Protein AF-0000000086670141 (afdb_homodimer)

Sequence (838 aa):
MLHLTRARPLRQPPTLRISSIVSTAILASSAWGLPTVQPRDDLAADEARFSNLTESIKADVLKSLDEREEKLRKRGETATCTARNLVFRREYGSLSQKERLAYVNAVKCLQQLPAHTPANVSAGARSRFDDFVVIHIQSTLFIHYTGNFMPWHRWFVHLYEKALRDECGYTGYQPYWDWPKYASAPEKSPIFNGDPYSLGGNGDYVPHDGPVITPPDGVGGGNIQLPAGVGGGFVTTGAFANMTVNLGPVGGLEGTAAGPDGGLGYNPRGLKRDVGPAMNQRYANYTTVLNLLLKPNISEYRLLSEGVPYTIEIGPHGGMHYAISGDPGADLFTSPGDPGFWVHHGMMDRMWTLWQAIDPVNRHKDLNGGDYGHLTWANEPPSNKTQLTDVIDMGYAGPNIQIQDVMDTLSGPFCYFYLMLHLTRARPLRQPPTLRISSIVSTAILASSAWGLPTVQPRDDLAADEARFSNLTESIKADVLKSLDEREEKLRKRGETATCTARNLVFRREYGSLSQKERLAYVNAVKCLQQLPAHTPANVSAGARSRFDDFVVIHIQSTLFIHYTGNFMPWHRWFVHLYEKALRDECGYTGYQPYWDWPKYASAPEKSPIFNGDPYSLGGNGDYVPHDGPVITPPDGVGGGNIQLPAGVGGGFVTTGAFANMTVNLGPVGGLEGTAAGPDGGLGYNPRGLKRDVGPAMNQRYANYTTVLNLLLKPNISEYRLLSEGVPYTIEIGPHGGMHYAISGDPGADLFTSPGDPGFWVHHGMMDRMWTLWQAIDPVNRHKDLNGGDYGHLTWANEPPSNKTQLTDVIDMGYAGPNIQIQDVMDTLSGPFCYFYL

Solvent-accessible surface area (backbone atoms only — not comparable to full-atom values): 43049 Å² total; per-residue (Å²): 134,85,79,80,78,76,82,75,80,81,75,79,76,80,75,77,74,74,73,73,75,73,71,74,71,74,70,72,69,71,70,71,66,71,77,70,78,66,75,77,81,48,54,67,61,29,40,52,50,37,52,51,49,53,51,50,47,52,53,50,51,46,51,49,28,51,53,52,37,51,55,30,46,75,72,75,42,79,64,92,40,39,69,87,68,47,38,65,31,42,44,53,73,76,45,50,65,68,56,30,34,46,52,48,52,15,54,54,42,31,54,66,35,69,36,68,41,48,57,78,79,22,54,14,35,72,8,41,48,32,22,52,24,50,40,38,47,76,38,40,66,43,42,39,54,14,27,38,26,64,44,47,51,47,51,49,54,49,45,53,40,48,46,28,30,78,74,46,68,31,83,77,68,62,35,18,45,63,50,42,84,32,14,84,43,38,36,68,28,62,56,18,50,23,44,73,48,14,64,8,24,38,9,43,72,45,97,69,73,42,58,37,37,34,54,53,90,96,47,76,64,60,73,45,80,38,79,44,45,67,8,58,25,51,18,75,30,28,62,43,36,68,33,73,34,35,52,19,50,48,39,34,38,64,94,51,70,50,27,48,78,66,14,36,18,65,36,75,42,66,32,26,16,11,24,21,27,63,38,22,52,72,31,25,26,35,57,46,58,39,50,48,54,65,39,90,44,54,41,59,28,42,43,50,42,55,19,45,90,66,50,90,49,30,19,35,55,47,23,46,34,50,16,39,14,43,42,34,26,45,26,76,30,29,20,65,64,26,75,61,39,55,25,49,51,35,31,52,42,43,52,50,52,55,38,26,62,75,42,48,87,58,42,53,70,49,55,41,41,68,54,36,2,11,47,21,35,60,31,56,64,81,57,61,64,44,50,55,80,28,66,42,80,34,72,66,52,43,80,64,47,42,39,60,56,56,51,45,50,60,36,80,91,34,38,43,48,69,109,140,85,73,81,80,84,80,76,82,78,78,78,76,79,74,77,76,73,75,74,75,73,71,75,71,74,71,71,71,70,70,70,67,69,77,70,77,65,74,78,82,49,54,67,59,30,40,53,50,38,53,52,50,53,51,51,46,50,52,51,51,46,50,49,30,50,52,52,38,51,55,30,46,75,72,74,42,80,64,91,39,39,68,86,67,48,38,67,30,39,44,54,76,75,45,51,66,67,56,30,35,48,52,48,50,14,52,52,42,32,56,67,35,70,36,68,41,48,56,78,79,23,55,15,36,71,8,39,47,31,22,53,24,49,43,39,48,75,38,40,64,43,43,40,54,14,27,37,26,64,46,46,51,45,53,49,53,48,45,53,39,46,46,28,30,77,74,45,66,32,84,76,66,62,36,18,46,63,50,41,83,32,14,85,44,39,35,67,27,64,57,19,50,22,45,74,49,13,64,10,24,39,9,43,75,44,97,69,72,42,58,38,36,34,54,51,92,97,48,77,64,57,74,43,81,39,77,44,46,66,8,57,25,51,17,74,32,29,61,44,35,68,34,73,34,34,51,17,50,47,38,33,39,66,95,52,71,48,26,48,77,66,14,37,18,65,38,75,41,68,32,25,16,12,25,22,26,63,38,21,52,71,30,27,26,36,56,47,58,38,49,48,53,66,41,91,45,53,41,58,29,42,44,50,42,56,20,46,90,66,49,90,48,29,19,35,56,47,22,47,35,50,16,39,13,45,43,34,26,45,26,74,30,29,19,64,64,26,74,60,40,55,26,48,51,34,31,53,41,43,52,51,50,55,37,25,61,76,44,48,88,57,41,50,70,50,55,42,42,69,54,35,2,9,46,21,36,58,31,55,64,81,56,61,64,43,51,55,81,28,67,42,80,33,72,65,51,44,80,64,47,41,38,62,56,55,51,45,50,60,37,80,92,34,38,43,48,67,110

Structure (mmCIF, N/CA/C/O backbone):
data_AF-0000000086670141-model_v1
#
loop_
_entity.id
_entity.type
_entity.pdbx_description
1 polymer 'Tyrosinase-like protein orsC'
#
loop_
_atom_site.group_PDB
_atom_site.id
_atom_site.type_symbol
_atom_site.label_atom_id
_atom_site.label_alt_id
_atom_site.label_comp_id
_atom_site.label_asym_id
_atom_site.label_entity_id
_atom_site.label_seq_id
_atom_site.pdbx_PDB_ins_code
_atom_site.Cartn_x
_atom_site.Cartn_y
_atom_site.Cartn_z
_atom_site.occupancy
_atom_site.B_iso_or_equiv
_atom_site.auth_seq_id
_atom_site.auth_comp_id
_atom_site.auth_asym_id
_atom_site.auth_atom_id
_atom_site.pdbx_PDB_model_num
ATOM 1 N N . MET A 1 1 ? -54.562 -0.76 70.125 1 22.95 1 MET A N 1
ATOM 2 C CA . MET A 1 1 ? -54.188 -1.897 70.938 1 22.95 1 MET A CA 1
ATOM 3 C C . MET A 1 1 ? -53.812 -3.109 70.125 1 22.95 1 MET A C 1
ATOM 5 O O . MET A 1 1 ? -53.844 -4.242 70.562 1 22.95 1 MET A O 1
ATOM 9 N N . LEU A 1 2 ? -53.719 -2.887 68.75 1 25.89 2 LEU A N 1
ATOM 10 C CA . LEU A 1 2 ? -53.875 -3.875 67.688 1 25.89 2 LEU A CA 1
ATOM 11 C C . LEU A 1 2 ? -52.719 -4.875 67.75 1 25.89 2 LEU A C 1
ATOM 13 O O . LEU A 1 2 ? -51.531 -4.48 67.812 1 25.89 2 LEU A O 1
ATOM 17 N N . HIS A 1 3 ? -53.062 -6.113 68.062 1 22.75 3 HIS A N 1
ATOM 18 C CA . HIS A 1 3 ? -52.406 -7.348 68.438 1 22.75 3 HIS A CA 1
ATOM 19 C C . HIS A 1 3 ? -51.438 -7.816 67.375 1 22.75 3 HIS A C 1
ATOM 21 O O . HIS A 1 3 ? -51.781 -7.91 66.25 1 22.75 3 HIS A O 1
ATOM 27 N N . LEU A 1 4 ? -50.031 -7.754 67.625 1 22.36 4 LEU A N 1
ATOM 28 C CA . LEU A 1 4 ? -48.688 -7.879 67.062 1 22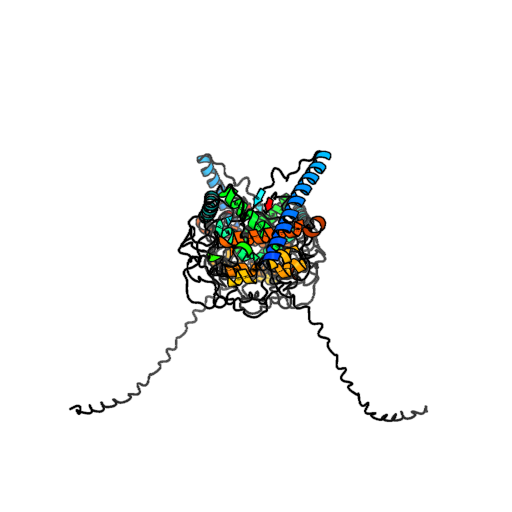.36 4 LEU A CA 1
ATOM 29 C C . LEU A 1 4 ? -48.344 -9.336 66.812 1 22.36 4 LEU A C 1
ATOM 31 O O . LEU A 1 4 ? -47.75 -10 67.625 1 22.36 4 LEU A O 1
ATOM 35 N N . THR A 1 5 ? -49.594 -10.141 66.375 1 21.64 5 THR A N 1
ATOM 36 C CA . THR A 1 5 ? -49.312 -11.555 66.625 1 21.64 5 THR A CA 1
ATOM 37 C C . THR A 1 5 ? -48.094 -12 65.875 1 21.64 5 THR A C 1
ATOM 39 O O . THR A 1 5 ? -47.844 -11.539 64.75 1 21.64 5 THR A O 1
ATOM 42 N N . ARG A 1 6 ? -47.188 -12.789 66.562 1 21.12 6 ARG A N 1
ATOM 43 C CA . ARG A 1 6 ? -45.812 -13.297 66.5 1 21.12 6 ARG A CA 1
ATOM 44 C C . ARG A 1 6 ? -45.656 -14.297 65.375 1 21.12 6 ARG A C 1
ATOM 46 O O . ARG A 1 6 ? -46.5 -15.164 65.188 1 21.12 6 ARG A O 1
ATOM 53 N N . ALA A 1 7 ? -44.844 -13.93 64.438 1 24.41 7 ALA A N 1
ATOM 54 C CA . ALA A 1 7 ? -44.438 -14.398 63.094 1 24.41 7 ALA A CA 1
ATOM 55 C C . ALA A 1 7 ? -43.844 -15.805 63.188 1 24.41 7 ALA A C 1
ATOM 57 O O . ALA A 1 7 ? -42.812 -16.016 63.812 1 24.41 7 ALA A O 1
ATOM 58 N N . ARG A 1 8 ? -44.812 -16.859 63.312 1 19.83 8 ARG A N 1
ATOM 59 C CA . ARG A 1 8 ? -44.406 -18.219 63.656 1 19.83 8 ARG A CA 1
ATOM 60 C C . ARG A 1 8 ? -43.281 -18.703 62.75 1 19.83 8 ARG A C 1
ATOM 62 O O . ARG A 1 8 ? -43.219 -18.312 61.562 1 19.83 8 ARG A O 1
ATOM 69 N N . PRO A 1 9 ? -42.312 -19.531 63.25 1 22.48 9 PRO A N 1
ATOM 70 C CA . PRO A 1 9 ? -40.969 -20 62.812 1 22.48 9 PRO A CA 1
ATOM 71 C C . PRO A 1 9 ? -41.031 -21.094 61.781 1 22.48 9 PRO A C 1
ATOM 73 O O . PRO A 1 9 ? -41.594 -22.172 62.031 1 22.48 9 PRO A O 1
ATOM 76 N N . LEU A 1 10 ? -41.781 -20.781 60.562 1 21.95 10 LEU A N 1
ATOM 77 C CA . LEU A 1 10 ? -42.125 -21.906 59.688 1 21.95 10 LEU A CA 1
ATOM 78 C C . LEU A 1 10 ? -40.938 -22.859 59.531 1 21.95 10 LEU A C 1
ATOM 80 O O . LEU A 1 10 ? -39.812 -22.422 59.438 1 21.95 10 LEU A O 1
ATOM 84 N N . ARG A 1 11 ? -41.219 -24.078 59.938 1 19.88 11 ARG A N 1
ATOM 85 C CA . ARG A 1 11 ? -40.5 -25.344 60.094 1 19.88 11 ARG A CA 1
ATOM 86 C C . ARG A 1 11 ? -39.688 -25.688 58.844 1 19.88 11 ARG A C 1
ATOM 88 O O . ARG A 1 11 ? -40.062 -25.266 57.75 1 19.88 11 ARG A O 1
ATOM 95 N N . GLN A 1 12 ? -38.469 -26.219 59.062 1 22.19 12 GLN A N 1
ATOM 96 C CA . GLN A 1 12 ? -37.219 -26.531 58.344 1 22.19 12 GLN A CA 1
ATOM 97 C C . GLN A 1 12 ? -37.406 -27.703 57.375 1 22.19 12 GLN A C 1
ATOM 99 O O . GLN A 1 12 ? -37.719 -28.828 57.812 1 22.19 12 GLN A O 1
ATOM 104 N N . PRO A 1 13 ? -38.406 -27.578 56.344 1 25.91 13 PRO A N 1
ATOM 105 C CA . PRO A 1 13 ? -38.75 -28.891 55.75 1 25.91 13 PRO A CA 1
ATOM 106 C C . PRO A 1 13 ? -37.5 -29.703 55.406 1 25.91 13 PRO A C 1
ATOM 108 O O . PRO A 1 13 ? -36.406 -29.141 55.219 1 25.91 13 PRO A O 1
ATOM 111 N N . PRO A 1 14 ? -37.688 -31.047 55.625 1 23.73 14 PRO A N 1
ATOM 112 C CA . PRO A 1 14 ? -36.656 -32.094 55.594 1 23.73 14 PRO A CA 1
ATOM 113 C C . PRO A 1 14 ? -35.875 -32.125 54.281 1 23.73 14 PRO A C 1
ATOM 115 O O . PRO A 1 14 ? -36.375 -31.625 53.281 1 23.73 14 PRO A O 1
ATOM 118 N N . THR A 1 15 ? -34.594 -32.406 54.375 1 24.45 15 THR A N 1
ATOM 119 C CA . THR A 1 15 ? -33.375 -32.469 53.594 1 24.45 15 THR A CA 1
ATOM 120 C C . THR A 1 15 ? -33.469 -33.594 52.531 1 24.45 15 THR A C 1
ATOM 122 O O . THR A 1 15 ? -32.5 -33.906 51.844 1 24.45 15 THR A O 1
ATOM 125 N N . LEU A 1 16 ? -34.75 -33.844 51.938 1 21.92 16 LEU A N 1
ATOM 126 C CA . LEU A 1 16 ? -34.75 -35.125 51.219 1 21.92 16 LEU A CA 1
ATOM 127 C C . LEU A 1 16 ? -33.562 -35.188 50.25 1 21.92 16 LEU A C 1
ATOM 129 O O . LEU A 1 16 ? -33.312 -34.25 49.5 1 21.92 16 LEU A O 1
ATOM 133 N N . ARG A 1 17 ? -32.688 -36.062 50.594 1 23.36 17 ARG A N 1
ATOM 134 C CA . ARG A 1 17 ? -31.469 -36.5 49.938 1 23.36 17 ARG A CA 1
ATOM 135 C C . ARG A 1 17 ? -31.75 -37.031 48.531 1 23.36 17 ARG A C 1
ATOM 137 O O . ARG A 1 17 ? -32.375 -38.094 48.375 1 23.36 17 ARG A O 1
ATOM 144 N N . ILE A 1 18 ? -32.344 -36.156 47.656 1 22.8 18 ILE A N 1
ATOM 145 C CA . ILE A 1 18 ? -32.656 -36.688 46.312 1 22.8 18 ILE A CA 1
ATOM 146 C C . ILE A 1 18 ? -31.406 -37.375 45.75 1 22.8 18 ILE A C 1
ATOM 148 O O . ILE A 1 18 ? -30.344 -36.75 45.688 1 22.8 18 ILE A O 1
ATOM 152 N N . SER A 1 19 ? -31.312 -38.688 45.969 1 22.59 19 SER A N 1
ATOM 153 C CA . SER A 1 19 ? -30.312 -39.594 45.406 1 22.59 19 SER A CA 1
ATOM 154 C C . SER A 1 19 ? -30.234 -39.469 43.906 1 22.59 19 SER A C 1
ATOM 156 O O . SER A 1 19 ? -31.203 -39.719 43.188 1 22.59 19 SER A O 1
ATOM 158 N N . SER A 1 20 ? -29.656 -38.312 43.438 1 24.62 20 SER A N 1
ATOM 159 C CA . SER A 1 20 ? -29.547 -38.125 42 1 24.62 20 SER A CA 1
ATOM 160 C C . SER A 1 20 ? -28.891 -39.312 41.312 1 24.62 20 SER A C 1
ATOM 162 O O . SER A 1 20 ? -27.766 -39.688 41.688 1 24.62 20 SER A O 1
ATOM 164 N N . ILE A 1 21 ? -29.703 -40.406 41.125 1 26.3 21 ILE A N 1
ATOM 165 C CA . ILE A 1 21 ? -29.219 -41.5 40.281 1 26.3 21 ILE A CA 1
ATOM 166 C C . ILE A 1 21 ? -28.609 -40.938 39 1 26.3 21 ILE A C 1
ATOM 168 O O . ILE A 1 21 ? -29.266 -40.25 38.25 1 26.3 21 ILE A O 1
ATOM 172 N N . VAL A 1 22 ? -27.312 -40.688 39.062 1 27.44 22 VAL A N 1
ATOM 173 C CA . VAL A 1 22 ? -26.422 -40.281 37.969 1 27.44 22 VAL A CA 1
ATOM 174 C C . VAL A 1 22 ? -26.5 -41.312 36.844 1 27.44 22 VAL A C 1
ATOM 176 O O . VAL A 1 22 ? -26.016 -42.438 36.969 1 27.44 22 VAL A O 1
ATOM 179 N N . SER A 1 23 ? -27.797 -41.594 36.344 1 24.98 23 SER A N 1
ATOM 180 C CA . SER A 1 23 ? -27.688 -42.531 35.25 1 24.98 23 SER A CA 1
ATOM 181 C C . SER A 1 23 ? -26.672 -42.062 34.219 1 24.98 23 SER A C 1
ATOM 183 O O . SER A 1 23 ? -26.75 -40.906 33.75 1 24.98 23 SER A O 1
ATOM 185 N N . THR A 1 24 ? -25.5 -42.562 34.344 1 26.53 24 THR A N 1
ATOM 186 C CA . THR A 1 24 ? -24.406 -42.406 33.375 1 26.53 24 THR A CA 1
ATOM 187 C C . THR A 1 24 ? -24.891 -42.75 31.969 1 26.53 24 THR A C 1
ATOM 189 O O . THR A 1 24 ? -25.266 -43.875 31.688 1 26.53 24 THR A O 1
ATOM 192 N N . ALA A 1 25 ? -25.828 -41.844 31.484 1 30.75 25 ALA A N 1
ATOM 193 C CA . ALA A 1 25 ? -26.125 -42.062 30.078 1 30.75 25 ALA A CA 1
ATOM 194 C C . ALA A 1 25 ? -24.859 -42.312 29.266 1 30.75 25 ALA A C 1
ATOM 196 O O . ALA A 1 25 ? -23.969 -41.469 29.219 1 30.75 25 ALA A O 1
ATOM 197 N N . ILE A 1 26 ? -24.516 -43.594 29.188 1 28.3 26 ILE A N 1
ATOM 198 C CA . ILE A 1 26 ? -23.484 -44.062 28.281 1 28.3 26 ILE A CA 1
ATOM 199 C C . ILE A 1 26 ? -23.766 -43.531 26.859 1 28.3 26 ILE A C 1
ATOM 201 O O . ILE A 1 26 ? -24.781 -43.875 26.266 1 28.3 26 ILE A O 1
ATOM 205 N N . LEU A 1 27 ? -23.672 -42.188 26.797 1 27.83 27 LEU A N 1
ATOM 206 C CA . LEU A 1 27 ? -23.75 -41.75 25.406 1 27.83 27 LEU A CA 1
ATOM 207 C C . LEU A 1 27 ? -22.812 -42.531 24.531 1 27.83 27 LEU A C 1
ATOM 209 O O . LEU A 1 27 ? -21.609 -42.562 24.734 1 27.83 27 LEU A O 1
ATOM 213 N N . ALA A 1 28 ? -23.344 -43.75 24.125 1 30.14 28 ALA A N 1
ATOM 214 C CA . ALA A 1 28 ? -22.688 -44.438 23.016 1 30.14 28 ALA A CA 1
ATOM 215 C C . ALA A 1 28 ? -22.391 -43.5 21.859 1 30.14 28 ALA A C 1
ATOM 217 O O . ALA A 1 28 ? -23.312 -43 21.203 1 30.14 28 ALA A O 1
ATOM 218 N N . SER A 1 29 ? -21.484 -42.594 22.156 1 27.27 29 SER A N 1
ATOM 219 C CA . SER A 1 29 ? -21 -41.844 21 1 27.27 29 SER A CA 1
ATOM 220 C C . SER A 1 29 ? -20.781 -42.75 19.797 1 27.27 29 SER A C 1
ATOM 222 O O . SER A 1 29 ? -19.922 -43.625 19.844 1 27.27 29 SER A O 1
ATOM 224 N N . SER A 1 30 ? -21.875 -43.219 19.219 1 26.31 30 SER A N 1
ATOM 225 C CA . SER A 1 30 ? -21.594 -43.812 17.922 1 26.31 30 SER A CA 1
ATOM 226 C C . SER A 1 30 ? -20.656 -42.938 17.094 1 26.31 30 SER A C 1
ATOM 228 O O . SER A 1 30 ? -21.016 -41.812 16.734 1 26.31 30 SER A O 1
ATOM 230 N N . ALA A 1 31 ? -19.453 -43.062 17.484 1 32.69 31 ALA A N 1
ATOM 231 C CA . ALA A 1 31 ? -18.438 -42.5 16.594 1 32.69 31 ALA A CA 1
ATOM 232 C C . ALA A 1 31 ? -18.75 -42.812 15.133 1 32.69 31 ALA A C 1
ATOM 234 O O . ALA A 1 31 ? -18.625 -43.969 14.695 1 32.69 31 ALA A O 1
ATOM 235 N N . TRP A 1 32 ? -19.875 -42.219 14.648 1 30.22 32 TRP A N 1
ATOM 236 C CA . TRP A 1 32 ? -19.922 -42.312 13.195 1 30.22 32 TRP A CA 1
ATOM 237 C C . TRP A 1 32 ? -18.547 -42.062 12.586 1 30.22 32 TRP A C 1
ATOM 239 O O . TRP A 1 32 ? -17.938 -41.031 12.805 1 30.22 32 TRP A O 1
ATOM 249 N N . GLY A 1 33 ? -17.797 -43.125 12.555 1 29.91 33 GLY A N 1
ATOM 250 C CA . GLY A 1 33 ? -16.531 -43.094 11.836 1 29.91 33 GLY A CA 1
ATOM 251 C C . GLY A 1 33 ? -16.609 -42.312 10.539 1 29.91 33 GLY A C 1
ATOM 252 O O . GLY A 1 33 ? -17.547 -42.469 9.758 1 29.91 33 GLY A O 1
ATOM 253 N N . LEU A 1 34 ? -16.25 -41.031 10.578 1 33.06 34 LEU A N 1
ATOM 254 C CA . LEU A 1 34 ? -16.078 -40.344 9.297 1 33.06 34 LEU A CA 1
ATOM 255 C C . LEU A 1 34 ? -15.555 -41.312 8.234 1 33.06 34 LEU A C 1
ATOM 257 O O . LEU A 1 34 ? -14.695 -42.156 8.523 1 33.06 34 LEU A O 1
ATOM 261 N N . PRO A 1 35 ? -16.344 -41.688 7.242 1 35.16 35 PRO A N 1
ATOM 262 C CA . PRO A 1 35 ? -15.812 -42.594 6.238 1 35.16 35 PRO A CA 1
ATOM 263 C C . PRO A 1 35 ? -14.359 -42.312 5.879 1 35.16 35 PRO A C 1
ATOM 265 O O . PRO A 1 35 ? -13.977 -41.156 5.734 1 35.16 35 PRO A O 1
ATOM 268 N N . THR A 1 36 ? -13.445 -43.031 6.414 1 34.56 36 THR A N 1
ATOM 269 C CA . THR A 1 36 ? -12.094 -43.062 5.875 1 34.56 36 THR A CA 1
ATOM 270 C C . THR A 1 36 ? -12.117 -43.031 4.348 1 34.56 36 THR A C 1
ATOM 272 O O . THR A 1 36 ? -12.766 -43.875 3.721 1 34.56 36 THR A O 1
ATOM 275 N N . VAL A 1 37 ? -12.055 -41.844 3.729 1 37.97 37 VAL A N 1
ATOM 276 C CA . VAL A 1 37 ? -11.773 -41.844 2.297 1 37.97 37 VAL A CA 1
ATOM 277 C C . VAL A 1 37 ? -10.828 -43 1.957 1 37.97 37 VAL A C 1
ATOM 279 O O . VAL A 1 37 ? -9.703 -43.031 2.465 1 37.97 37 VAL A O 1
ATOM 282 N N . GLN A 1 38 ? -11.273 -44.125 1.71 1 38.28 38 GLN A N 1
ATOM 283 C CA . GLN A 1 38 ? -10.422 -45.188 1.174 1 38.28 38 GLN A CA 1
ATOM 284 C C . GLN A 1 38 ? -9.539 -44.656 0.048 1 38.28 38 GLN A C 1
ATOM 286 O O . GLN A 1 38 ? -10.016 -43.969 -0.856 1 38.28 38 GLN A O 1
ATOM 291 N N . PRO A 1 39 ? -8.242 -44.406 0.242 1 44.16 39 PRO A N 1
ATOM 292 C CA . PRO A 1 39 ? -7.391 -44.094 -0.914 1 44.16 39 PRO A CA 1
ATOM 293 C C . PRO A 1 39 ? -7.797 -44.875 -2.16 1 44.16 39 PRO A C 1
ATOM 295 O O . PRO A 1 39 ? -7.844 -46.125 -2.129 1 44.16 39 PRO A O 1
ATOM 298 N N . ARG A 1 40 ? -8.812 -44.625 -2.756 1 49.16 40 ARG A N 1
ATOM 299 C CA . ARG A 1 40 ? -8.914 -45.344 -4.027 1 49.16 40 ARG A CA 1
ATOM 300 C C . ARG A 1 40 ? -7.574 -45.344 -4.758 1 49.16 40 ARG A C 1
ATOM 302 O O . ARG A 1 40 ? -7.102 -44.312 -5.211 1 49.16 40 ARG A O 1
ATOM 309 N N . ASP A 1 41 ? -6.574 -46.125 -4.422 1 58.09 41 ASP A N 1
ATOM 310 C CA . ASP A 1 41 ? -5.188 -46.375 -4.781 1 58.09 41 ASP A CA 1
ATOM 311 C C . ASP A 1 41 ? -5.062 -46.719 -6.266 1 58.09 41 ASP A C 1
ATOM 313 O O . ASP A 1 41 ? -4.199 -47.531 -6.656 1 58.09 41 ASP A O 1
ATOM 317 N N . ASP A 1 42 ? -6.09 -46.375 -7.098 1 84.75 42 ASP A N 1
ATOM 318 C CA . ASP A 1 42 ? -5.816 -46.688 -8.492 1 84.75 42 ASP A CA 1
ATOM 319 C C . ASP A 1 42 ? -5.453 -45.438 -9.289 1 84.75 42 ASP A C 1
ATOM 321 O O . ASP A 1 42 ? -6.293 -44.906 -10 1 84.75 42 ASP A O 1
ATOM 325 N N . LEU A 1 43 ? -4.219 -45 -9.258 1 89 43 LEU A N 1
ATOM 326 C CA . LEU A 1 43 ? -3.707 -43.781 -9.898 1 89 43 LEU A CA 1
ATOM 327 C C . LEU A 1 43 ? -3.924 -43.844 -11.406 1 89 43 LEU A C 1
ATOM 329 O O . LEU A 1 43 ? -4.219 -42.812 -12.031 1 89 43 LEU A O 1
ATOM 333 N N . ALA A 1 44 ? -3.881 -45.031 -11.914 1 91.69 44 ALA A N 1
ATOM 334 C CA . ALA A 1 44 ? -4.066 -45.188 -13.359 1 91.69 44 ALA A CA 1
ATOM 335 C C . ALA A 1 44 ? -5.508 -44.875 -13.758 1 91.69 44 ALA A C 1
ATOM 337 O O . ALA A 1 44 ? -5.75 -44.219 -14.789 1 91.69 44 ALA A O 1
ATOM 338 N N . ALA A 1 45 ? -6.406 -45.375 -13.023 1 94.75 45 ALA A N 1
ATOM 339 C CA . ALA A 1 45 ? -7.812 -45.094 -13.297 1 94.75 45 ALA A CA 1
ATOM 340 C C . ALA A 1 45 ? -8.125 -43.594 -13.117 1 94.75 45 ALA A C 1
ATOM 342 O O . ALA A 1 45 ? -8.883 -43.031 -13.898 1 94.75 45 ALA A O 1
ATOM 343 N N . ASP A 1 46 ? -7.566 -43.031 -12.148 1 96.12 46 ASP A N 1
ATOM 344 C CA . ASP A 1 46 ? -7.781 -41.625 -11.898 1 96.12 46 ASP A CA 1
ATOM 345 C C . ASP A 1 46 ? -7.184 -40.75 -13.016 1 96.12 46 ASP A C 1
ATOM 347 O O . ASP A 1 46 ? -7.766 -39.75 -13.414 1 96.12 46 ASP A O 1
ATOM 351 N N . GLU A 1 47 ? -6.035 -41.156 -13.461 1 96.56 47 GLU A N 1
ATOM 352 C CA . GLU A 1 47 ? -5.418 -40.469 -14.586 1 96.56 47 GLU A CA 1
ATOM 353 C C . GLU A 1 47 ? -6.332 -40.469 -15.812 1 96.56 47 GLU A C 1
ATOM 355 O O . GLU A 1 47 ? -6.516 -39.438 -16.469 1 96.56 47 GLU A O 1
ATOM 360 N N . ALA A 1 48 ? -6.855 -41.625 -16.125 1 96.81 48 ALA A N 1
ATOM 361 C CA . ALA A 1 48 ? -7.746 -41.781 -17.266 1 96.81 48 ALA A CA 1
ATOM 362 C C . ALA A 1 48 ? -8.992 -40.906 -17.094 1 96.81 48 ALA A C 1
ATOM 364 O O . ALA A 1 48 ? -9.43 -40.25 -18.047 1 96.81 48 ALA A O 1
ATOM 365 N N . ARG A 1 49 ? -9.539 -40.969 -15.93 1 97.06 49 ARG A N 1
ATOM 366 C CA . ARG A 1 49 ? -10.734 -40.188 -15.656 1 97.06 49 ARG A CA 1
ATOM 367 C C . ARG A 1 49 ? -10.43 -38.688 -15.75 1 97.06 49 ARG A C 1
ATOM 369 O O . ARG A 1 49 ? -11.227 -37.906 -16.297 1 97.06 49 ARG A O 1
ATOM 376 N N . PHE A 1 50 ? -9.359 -38.312 -15.188 1 97.56 50 PHE A N 1
ATOM 377 C CA . PHE A 1 50 ? -8.938 -36.906 -15.242 1 97.56 50 PHE A CA 1
ATOM 378 C C . PHE A 1 50 ? -8.766 -36.469 -16.688 1 97.56 50 PHE A C 1
ATOM 380 O O . PHE A 1 50 ? -9.242 -35.406 -17.062 1 97.56 50 PHE A O 1
ATOM 387 N N . SER A 1 51 ? -8.07 -37.25 -17.484 1 96.81 51 SER A N 1
ATOM 388 C CA . SER A 1 51 ? -7.824 -36.938 -18.891 1 96.81 51 SER A CA 1
ATOM 389 C C . SER A 1 51 ? -9.125 -36.812 -19.656 1 96.81 51 SER A C 1
ATOM 391 O O . SER A 1 51 ? -9.305 -35.875 -20.438 1 96.81 51 SER A O 1
ATOM 393 N N . ASN A 1 52 ? -10.023 -37.75 -19.469 1 97.25 52 ASN A N 1
ATOM 394 C CA . ASN A 1 52 ? -11.305 -37.719 -20.156 1 97.25 52 ASN A CA 1
ATOM 395 C C . ASN A 1 52 ? -12.133 -36.5 -19.766 1 97.25 52 ASN A C 1
ATOM 397 O O . ASN A 1 52 ? -12.742 -35.875 -20.625 1 97.25 52 ASN A O 1
ATOM 401 N N . LEU A 1 53 ? -12.102 -36.281 -18.484 1 97.81 53 LEU A N 1
ATOM 402 C CA . LEU A 1 53 ? -12.883 -35.125 -17.984 1 97.81 53 LEU A CA 1
ATOM 403 C C . LEU A 1 53 ? -12.336 -33.812 -18.531 1 97.81 53 LEU A C 1
ATOM 405 O O . LEU A 1 53 ? -13.109 -32.969 -18.969 1 97.81 53 LEU A O 1
ATOM 409 N N . THR A 1 54 ? -11.039 -33.656 -18.562 1 98 54 THR A N 1
ATOM 410 C CA . THR A 1 54 ? -10.438 -32.406 -19.031 1 98 54 THR A CA 1
ATOM 411 C C . THR A 1 54 ? -10.672 -32.219 -20.531 1 98 54 THR A C 1
ATOM 413 O O . THR A 1 54 ? -10.875 -31.094 -21 1 98 54 THR A O 1
ATOM 416 N N . GLU A 1 55 ? -10.688 -33.312 -21.266 1 97 55 GLU A N 1
ATOM 417 C CA . GLU A 1 55 ? -11.008 -33.219 -22.688 1 97 55 GLU A CA 1
ATOM 418 C C . GLU A 1 55 ? -12.453 -32.812 -22.922 1 97 55 GLU A C 1
ATOM 420 O O . GLU A 1 55 ? -12.75 -32.031 -23.812 1 97 55 GLU A O 1
ATOM 425 N N . SER A 1 56 ? -13.305 -33.406 -22.141 1 97.88 56 SER A N 1
ATOM 426 C CA . SER A 1 56 ? -14.719 -33.062 -22.234 1 97.88 56 SER A CA 1
ATOM 427 C C . SER A 1 56 ? -14.945 -31.578 -21.891 1 97.88 56 SER A C 1
ATOM 429 O O . SER A 1 56 ? -15.727 -30.891 -22.547 1 97.88 56 SER A O 1
ATOM 431 N N . ILE A 1 57 ? -14.273 -31.109 -20.859 1 98.31 57 ILE A N 1
ATOM 432 C CA . ILE A 1 57 ? -14.383 -29.719 -20.422 1 98.31 57 ILE A CA 1
ATOM 433 C C . ILE A 1 57 ? -13.93 -28.797 -21.562 1 98.31 57 ILE A C 1
ATOM 435 O O . ILE A 1 57 ? -14.602 -27.812 -21.875 1 98.31 57 ILE A O 1
ATOM 439 N N . LYS A 1 58 ? -12.805 -29.094 -22.125 1 97.56 58 LYS A N 1
ATOM 440 C CA . LYS A 1 58 ? -12.273 -28.297 -23.234 1 97.56 58 LYS A CA 1
ATOM 441 C C . LYS A 1 58 ? -13.266 -28.219 -24.391 1 97.56 58 LYS A C 1
ATOM 443 O O . LYS A 1 58 ? -13.5 -27.141 -24.938 1 97.56 58 LYS A O 1
ATOM 448 N N . ALA A 1 59 ? -13.852 -29.344 -24.734 1 97.31 59 ALA A N 1
ATOM 449 C CA . ALA A 1 59 ? -14.836 -29.375 -25.812 1 97.31 59 ALA A CA 1
ATOM 450 C C . ALA A 1 59 ? -16.047 -28.516 -25.484 1 97.31 59 ALA A C 1
ATOM 452 O O . ALA A 1 59 ? -16.547 -27.797 -26.359 1 97.31 59 ALA A O 1
ATOM 453 N N . ASP A 1 60 ? -16.469 -28.578 -24.281 1 97.44 60 ASP A N 1
ATOM 454 C CA . ASP A 1 60 ? -17.625 -27.781 -23.859 1 97.44 60 ASP A CA 1
ATOM 455 C C . ASP A 1 60 ? -17.312 -26.297 -23.891 1 97.44 60 ASP A C 1
ATOM 457 O O . ASP A 1 60 ? -18.172 -25.484 -24.234 1 97.44 60 ASP A O 1
ATOM 461 N N . VAL A 1 61 ? -16.094 -25.922 -23.516 1 97.75 61 VAL A N 1
ATOM 462 C CA . VAL A 1 61 ? -15.672 -24.531 -23.5 1 97.75 61 VAL A CA 1
ATOM 463 C C . VAL A 1 61 ? -15.664 -23.984 -24.922 1 97.75 61 VAL A C 1
ATOM 465 O O . VAL A 1 61 ? -16.156 -22.875 -25.172 1 97.75 61 VAL A O 1
ATOM 468 N N . LEU A 1 62 ? -15.172 -24.75 -25.859 1 97.44 62 LEU A N 1
ATOM 469 C CA . LEU A 1 62 ? -15.125 -24.312 -27.25 1 97.44 62 LEU A CA 1
ATOM 470 C C . LEU A 1 62 ? -16.531 -24.141 -27.812 1 97.44 62 LEU A C 1
ATOM 472 O O . LEU A 1 62 ? -16.812 -23.172 -28.516 1 97.44 62 LEU A O 1
ATOM 476 N N . LYS A 1 63 ? -17.359 -25.062 -27.469 1 96.94 63 LYS A N 1
ATOM 477 C CA . LYS A 1 63 ? -18.75 -24.953 -27.891 1 96.94 63 LYS A CA 1
ATOM 478 C C . LYS A 1 63 ? -19.406 -23.703 -27.297 1 96.94 63 LYS A C 1
ATOM 480 O O . LYS A 1 63 ? -20.125 -23 -28 1 96.94 63 LYS A O 1
ATOM 485 N N . SER A 1 64 ? -19.141 -23.516 -26.062 1 96.06 64 SER A N 1
ATOM 486 C CA . SER A 1 64 ? -19.719 -22.359 -25.375 1 96.06 64 SER A CA 1
ATOM 487 C C . SER A 1 64 ? -19.25 -21.062 -26.016 1 96.06 64 SER A C 1
ATOM 489 O O . SER A 1 64 ? -20 -20.094 -26.094 1 96.06 64 SER A O 1
ATOM 491 N N . LEU A 1 65 ? -18 -20.938 -26.391 1 96.94 65 LEU A N 1
ATOM 492 C CA . LEU A 1 65 ? -17.453 -19.75 -27.047 1 96.94 65 LEU A CA 1
ATOM 493 C C . LEU A 1 65 ? -18.156 -19.5 -28.375 1 96.94 65 LEU A C 1
ATOM 495 O O . LEU A 1 65 ?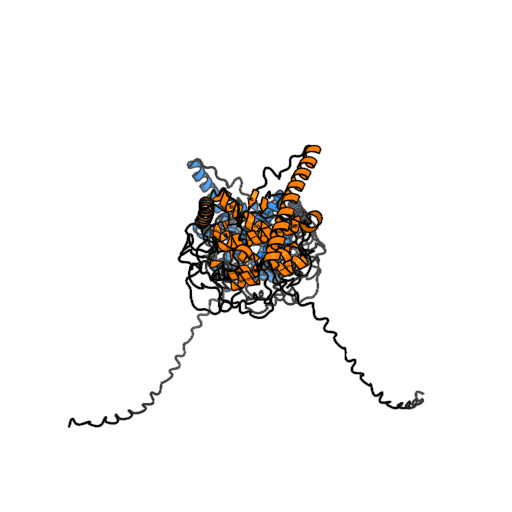 -18.453 -18.344 -28.703 1 96.94 65 LEU A O 1
ATOM 499 N N . ASP A 1 66 ? -18.391 -20.547 -29.094 1 96.56 66 ASP A N 1
ATOM 500 C CA . ASP A 1 66 ? -19.094 -20.422 -30.375 1 96.56 66 ASP A CA 1
ATOM 501 C C . ASP A 1 66 ? -20.516 -19.891 -30.156 1 96.56 66 ASP A C 1
ATOM 503 O O . ASP A 1 66 ? -20.969 -19.016 -30.906 1 96.56 66 ASP A O 1
ATOM 507 N N . GLU A 1 67 ? -21.125 -20.422 -29.203 1 96 67 GLU A N 1
ATOM 508 C CA . GLU A 1 67 ? -22.484 -20 -28.891 1 96 67 GLU A CA 1
ATOM 509 C C . GLU A 1 67 ? -22.516 -18.531 -28.453 1 96 67 GLU A C 1
ATOM 511 O O . GLU A 1 67 ? -23.391 -17.766 -28.875 1 96 67 GLU A O 1
ATOM 516 N N . ARG A 1 68 ? -21.578 -18.172 -27.609 1 94.88 68 ARG A N 1
ATOM 517 C CA . ARG A 1 68 ? -21.469 -16.797 -27.141 1 94.88 68 ARG A CA 1
ATOM 518 C C . ARG A 1 68 ? -21.219 -15.844 -28.297 1 94.88 68 ARG A C 1
ATOM 520 O O . ARG A 1 68 ? -21.812 -14.766 -28.359 1 94.88 68 ARG A O 1
ATOM 527 N N . GLU A 1 69 ? -20.375 -16.219 -29.156 1 95.25 69 GLU A N 1
ATOM 528 C CA . GLU A 1 69 ? -20.078 -15.383 -30.312 1 95.25 69 GLU A CA 1
ATOM 529 C C . GLU A 1 69 ? -21.312 -15.195 -31.203 1 95.25 69 GLU A C 1
ATOM 531 O O . GLU A 1 69 ? -21.562 -14.102 -31.703 1 95.25 69 GLU A O 1
ATOM 536 N N . GLU A 1 70 ? -22.016 -16.25 -31.422 1 96.25 70 GLU A N 1
ATOM 537 C CA . GLU A 1 70 ? -23.234 -16.188 -32.25 1 96.25 70 GLU A CA 1
ATOM 538 C C . GLU A 1 70 ? -24.266 -15.25 -31.625 1 96.25 70 GLU A C 1
ATOM 540 O O . GLU A 1 70 ? -24.906 -14.469 -32.312 1 96.25 70 GLU A O 1
ATOM 545 N N . LYS A 1 71 ? -24.406 -15.352 -30.359 1 95.94 71 LYS A N 1
ATOM 546 C CA . LYS A 1 71 ? -25.359 -14.492 -29.656 1 95.94 71 LYS A CA 1
ATOM 547 C C . LYS A 1 71 ? -24.969 -13.023 -29.797 1 95.94 71 LYS A C 1
ATOM 549 O O . LYS A 1 71 ? -25.844 -12.164 -29.984 1 95.94 71 LYS A O 1
ATOM 554 N N . LEU A 1 72 ? -23.734 -12.758 -29.594 1 95.56 72 LEU A N 1
ATOM 555 C CA . LEU A 1 72 ? -23.25 -11.391 -29.719 1 95.56 72 LEU A CA 1
ATOM 556 C C . LEU A 1 72 ? -23.422 -10.883 -31.141 1 95.56 72 LEU A C 1
ATOM 558 O O . LEU A 1 72 ? -23.844 -9.734 -31.344 1 95.56 72 LEU A O 1
ATOM 562 N N . ARG A 1 73 ? -23.156 -11.719 -32.125 1 94.75 73 ARG A N 1
ATOM 563 C CA . ARG A 1 73 ? -23.312 -11.367 -33.5 1 94.75 73 ARG A CA 1
ATOM 564 C C . ARG A 1 73 ? -24.766 -11 -33.812 1 94.75 73 ARG A C 1
ATOM 566 O O . ARG A 1 73 ? -25.016 -10.031 -34.562 1 94.75 73 ARG A O 1
ATOM 573 N N . LYS A 1 74 ? -25.609 -11.734 -33.281 1 96.25 74 LYS A N 1
ATOM 574 C CA . LYS A 1 74 ? -27.031 -11.469 -33.5 1 96.25 74 LYS A CA 1
ATOM 575 C C . LYS A 1 74 ? -27.422 -10.102 -32.938 1 96.25 74 LYS A C 1
ATOM 577 O O . LYS A 1 74 ? -28.359 -9.469 -33.438 1 96.25 74 LYS A O 1
ATOM 582 N N . ARG A 1 75 ? -26.734 -9.648 -32 1 95.75 75 ARG A N 1
ATOM 583 C CA . ARG A 1 75 ? -27 -8.352 -31.391 1 95.75 75 ARG A CA 1
ATOM 584 C C . ARG A 1 75 ? -26.156 -7.258 -32.031 1 95.75 75 ARG A C 1
ATOM 586 O O . ARG A 1 75 ? -26.172 -6.105 -31.594 1 95.75 75 ARG A O 1
ATOM 593 N N . GLY A 1 76 ? -25.312 -7.637 -32.938 1 95.56 76 GLY A N 1
ATOM 594 C CA . GLY A 1 76 ? -24.453 -6.68 -33.625 1 95.56 76 GLY A CA 1
ATOM 595 C C . GLY A 1 76 ? -23.188 -6.352 -32.844 1 95.56 76 GLY A C 1
ATOM 596 O O . GLY A 1 76 ? -22.594 -5.301 -33.062 1 95.56 76 GLY A O 1
ATOM 597 N N . GLU A 1 77 ? -22.828 -7.262 -31.828 1 95.81 77 GLU A N 1
ATOM 598 C CA . GLU A 1 77 ? -21.641 -7.082 -31 1 95.81 77 GLU A CA 1
ATOM 599 C C . GLU A 1 77 ? -20.531 -8.047 -31.406 1 95.81 77 GLU A C 1
ATOM 601 O O . GLU A 1 77 ? -20.812 -9.117 -31.953 1 95.81 77 GLU A O 1
ATOM 606 N N . THR A 1 78 ? -19.344 -7.586 -31.234 1 94.94 78 THR A N 1
ATOM 607 C CA . THR A 1 78 ? -18.203 -8.43 -31.531 1 94.94 78 THR A CA 1
ATOM 608 C C . THR A 1 78 ? -17.625 -9.039 -30.266 1 94.94 78 THR A C 1
ATOM 610 O O . THR A 1 78 ? -17.375 -8.32 -29.281 1 94.94 78 THR A O 1
ATOM 613 N N . ALA A 1 79 ? -17.453 -10.297 -30.328 1 94.5 79 ALA A N 1
ATOM 614 C CA . ALA A 1 79 ? -16.859 -10.977 -29.172 1 94.5 79 ALA A CA 1
ATOM 615 C C . ALA A 1 79 ? -15.367 -10.656 -29.062 1 94.5 79 ALA A C 1
ATOM 617 O O . ALA A 1 79 ? -14.664 -10.586 -30.062 1 94.5 79 ALA A O 1
ATOM 618 N N . THR A 1 80 ? -14.922 -10.453 -27.828 1 95 80 THR A N 1
ATOM 619 C CA . THR A 1 80 ? -13.516 -10.172 -27.594 1 95 80 THR A CA 1
ATOM 620 C C . THR A 1 80 ? -12.711 -11.461 -27.469 1 95 80 THR A C 1
ATOM 622 O O . THR A 1 80 ? -11.508 -11.484 -27.75 1 95 80 THR A O 1
ATOM 625 N N . CYS A 1 81 ? -13.375 -12.57 -27.078 1 97.5 81 CYS A N 1
ATOM 626 C CA . CYS A 1 81 ? -12.766 -13.891 -26.969 1 97.5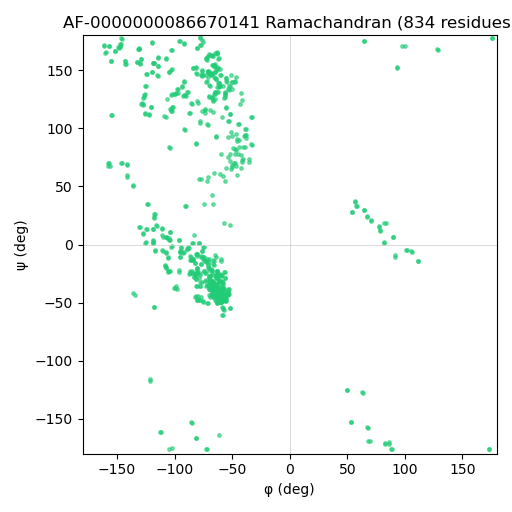 81 CYS A CA 1
ATOM 627 C C . CYS A 1 81 ? -13.57 -14.93 -27.734 1 97.5 81 CYS A C 1
ATOM 629 O O . CYS A 1 81 ? -14.766 -15.102 -27.484 1 97.5 81 CYS A O 1
ATOM 631 N N . THR A 1 82 ? -12.922 -15.547 -28.688 1 97 82 THR A N 1
ATOM 632 C CA . THR A 1 82 ? -13.531 -16.562 -29.531 1 97 82 THR A CA 1
ATOM 633 C C . THR A 1 82 ? -12.648 -17.812 -29.609 1 97 82 THR A C 1
ATOM 635 O O . THR A 1 82 ? -11.516 -17.797 -29.125 1 97 82 THR A O 1
ATOM 638 N N . ALA A 1 83 ? -13.219 -18.875 -30.141 1 95.5 83 ALA A N 1
ATOM 639 C CA . ALA A 1 83 ? -12.43 -20.094 -30.312 1 95.5 83 ALA A CA 1
ATOM 640 C C . ALA A 1 83 ? -11.219 -19.844 -31.203 1 95.5 83 ALA A C 1
ATOM 642 O O . ALA A 1 83 ? -10.195 -20.531 -31.094 1 95.5 83 ALA A O 1
ATOM 643 N N . ARG A 1 84 ? -11.297 -18.844 -32.125 1 94.19 84 ARG A N 1
ATOM 644 C CA . ARG A 1 84 ? -10.242 -18.562 -33.094 1 94.19 84 ARG A CA 1
ATOM 645 C C . ARG A 1 84 ? -9.07 -17.844 -32.438 1 94.19 84 ARG A C 1
ATOM 647 O O . ARG A 1 84 ? -7.926 -18 -32.875 1 94.19 84 ARG A O 1
ATOM 654 N N . ASN A 1 85 ? -9.375 -17.047 -31.438 1 96.5 85 ASN A N 1
ATOM 655 C CA . ASN A 1 85 ? -8.289 -16.266 -30.859 1 96.5 85 ASN A CA 1
ATOM 656 C C . ASN A 1 85 ? -7.961 -16.75 -29.438 1 96.5 85 ASN A C 1
ATOM 658 O O . ASN A 1 85 ? -7.156 -16.141 -28.75 1 96.5 85 ASN A O 1
ATOM 662 N N . LEU A 1 86 ? -8.555 -17.828 -29.062 1 97.81 86 LEU A N 1
ATOM 663 C CA . LEU A 1 86 ? -8.289 -18.406 -27.75 1 97.81 86 LEU A CA 1
ATOM 664 C C . LEU A 1 86 ? -6.855 -18.938 -27.672 1 97.81 86 LEU A C 1
ATOM 666 O O . LEU A 1 86 ? -6.422 -19.703 -28.531 1 97.81 86 LEU A O 1
ATOM 670 N N . VAL A 1 87 ? -6.176 -18.469 -26.641 1 97.5 87 VAL A N 1
ATOM 671 C CA . VAL A 1 87 ? -4.816 -18.938 -26.406 1 97.5 87 VAL A CA 1
ATOM 672 C C . VAL A 1 87 ? -4.836 -20.109 -25.422 1 97.5 87 VAL A C 1
ATOM 674 O O . VAL A 1 87 ? -5.539 -20.062 -24.406 1 97.5 87 VAL A O 1
ATOM 677 N N . PHE A 1 88 ? -4.078 -21.125 -25.719 1 97.81 88 PHE A N 1
ATOM 678 C CA . PHE A 1 88 ? -3.941 -22.234 -24.797 1 97.81 88 PHE A CA 1
ATOM 679 C C . PHE A 1 88 ? -2.598 -22.188 -24.078 1 97.81 88 PHE A C 1
ATOM 681 O O . PHE A 1 88 ? -1.545 -22.234 -24.719 1 97.81 88 PHE A O 1
ATOM 688 N N . ARG A 1 89 ? -2.607 -22.031 -22.812 1 98.56 89 ARG A N 1
ATOM 689 C CA . ARG A 1 89 ? -1.412 -22.266 -22 1 98.56 89 ARG A CA 1
ATOM 690 C C . ARG A 1 89 ? -1.073 -23.75 -21.953 1 98.56 89 ARG A C 1
ATOM 692 O O . ARG A 1 89 ? -1.967 -24.594 -21.844 1 98.56 89 ARG A O 1
ATOM 699 N N . ARG A 1 90 ? 0.188 -24.094 -22.094 1 98.62 90 ARG A N 1
ATOM 700 C CA . ARG A 1 90 ? 0.587 -25.484 -22.297 1 98.62 90 ARG A CA 1
ATOM 701 C C . ARG A 1 90 ? 1.476 -25.969 -21.156 1 98.62 90 ARG A C 1
ATOM 703 O O . ARG A 1 90 ? 2.074 -25.172 -20.438 1 98.62 90 ARG A O 1
ATOM 710 N N . GLU A 1 91 ? 1.433 -27.297 -21.031 1 98.62 91 GLU A N 1
ATOM 711 C CA . GLU A 1 91 ? 2.334 -27.969 -20.094 1 98.62 91 GLU A CA 1
ATOM 712 C C . GLU A 1 91 ? 3.793 -27.734 -20.484 1 98.62 91 GLU A C 1
ATOM 714 O O . GLU A 1 91 ? 4.152 -27.828 -21.656 1 98.62 91 GLU A O 1
ATOM 719 N N . TYR A 1 92 ? 4.645 -27.422 -19.484 1 98.81 92 TYR A N 1
ATOM 720 C CA . TYR A 1 92 ? 6.023 -27.016 -19.75 1 98.81 92 TYR A CA 1
ATOM 721 C C . TYR A 1 92 ? 6.742 -28.062 -20.594 1 98.81 92 TYR A C 1
ATOM 723 O O . TYR A 1 92 ? 7.445 -27.719 -21.547 1 98.81 92 TYR A O 1
ATOM 731 N N . GLY A 1 93 ? 6.562 -29.359 -20.297 1 98.38 93 GLY A N 1
ATOM 732 C CA . GLY A 1 93 ? 7.238 -30.438 -21 1 98.38 93 GLY A CA 1
ATOM 733 C C . GLY A 1 93 ? 6.727 -30.641 -22.406 1 98.38 93 GLY A C 1
ATOM 734 O O . GLY A 1 93 ? 7.375 -31.312 -23.219 1 98.38 93 GLY A O 1
ATOM 735 N N . SER A 1 94 ? 5.586 -30.125 -22.703 1 98.12 94 SER A N 1
ATOM 736 C CA . SER A 1 94 ? 5.02 -30.281 -24.031 1 98.12 94 SER A CA 1
ATOM 737 C C . SER A 1 94 ? 5.562 -29.219 -24.984 1 98.12 94 SER A C 1
ATOM 739 O O . SER A 1 94 ? 5.402 -29.328 -26.203 1 98.12 94 SER A O 1
ATOM 741 N N . LEU A 1 95 ? 6.207 -28.188 -24.438 1 98.56 95 LEU A N 1
ATOM 742 C CA . LEU A 1 95 ? 6.844 -27.172 -25.266 1 98.56 95 LEU A CA 1
ATOM 743 C C . LEU A 1 95 ? 8.078 -27.75 -25.969 1 98.56 95 LEU A C 1
ATOM 745 O O . LEU A 1 95 ? 8.789 -28.578 -25.391 1 98.56 95 LEU A O 1
ATOM 749 N N . SER A 1 96 ? 8.32 -27.25 -27.156 1 98.44 96 SER A N 1
ATOM 750 C CA . SER A 1 96 ? 9.578 -27.594 -27.797 1 98.44 96 SER A CA 1
ATOM 751 C C . SER A 1 96 ? 10.773 -26.984 -27.062 1 98.44 96 SER A C 1
ATOM 753 O O . SER A 1 96 ? 10.602 -26.062 -26.266 1 98.44 96 SER A O 1
ATOM 755 N N . GLN A 1 97 ? 11.93 -27.5 -27.344 1 98.06 97 GLN A N 1
ATOM 756 C CA . GLN A 1 97 ? 13.125 -26.938 -26.734 1 98.06 97 GLN A CA 1
ATOM 757 C C . GLN A 1 97 ? 13.273 -25.469 -27.062 1 98.06 97 GLN A C 1
ATOM 759 O O . GLN A 1 97 ? 13.68 -24.672 -26.219 1 98.06 97 GLN A O 1
ATOM 764 N N . LYS A 1 98 ? 12.891 -25.172 -28.297 1 98.38 98 LYS A N 1
ATOM 765 C CA . LYS A 1 98 ? 12.961 -23.781 -28.719 1 98.38 98 LYS A CA 1
ATOM 766 C C . LYS A 1 98 ? 12 -22.906 -27.922 1 98.38 98 LYS A C 1
ATOM 768 O O . LYS A 1 98 ? 12.352 -21.797 -27.516 1 98.38 98 LYS A O 1
ATOM 773 N N . GLU A 1 99 ? 10.828 -23.359 -27.703 1 98.62 99 GLU A N 1
ATOM 774 C CA . GLU A 1 99 ? 9.828 -22.641 -26.938 1 98.62 99 GLU A CA 1
ATOM 775 C C . GLU A 1 99 ? 10.258 -22.484 -25.484 1 98.62 99 GLU A C 1
ATOM 777 O O . GLU A 1 99 ? 10.07 -21.422 -24.875 1 98.62 99 GLU A O 1
ATOM 782 N N . ARG A 1 100 ? 10.836 -23.531 -24.938 1 98.81 100 ARG A N 1
ATOM 783 C CA . ARG A 1 100 ? 11.312 -23.484 -23.547 1 98.81 100 ARG A CA 1
ATOM 784 C C . ARG A 1 100 ? 12.461 -22.484 -23.406 1 98.81 100 ARG A C 1
ATOM 786 O O . ARG A 1 100 ? 12.516 -21.719 -22.438 1 98.81 100 ARG A O 1
ATOM 793 N N .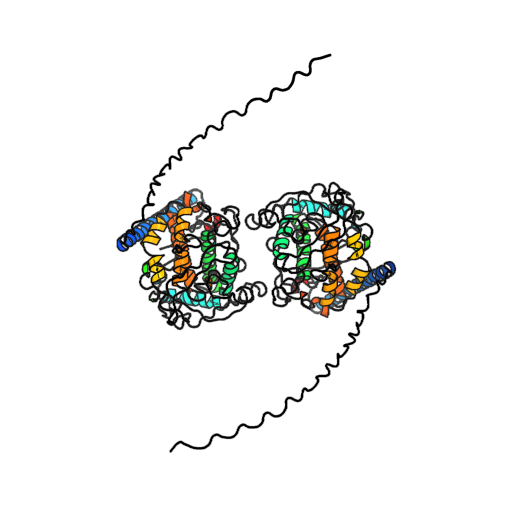 LEU A 1 101 ? 13.312 -22.516 -24.344 1 98.69 101 LEU A N 1
ATOM 794 C CA . LEU A 1 101 ? 14.438 -21.578 -24.328 1 98.69 101 LEU A CA 1
ATOM 795 C C . LEU A 1 101 ? 13.938 -20.141 -24.391 1 98.69 101 LEU A C 1
ATOM 797 O O . LEU A 1 101 ? 14.484 -19.25 -23.719 1 98.69 101 LEU A O 1
ATOM 801 N N . ALA A 1 102 ? 12.914 -19.922 -25.25 1 98.81 102 ALA A N 1
ATOM 802 C CA . ALA A 1 102 ? 12.344 -18.578 -25.344 1 98.81 102 ALA A CA 1
ATOM 803 C C . ALA A 1 102 ? 11.773 -18.141 -24 1 98.81 102 ALA A C 1
ATOM 805 O O . ALA A 1 102 ? 11.922 -16.969 -23.609 1 98.81 102 ALA A O 1
ATOM 806 N N . TYR A 1 103 ? 11.133 -18.984 -23.297 1 98.81 103 TYR A N 1
ATOM 807 C CA . TYR A 1 103 ? 10.586 -18.688 -21.984 1 98.81 103 TYR A CA 1
ATOM 808 C C . TYR A 1 103 ? 11.703 -18.391 -20.984 1 98.81 103 TYR A C 1
ATOM 810 O O . TYR A 1 103 ? 11.648 -17.391 -20.266 1 98.81 103 TYR A O 1
ATOM 818 N N . VAL A 1 104 ? 12.688 -19.25 -20.984 1 98.81 104 VAL A N 1
ATOM 819 C CA . VAL A 1 104 ? 13.836 -19.109 -20.094 1 98.81 104 VAL A CA 1
ATOM 820 C C . VAL A 1 104 ? 14.508 -17.766 -20.328 1 98.81 104 VAL A C 1
ATOM 822 O O . VAL A 1 104 ? 14.812 -17.047 -19.375 1 98.81 104 VAL A O 1
ATOM 825 N N . ASN A 1 105 ? 14.711 -17.422 -21.547 1 98.81 105 ASN A N 1
ATOM 826 C CA . ASN A 1 105 ? 15.359 -16.156 -21.891 1 98.81 105 ASN A CA 1
ATOM 827 C C . ASN A 1 105 ? 14.531 -14.953 -21.438 1 98.81 105 ASN A C 1
ATOM 829 O O . ASN A 1 105 ? 15.078 -13.938 -21.031 1 98.81 105 ASN A O 1
ATOM 833 N N . ALA A 1 106 ? 13.25 -15.078 -21.531 1 98.88 106 ALA A N 1
ATOM 834 C CA . ALA A 1 106 ? 12.375 -14 -21.094 1 98.88 106 ALA A CA 1
ATOM 835 C C . ALA A 1 106 ? 12.445 -13.812 -19.578 1 98.88 106 ALA A C 1
ATOM 837 O O . ALA A 1 106 ? 12.43 -12.68 -19.078 1 98.88 106 ALA A O 1
ATOM 838 N N . VAL A 1 107 ? 12.531 -14.891 -18.844 1 98.88 107 VAL A N 1
ATOM 839 C CA . VAL A 1 107 ? 12.664 -14.82 -17.391 1 98.88 107 VAL A CA 1
ATOM 840 C C . VAL A 1 107 ? 13.977 -14.141 -17.016 1 98.88 107 VAL A C 1
ATOM 842 O O . VAL A 1 107 ? 14.008 -13.25 -16.172 1 98.88 107 VAL A O 1
ATOM 845 N N . LYS A 1 108 ? 15.023 -14.531 -17.688 1 98.75 108 LYS A N 1
ATOM 846 C CA . LYS A 1 108 ? 16.328 -13.922 -17.438 1 98.75 108 LYS A CA 1
ATOM 847 C C . LYS A 1 108 ? 16.312 -12.438 -17.797 1 98.75 108 LYS A C 1
ATOM 849 O O . LYS A 1 108 ? 16.938 -11.625 -17.094 1 98.75 108 LYS A O 1
ATOM 854 N N . CYS A 1 109 ? 15.609 -12.172 -18.859 1 98.81 109 CYS A N 1
ATOM 855 C CA . CYS A 1 109 ? 15.461 -10.773 -19.25 1 98.81 109 CYS A CA 1
ATOM 856 C C . CYS A 1 109 ? 14.797 -9.969 -18.141 1 98.81 109 CYS A C 1
ATOM 858 O O . CYS A 1 109 ? 15.258 -8.883 -17.797 1 98.81 109 CYS A O 1
ATOM 860 N N . LEU A 1 110 ? 13.727 -10.492 -17.547 1 98.56 110 LEU A N 1
ATOM 861 C CA . LEU A 1 110 ? 13.023 -9.812 -16.469 1 98.56 110 LEU A CA 1
ATOM 862 C C . LEU A 1 110 ? 13.945 -9.609 -15.273 1 98.56 110 LEU A C 1
ATOM 864 O O . LEU A 1 110 ? 13.82 -8.617 -14.547 1 98.56 110 LEU A O 1
ATOM 868 N N . GLN A 1 111 ? 14.875 -10.5 -15.047 1 98.56 111 GLN A N 1
ATOM 869 C CA . GLN A 1 111 ? 15.82 -10.445 -13.938 1 98.56 111 GLN A CA 1
ATOM 870 C C . GLN A 1 111 ? 16.891 -9.398 -14.188 1 98.56 111 GLN A C 1
ATOM 872 O O . GLN A 1 111 ? 17.641 -9.031 -13.273 1 98.56 111 GLN A O 1
ATOM 877 N N . GLN A 1 112 ? 16.938 -8.875 -15.414 1 98.19 112 GLN A N 1
ATOM 878 C CA . GLN A 1 112 ? 17.969 -7.902 -15.766 1 98.19 112 GLN A CA 1
ATOM 879 C C . GLN A 1 112 ? 17.375 -6.496 -15.859 1 98.19 112 GLN A C 1
ATOM 881 O O . GLN A 1 112 ? 18.094 -5.504 -15.734 1 98.19 112 GLN A O 1
ATOM 886 N N . LEU A 1 113 ? 16.078 -6.438 -16.109 1 98.69 113 LEU A N 1
ATOM 887 C CA . LEU A 1 113 ? 15.438 -5.133 -16.203 1 98.69 113 LEU A CA 1
ATOM 888 C C . LEU A 1 113 ? 15.375 -4.461 -14.828 1 98.69 113 LEU A C 1
ATOM 890 O O . LEU A 1 113 ? 15.234 -5.137 -13.805 1 98.69 113 LEU A O 1
ATOM 894 N N . PRO A 1 114 ? 15.445 -3.084 -14.836 1 98.06 114 PRO A N 1
ATOM 895 C CA . PRO A 1 114 ? 15.367 -2.379 -13.555 1 98.06 114 PRO A CA 1
ATOM 896 C C . PRO A 1 114 ? 14.016 -2.553 -12.867 1 98.06 114 PRO A C 1
ATOM 898 O O . PRO A 1 114 ? 12.984 -2.66 -13.539 1 98.06 114 PRO A O 1
ATOM 901 N N . ALA A 1 115 ? 14.07 -2.541 -11.539 1 98.12 115 ALA A N 1
ATOM 902 C CA . ALA A 1 115 ? 12.844 -2.646 -10.758 1 98.12 115 ALA A CA 1
ATOM 903 C C . ALA A 1 115 ? 11.984 -1.396 -10.914 1 98.12 115 ALA A C 1
ATOM 905 O O . ALA A 1 115 ? 12.508 -0.292 -11.086 1 98.12 115 ALA A O 1
ATOM 906 N N . HIS A 1 116 ? 10.664 -1.646 -10.875 1 97.56 116 HIS A N 1
ATOM 907 C CA . HIS A 1 116 ? 9.711 -0.544 -10.766 1 97.56 116 HIS A CA 1
ATOM 908 C C . HIS A 1 116 ? 9.539 -0.117 -9.312 1 97.56 116 HIS A C 1
ATOM 910 O O . HIS A 1 116 ? 9.266 1.054 -9.031 1 97.56 116 HIS A O 1
ATOM 916 N N . THR A 1 117 ? 9.727 -0.997 -8.344 1 97.31 117 THR A N 1
ATOM 917 C CA . THR A 1 117 ? 9.578 -0.724 -6.918 1 97.31 117 THR A CA 1
ATOM 918 C C . THR A 1 117 ? 10.641 0.255 -6.438 1 97.31 117 THR A C 1
ATOM 920 O O . THR A 1 117 ? 11.844 -0.001 -6.582 1 97.31 117 THR A O 1
ATOM 923 N N . PRO A 1 118 ? 10.219 1.355 -5.844 1 93.94 118 PRO A N 1
ATOM 924 C CA . PRO A 1 118 ? 11.219 2.293 -5.316 1 93.94 118 PRO A CA 1
ATOM 925 C C . PRO A 1 118 ? 12.031 1.702 -4.168 1 93.94 118 PRO A C 1
ATOM 927 O O . PRO A 1 118 ? 11.539 0.856 -3.422 1 93.94 118 PRO A O 1
ATOM 930 N N . ALA A 1 119 ? 13.227 2.232 -4.004 1 92.06 119 ALA A N 1
ATOM 931 C CA . ALA A 1 119 ? 14.18 1.683 -3.043 1 92.06 119 ALA A CA 1
ATOM 932 C C . ALA A 1 119 ? 13.672 1.835 -1.613 1 92.06 119 ALA A C 1
ATOM 934 O O . ALA A 1 119 ? 13.953 0.992 -0.756 1 92.06 119 ALA A O 1
ATOM 935 N N . ASN A 1 120 ? 12.945 2.881 -1.318 1 91.12 120 ASN A N 1
ATOM 936 C CA . ASN A 1 120 ? 12.461 3.08 0.043 1 91.12 120 ASN A CA 1
ATOM 937 C C . ASN A 1 120 ? 11.273 2.174 0.353 1 91.12 120 ASN A C 1
ATOM 939 O O . ASN A 1 120 ? 10.898 2.018 1.515 1 91.12 120 ASN A O 1
ATOM 943 N N . VAL A 1 121 ? 10.633 1.613 -0.73 1 92.25 121 VAL A N 1
ATOM 944 C CA . VAL A 1 121 ? 9.594 0.6 -0.548 1 92.25 121 VAL A CA 1
ATOM 945 C C . VAL A 1 121 ? 10.242 -0.767 -0.337 1 92.25 121 VAL A C 1
ATOM 947 O O . VAL A 1 121 ? 9.852 -1.512 0.565 1 92.25 121 VAL A O 1
ATOM 950 N N . SER A 1 122 ? 11.188 -1.08 -1.098 1 95.75 122 SER A N 1
ATOM 951 C CA . SER A 1 122 ? 12 -2.283 -0.96 1 95.75 122 SER A CA 1
ATOM 952 C C . SER A 1 122 ? 13.383 -2.088 -1.57 1 95.75 122 SER A C 1
ATOM 954 O O . SER A 1 122 ? 13.531 -2.061 -2.795 1 95.75 122 SER A O 1
ATOM 956 N N . ALA A 1 123 ? 14.352 -2.064 -0.688 1 94.12 123 ALA A N 1
ATOM 957 C CA . ALA A 1 123 ? 15.719 -1.919 -1.168 1 94.12 123 ALA A CA 1
ATOM 958 C C . ALA A 1 123 ? 16.219 -3.209 -1.819 1 94.12 123 ALA A C 1
ATOM 960 O O . ALA A 1 123 ? 17.219 -3.203 -2.541 1 94.12 123 ALA A O 1
ATOM 961 N N . GLY A 1 124 ? 15.469 -4.289 -1.565 1 97.5 124 GLY A N 1
ATOM 962 C CA . GLY A 1 124 ? 15.844 -5.578 -2.125 1 97.5 124 GLY A CA 1
ATOM 963 C C . GLY A 1 124 ? 15.391 -5.766 -3.559 1 97.5 124 GLY A C 1
ATOM 964 O O . GLY A 1 124 ? 15.844 -6.68 -4.246 1 97.5 124 GLY A O 1
ATOM 965 N N . ALA A 1 125 ? 14.469 -4.922 -3.971 1 98.12 125 ALA A N 1
ATOM 966 C CA . ALA A 1 125 ? 14.023 -5 -5.359 1 98.12 125 ALA A CA 1
ATOM 967 C C . ALA A 1 125 ? 15.102 -4.5 -6.312 1 98.12 125 ALA A C 1
ATOM 969 O O . ALA A 1 125 ? 15.258 -3.293 -6.508 1 98.12 125 ALA A O 1
ATOM 970 N N . ARG A 1 126 ? 15.773 -5.438 -6.938 1 98.19 126 ARG A N 1
ATOM 971 C CA . ARG A 1 126 ? 16.922 -5.082 -7.777 1 98.19 126 ARG A CA 1
ATOM 972 C C . ARG A 1 126 ? 16.594 -5.305 -9.25 1 98.19 126 ARG A C 1
ATOM 974 O O . ARG A 1 126 ? 17.391 -4.941 -10.125 1 98.19 126 ARG A O 1
ATOM 981 N N . SER A 1 127 ? 15.43 -5.871 -9.57 1 98.69 127 SER A N 1
ATOM 982 C CA . SER A 1 127 ? 15.039 -6.141 -10.953 1 98.69 127 SER A CA 1
ATOM 983 C C . SER A 1 127 ? 13.523 -6.109 -11.117 1 98.69 127 SER A C 1
ATOM 985 O O . SER A 1 127 ? 12.789 -6.098 -10.133 1 98.69 127 SER A O 1
ATOM 987 N N . ARG A 1 128 ? 13.086 -6.07 -12.398 1 98.81 128 ARG A N 1
ATOM 988 C CA . ARG A 1 128 ? 11.664 -6.172 -12.719 1 98.81 128 ARG A CA 1
ATOM 989 C C . ARG A 1 128 ? 11.07 -7.473 -12.188 1 98.81 128 ARG A C 1
ATOM 991 O O . ARG A 1 128 ? 9.914 -7.504 -11.758 1 98.81 128 ARG A O 1
ATOM 998 N N . PHE A 1 129 ? 11.898 -8.555 -12.156 1 98.88 129 PHE A N 1
ATOM 999 C CA . PHE A 1 129 ? 11.5 -9.828 -11.578 1 98.88 129 PHE A CA 1
ATOM 1000 C C . PHE A 1 129 ? 11.227 -9.68 -10.086 1 98.88 129 PHE A C 1
ATOM 1002 O O . PHE A 1 129 ? 10.242 -10.219 -9.57 1 98.88 129 PHE A O 1
ATOM 1009 N N . ASP A 1 130 ? 11.969 -8.844 -9.43 1 98.88 130 ASP A N 1
ATOM 1010 C CA . ASP A 1 130 ? 11.867 -8.648 -7.988 1 98.88 130 ASP A CA 1
ATOM 1011 C C . ASP A 1 130 ? 10.594 -7.891 -7.625 1 98.88 130 ASP A C 1
ATOM 1013 O O . ASP A 1 130 ? 10.086 -8.016 -6.508 1 98.88 130 ASP A O 1
ATOM 1017 N N . ASP A 1 131 ? 10.039 -7.098 -8.547 1 98.88 131 ASP A N 1
ATOM 1018 C CA . ASP A 1 131 ? 8.789 -6.402 -8.273 1 98.88 131 ASP A CA 1
ATOM 1019 C C . ASP A 1 131 ? 7.684 -7.387 -7.891 1 98.88 131 ASP A C 1
ATOM 1021 O O . ASP A 1 131 ? 6.867 -7.102 -7.012 1 98.88 131 ASP A O 1
ATOM 1025 N N . PHE A 1 132 ? 7.703 -8.477 -8.555 1 98.94 132 PHE A N 1
ATOM 1026 C CA . PHE A 1 132 ? 6.695 -9.5 -8.289 1 98.94 132 PHE A CA 1
ATOM 1027 C C . PHE A 1 132 ? 6.93 -10.156 -6.941 1 98.94 132 PHE A C 1
ATOM 1029 O O . PHE A 1 132 ? 5.98 -10.484 -6.227 1 98.94 132 PHE A O 1
ATOM 1036 N N . VAL A 1 133 ? 8.195 -10.344 -6.543 1 98.88 133 VAL A N 1
ATOM 1037 C CA . VAL A 1 133 ? 8.508 -10.922 -5.238 1 98.88 133 VAL A CA 1
ATOM 1038 C C . VAL A 1 133 ? 8.07 -9.961 -4.133 1 98.88 133 VAL A C 1
ATOM 1040 O O . VAL A 1 133 ? 7.461 -10.383 -3.146 1 98.88 133 VAL A O 1
ATOM 1043 N N . VAL A 1 134 ? 8.25 -8.68 -4.344 1 98.69 134 VAL A N 1
ATOM 1044 C CA . VAL A 1 134 ? 7.938 -7.652 -3.35 1 98.69 134 VAL A CA 1
ATOM 1045 C C . VAL A 1 134 ? 6.441 -7.664 -3.049 1 98.69 134 VAL A C 1
ATOM 1047 O O . VAL A 1 134 ? 6.035 -7.734 -1.885 1 98.69 134 VAL A O 1
ATOM 1050 N N . ILE A 1 135 ? 5.629 -7.629 -4.082 1 98.62 135 ILE A N 1
ATOM 1051 C CA . ILE A 1 135 ? 4.195 -7.52 -3.854 1 98.62 135 ILE A CA 1
ATOM 1052 C C . ILE A 1 135 ? 3.678 -8.797 -3.191 1 98.62 135 ILE A C 1
ATOM 1054 O O . ILE A 1 135 ? 2.768 -8.742 -2.359 1 98.62 135 ILE A O 1
ATOM 1058 N N . HIS A 1 136 ? 4.281 -9.906 -3.479 1 98.75 136 HIS A N 1
ATOM 1059 C CA . HIS A 1 136 ? 3.871 -11.141 -2.809 1 98.75 136 HIS A CA 1
ATOM 1060 C C . HIS A 1 136 ? 4.234 -11.109 -1.328 1 98.75 136 HIS A C 1
ATOM 1062 O O . HIS A 1 136 ? 3.434 -11.5 -0.479 1 98.75 136 HIS A O 1
ATOM 1068 N N . ILE A 1 137 ? 5.445 -10.648 -1.016 1 97.5 137 ILE A N 1
ATOM 1069 C CA . ILE A 1 137 ? 5.844 -10.508 0.38 1 97.5 137 ILE A CA 1
ATOM 1070 C C . ILE A 1 137 ? 4.84 -9.617 1.115 1 97.5 137 ILE A C 1
ATOM 1072 O O . ILE A 1 137 ? 4.363 -9.977 2.193 1 97.5 137 ILE A O 1
ATOM 1076 N N . GLN A 1 138 ? 4.445 -8.57 0.506 1 94.62 138 GLN A N 1
ATOM 1077 C CA . GLN A 1 138 ? 3.602 -7.562 1.145 1 94.62 138 GLN A CA 1
ATOM 1078 C C . GLN A 1 138 ? 2.164 -8.055 1.281 1 94.62 138 GLN A C 1
ATOM 1080 O O . GLN A 1 138 ? 1.443 -7.645 2.191 1 94.62 138 GLN A O 1
ATOM 1085 N N . SER A 1 139 ? 1.778 -9.016 0.44 1 96.31 139 SER A N 1
ATOM 1086 C CA . SER A 1 139 ? 0.372 -9.391 0.344 1 96.31 139 SER A CA 1
ATOM 1087 C C . SER A 1 139 ? 0.118 -10.75 0.988 1 96.31 139 SER A C 1
ATOM 1089 O O . SER A 1 139 ? -1.032 -11.156 1.173 1 96.31 139 SER A O 1
ATOM 1091 N N . THR A 1 140 ? 1.099 -11.453 1.399 1 94.81 140 THR A N 1
ATOM 1092 C CA . THR A 1 140 ? 1.044 -12.875 1.731 1 94.81 140 THR A CA 1
ATOM 1093 C C . THR A 1 140 ? -0.065 -13.148 2.744 1 94.81 140 THR A C 1
ATOM 1095 O O . THR A 1 140 ? -0.834 -14.102 2.586 1 94.81 140 THR A O 1
ATOM 1098 N N . LEU A 1 141 ? -0.346 -12.352 3.717 1 88.31 141 LEU A N 1
ATOM 1099 C CA . LEU A 1 141 ? -1.284 -12.617 4.801 1 88.31 141 LEU A CA 1
ATOM 1100 C C . LEU A 1 141 ? -2.719 -12.367 4.355 1 88.31 141 LEU A C 1
ATOM 1102 O O . LEU A 1 141 ? -3.666 -12.773 5.031 1 88.31 141 LEU A O 1
ATOM 1106 N N . PHE A 1 142 ? -2.84 -11.805 3.146 1 92.12 142 PHE A N 1
ATOM 1107 C CA . PHE A 1 142 ? -4.18 -11.453 2.688 1 92.12 142 PHE A CA 1
ATOM 1108 C C . PHE A 1 142 ? -4.535 -12.219 1.418 1 92.12 142 PHE A C 1
ATOM 1110 O O . PHE A 1 142 ? -5.621 -12.039 0.864 1 92.12 142 PHE A O 1
ATOM 1117 N N . ILE A 1 143 ? -3.607 -13.039 1.021 1 96.5 143 ILE A N 1
ATOM 1118 C CA . ILE A 1 143 ? -3.855 -13.695 -0.257 1 96.5 143 ILE A CA 1
ATOM 1119 C C . ILE A 1 143 ? -3.715 -15.211 -0.095 1 96.5 143 ILE A C 1
ATOM 1121 O O . ILE A 1 143 ? -3.592 -15.938 -1.083 1 96.5 143 ILE A O 1
ATOM 1125 N N . HIS A 1 144 ? -3.586 -15.711 1.131 1 95.5 144 HIS A N 1
ATOM 1126 C CA . HIS A 1 144 ? -3.59 -17.141 1.447 1 95.5 144 HIS A CA 1
ATOM 1127 C C . HIS A 1 144 ? -4.652 -17.469 2.492 1 95.5 144 HIS A C 1
ATOM 1129 O O . HIS A 1 144 ? -4.863 -16.688 3.432 1 95.5 144 HIS A O 1
ATOM 1135 N N . TYR A 1 145 ? -5.371 -18.594 2.223 1 94.56 145 TYR A N 1
ATOM 1136 C CA . TYR A 1 145 ? -6.461 -19 3.104 1 94.56 145 TYR A CA 1
ATOM 1137 C C . TYR A 1 145 ? -7.512 -17.906 3.215 1 94.56 145 TYR A C 1
ATOM 1139 O O . TYR A 1 145 ? -8.023 -17.641 4.305 1 94.56 145 TYR A O 1
ATOM 1147 N N . THR A 1 146 ? -7.688 -17.172 2.135 1 95.88 146 THR A N 1
ATOM 1148 C CA . THR A 1 146 ? -8.672 -16.109 2.01 1 95.88 146 THR A CA 1
ATOM 1149 C C . THR A 1 146 ? -9.484 -16.266 0.726 1 95.88 146 THR A C 1
ATOM 1151 O O . THR A 1 146 ? -9.156 -17.094 -0.121 1 95.88 146 THR A O 1
ATOM 1154 N N . GLY A 1 147 ? -10.547 -15.477 0.629 1 96.94 147 GLY A N 1
ATOM 1155 C CA . GLY A 1 147 ? -11.32 -15.453 -0.602 1 96.94 147 GLY A CA 1
ATOM 1156 C C . GLY A 1 147 ? -10.555 -14.867 -1.775 1 96.94 147 GLY A C 1
ATOM 1157 O O . GLY A 1 147 ? -10.953 -15.047 -2.93 1 96.94 147 GLY A O 1
ATOM 1158 N N . ASN A 1 148 ? -9.43 -14.219 -1.498 1 96.94 148 ASN A N 1
ATOM 1159 C CA . ASN A 1 148 ? -8.617 -13.57 -2.523 1 96.94 148 ASN A CA 1
ATOM 1160 C C . ASN A 1 148 ? -7.664 -14.555 -3.195 1 96.94 148 ASN A C 1
ATOM 1162 O O . ASN A 1 148 ? -7.102 -14.258 -4.25 1 96.94 148 ASN A O 1
ATOM 1166 N N . PHE A 1 149 ? -7.496 -15.719 -2.66 1 98.06 149 PHE A N 1
ATOM 1167 C CA . PHE A 1 149 ? -6.375 -16.578 -3.025 1 98.06 149 PHE A CA 1
ATOM 1168 C C . PHE A 1 149 ? -6.371 -16.844 -4.527 1 98.06 149 PHE A C 1
ATOM 1170 O O . PHE A 1 149 ? -5.402 -16.531 -5.219 1 98.06 149 PHE A O 1
ATOM 1177 N N . MET A 1 150 ? -7.441 -17.359 -5.031 1 98.38 150 MET A N 1
ATOM 1178 C CA . MET A 1 150 ? -7.449 -17.797 -6.422 1 98.38 150 MET A CA 1
ATOM 1179 C C . MET A 1 150 ? -7.426 -16.594 -7.371 1 98.38 150 MET A C 1
ATOM 1181 O O . MET A 1 150 ? -6.57 -16.516 -8.258 1 98.38 150 MET A O 1
ATOM 1185 N N . PRO A 1 151 ? -8.352 -15.609 -7.133 1 98.56 151 PRO A N 1
ATOM 1186 C CA . PRO A 1 151 ? -8.352 -14.5 -8.094 1 98.56 151 PRO A CA 1
ATOM 1187 C C . PRO A 1 151 ? -7.062 -13.688 -8.055 1 98.56 151 PRO A C 1
ATOM 1189 O O . PRO A 1 151 ? -6.578 -13.25 -9.102 1 98.56 151 PRO A O 1
ATOM 1192 N N . TRP A 1 152 ? -6.512 -13.492 -6.863 1 98.75 152 TRP A N 1
ATOM 1193 C CA . TRP A 1 152 ? -5.277 -12.719 -6.766 1 98.75 152 TRP A CA 1
ATOM 1194 C C . TRP A 1 152 ? -4.148 -13.406 -7.527 1 98.75 152 TRP A C 1
ATOM 1196 O O . TRP A 1 152 ? -3.451 -12.766 -8.32 1 98.75 152 TRP A O 1
ATOM 1206 N N . HIS A 1 153 ? -3.947 -14.688 -7.309 1 98.88 153 HIS A N 1
ATOM 1207 C CA . HIS A 1 153 ? -2.832 -15.398 -7.926 1 98.88 153 HIS A CA 1
ATOM 1208 C C . HIS A 1 153 ? -3.041 -15.555 -9.43 1 98.88 153 HIS A C 1
ATOM 1210 O O . HIS A 1 153 ? -2.076 -15.547 -10.195 1 98.88 153 HIS A O 1
ATOM 1216 N N . ARG A 1 154 ? -4.316 -15.688 -9.891 1 98.81 154 ARG A N 1
ATOM 1217 C CA . ARG A 1 154 ? -4.574 -15.688 -11.328 1 98.81 154 ARG A CA 1
ATOM 1218 C C . ARG A 1 154 ? -4.102 -14.383 -11.969 1 98.81 154 ARG A C 1
ATOM 1220 O O . ARG A 1 154 ? -3.416 -14.406 -12.992 1 98.81 154 ARG A O 1
ATOM 1227 N N . TRP A 1 155 ? -4.516 -13.25 -11.344 1 98.88 155 TRP A N 1
ATOM 1228 C CA . TRP A 1 155 ? -4.109 -11.953 -11.875 1 98.88 155 TRP A CA 1
ATOM 1229 C C . TRP A 1 155 ? -2.594 -11.781 -11.797 1 98.88 155 TRP A C 1
ATOM 1231 O O . TRP A 1 155 ? -1.971 -11.273 -12.734 1 98.88 155 TRP A O 1
ATOM 1241 N N . PHE A 1 156 ? -1.996 -12.305 -10.758 1 98.88 156 PHE A N 1
ATOM 1242 C CA . PHE A 1 156 ? -0.561 -12.258 -10.508 1 98.88 156 PHE A CA 1
ATOM 1243 C C . PHE A 1 156 ? 0.207 -12.984 -11.609 1 98.88 156 PHE A C 1
ATOM 1245 O O . PHE A 1 156 ? 1.117 -12.414 -12.211 1 98.88 156 PHE A O 1
ATOM 1252 N N . VAL A 1 157 ? -0.208 -14.18 -11.922 1 98.94 157 VAL A N 1
ATOM 1253 C CA . VAL A 1 157 ? 0.425 -14.984 -12.961 1 98.94 157 VAL A CA 1
ATOM 1254 C C . VAL A 1 157 ? 0.207 -14.328 -14.32 1 98.94 157 VAL A C 1
ATOM 1256 O O . VAL A 1 157 ? 1.11 -14.312 -15.164 1 98.94 157 VAL A O 1
ATOM 1259 N N . HIS A 1 158 ? -0.962 -13.742 -14.523 1 98.88 158 HIS A N 1
ATOM 1260 C CA . HIS A 1 158 ? -1.255 -13.078 -15.789 1 98.88 158 HIS A CA 1
ATOM 1261 C C . HIS A 1 158 ? -0.36 -11.859 -15.984 1 98.88 158 HIS A C 1
ATOM 1263 O O . HIS A 1 158 ? 0.173 -11.648 -17.078 1 98.88 158 HIS A O 1
ATOM 1269 N N . LEU A 1 159 ? -0.164 -11.086 -14.953 1 98.88 159 LEU A N 1
ATOM 1270 C CA . LEU A 1 159 ? 0.68 -9.898 -15.055 1 98.88 159 LEU A CA 1
ATOM 1271 C C . LEU A 1 159 ? 2.135 -10.281 -15.289 1 98.88 159 LEU A C 1
ATOM 1273 O O . LEU A 1 159 ? 2.855 -9.594 -16.016 1 98.88 159 LEU A O 1
ATOM 1277 N N . TYR A 1 160 ? 2.568 -11.352 -14.625 1 98.88 160 TYR A N 1
ATOM 1278 C CA . TYR A 1 160 ? 3.906 -11.875 -14.883 1 98.88 160 TYR A CA 1
ATOM 1279 C C . TYR A 1 160 ? 4.074 -12.266 -16.344 1 98.88 160 TYR A C 1
ATOM 1281 O O . TYR A 1 160 ? 5.047 -11.875 -16.984 1 98.88 160 TYR A O 1
ATOM 1289 N N . GLU A 1 161 ? 3.102 -12.992 -16.891 1 98.88 161 GLU A N 1
ATOM 1290 C CA . GLU A 1 161 ? 3.08 -13.352 -18.312 1 98.88 161 GLU A CA 1
ATOM 1291 C C . GLU A 1 161 ? 3.146 -12.102 -19.188 1 98.88 161 GLU A C 1
ATOM 1293 O O . GLU A 1 161 ? 3.918 -12.055 -20.156 1 98.88 161 GLU A O 1
ATOM 1298 N N . LYS A 1 162 ? 2.363 -11.148 -18.891 1 98.75 162 LYS A N 1
ATOM 1299 C CA . LYS A 1 162 ? 2.318 -9.914 -19.656 1 98.75 162 LYS A CA 1
ATOM 1300 C C . LYS A 1 162 ? 3.668 -9.203 -19.641 1 98.75 162 LYS A C 1
ATOM 1302 O O . LYS A 1 162 ? 4.117 -8.672 -20.656 1 98.75 162 LYS A O 1
ATOM 1307 N N . ALA A 1 163 ? 4.289 -9.188 -18.453 1 98.88 163 ALA A N 1
ATOM 1308 C CA . ALA A 1 163 ? 5.605 -8.562 -18.359 1 98.88 163 ALA A CA 1
ATOM 1309 C C . ALA A 1 163 ? 6.621 -9.273 -19.25 1 98.88 163 ALA A C 1
ATOM 1311 O O . ALA A 1 163 ? 7.406 -8.617 -19.938 1 98.88 163 ALA A O 1
ATOM 1312 N N . LEU A 1 164 ? 6.609 -10.633 -19.281 1 98.88 164 LEU A N 1
ATOM 1313 C CA . LEU A 1 164 ? 7.5 -11.391 -20.156 1 98.88 164 LEU A CA 1
ATOM 1314 C C . LEU A 1 164 ? 7.273 -11.016 -21.609 1 98.88 164 LEU A C 1
ATOM 1316 O O . LEU A 1 164 ? 8.227 -10.867 -22.375 1 98.88 164 LEU A O 1
ATOM 1320 N N . ARG A 1 165 ? 6.066 -10.812 -21.969 1 98.81 165 ARG A N 1
ATOM 1321 C CA . ARG A 1 165 ? 5.715 -10.57 -23.359 1 98.81 165 ARG A CA 1
ATOM 1322 C C . ARG A 1 165 ? 5.98 -9.117 -23.75 1 98.81 165 ARG A C 1
ATOM 1324 O O . ARG A 1 165 ? 6.652 -8.852 -24.75 1 98.81 165 ARG A O 1
ATOM 1331 N N . ASP A 1 166 ? 5.547 -8.188 -22.953 1 98.69 166 ASP A N 1
ATOM 1332 C CA . ASP A 1 166 ? 5.555 -6.773 -23.312 1 98.69 166 ASP A CA 1
ATOM 1333 C C . ASP A 1 166 ? 6.934 -6.156 -23.078 1 98.69 166 ASP A C 1
ATOM 1335 O O . ASP A 1 166 ? 7.324 -5.211 -23.766 1 98.69 166 ASP A O 1
ATOM 1339 N N . GLU A 1 167 ? 7.645 -6.715 -22.094 1 98.69 167 GLU A N 1
ATOM 1340 C CA . GLU A 1 167 ? 8.875 -6.043 -21.688 1 98.69 167 GLU A CA 1
ATOM 1341 C C . GLU A 1 167 ? 10.102 -6.824 -22.141 1 98.69 167 GLU A C 1
ATOM 1343 O O . GLU A 1 167 ? 11.203 -6.273 -22.234 1 98.69 167 GLU A O 1
ATOM 1348 N N . CYS A 1 168 ? 9.914 -8.164 -22.469 1 98.75 168 CYS A N 1
ATOM 1349 C CA . CYS A 1 168 ? 11.062 -8.984 -22.828 1 98.75 168 CYS A CA 1
ATOM 1350 C C . CYS A 1 168 ? 10.875 -9.641 -24.188 1 98.75 168 CYS A C 1
ATOM 1352 O O . CYS A 1 168 ? 11.68 -10.484 -24.594 1 98.75 168 CYS A O 1
ATOM 1354 N N . GLY A 1 169 ? 9.766 -9.352 -24.859 1 98.38 169 GLY A N 1
ATOM 1355 C CA . GLY A 1 169 ? 9.578 -9.805 -26.219 1 98.38 169 GLY A CA 1
ATOM 1356 C C . GLY A 1 169 ? 9.18 -11.266 -26.312 1 98.38 169 GLY A C 1
ATOM 1357 O O . GLY A 1 169 ? 9.266 -11.875 -27.391 1 98.38 169 GLY A O 1
ATOM 1358 N N . TYR A 1 170 ? 8.805 -11.922 -25.234 1 98.75 170 TYR A N 1
ATOM 1359 C CA . TYR A 1 170 ? 8.32 -13.297 -25.25 1 98.75 170 TYR A CA 1
ATOM 1360 C C . TYR A 1 170 ? 7.031 -13.406 -26.062 1 98.75 170 TYR A C 1
ATOM 1362 O O . TYR A 1 170 ? 6.09 -12.648 -25.844 1 98.75 170 TYR A O 1
ATOM 1370 N N . THR A 1 171 ? 6.973 -14.359 -26.953 1 98.38 171 THR A N 1
ATOM 1371 C CA . THR A 1 171 ? 5.805 -14.461 -27.812 1 98.38 171 THR A CA 1
ATOM 1372 C C . THR A 1 171 ? 4.914 -15.625 -27.391 1 98.38 171 THR A C 1
ATOM 1374 O O . THR A 1 171 ? 3.82 -15.805 -27.938 1 98.38 171 THR A O 1
ATOM 1377 N N . GLY A 1 172 ? 5.438 -16.469 -26.484 1 98.25 172 GLY A N 1
ATOM 1378 C CA . GLY A 1 172 ? 4.617 -17.547 -25.953 1 98.25 172 GLY A CA 1
ATOM 1379 C C . GLY A 1 172 ? 3.699 -17.094 -24.828 1 98.25 172 GLY A C 1
ATOM 1380 O O . GLY A 1 172 ? 3.416 -15.898 -24.703 1 98.25 172 GLY A O 1
ATOM 1381 N N . TYR A 1 173 ? 3.139 -18.047 -24.125 1 98.38 173 TYR A N 1
ATOM 1382 C CA . TYR A 1 173 ? 2.27 -17.812 -22.969 1 98.38 173 TYR A CA 1
ATOM 1383 C C . TYR A 1 173 ? 2.719 -18.641 -21.766 1 98.38 173 TYR A C 1
ATOM 1385 O O . TYR A 1 173 ? 3.537 -19.547 -21.906 1 98.38 173 TYR A O 1
ATOM 1393 N N . GLN A 1 174 ? 2.307 -18.234 -20.578 1 98.75 174 GLN A N 1
ATOM 1394 C CA . GLN A 1 174 ? 2.766 -18.859 -19.344 1 98.75 174 GLN A CA 1
ATOM 1395 C C . GLN A 1 174 ? 2.5 -20.359 -19.344 1 98.75 174 GLN A C 1
ATOM 1397 O O . GLN A 1 174 ? 1.351 -20.797 -19.438 1 98.75 174 GLN A O 1
ATOM 1402 N N . PRO A 1 175 ? 3.586 -21.188 -19.266 1 98.81 175 PRO A N 1
ATOM 1403 C CA . PRO A 1 175 ? 3.385 -22.641 -19.125 1 98.81 175 PRO A CA 1
ATOM 1404 C C . PRO A 1 175 ? 3.01 -23.047 -17.703 1 98.81 175 PRO A C 1
ATOM 1406 O O . PRO A 1 175 ? 2.988 -22.219 -16.797 1 98.81 175 PRO A O 1
ATOM 1409 N N . TYR A 1 176 ? 2.641 -24.344 -17.578 1 98.88 176 TYR A N 1
ATOM 1410 C CA . TYR A 1 176 ? 2.283 -24.844 -16.25 1 98.88 176 TYR A CA 1
ATOM 1411 C C . TYR A 1 176 ? 2.973 -26.172 -15.969 1 98.88 176 TYR A C 1
ATOM 1413 O O . TYR A 1 176 ? 3.463 -26.828 -16.891 1 98.88 176 TYR A O 1
ATOM 1421 N N . TRP A 1 177 ? 3.115 -26.484 -14.703 1 98.88 177 TRP A N 1
ATOM 1422 C CA . TRP A 1 177 ? 3.656 -27.734 -14.188 1 98.88 177 TRP A CA 1
ATOM 1423 C C . TRP A 1 177 ? 2.543 -28.766 -13.961 1 98.88 177 TRP A C 1
ATOM 1425 O O . TRP A 1 177 ? 1.842 -28.703 -12.953 1 98.88 177 TRP A O 1
ATOM 1435 N N . ASP A 1 178 ? 2.373 -29.719 -14.977 1 98.69 178 ASP A N 1
ATOM 1436 C CA . ASP A 1 178 ? 1.435 -30.828 -14.75 1 98.69 178 ASP A CA 1
ATOM 1437 C C . ASP A 1 178 ? 1.896 -31.719 -13.602 1 98.69 178 ASP A C 1
ATOM 1439 O O . ASP A 1 178 ? 2.586 -32.719 -13.82 1 98.69 178 ASP A O 1
ATOM 1443 N N . TRP A 1 179 ? 1.423 -31.438 -12.375 1 98.62 179 TRP A N 1
ATOM 1444 C CA . TRP A 1 179 ? 1.926 -32 -11.125 1 98.62 179 TRP A CA 1
ATOM 1445 C C . TRP A 1 179 ? 1.969 -33.531 -11.195 1 98.62 179 TRP A C 1
ATOM 1447 O O . TRP A 1 179 ? 3.021 -34.125 -10.984 1 98.62 179 TRP A O 1
ATOM 1457 N N . PRO A 1 180 ? 0.879 -34.156 -11.508 1 98.44 180 PRO A N 1
ATOM 1458 C CA . PRO A 1 180 ? 0.87 -35.625 -11.383 1 98.44 180 PRO A CA 1
ATOM 1459 C C . PRO A 1 180 ? 1.746 -36.281 -12.43 1 98.44 180 PRO A C 1
ATOM 1461 O O . PRO A 1 180 ? 2.27 -37.375 -12.188 1 98.44 180 PRO A O 1
ATOM 1464 N N . LYS A 1 181 ? 1.912 -35.656 -13.562 1 97.94 181 LYS A N 1
ATOM 1465 C CA . LYS A 1 181 ? 2.686 -36.219 -14.656 1 97.94 181 LYS A CA 1
ATOM 1466 C C . LYS A 1 181 ? 4.113 -36.531 -14.219 1 97.94 181 LYS A C 1
ATOM 1468 O O . LYS A 1 181 ? 4.715 -37.5 -14.688 1 97.94 181 LYS A O 1
ATOM 1473 N N . TYR A 1 182 ? 4.66 -35.719 -13.328 1 98.25 182 TYR A N 1
ATOM 1474 C CA . TYR A 1 182 ? 6.066 -35.875 -12.961 1 98.25 182 TYR A CA 1
ATOM 1475 C C . TYR A 1 182 ? 6.211 -36.25 -11.492 1 98.25 182 TYR A C 1
ATOM 1477 O O . TYR A 1 182 ? 7.293 -36.125 -10.914 1 98.25 182 TYR A O 1
ATOM 1485 N N . ALA A 1 183 ? 5.152 -36.719 -10.836 1 98.25 183 ALA A N 1
ATOM 1486 C CA . ALA A 1 183 ? 5.07 -36.875 -9.383 1 98.25 183 ALA A CA 1
ATOM 1487 C C . ALA A 1 183 ? 6.121 -37.844 -8.867 1 98.25 183 ALA A C 1
ATOM 1489 O O . ALA A 1 183 ? 6.668 -37.656 -7.777 1 98.25 183 ALA A O 1
ATOM 1490 N N . SER A 1 184 ? 6.484 -38.844 -9.672 1 97.19 184 SER A N 1
ATOM 1491 C CA . SER A 1 184 ? 7.379 -39.906 -9.195 1 97.19 184 SER A CA 1
ATOM 1492 C C . SER A 1 184 ? 8.828 -39.438 -9.172 1 97.19 184 SER A C 1
ATOM 1494 O O . SER A 1 184 ? 9.656 -39.969 -8.438 1 97.19 184 SER A O 1
ATOM 1496 N N . ALA A 1 185 ? 9.133 -38.438 -10.047 1 98.5 185 ALA A N 1
ATOM 1497 C CA . ALA A 1 185 ? 10.492 -37.906 -10.109 1 98.5 185 ALA A CA 1
ATOM 1498 C C . ALA A 1 185 ? 10.492 -36.5 -10.688 1 98.5 185 ALA A C 1
ATOM 1500 O O . ALA A 1 185 ? 11.086 -36.25 -11.734 1 98.5 185 ALA A O 1
ATOM 1501 N N . PRO A 1 186 ? 9.961 -35.562 -9.875 1 98.75 186 PRO A N 1
ATOM 1502 C CA . PRO A 1 186 ? 9.891 -34.188 -10.414 1 98.75 186 PRO A CA 1
ATOM 1503 C C . PRO A 1 186 ? 11.273 -33.594 -10.68 1 98.75 186 PRO A C 1
ATOM 1505 O O . PRO A 1 186 ? 11.43 -32.781 -11.57 1 98.75 186 PRO A O 1
ATOM 1508 N N . GLU A 1 187 ? 12.344 -34.031 -9.977 1 98.62 187 GLU A N 1
ATOM 1509 C CA . GLU A 1 187 ? 13.703 -33.531 -10.156 1 98.62 187 GLU A CA 1
ATOM 1510 C C . GLU A 1 187 ? 14.258 -33.906 -11.523 1 98.62 187 GLU A C 1
ATOM 1512 O O . GLU A 1 187 ? 15.234 -33.312 -11.992 1 98.62 187 GLU A O 1
ATOM 1517 N N . LYS A 1 188 ? 13.586 -34.906 -12.164 1 98.44 188 LYS A N 1
ATOM 1518 C CA . LYS A 1 188 ? 14.039 -35.375 -13.477 1 98.44 188 LYS A CA 1
ATOM 1519 C C . LYS A 1 188 ? 13.148 -34.812 -14.586 1 98.44 188 LYS A C 1
ATOM 1521 O O . LYS A 1 188 ? 13.406 -35.031 -15.773 1 98.44 188 LYS A O 1
ATOM 1526 N N . SER A 1 189 ? 12.125 -34.062 -14.234 1 98.69 189 SER A N 1
ATOM 1527 C CA . SER A 1 189 ? 11.203 -33.5 -15.211 1 98.69 189 SER A CA 1
ATOM 1528 C C . SER A 1 189 ? 11.898 -32.469 -16.094 1 98.69 189 SER A C 1
ATOM 1530 O O . SER A 1 189 ? 12.961 -31.953 -15.734 1 98.69 189 SER A O 1
ATOM 1532 N N . PRO A 1 190 ? 11.281 -32.156 -17.234 1 98.62 190 PRO A N 1
ATOM 1533 C CA . PRO A 1 190 ? 11.844 -31.078 -18.062 1 98.62 190 PRO A CA 1
ATOM 1534 C C . PRO A 1 190 ? 11.906 -29.734 -17.344 1 98.62 190 PRO A C 1
ATOM 1536 O O . PRO A 1 190 ? 12.602 -28.828 -17.812 1 98.62 190 PRO A O 1
ATOM 1539 N N . ILE A 1 191 ? 11.266 -29.578 -16.234 1 98.88 191 ILE A N 1
ATOM 1540 C CA . ILE A 1 191 ? 11.234 -28.328 -15.477 1 98.88 191 ILE A CA 1
ATOM 1541 C C . ILE A 1 191 ? 12.508 -28.203 -14.641 1 98.88 191 ILE A C 1
ATOM 1543 O O . ILE A 1 191 ? 13.078 -27.109 -14.539 1 98.88 191 ILE A O 1
ATOM 1547 N N . PHE A 1 192 ? 13.023 -29.391 -14.102 1 98.88 192 PHE A N 1
ATOM 1548 C CA . PHE A 1 192 ? 14.047 -29.281 -13.062 1 98.88 192 PHE A CA 1
ATOM 1549 C C . PHE A 1 192 ? 15.242 -30.172 -13.391 1 98.88 192 PHE A C 1
ATOM 1551 O O . PHE A 1 192 ? 16.094 -30.422 -12.531 1 98.88 192 PHE A O 1
ATOM 1558 N N . ASN A 1 193 ? 15.391 -30.672 -14.641 1 98.5 193 ASN A N 1
ATOM 1559 C CA . ASN A 1 193 ? 16.422 -31.656 -14.953 1 98.5 193 ASN A CA 1
ATOM 1560 C C . ASN A 1 193 ? 17.781 -31 -15.164 1 98.5 193 ASN A C 1
ATOM 1562 O O . ASN A 1 193 ? 18.781 -31.688 -15.398 1 98.5 193 ASN A O 1
ATOM 1566 N N . GLY A 1 194 ? 17.875 -29.719 -15.25 1 98.62 194 GLY A N 1
ATOM 1567 C CA . GLY A 1 194 ? 19.156 -29.016 -15.273 1 98.62 194 GLY A CA 1
ATOM 1568 C C . GLY A 1 194 ? 19.703 -28.828 -16.672 1 98.62 194 GLY A C 1
ATOM 1569 O O . GLY A 1 194 ? 20.828 -28.359 -16.844 1 98.62 194 GLY A O 1
ATOM 1570 N N . ASP A 1 195 ? 18.953 -29.172 -17.672 1 98.25 195 ASP A N 1
ATOM 1571 C CA . ASP A 1 195 ? 19.391 -28.859 -19.031 1 98.25 195 ASP A CA 1
ATOM 1572 C C . ASP A 1 195 ? 19.188 -27.375 -19.344 1 98.25 195 ASP A C 1
ATOM 1574 O O . ASP A 1 195 ? 18.641 -26.625 -18.516 1 98.25 195 ASP A O 1
ATOM 1578 N N . PRO A 1 196 ? 19.625 -26.891 -20.531 1 97.38 196 PRO A N 1
ATOM 1579 C CA . PRO A 1 196 ? 19.594 -25.453 -20.828 1 97.38 196 PRO A CA 1
ATOM 1580 C C . PRO A 1 196 ? 18.172 -24.938 -21.047 1 97.38 196 PRO A C 1
ATOM 1582 O O . PRO A 1 196 ? 17.953 -23.719 -21.078 1 97.38 196 PRO A O 1
ATOM 1585 N N . TYR A 1 197 ? 17.234 -25.859 -21.188 1 97.94 197 TYR A N 1
ATOM 1586 C CA . TYR A 1 197 ? 15.859 -25.5 -21.484 1 97.94 197 TYR A CA 1
ATOM 1587 C C . TYR A 1 197 ? 14.969 -25.656 -20.25 1 97.94 197 TYR A C 1
ATOM 1589 O O . TYR A 1 197 ? 13.75 -25.469 -20.328 1 97.94 197 TYR A O 1
ATOM 1597 N N . SER A 1 198 ? 15.578 -26 -19.094 1 98.69 198 SER A N 1
ATOM 1598 C CA . SER A 1 198 ? 14.867 -26.156 -17.828 1 98.69 198 SER A CA 1
ATOM 1599 C C . SER A 1 198 ? 14.859 -24.844 -17.047 1 98.69 198 SER A C 1
ATOM 1601 O O . SER A 1 198 ? 15.469 -23.859 -17.453 1 98.69 198 SER A O 1
ATOM 1603 N N . LEU A 1 199 ? 14.133 -24.844 -15.961 1 98.81 199 LEU A N 1
ATOM 1604 C CA . LEU A 1 199 ? 14.109 -23.703 -15.047 1 98.81 199 LEU A CA 1
ATOM 1605 C C . LEU A 1 199 ? 15.172 -23.859 -13.961 1 98.81 199 LEU A C 1
ATOM 1607 O O . LEU A 1 199 ? 14.961 -23.453 -12.812 1 98.81 199 LEU A O 1
ATOM 1611 N N . GLY A 1 200 ? 16.266 -24.484 -14.359 1 98.5 200 GLY A N 1
ATOM 1612 C CA . GLY A 1 200 ? 17.328 -24.828 -13.414 1 98.5 200 GLY A CA 1
ATOM 1613 C C . GLY A 1 200 ? 17.188 -26.219 -12.844 1 98.5 200 GLY A C 1
ATOM 1614 O O . GLY A 1 200 ? 16.078 -26.75 -12.742 1 98.5 200 GLY A O 1
ATOM 1615 N N . GLY A 1 201 ? 18.312 -26.781 -12.477 1 98.56 201 GLY A N 1
ATOM 1616 C CA . GLY A 1 201 ? 18.281 -28.094 -11.875 1 98.56 201 GLY A CA 1
ATOM 1617 C C . GLY A 1 201 ? 17.859 -28.094 -10.422 1 98.56 201 GLY A C 1
ATOM 1618 O O . GLY A 1 201 ? 17.406 -27.062 -9.914 1 98.56 201 GLY A O 1
ATOM 1619 N N . ASN A 1 202 ? 17.812 -29.312 -9.891 1 98.56 202 ASN A N 1
ATOM 1620 C CA . ASN A 1 202 ? 17.688 -29.422 -8.438 1 98.56 202 ASN A CA 1
ATOM 1621 C C . ASN A 1 202 ? 18.922 -28.859 -7.73 1 98.56 202 ASN A C 1
ATOM 1623 O O . ASN A 1 202 ? 19.922 -28.531 -8.375 1 98.56 202 ASN A O 1
ATOM 1627 N N . GLY A 1 203 ? 18.797 -28.625 -6.465 1 98.69 203 GLY A N 1
ATOM 1628 C CA . GLY A 1 203 ? 19.984 -28.281 -5.68 1 98.69 203 GLY A CA 1
ATOM 1629 C C . GLY A 1 203 ? 20.953 -29.438 -5.547 1 98.69 203 GLY A C 1
ATOM 1630 O O . GLY A 1 203 ? 20.547 -30.594 -5.523 1 98.69 203 GLY A O 1
ATOM 1631 N N . ASP A 1 204 ? 22.25 -29.062 -5.492 1 98.31 204 ASP A N 1
ATOM 1632 C CA . ASP A 1 204 ? 23.219 -30.094 -5.113 1 98.31 204 ASP A CA 1
ATOM 1633 C C . ASP A 1 204 ? 22.781 -30.812 -3.836 1 98.31 204 ASP A C 1
ATOM 1635 O O . ASP A 1 204 ? 22.281 -30.188 -2.902 1 98.31 204 ASP A O 1
ATOM 1639 N N . TYR A 1 205 ? 23.016 -32.156 -3.881 1 98.06 205 TYR A N 1
ATOM 1640 C CA . TYR A 1 205 ? 22.516 -32.969 -2.754 1 98.06 205 TYR A CA 1
ATOM 1641 C C . TYR A 1 205 ? 23.281 -32.625 -1.48 1 98.06 205 TYR A C 1
ATOM 1643 O O . TYR A 1 205 ? 24.516 -32.625 -1.472 1 98.06 205 TYR A O 1
ATOM 1651 N N . VAL A 1 206 ? 22.594 -32.281 -0.435 1 97.75 206 VAL A N 1
ATOM 1652 C CA . VAL A 1 206 ? 23.078 -32.125 0.933 1 97.75 206 VAL A CA 1
ATOM 1653 C C . VAL A 1 206 ? 22.219 -32.938 1.887 1 97.75 206 VAL A C 1
ATOM 1655 O O . VAL A 1 206 ? 20.984 -32.875 1.854 1 97.75 206 VAL A O 1
ATOM 1658 N N . PRO A 1 207 ? 22.875 -33.844 2.719 1 96.94 207 PRO A N 1
ATOM 1659 C CA . PRO A 1 207 ? 22.062 -34.562 3.695 1 96.94 207 PRO A CA 1
ATOM 1660 C C . PRO A 1 207 ? 21.281 -33.625 4.625 1 96.94 207 PRO A C 1
ATOM 1662 O O . PRO A 1 207 ? 21.859 -32.688 5.176 1 96.94 207 PRO A O 1
ATOM 1665 N N . HIS A 1 208 ? 20.031 -33.812 4.715 1 95.88 208 HIS A N 1
ATOM 1666 C CA . HIS A 1 208 ? 19.172 -33 5.582 1 95.88 208 HIS A CA 1
ATOM 1667 C C . HIS A 1 208 ? 17.859 -33.719 5.879 1 95.88 208 HIS A C 1
ATOM 1669 O O . HIS A 1 208 ? 17.531 -34.719 5.23 1 95.88 208 HIS A O 1
ATOM 1675 N N . ASP A 1 209 ? 17.031 -33.312 6.859 1 94.81 209 ASP A N 1
ATOM 1676 C CA . ASP A 1 209 ? 15.812 -33.969 7.281 1 94.81 209 ASP A CA 1
ATOM 1677 C C . ASP A 1 209 ? 14.586 -33.375 6.59 1 94.81 209 ASP A C 1
ATOM 1679 O O . ASP A 1 209 ? 13.492 -33.938 6.676 1 94.81 209 ASP A O 1
ATOM 1683 N N . GLY A 1 210 ? 14.734 -32.344 5.836 1 95.12 210 GLY A N 1
ATOM 1684 C CA . GLY A 1 210 ? 13.617 -31.609 5.27 1 95.12 210 GLY A CA 1
ATOM 1685 C C . GLY A 1 210 ? 13.258 -30.375 6.066 1 95.12 210 GLY A C 1
ATOM 1686 O O . GLY A 1 210 ? 13.758 -30.172 7.176 1 95.12 210 GLY A O 1
ATOM 1687 N N . PRO A 1 211 ? 12.398 -29.578 5.516 1 94.12 211 PRO A N 1
ATOM 1688 C CA . PRO A 1 211 ? 12.062 -28.344 6.219 1 94.12 211 PRO A CA 1
ATOM 1689 C C . PRO A 1 211 ? 11.031 -28.547 7.324 1 94.12 211 PRO A C 1
ATOM 1691 O O . PRO A 1 211 ? 10.219 -29.469 7.25 1 94.12 211 PRO A O 1
ATOM 1694 N N . VAL A 1 212 ? 11.164 -27.766 8.344 1 94.12 212 VAL A N 1
ATOM 1695 C CA . VAL A 1 212 ? 10.141 -27.641 9.375 1 94.12 212 VAL A CA 1
ATOM 1696 C C . VAL A 1 212 ? 9.359 -26.344 9.18 1 94.12 212 VAL A C 1
ATOM 1698 O O . VAL A 1 212 ? 9.922 -25.25 9.281 1 94.12 212 VAL A O 1
ATOM 1701 N N . ILE A 1 213 ? 8.07 -26.453 8.867 1 91.88 213 ILE A N 1
ATOM 1702 C CA . ILE A 1 213 ? 7.285 -25.25 8.594 1 91.88 213 ILE A CA 1
ATOM 1703 C C . ILE A 1 213 ? 6.621 -24.766 9.883 1 91.88 213 ILE A C 1
ATOM 1705 O O . ILE A 1 213 ? 6.191 -25.578 10.703 1 91.88 213 ILE A O 1
ATOM 1709 N N . THR A 1 214 ? 6.582 -23.484 10.078 1 88.88 214 THR A N 1
ATOM 1710 C CA . THR A 1 214 ? 6.012 -22.812 11.242 1 88.88 214 THR A CA 1
ATOM 1711 C C . THR A 1 214 ? 4.957 -21.797 10.812 1 88.88 214 THR A C 1
ATOM 1713 O O . THR A 1 214 ? 5.059 -21.203 9.742 1 88.88 214 THR A O 1
ATOM 1716 N N . PRO A 1 215 ? 3.922 -21.641 11.664 1 80.5 215 PRO A N 1
ATOM 1717 C CA . PRO A 1 215 ? 2.955 -20.594 11.336 1 80.5 215 PRO A CA 1
ATOM 1718 C C . PRO A 1 215 ? 3.574 -19.203 11.336 1 80.5 215 PRO A C 1
ATOM 1720 O O . PRO A 1 215 ? 4.566 -18.953 12.031 1 80.5 215 PRO A O 1
ATOM 1723 N N . PRO A 1 216 ? 2.955 -18.312 10.5 1 75 216 PRO A N 1
ATOM 1724 C CA . PRO A 1 216 ? 3.414 -16.922 10.609 1 75 216 PRO A CA 1
ATOM 1725 C C . PRO A 1 216 ? 3.168 -16.328 11.992 1 75 216 PRO A C 1
ATOM 1727 O O . PRO A 1 216 ? 2.352 -16.844 12.758 1 75 216 PRO A O 1
ATOM 1730 N N . ASP A 1 217 ? 3.896 -15.25 12.297 1 67.69 217 ASP A N 1
ATOM 1731 C CA . ASP A 1 217 ? 3.684 -14.555 13.562 1 67.69 217 ASP A CA 1
ATOM 1732 C C . ASP A 1 217 ? 2.229 -14.117 13.711 1 67.69 217 ASP A C 1
ATOM 1734 O O . ASP A 1 217 ? 1.635 -13.586 12.773 1 67.69 217 ASP A O 1
ATOM 1738 N N . GLY A 1 218 ? 1.649 -14.414 14.844 1 62.91 218 GLY A N 1
ATOM 1739 C CA . GLY A 1 218 ? 0.279 -14.016 15.117 1 62.91 218 GLY A CA 1
ATOM 1740 C C . GLY A 1 218 ? -0.741 -15.062 14.711 1 62.91 218 GLY A C 1
ATOM 1741 O O . GLY A 1 218 ? -1.935 -14.914 14.984 1 62.91 218 GLY A O 1
ATOM 1742 N N . VAL A 1 219 ? -0.218 -16.094 13.945 1 67.5 219 VAL A N 1
ATOM 1743 C CA . VAL A 1 219 ? -1.099 -17.188 13.531 1 67.5 219 VAL A CA 1
ATOM 1744 C C . VAL A 1 219 ? -0.863 -18.406 14.406 1 67.5 219 VAL A C 1
ATOM 1746 O O . VAL A 1 219 ? 0.281 -18.75 14.727 1 67.5 219 VAL A O 1
ATOM 1749 N N . GLY A 1 220 ? -1.793 -19.031 14.984 1 64.88 220 GLY A N 1
ATOM 1750 C CA . GLY A 1 220 ? -1.7 -20.188 15.867 1 64.88 220 GLY A CA 1
ATOM 1751 C C . GLY A 1 220 ? -1.35 -21.469 15.125 1 64.88 220 GLY A C 1
ATOM 1752 O O . GLY A 1 220 ? -1.367 -21.5 13.898 1 64.88 220 GLY A O 1
ATOM 1753 N N . GLY A 1 221 ? -0.873 -22.469 15.797 1 72.31 221 GLY A N 1
ATOM 1754 C CA . GLY A 1 221 ? -0.532 -23.781 15.266 1 72.31 221 GLY A CA 1
ATOM 1755 C C . GLY A 1 221 ? 0.868 -24.234 15.641 1 72.31 221 GLY A C 1
ATOM 1756 O O . GLY A 1 221 ? 1.655 -23.438 16.172 1 72.31 221 GLY A O 1
ATOM 1757 N N . GLY A 1 222 ? 1.139 -25.531 15.406 1 80.75 222 GLY A N 1
ATOM 1758 C CA . GLY A 1 222 ? 2.441 -26.094 15.727 1 80.75 222 GLY A CA 1
ATOM 1759 C C . GLY A 1 222 ? 3.336 -26.266 14.516 1 80.75 222 GLY A C 1
ATOM 1760 O O . GLY A 1 222 ? 2.895 -26.062 13.383 1 80.75 222 GLY A O 1
ATOM 1761 N N . ASN A 1 223 ? 4.574 -26.516 14.758 1 90.25 223 ASN A N 1
ATOM 1762 C CA . ASN A 1 223 ? 5.539 -26.797 13.695 1 90.25 223 ASN A CA 1
ATOM 1763 C C . ASN A 1 223 ? 5.262 -28.141 13.031 1 90.25 223 ASN A C 1
ATOM 1765 O O . ASN A 1 223 ? 4.789 -29.078 13.688 1 90.25 223 ASN A O 1
ATOM 1769 N N . ILE A 1 224 ? 5.535 -28.234 11.75 1 91.56 224 ILE A N 1
ATOM 1770 C CA . ILE A 1 224 ? 5.32 -29.469 10.992 1 91.56 224 ILE A CA 1
ATOM 1771 C C . ILE A 1 224 ? 6.594 -29.828 10.234 1 91.56 224 ILE A C 1
ATOM 1773 O O . ILE A 1 224 ? 7.086 -29.047 9.422 1 91.56 224 ILE A O 1
ATOM 1777 N N . GLN A 1 225 ? 7.121 -31.031 10.508 1 94.38 225 GLN A N 1
ATOM 1778 C CA . GLN A 1 225 ? 8.258 -31.562 9.766 1 94.38 225 GLN A CA 1
ATOM 1779 C C . GLN A 1 225 ? 7.809 -32.156 8.43 1 94.38 225 GLN A C 1
ATOM 1781 O O . GLN A 1 225 ? 6.941 -33.031 8.391 1 94.38 225 GLN A O 1
ATOM 1786 N N . LEU A 1 226 ? 8.367 -31.688 7.352 1 96.25 226 LEU A N 1
ATOM 1787 C CA . LEU A 1 226 ? 8.109 -32.219 6.023 1 96.25 226 LEU A CA 1
ATOM 1788 C C . LEU A 1 226 ? 9.281 -33.094 5.562 1 96.25 226 LEU A C 1
ATOM 1790 O O . LEU A 1 226 ? 10.414 -32.906 6.008 1 96.25 226 LEU A O 1
ATOM 1794 N N . PRO A 1 227 ? 9 -34.062 4.766 1 96.19 227 PRO A N 1
ATOM 1795 C CA . PRO A 1 227 ? 10.094 -34.906 4.273 1 96.19 227 PRO A CA 1
ATOM 1796 C C . PRO A 1 227 ? 11.07 -34.156 3.381 1 96.19 227 PRO A C 1
ATOM 1798 O O . PRO A 1 227 ? 10.68 -33.188 2.723 1 96.19 227 PRO A O 1
ATOM 1801 N N . ALA A 1 228 ? 12.305 -34.625 3.332 1 97.56 228 ALA A N 1
ATOM 1802 C CA . ALA A 1 228 ? 13.336 -34.062 2.465 1 97.56 228 ALA 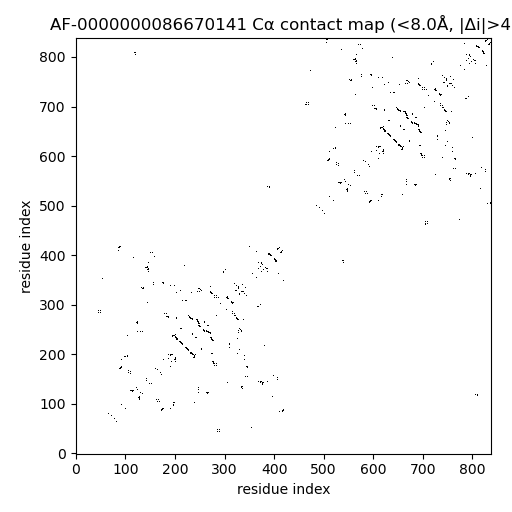A CA 1
ATOM 1803 C C . ALA A 1 228 ? 13.125 -34.5 1.016 1 97.56 228 ALA A C 1
ATOM 1805 O O . ALA A 1 228 ? 12.555 -35.562 0.75 1 97.56 228 ALA A O 1
ATOM 1806 N N . GLY A 1 229 ? 13.555 -33.625 0.104 1 98.06 229 GLY A N 1
ATOM 1807 C CA . GLY A 1 229 ? 13.734 -34.031 -1.28 1 98.06 229 GLY A CA 1
ATOM 1808 C C . GLY A 1 229 ? 15.094 -34.656 -1.544 1 98.06 229 GLY A C 1
ATOM 1809 O O . GLY A 1 229 ? 15.641 -35.344 -0.679 1 98.06 229 GLY A O 1
ATOM 1810 N N . VAL A 1 230 ? 15.539 -34.531 -2.793 1 98.44 230 VAL A N 1
ATOM 1811 C CA . VAL A 1 230 ? 16.781 -35.188 -3.146 1 98.44 230 VAL A CA 1
ATOM 1812 C C . VAL A 1 230 ? 17.828 -34.156 -3.559 1 98.44 230 VAL A C 1
ATOM 1814 O O . VAL A 1 230 ? 18.734 -34.438 -4.336 1 98.44 230 VAL A O 1
ATOM 1817 N N . GLY A 1 231 ? 17.672 -32.906 -3.107 1 98.5 231 GLY A N 1
ATOM 1818 C CA . GLY A 1 231 ? 18.625 -31.812 -3.266 1 98.5 231 GLY A CA 1
ATOM 1819 C C . GLY A 1 231 ? 19.094 -31.234 -1.944 1 98.5 231 GLY A C 1
ATOM 1820 O O . GLY A 1 231 ? 19.656 -31.953 -1.111 1 98.5 231 GLY A O 1
ATOM 1821 N N . GLY A 1 232 ? 18.766 -30 -1.794 1 97.94 232 GLY A N 1
ATOM 1822 C CA . GLY A 1 232 ? 19.031 -29.344 -0.519 1 97.94 232 GLY A CA 1
ATOM 1823 C C . GLY A 1 232 ? 20.094 -28.281 -0.606 1 97.94 232 GLY A C 1
ATOM 1824 O O . GLY A 1 232 ? 20.234 -27.453 0.302 1 97.94 232 GLY A O 1
ATOM 1825 N N . GLY A 1 233 ? 20.828 -28.266 -1.68 1 98.31 233 GLY A N 1
ATOM 1826 C CA . GLY A 1 233 ? 21.891 -27.297 -1.867 1 98.31 233 GLY A CA 1
ATOM 1827 C C . GLY A 1 233 ? 21.609 -26.297 -2.965 1 98.31 233 GLY A C 1
ATOM 1828 O O . GLY A 1 233 ? 20.453 -26.031 -3.293 1 98.31 233 GLY A O 1
ATOM 1829 N N . PHE A 1 234 ? 22.672 -25.641 -3.439 1 98.69 234 PHE A N 1
ATOM 1830 C CA . PHE A 1 234 ? 22.594 -24.625 -4.473 1 98.69 234 PHE A CA 1
ATOM 1831 C C . PHE A 1 234 ? 22.281 -25.234 -5.828 1 98.69 234 PHE A C 1
ATOM 1833 O O . PHE A 1 234 ? 22.688 -26.359 -6.113 1 98.69 234 PHE A O 1
ATOM 1840 N N . VAL A 1 235 ? 21.516 -24.562 -6.641 1 98.88 235 VAL A N 1
ATOM 1841 C CA . VAL A 1 235 ? 21.281 -24.938 -8.031 1 98.88 235 VAL A CA 1
ATOM 1842 C C . VAL A 1 235 ? 22.516 -24.625 -8.867 1 98.88 235 VAL A C 1
ATOM 1844 O O . VAL A 1 235 ? 22.859 -23.453 -9.07 1 98.88 235 VAL A O 1
ATOM 1847 N N . THR A 1 236 ? 23.188 -25.625 -9.383 1 98.62 236 THR A N 1
ATOM 1848 C CA . THR A 1 236 ? 24.438 -25.422 -10.094 1 98.62 236 THR A CA 1
ATOM 1849 C C . THR A 1 236 ? 24.328 -25.891 -11.539 1 98.62 236 THR A C 1
ATOM 1851 O O . THR A 1 236 ? 25.312 -25.875 -12.281 1 98.62 236 THR A O 1
ATOM 1854 N N . THR A 1 237 ? 23.125 -26.328 -11.961 1 98.69 237 THR A N 1
ATOM 1855 C CA . THR A 1 237 ? 22.922 -26.781 -13.328 1 98.69 237 THR A CA 1
ATOM 1856 C C . THR A 1 237 ? 21.703 -26.109 -13.961 1 98.69 237 THR A C 1
ATOM 1858 O O . THR A 1 237 ? 20.828 -25.609 -13.25 1 98.69 237 THR A O 1
ATOM 1861 N N . GLY A 1 238 ? 21.781 -26.062 -15.336 1 98.38 238 GLY A N 1
ATOM 1862 C CA . GLY A 1 238 ? 20.656 -25.531 -16.094 1 98.38 238 GLY A CA 1
ATOM 1863 C C . GLY A 1 238 ? 20.703 -24.016 -16.25 1 98.38 238 GLY A C 1
ATOM 1864 O O . GLY A 1 238 ? 21.703 -23.391 -15.93 1 98.38 238 GLY A O 1
ATOM 1865 N N . ALA A 1 239 ? 19.641 -23.469 -16.766 1 98 239 ALA A N 1
ATOM 1866 C CA . ALA A 1 239 ? 19.609 -22.094 -17.219 1 98 239 ALA A CA 1
ATOM 1867 C C . ALA A 1 239 ? 19.703 -21.109 -16.047 1 98 239 ALA A C 1
ATOM 1869 O O . ALA A 1 239 ? 20.156 -19.984 -16.219 1 98 239 ALA A O 1
ATOM 1870 N N . PHE A 1 240 ? 19.375 -21.562 -14.852 1 98.56 240 PHE A N 1
ATOM 1871 C CA . PHE A 1 240 ? 19.391 -20.672 -13.703 1 98.56 240 PHE A CA 1
ATOM 1872 C C . PHE A 1 240 ? 20.422 -21.125 -12.672 1 98.56 240 PHE A C 1
ATOM 1874 O O . PHE A 1 240 ? 20.219 -20.922 -11.469 1 98.56 240 PHE A O 1
ATOM 1881 N N . ALA A 1 241 ? 21.375 -21.797 -13.203 1 98 241 ALA A N 1
ATOM 1882 C CA . ALA A 1 241 ? 22.516 -22.125 -12.367 1 98 241 ALA A CA 1
ATOM 1883 C C . ALA A 1 241 ? 23.141 -20.859 -11.773 1 98 241 ALA A C 1
ATOM 1885 O O . ALA A 1 241 ? 23.328 -19.859 -12.484 1 98 241 ALA A O 1
ATOM 1886 N N . ASN A 1 242 ? 23.344 -20.844 -10.461 1 94.69 242 ASN A N 1
ATOM 1887 C CA . ASN A 1 242 ? 24.016 -19.781 -9.727 1 94.69 242 ASN A CA 1
ATOM 1888 C C . ASN A 1 242 ? 23.203 -18.484 -9.742 1 94.69 242 ASN A C 1
ATOM 1890 O O . ASN A 1 242 ? 23.766 -17.391 -9.664 1 94.69 242 ASN A O 1
ATOM 1894 N N . MET A 1 243 ? 21.891 -18.656 -9.938 1 97.75 243 MET A N 1
ATOM 1895 C CA . MET A 1 243 ? 20.984 -17.516 -9.867 1 97.75 243 MET A CA 1
ATOM 1896 C C . MET A 1 243 ? 21.047 -16.875 -8.484 1 97.75 243 MET A C 1
ATOM 1898 O O . MET A 1 243 ? 21.125 -17.562 -7.473 1 97.75 243 MET A O 1
ATOM 1902 N N . THR A 1 244 ? 21.062 -15.508 -8.5 1 97.94 244 THR A N 1
ATOM 1903 C CA . THR A 1 244 ? 21 -14.758 -7.258 1 97.94 244 THR A CA 1
ATOM 1904 C C . THR A 1 244 ? 19.562 -14.422 -6.883 1 97.94 244 THR A C 1
ATOM 1906 O O . THR A 1 244 ? 18.797 -13.961 -7.727 1 97.94 244 THR A O 1
ATOM 1909 N N . VAL A 1 245 ? 19.219 -14.742 -5.645 1 98.12 245 VAL A N 1
ATOM 1910 C CA . VAL A 1 245 ? 17.969 -14.305 -5.023 1 98.12 245 VAL A CA 1
ATOM 1911 C C . VAL A 1 245 ? 18.234 -13.086 -4.148 1 98.12 245 VAL A C 1
ATOM 1913 O O . VAL A 1 245 ? 19.094 -13.109 -3.27 1 98.12 245 VAL A O 1
ATOM 1916 N N . ASN A 1 246 ? 17.375 -11.984 -4.328 1 98.5 246 ASN A N 1
ATOM 1917 C CA . ASN A 1 246 ? 17.734 -10.703 -3.725 1 98.5 246 ASN A CA 1
ATOM 1918 C C . ASN A 1 246 ? 16.891 -10.414 -2.484 1 98.5 246 ASN A C 1
ATOM 1920 O O . ASN A 1 246 ? 17.312 -9.648 -1.615 1 98.5 246 ASN A O 1
ATOM 1924 N N . LEU A 1 247 ? 15.766 -11.023 -2.398 1 98.56 247 LEU A N 1
ATOM 1925 C CA . LEU A 1 247 ? 14.82 -10.711 -1.329 1 98.56 247 LEU A CA 1
ATOM 1926 C C . LEU A 1 247 ? 14.641 -11.906 -0.399 1 98.56 247 LEU A C 1
ATOM 1928 O O . LEU A 1 247 ? 14.828 -13.055 -0.814 1 98.56 247 LEU A O 1
ATOM 1932 N N . GLY A 1 248 ? 14.133 -11.578 0.806 1 96.75 248 GLY A N 1
ATOM 1933 C CA . GLY A 1 248 ? 13.891 -12.633 1.775 1 96.75 248 GLY A CA 1
ATOM 1934 C C . GLY A 1 248 ? 15.133 -13.016 2.559 1 96.75 248 GLY A C 1
ATOM 1935 O O . GLY A 1 248 ? 16.172 -12.359 2.453 1 96.75 248 GLY A O 1
ATOM 1936 N N . PRO A 1 249 ? 15.07 -14.055 3.322 1 96.69 249 PRO A N 1
ATOM 1937 C CA . PRO A 1 249 ? 13.836 -14.734 3.729 1 96.69 249 PRO A CA 1
ATOM 1938 C C . PRO A 1 249 ? 12.922 -13.852 4.566 1 96.69 249 PRO A C 1
ATOM 1940 O O . PRO A 1 249 ? 13.281 -12.727 4.91 1 96.69 249 PRO A O 1
ATOM 1943 N N . VAL A 1 250 ? 11.641 -14.25 4.746 1 94 250 VAL A N 1
ATOM 1944 C CA . VAL A 1 250 ? 10.695 -13.539 5.605 1 94 250 VAL A CA 1
ATOM 1945 C C . VAL A 1 250 ? 10.242 -14.453 6.738 1 94 250 VAL A C 1
ATOM 1947 O O . VAL A 1 250 ? 10.273 -14.07 7.91 1 94 250 VAL A O 1
ATOM 1950 N N . GLY A 1 251 ? 9.75 -15.633 6.344 1 87.12 251 GLY A N 1
ATOM 1951 C CA . GLY A 1 251 ? 9.266 -16.516 7.395 1 87.12 251 GLY A CA 1
ATOM 1952 C C . GLY A 1 251 ? 8.633 -17.781 6.867 1 87.12 251 GLY A C 1
ATOM 1953 O O . GLY A 1 251 ? 8.648 -18.031 5.66 1 87.12 251 GLY A O 1
ATOM 1954 N N . GLY A 1 252 ? 8.219 -18.625 7.879 1 85.62 252 GLY A N 1
ATOM 1955 C CA . GLY A 1 252 ? 7.523 -19.875 7.59 1 85.62 252 GLY A CA 1
ATOM 1956 C C . GLY A 1 252 ? 8.398 -21.109 7.777 1 85.62 252 GLY A C 1
ATOM 1957 O O . GLY A 1 252 ? 7.926 -22.234 7.629 1 85.62 252 GLY A O 1
ATOM 1958 N N . LEU A 1 253 ? 9.609 -20.875 8.039 1 90.94 253 LEU A N 1
ATOM 1959 C CA . LEU A 1 253 ? 10.555 -21.984 8.219 1 90.94 253 LEU A CA 1
ATOM 1960 C C . LEU A 1 253 ? 11.289 -21.859 9.547 1 90.94 253 LEU A C 1
ATOM 1962 O O . LEU A 1 253 ? 11.852 -20.797 9.852 1 90.94 253 LEU A O 1
ATOM 1966 N N . GLU A 1 254 ? 11.234 -22.922 10.234 1 90.19 254 GLU A N 1
ATOM 1967 C CA . GLU A 1 254 ? 11.961 -22.938 11.508 1 90.19 254 GLU A CA 1
ATOM 1968 C C . GLU A 1 254 ? 13.453 -22.719 11.297 1 90.19 254 GLU A C 1
ATOM 1970 O O . GLU A 1 254 ? 14.047 -23.266 10.359 1 90.19 254 GLU A O 1
ATOM 1975 N N . GLY A 1 255 ? 13.969 -21.891 12.156 1 89.38 255 GLY A N 1
ATOM 1976 C CA . GLY A 1 255 ? 15.406 -21.703 12.141 1 89.38 255 GLY A CA 1
ATOM 1977 C C . GLY A 1 255 ? 15.875 -20.719 11.086 1 89.38 255 GLY A C 1
ATOM 1978 O O . GLY A 1 255 ? 17.078 -20.531 10.891 1 89.38 255 GLY A O 1
ATOM 1979 N N . THR A 1 256 ? 15.008 -20.156 10.391 1 91.12 256 THR A N 1
ATOM 1980 C CA . THR A 1 256 ? 15.344 -19.172 9.367 1 91.12 256 THR A CA 1
ATOM 1981 C C . THR A 1 256 ? 14.906 -17.766 9.805 1 91.12 256 THR A C 1
ATOM 1983 O O . THR A 1 256 ? 13.711 -17.5 9.938 1 91.12 256 THR A O 1
ATOM 1986 N N . ALA A 1 257 ? 15.883 -16.922 10.094 1 91.75 257 ALA A N 1
ATOM 1987 C CA . ALA A 1 257 ? 15.586 -15.539 10.469 1 91.75 257 ALA A CA 1
ATOM 1988 C C . ALA A 1 257 ? 15.242 -14.703 9.25 1 91.75 257 ALA A C 1
ATOM 1990 O O . ALA A 1 257 ? 15.734 -14.961 8.148 1 91.75 257 ALA A O 1
ATOM 1991 N N . ALA A 1 258 ? 14.352 -13.758 9.422 1 93.69 258 ALA A N 1
ATOM 1992 C CA . ALA A 1 258 ? 14.039 -12.836 8.344 1 93.69 258 ALA A CA 1
ATOM 1993 C C . ALA A 1 258 ? 15.281 -12.062 7.906 1 93.69 258 ALA A C 1
ATOM 1995 O O . ALA A 1 258 ? 16.156 -11.758 8.734 1 93.69 258 ALA A O 1
ATOM 1996 N N . GLY A 1 259 ? 15.352 -11.773 6.609 1 94.94 259 GLY A N 1
ATOM 1997 C CA . GLY A 1 259 ? 16.406 -10.906 6.086 1 94.94 259 GLY A CA 1
ATOM 1998 C C . GLY A 1 259 ? 16.219 -9.453 6.457 1 94.94 259 GLY A C 1
ATOM 1999 O O . GLY A 1 259 ? 15.312 -9.109 7.23 1 94.94 259 GLY A O 1
ATOM 2000 N N . PRO A 1 260 ? 17.156 -8.609 5.891 1 92.69 260 PRO A N 1
ATOM 2001 C CA . PRO A 1 260 ? 17.062 -7.18 6.184 1 92.69 260 PRO A CA 1
ATOM 2002 C C . PRO A 1 260 ? 15.695 -6.598 5.844 1 92.69 260 PRO A C 1
ATOM 2004 O O . PRO A 1 260 ? 15.086 -6.984 4.844 1 92.69 260 PRO A O 1
ATOM 2007 N N . ASP A 1 261 ? 15.258 -5.684 6.773 1 89.12 261 ASP A N 1
ATOM 2008 C CA . ASP A 1 261 ? 13.992 -4.98 6.586 1 89.12 261 ASP A CA 1
ATOM 2009 C C . ASP A 1 261 ? 12.828 -5.961 6.43 1 89.12 261 ASP A C 1
ATOM 2011 O O . ASP A 1 261 ? 11.977 -5.793 5.555 1 89.12 261 ASP A O 1
ATOM 2015 N N . GLY A 1 262 ? 12.945 -7.082 7.227 1 90 262 GLY A N 1
ATOM 2016 C CA . GLY A 1 262 ? 11.875 -8.07 7.23 1 90 262 GLY A CA 1
ATOM 2017 C C . GLY A 1 262 ? 11.789 -8.867 5.941 1 90 262 GLY A C 1
ATOM 2018 O O . GLY A 1 262 ? 10.719 -9.344 5.574 1 90 262 GLY A O 1
ATOM 2019 N N . GLY A 1 263 ? 12.805 -8.906 5.211 1 96 263 GLY A N 1
ATOM 2020 C CA . GLY A 1 263 ? 12.836 -9.648 3.961 1 96 263 GLY A CA 1
ATOM 2021 C C . GLY A 1 263 ? 12.68 -8.766 2.738 1 96 263 GLY A C 1
ATOM 2022 O O . GLY A 1 263 ? 12.797 -9.242 1.605 1 96 263 GLY A O 1
ATOM 2023 N N . LEU A 1 264 ? 12.438 -7.453 2.979 1 96.31 264 LEU A N 1
ATOM 2024 C CA . LEU A 1 264 ? 12.266 -6.523 1.869 1 96.31 264 LEU A CA 1
ATOM 2025 C C . LEU A 1 264 ? 13.578 -5.82 1.535 1 96.31 264 LEU A C 1
ATOM 2027 O O . LEU A 1 264 ? 13.672 -5.133 0.516 1 96.31 264 LEU A O 1
ATOM 2031 N N . GLY A 1 265 ? 14.586 -5.961 2.387 1 95 265 GLY A N 1
ATOM 2032 C CA . GLY A 1 265 ? 15.898 -5.391 2.139 1 95 265 GLY A CA 1
ATOM 2033 C C . GLY A 1 265 ? 16.75 -6.223 1.195 1 95 265 GLY A C 1
ATOM 2034 O O . GLY A 1 265 ? 16.375 -7.34 0.839 1 95 265 GLY A O 1
ATOM 2035 N N . TYR A 1 266 ? 17.875 -5.641 0.76 1 96.88 266 TYR A N 1
ATOM 2036 C CA . TYR A 1 266 ? 18.781 -6.309 -0.171 1 96.88 266 TYR A CA 1
ATOM 2037 C C . TYR A 1 266 ? 19.562 -7.406 0.529 1 96.88 266 TYR A C 1
ATOM 2039 O O . TYR A 1 266 ? 20.328 -7.133 1.46 1 96.88 266 TYR A O 1
ATOM 2047 N N . ASN A 1 267 ? 19.344 -8.664 0.106 1 97.88 267 ASN A N 1
ATOM 2048 C CA . ASN A 1 267 ? 19.984 -9.828 0.703 1 97.88 267 ASN A CA 1
ATOM 2049 C C . ASN A 1 267 ? 20.359 -10.859 -0.355 1 97.88 267 ASN A C 1
ATOM 2051 O O . ASN A 1 267 ? 19.812 -11.961 -0.38 1 97.88 267 ASN A O 1
ATOM 2055 N N . PRO A 1 268 ? 21.359 -10.531 -1.214 1 98.25 268 PRO A N 1
ATOM 2056 C CA . PRO A 1 268 ? 21.734 -11.438 -2.307 1 98.25 268 PRO A CA 1
ATOM 2057 C C . PRO A 1 268 ? 22.312 -12.766 -1.808 1 98.25 268 PRO A C 1
ATOM 2059 O O . PRO A 1 268 ? 23.156 -12.773 -0.913 1 98.25 268 PRO A O 1
ATOM 2062 N N . ARG A 1 269 ? 21.812 -13.844 -2.332 1 97.94 269 ARG A N 1
ATOM 2063 C CA . ARG A 1 269 ? 22.266 -15.203 -2.029 1 97.94 269 ARG A CA 1
ATOM 2064 C C . ARG A 1 269 ? 21.922 -16.156 -3.16 1 97.94 269 ARG A C 1
ATOM 2066 O O . ARG A 1 269 ? 21.172 -15.812 -4.07 1 97.94 269 ARG A O 1
ATOM 2073 N N . GLY A 1 270 ? 22.422 -17.344 -3.123 1 98.25 270 GLY A N 1
ATOM 2074 C CA . GLY A 1 270 ? 22.188 -18.281 -4.207 1 98.25 270 GLY A CA 1
ATOM 2075 C C . GLY A 1 270 ? 20.844 -18.984 -4.117 1 98.25 270 GLY A C 1
ATOM 2076 O O . GLY A 1 270 ? 20.344 -19.234 -3.02 1 98.25 270 GLY A O 1
ATOM 2077 N N . LEU A 1 271 ? 20.359 -19.359 -5.262 1 98.69 271 LEU A N 1
ATOM 2078 C CA . LEU A 1 271 ? 19.156 -20.172 -5.363 1 98.69 271 LEU A CA 1
ATOM 2079 C C . LEU A 1 271 ? 19.406 -21.594 -4.879 1 98.69 271 LEU A C 1
ATOM 2081 O O . LEU A 1 271 ? 20.375 -22.234 -5.301 1 98.69 271 LEU A O 1
ATOM 2085 N N . LYS A 1 272 ? 18.594 -22.078 -3.961 1 98.56 272 LYS A N 1
ATOM 2086 C CA . LYS A 1 272 ? 18.641 -23.453 -3.492 1 98.56 272 LYS A CA 1
ATOM 2087 C C . LYS A 1 272 ? 17.312 -24.172 -3.771 1 98.56 272 LYS A C 1
ATOM 2089 O O . LYS A 1 272 ? 16.25 -23.562 -3.74 1 98.56 272 LYS A O 1
ATOM 2094 N N . ARG A 1 273 ? 17.438 -25.484 -4.008 1 98.81 273 ARG A N 1
ATOM 2095 C CA . ARG A 1 273 ? 16.25 -26.312 -4.211 1 98.81 273 ARG A CA 1
ATOM 2096 C C . ARG A 1 273 ? 16.422 -27.688 -3.559 1 98.81 273 ARG A C 1
ATOM 2098 O O . ARG A 1 273 ? 17.547 -28.141 -3.334 1 98.81 273 ARG A O 1
ATOM 2105 N N . ASP A 1 274 ? 15.367 -28.297 -3.246 1 98.81 274 ASP A N 1
ATOM 2106 C CA . ASP A 1 274 ? 15.305 -29.656 -2.719 1 98.81 274 ASP A CA 1
ATOM 2107 C C . ASP A 1 274 ? 14.188 -30.453 -3.391 1 98.81 274 ASP A C 1
ATOM 2109 O O . ASP A 1 274 ? 13.336 -31.016 -2.713 1 98.81 274 ASP A O 1
ATOM 2113 N N . VAL A 1 275 ? 14.18 -30.438 -4.684 1 98.81 275 VAL A N 1
ATOM 2114 C CA . VAL A 1 275 ? 13.117 -31.062 -5.465 1 98.81 275 VAL A CA 1
ATOM 2115 C C . VAL A 1 275 ? 13.141 -32.562 -5.266 1 98.81 275 VAL A C 1
ATOM 2117 O O . VAL A 1 275 ? 14.195 -33.188 -5.391 1 98.81 275 VAL A O 1
ATOM 2120 N N . GLY A 1 276 ? 12.031 -33.156 -4.945 1 97.56 276 GLY A N 1
ATOM 2121 C CA . GLY A 1 276 ? 11.922 -34.594 -4.766 1 97.56 276 GLY A CA 1
ATOM 2122 C C . GLY A 1 276 ? 10.492 -35.094 -4.852 1 97.56 276 GLY A C 1
ATOM 2123 O O . GLY A 1 276 ? 9.555 -34.312 -4.934 1 97.56 276 GLY A O 1
ATOM 2124 N N . PRO A 1 277 ? 10.305 -36.375 -4.867 1 97.69 277 PRO A N 1
ATOM 2125 C CA . PRO A 1 277 ? 9 -36.969 -5.176 1 97.69 277 PRO A CA 1
ATOM 2126 C C . PRO A 1 277 ? 8.055 -36.969 -3.977 1 97.69 277 PRO A C 1
ATOM 2128 O O . PRO A 1 277 ? 6.832 -37.031 -4.148 1 97.69 277 PRO A O 1
ATOM 2131 N N . ALA A 1 278 ? 8.547 -36.906 -2.723 1 97.31 278 ALA A N 1
ATOM 2132 C CA . ALA A 1 278 ? 7.734 -37.188 -1.541 1 97.31 278 ALA A CA 1
ATOM 2133 C C . ALA A 1 278 ? 6.531 -36.25 -1.475 1 97.31 278 ALA A C 1
ATOM 2135 O O . ALA A 1 278 ? 5.387 -36.719 -1.369 1 97.31 278 ALA A O 1
ATOM 2136 N N . MET A 1 279 ? 6.781 -34.938 -1.533 1 97.88 279 MET A N 1
ATOM 2137 C CA . MET A 1 279 ? 5.711 -33.969 -1.429 1 97.88 279 MET A CA 1
ATOM 2138 C C . MET A 1 279 ? 4.762 -34.062 -2.617 1 97.88 279 MET A C 1
ATOM 2140 O O . MET A 1 279 ? 3.541 -34.031 -2.445 1 97.88 279 MET A O 1
ATOM 2144 N N . ASN A 1 280 ? 5.281 -34.219 -3.848 1 98.38 280 ASN A N 1
ATOM 2145 C CA . ASN A 1 280 ? 4.488 -34.281 -5.07 1 98.38 280 ASN A CA 1
ATOM 2146 C C . ASN A 1 280 ? 3.572 -35.5 -5.086 1 98.38 280 ASN A C 1
ATOM 2148 O O . ASN A 1 280 ? 2.389 -35.406 -5.41 1 98.38 280 ASN A O 1
ATOM 2152 N N . GLN A 1 281 ? 4.074 -36.625 -4.68 1 97.5 281 GLN A N 1
ATOM 2153 C CA . GLN A 1 281 ? 3.291 -37.844 -4.684 1 97.5 281 GLN A CA 1
ATOM 2154 C C . GLN A 1 281 ? 2.166 -37.781 -3.652 1 97.5 281 GLN A C 1
ATOM 2156 O O . GLN A 1 281 ? 1.081 -38.344 -3.879 1 97.5 281 GLN A O 1
ATOM 2161 N N . ARG A 1 282 ? 2.447 -37.125 -2.623 1 96.62 282 ARG A N 1
ATOM 2162 C CA . ARG A 1 282 ? 1.438 -37.031 -1.571 1 96.62 282 ARG A CA 1
ATOM 2163 C C . ARG A 1 282 ? 0.351 -36.031 -1.922 1 96.62 282 ARG A C 1
ATOM 2165 O O . ARG A 1 282 ? -0.838 -36.312 -1.741 1 96.62 282 ARG A O 1
ATOM 2172 N N . TYR A 1 283 ? 0.736 -34.875 -2.406 1 98 283 TYR A N 1
ATOM 2173 C CA . TYR A 1 283 ? -0.197 -33.781 -2.381 1 98 283 TYR A CA 1
ATOM 2174 C C . TYR A 1 283 ? -0.729 -33.469 -3.777 1 98 283 TYR A C 1
ATOM 2176 O O . TYR A 1 283 ? -1.743 -32.781 -3.928 1 98 283 TYR A O 1
ATOM 2184 N N . ALA A 1 284 ? -0.049 -33.906 -4.82 1 98.31 284 ALA A N 1
ATOM 2185 C CA . ALA A 1 284 ? -0.411 -33.438 -6.16 1 98.31 284 ALA A CA 1
ATOM 2186 C C . ALA A 1 284 ? -0.285 -34.594 -7.176 1 98.31 284 ALA A C 1
ATOM 2188 O O . ALA A 1 284 ? 0.466 -34.469 -8.148 1 98.31 284 ALA A O 1
ATOM 2189 N N . ASN A 1 285 ? -1.005 -35.625 -6.961 1 97.94 285 ASN A N 1
ATOM 2190 C CA . ASN A 1 285 ? -1.117 -36.781 -7.855 1 97.94 285 ASN A CA 1
ATOM 2191 C C . ASN A 1 285 ? -2.438 -36.781 -8.617 1 97.94 285 ASN A C 1
ATOM 2193 O O . ASN A 1 285 ? -3.201 -35.812 -8.531 1 97.94 285 ASN A O 1
ATOM 2197 N N . TYR A 1 286 ? -2.719 -37.812 -9.398 1 97.75 286 TYR A N 1
ATOM 2198 C CA . TYR A 1 286 ? -3.895 -37.812 -10.258 1 97.75 286 TYR A CA 1
ATOM 2199 C C . TYR A 1 286 ? -5.176 -37.906 -9.438 1 97.75 286 TYR A C 1
ATOM 2201 O O . TYR A 1 286 ? -6.219 -37.375 -9.844 1 97.75 286 TYR A O 1
ATOM 2209 N N . THR A 1 287 ? -5.121 -38.562 -8.273 1 97.75 287 THR A N 1
ATOM 2210 C CA . THR A 1 287 ? -6.277 -38.594 -7.383 1 97.75 287 THR A CA 1
ATOM 2211 C C . THR A 1 287 ? -6.613 -37.188 -6.902 1 97.75 287 THR A C 1
ATOM 2213 O O . THR A 1 287 ? -7.777 -36.781 -6.902 1 97.75 287 THR A O 1
ATOM 2216 N N . THR A 1 288 ? -5.551 -36.438 -6.504 1 98.25 288 THR A N 1
ATOM 2217 C CA . THR A 1 288 ? -5.734 -35.094 -5.984 1 98.25 288 THR A CA 1
ATOM 2218 C C . THR A 1 288 ? -6.355 -34.188 -7.043 1 98.25 288 THR A C 1
ATOM 2220 O O . THR A 1 288 ? -7.34 -33.5 -6.777 1 98.25 288 THR A O 1
ATOM 2223 N N . VAL A 1 289 ? -5.824 -34.156 -8.273 1 98.5 289 VAL A N 1
ATOM 2224 C CA . VAL A 1 289 ? -6.297 -33.219 -9.281 1 98.5 289 VAL A CA 1
ATOM 2225 C C . VAL A 1 289 ? -7.707 -33.594 -9.727 1 98.5 289 VAL A C 1
ATOM 2227 O O . VAL A 1 289 ? -8.531 -32.75 -10.008 1 98.5 289 VAL A O 1
ATOM 2230 N N . LEU A 1 290 ? -8.023 -34.969 -9.805 1 98.44 290 LEU A N 1
ATOM 2231 C CA . LEU A 1 290 ? -9.383 -35.406 -10.109 1 98.44 290 LEU A CA 1
ATOM 2232 C C . LEU A 1 290 ? -10.352 -34.938 -9.031 1 98.44 290 LEU A C 1
ATOM 2234 O O . LEU A 1 290 ? -11.43 -34.406 -9.336 1 98.44 290 LEU A O 1
ATOM 2238 N N . ASN A 1 291 ? -9.953 -35.094 -7.777 1 98.31 291 ASN A N 1
ATOM 2239 C CA . ASN A 1 291 ? -10.812 -34.719 -6.66 1 98.31 291 ASN A CA 1
ATOM 2240 C C . ASN A 1 291 ? -11.07 -33.188 -6.645 1 98.31 291 ASN A C 1
ATOM 2242 O O . ASN A 1 291 ? -12.156 -32.75 -6.273 1 98.31 291 ASN A O 1
ATOM 2246 N N . LEU A 1 292 ? -10.078 -32.438 -7.004 1 98.62 292 LEU A N 1
ATOM 2247 C CA . LEU A 1 292 ? -10.289 -30.984 -7.113 1 98.62 292 LEU A CA 1
ATOM 2248 C C . LEU A 1 292 ? -11.43 -30.672 -8.07 1 98.62 292 LEU A C 1
ATOM 2250 O O . LEU A 1 292 ? -12.32 -29.891 -7.742 1 98.62 292 LEU A O 1
ATOM 2254 N N . LEU A 1 293 ? -11.453 -31.312 -9.219 1 98.5 293 LEU A N 1
ATOM 2255 C CA . LEU A 1 293 ? -12.461 -31.047 -10.242 1 98.5 293 LEU A CA 1
ATOM 2256 C C . LEU A 1 293 ? -13.844 -31.484 -9.773 1 98.5 293 LEU A C 1
ATOM 2258 O O . LEU A 1 293 ? -14.852 -30.906 -10.18 1 98.5 293 LEU A O 1
ATOM 2262 N N . LEU A 1 294 ? -13.867 -32.406 -8.875 1 98.25 294 LEU A N 1
ATOM 2263 C CA . LEU A 1 294 ? -15.141 -33.031 -8.477 1 98.25 294 LEU A CA 1
ATOM 2264 C C . LEU A 1 294 ? -15.727 -32.312 -7.266 1 98.25 294 LEU A C 1
ATOM 2266 O O . LEU A 1 294 ? -16.844 -32.594 -6.844 1 98.25 294 LEU A O 1
ATOM 2270 N N . LYS A 1 295 ? -15 -31.375 -6.676 1 98.25 295 LYS A N 1
ATOM 2271 C CA . LYS A 1 295 ? -15.555 -30.641 -5.543 1 98.25 295 LYS A CA 1
ATOM 2272 C C . LYS A 1 295 ? -16.766 -29.828 -5.961 1 98.25 295 LYS A C 1
ATOM 2274 O O . LYS A 1 295 ? -16.766 -29.203 -7.031 1 98.25 295 LYS A O 1
ATOM 2279 N N . PRO A 1 296 ? -17.797 -29.719 -5.133 1 97.31 296 PRO A N 1
ATOM 2280 C CA . PRO A 1 296 ? -19.078 -29.141 -5.566 1 97.31 296 PRO A CA 1
ATOM 2281 C C . PRO A 1 296 ? -19.109 -27.609 -5.43 1 97.31 296 PRO A C 1
ATOM 2283 O O . PRO A 1 296 ? -19.969 -26.953 -6.023 1 97.31 296 PRO A O 1
ATOM 2286 N N . ASN A 1 297 ? -18.281 -27.094 -4.531 1 97.25 297 ASN A N 1
ATOM 2287 C CA . ASN A 1 297 ? -18.281 -25.656 -4.273 1 97.25 297 ASN A CA 1
ATOM 2288 C C . ASN A 1 297 ? -16.891 -25.156 -3.885 1 97.25 297 ASN A C 1
ATOM 2290 O O . ASN A 1 297 ? -15.984 -25.953 -3.656 1 97.25 297 ASN A O 1
ATOM 2294 N N . ILE A 1 298 ? -16.75 -23.891 -3.85 1 97.94 298 ILE A N 1
ATOM 2295 C CA . ILE A 1 298 ? -15.438 -23.266 -3.695 1 97.94 298 ILE A CA 1
ATOM 2296 C C . ILE A 1 298 ? -14.891 -23.562 -2.301 1 97.94 298 ILE A C 1
ATOM 2298 O O . ILE A 1 298 ? -13.68 -23.688 -2.121 1 97.94 298 ILE A O 1
ATOM 2302 N N . SER A 1 299 ? -15.766 -23.672 -1.318 1 96.56 299 SER A N 1
ATOM 2303 C CA . SER A 1 299 ? -15.32 -23.984 0.038 1 96.56 299 SER A CA 1
ATOM 2304 C C . SER A 1 299 ? -14.594 -25.312 0.099 1 96.56 299 SER A C 1
ATOM 2306 O O . SER A 1 299 ? -13.492 -25.406 0.632 1 96.56 299 SER A O 1
ATOM 2308 N N . GLU A 1 300 ? -15.203 -26.328 -0.477 1 96.94 300 GLU A N 1
ATOM 2309 C CA . GLU A 1 300 ? -14.602 -27.656 -0.49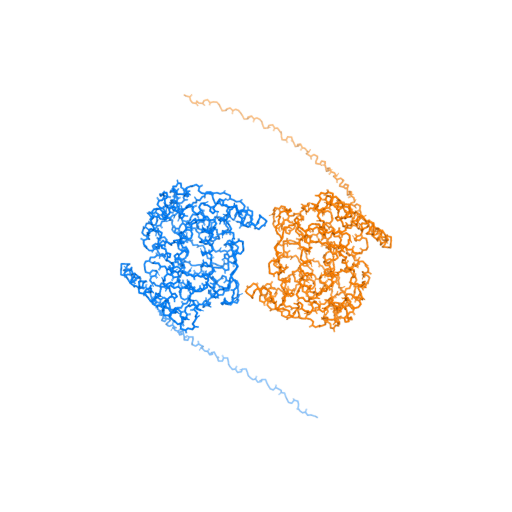4 1 96.94 300 GLU A CA 1
ATOM 2310 C C . GLU A 1 300 ? -13.391 -27.688 -1.425 1 96.94 300 GLU A C 1
ATOM 2312 O O . GLU A 1 300 ? -12.414 -28.391 -1.149 1 96.94 300 GLU A O 1
ATOM 2317 N N . TYR A 1 301 ? -13.492 -27 -2.527 1 97.81 301 TYR A N 1
ATOM 2318 C CA . TYR A 1 301 ? -12.359 -26.922 -3.445 1 97.81 301 TYR A CA 1
ATOM 2319 C C . TYR A 1 301 ? -11.125 -26.359 -2.744 1 97.81 301 TYR A C 1
ATOM 2321 O O . TYR A 1 301 ? -10.047 -26.938 -2.822 1 97.81 301 TYR A O 1
ATOM 2329 N N . ARG A 1 302 ? -11.273 -25.281 -2.002 1 96.75 302 ARG A N 1
ATOM 2330 C CA . ARG A 1 302 ? -10.148 -24.609 -1.37 1 96.75 302 ARG A CA 1
ATOM 2331 C C . ARG A 1 302 ? -9.602 -25.422 -0.203 1 96.75 302 ARG A C 1
ATOM 2333 O O . ARG A 1 302 ? -8.398 -25.391 0.062 1 96.75 302 ARG A O 1
ATOM 2340 N N . LEU A 1 303 ? -10.469 -26.094 0.504 1 95.25 303 LEU A N 1
ATOM 2341 C CA . LEU A 1 303 ? -10.008 -26.938 1.596 1 95.25 303 LEU A CA 1
ATOM 2342 C C . LEU A 1 303 ? -9.031 -28 1.087 1 95.25 303 LEU A C 1
ATOM 2344 O O . LEU A 1 303 ? -8.078 -28.344 1.779 1 95.25 303 LEU A O 1
ATOM 2348 N N . LEU A 1 304 ? -9.328 -28.5 -0.08 1 97.31 304 LEU A N 1
ATOM 2349 C CA . LEU A 1 304 ? -8.406 -29.453 -0.663 1 97.31 304 LEU A CA 1
ATOM 2350 C C . LEU A 1 304 ? -7.199 -28.766 -1.275 1 97.31 304 LEU A C 1
ATOM 2352 O O . LEU A 1 304 ? -6.055 -29.172 -1.052 1 97.31 304 LEU A O 1
ATOM 2356 N N . SER A 1 305 ? -7.395 -27.703 -2.08 1 97.94 305 SER A N 1
ATOM 2357 C CA . SER A 1 305 ? -6.363 -27.031 -2.865 1 97.94 305 SER A CA 1
ATOM 2358 C C . SER A 1 305 ? -5.336 -26.344 -1.965 1 97.94 305 SER A C 1
ATOM 2360 O O . SER A 1 305 ? -4.129 -26.484 -2.186 1 97.94 305 SER A O 1
ATOM 2362 N N . GLU A 1 306 ? -5.809 -25.609 -0.914 1 96.31 306 GLU A N 1
ATOM 2363 C CA . GLU A 1 306 ? -4.941 -24.859 -0.02 1 96.31 306 GLU A CA 1
ATOM 2364 C C . GLU A 1 306 ? -4.625 -25.641 1.245 1 96.31 306 GLU A C 1
ATOM 2366 O O . GLU A 1 306 ? -3.631 -25.375 1.923 1 96.31 306 GLU A O 1
ATOM 2371 N N . GLY A 1 307 ? -5.52 -26.594 1.521 1 94.62 307 GLY A N 1
ATOM 2372 C CA . GLY A 1 307 ? -5.312 -27.391 2.721 1 94.62 307 GLY A CA 1
ATOM 2373 C C . GLY A 1 307 ? -5.949 -26.781 3.955 1 94.62 307 GLY A C 1
ATOM 2374 O O . GLY A 1 307 ? -6.781 -25.875 3.85 1 94.62 307 GLY A O 1
ATOM 2375 N N . VAL A 1 308 ? -5.715 -27.422 5.055 1 89.25 308 VAL A N 1
ATOM 2376 C CA . VAL A 1 308 ? -6.219 -27 6.355 1 89.25 308 VAL A CA 1
ATOM 2377 C C . VAL A 1 308 ? -5.102 -26.328 7.148 1 89.25 308 VAL A C 1
ATOM 2379 O O . VAL A 1 308 ? -4.074 -26.953 7.434 1 89.25 308 VAL A O 1
ATOM 2382 N N . PRO A 1 309 ? -5.332 -25.016 7.473 1 81.75 309 PRO A N 1
ATOM 2383 C CA . PRO A 1 309 ? -4.254 -24.312 8.156 1 81.75 309 PRO A CA 1
ATOM 2384 C C . PRO A 1 309 ? -3.768 -25.031 9.414 1 81.75 309 PRO A C 1
ATOM 2386 O O . PRO A 1 309 ? -4.574 -25.594 10.156 1 81.75 309 PRO A O 1
ATOM 2389 N N . TYR A 1 310 ? -2.436 -25.141 9.547 1 78.31 310 TYR A N 1
ATOM 2390 C CA . TYR A 1 310 ? -1.725 -25.594 10.742 1 78.31 310 TYR A CA 1
ATOM 2391 C C . TYR A 1 310 ? -1.791 -27.109 10.875 1 78.31 310 TYR A C 1
ATOM 2393 O O . TYR A 1 310 ? -1.664 -27.656 11.977 1 78.31 310 TYR A O 1
ATOM 2401 N N . THR A 1 311 ? -2.148 -27.75 9.867 1 86.12 311 THR A N 1
ATOM 2402 C CA . THR A 1 311 ? -2.072 -29.203 9.82 1 86.12 311 THR A CA 1
ATOM 2403 C C . THR A 1 311 ? -1.152 -29.656 8.688 1 86.12 311 THR A C 1
ATOM 2405 O O . THR A 1 311 ? -0.706 -28.844 7.879 1 86.12 311 THR A O 1
ATOM 2408 N N . ILE A 1 312 ? -0.935 -30.922 8.672 1 91.12 312 ILE A N 1
ATOM 2409 C CA . ILE A 1 312 ? -0.061 -31.5 7.656 1 91.12 312 ILE A CA 1
ATOM 2410 C C . ILE A 1 312 ? -0.783 -31.531 6.312 1 91.12 312 ILE A C 1
ATOM 2412 O O . ILE A 1 312 ? -0.163 -31.781 5.273 1 91.12 312 ILE A O 1
ATOM 2416 N N . GLU A 1 313 ? -2.105 -31.312 6.324 1 93.44 313 GLU A N 1
ATOM 2417 C CA . GLU A 1 313 ? -2.855 -31.25 5.074 1 93.44 313 GLU A CA 1
ATOM 2418 C C . GLU A 1 313 ? -2.723 -29.875 4.418 1 93.44 313 GLU A C 1
ATOM 2420 O O . GLU A 1 313 ? -3.605 -29.031 4.559 1 93.44 313 GLU A O 1
ATOM 2425 N N . ILE A 1 314 ? -1.669 -29.734 3.621 1 94.19 314 ILE A N 1
ATOM 2426 C CA . ILE A 1 314 ? -1.333 -28.406 3.096 1 94.19 314 ILE A CA 1
ATOM 2427 C C . ILE A 1 314 ? -1.729 -28.328 1.624 1 94.19 314 ILE A C 1
ATOM 2429 O O . ILE A 1 314 ? -1.435 -27.328 0.954 1 94.19 314 ILE A O 1
ATOM 2433 N N . GLY A 1 315 ? -2.4 -29.391 1.101 1 97 315 GLY A N 1
ATOM 2434 C CA . GLY A 1 315 ? -2.92 -29.391 -0.257 1 97 315 GLY A CA 1
ATOM 2435 C C . GLY A 1 315 ? -1.832 -29.312 -1.312 1 97 315 GLY A C 1
ATOM 2436 O O . GLY A 1 315 ? -0.645 -29.25 -0.984 1 97 315 GLY A O 1
ATOM 2437 N N . PRO A 1 316 ? -2.277 -29.406 -2.562 1 98.56 316 PRO A N 1
ATOM 2438 C CA . PRO A 1 316 ? -1.281 -29.266 -3.629 1 98.56 316 PRO A CA 1
ATOM 2439 C C . PRO A 1 316 ? -0.636 -27.875 -3.652 1 98.56 316 PRO A C 1
ATOM 2441 O O . PRO A 1 316 ? 0.513 -27.734 -4.078 1 98.56 316 PRO A O 1
ATOM 2444 N N . HIS A 1 317 ? -1.339 -26.812 -3.188 1 98.5 317 HIS A N 1
ATOM 2445 C CA . HIS A 1 317 ? -0.727 -25.484 -3.15 1 98.5 317 HIS A CA 1
ATOM 2446 C C . HIS A 1 317 ? 0.542 -25.484 -2.305 1 98.5 317 HIS A C 1
ATOM 2448 O O . HIS A 1 317 ? 1.643 -25.297 -2.828 1 98.5 317 HIS A O 1
ATOM 2454 N N . GLY A 1 318 ? 0.366 -25.812 -1.044 1 96.94 318 GLY A N 1
ATOM 2455 C CA . GLY A 1 318 ? 1.527 -25.891 -0.172 1 96.94 318 GLY A CA 1
ATOM 2456 C C . GLY A 1 318 ? 2.48 -27.016 -0.537 1 96.94 318 GLY A C 1
ATOM 2457 O O . GLY A 1 318 ? 3.697 -26.812 -0.558 1 96.94 318 GLY A O 1
ATOM 2458 N N . GLY A 1 319 ? 1.946 -28.156 -0.817 1 97.81 319 GLY A N 1
ATOM 2459 C CA . GLY A 1 319 ? 2.742 -29.344 -1.123 1 97.81 319 GLY A CA 1
ATOM 2460 C C . GLY A 1 319 ? 3.752 -29.109 -2.23 1 97.81 319 GLY A C 1
ATOM 2461 O O . GLY A 1 319 ? 4.914 -29.5 -2.111 1 97.81 319 GLY A O 1
ATOM 2462 N N . MET A 1 320 ? 3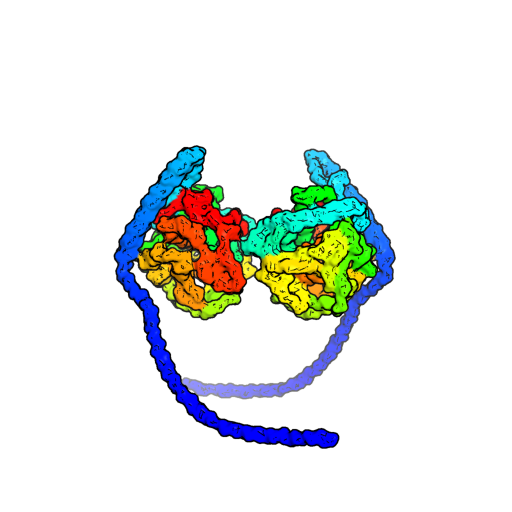.318 -28.422 -3.24 1 98.62 320 MET A N 1
ATOM 2463 C CA . MET A 1 320 ? 4.191 -28.297 -4.402 1 98.62 320 MET A CA 1
ATOM 2464 C C . MET A 1 320 ? 5.18 -27.141 -4.207 1 98.62 320 MET A C 1
ATOM 2466 O O . MET A 1 320 ? 6.246 -27.125 -4.824 1 98.62 320 MET A O 1
ATOM 2470 N N . HIS A 1 321 ? 4.887 -26.141 -3.346 1 98.31 321 HIS A N 1
ATOM 2471 C CA . HIS A 1 321 ? 5.945 -25.25 -2.9 1 98.31 321 HIS A CA 1
ATOM 2472 C C . HIS A 1 321 ? 7.07 -26.016 -2.217 1 98.31 321 HIS A C 1
ATOM 2474 O O . HIS A 1 321 ? 8.25 -25.781 -2.502 1 98.31 321 HIS A O 1
ATOM 2480 N N . TYR A 1 322 ? 6.68 -26.938 -1.448 1 97.75 322 TYR A N 1
ATOM 2481 C CA . TYR A 1 322 ? 7.672 -27.672 -0.677 1 97.75 322 TYR A CA 1
ATOM 2482 C C . TYR A 1 322 ? 8.234 -28.844 -1.487 1 97.75 322 TYR A C 1
ATOM 2484 O O . TYR A 1 322 ? 9.211 -29.469 -1.08 1 97.75 322 TYR A O 1
ATOM 2492 N N . ALA A 1 323 ? 7.602 -29.141 -2.648 1 98.69 323 ALA A N 1
ATOM 2493 C CA . ALA A 1 323 ? 8.258 -30.031 -3.611 1 98.69 323 ALA A CA 1
ATOM 2494 C C . ALA A 1 323 ? 9.477 -29.344 -4.234 1 98.69 323 ALA A C 1
ATOM 2496 O O . ALA A 1 323 ? 10.461 -30 -4.562 1 98.69 323 ALA A O 1
ATOM 2497 N N . ILE A 1 324 ? 9.352 -28.016 -4.438 1 98.69 324 ILE A N 1
ATOM 2498 C CA . ILE A 1 324 ? 10.5 -27.234 -4.879 1 98.69 324 ILE A CA 1
ATOM 2499 C C . ILE A 1 324 ? 11.453 -27.016 -3.709 1 98.69 324 ILE A C 1
ATOM 2501 O O . ILE A 1 324 ? 12.656 -27.281 -3.82 1 98.69 324 ILE A O 1
ATOM 2505 N N . SER A 1 325 ? 10.906 -26.594 -2.605 1 97.94 325 SER A N 1
ATOM 2506 C CA . SER A 1 325 ? 11.578 -26.344 -1.33 1 97.94 325 SER A CA 1
ATOM 2507 C C . SER A 1 325 ? 12.766 -25.406 -1.502 1 97.94 325 SER A C 1
ATOM 2509 O O . SER A 1 325 ? 12.766 -24.547 -2.377 1 97.94 325 SER A O 1
ATOM 2511 N N . GLY A 1 326 ? 13.766 -25.516 -0.629 1 97.31 326 GLY A N 1
ATOM 2512 C CA . GLY A 1 326 ? 14.945 -24.672 -0.723 1 97.31 326 GLY A CA 1
ATOM 2513 C C . GLY A 1 326 ? 14.648 -23.203 -0.446 1 97.31 326 GLY A C 1
ATOM 2514 O O . GLY A 1 326 ? 13.719 -22.875 0.295 1 97.31 326 GLY A O 1
ATOM 2515 N N . ASP A 1 327 ? 15.469 -22.406 -0.934 1 97.31 327 ASP A N 1
ATOM 2516 C CA . ASP A 1 327 ? 15.43 -20.953 -0.806 1 97.31 327 ASP A CA 1
ATOM 2517 C C . ASP A 1 327 ? 15.469 -20.281 -2.176 1 97.31 327 ASP A C 1
ATOM 2519 O O . ASP A 1 327 ? 16.484 -20.344 -2.875 1 97.31 327 ASP A O 1
ATOM 2523 N N . PRO A 1 328 ? 14.359 -19.625 -2.547 1 97.88 328 PRO A N 1
ATOM 2524 C CA . PRO A 1 328 ? 13.266 -19.156 -1.696 1 97.88 328 PRO A CA 1
ATOM 2525 C C . PRO A 1 328 ? 12.023 -20.031 -1.792 1 97.88 328 PRO A C 1
ATOM 2527 O O . PRO A 1 328 ? 10.977 -19.672 -1.243 1 97.88 328 PRO A O 1
ATOM 2530 N N . GLY A 1 329 ? 12.094 -21.156 -2.395 1 97.81 329 GLY A N 1
ATOM 2531 C CA . GLY A 1 329 ? 10.914 -21.922 -2.762 1 97.81 329 GLY A CA 1
ATOM 2532 C C . GLY A 1 329 ? 10.102 -22.375 -1.565 1 97.81 329 GLY A C 1
ATOM 2533 O O . GLY A 1 329 ? 8.875 -22.516 -1.66 1 97.81 329 GLY A O 1
ATOM 2534 N N . ALA A 1 330 ? 10.75 -22.516 -0.417 1 96.5 330 ALA A N 1
ATOM 2535 C CA . ALA A 1 330 ? 10.086 -23.016 0.785 1 96.5 330 ALA A CA 1
ATOM 2536 C C . ALA A 1 330 ? 9.602 -21.859 1.663 1 96.5 330 ALA A C 1
ATOM 2538 O O . ALA A 1 330 ? 8.953 -22.078 2.691 1 96.5 330 ALA A O 1
ATOM 2539 N N . ASP A 1 331 ? 9.938 -20.656 1.319 1 96.12 331 ASP A N 1
ATOM 2540 C CA . ASP A 1 331 ? 9.531 -19.469 2.082 1 96.12 331 ASP A CA 1
ATOM 2541 C C . ASP A 1 331 ? 8.156 -18.984 1.65 1 96.12 331 ASP A C 1
ATOM 2543 O O . ASP A 1 331 ? 7.957 -18.625 0.489 1 96.12 331 ASP A O 1
ATOM 2547 N N . LEU A 1 332 ? 7.246 -18.922 2.539 1 93.94 332 LEU A N 1
ATOM 2548 C CA . LEU A 1 332 ? 5.848 -18.594 2.281 1 93.94 332 LEU A CA 1
ATOM 2549 C C . LEU A 1 332 ? 5.723 -17.25 1.585 1 93.94 332 LEU A C 1
ATOM 2551 O O . LEU A 1 332 ? 4.801 -17.031 0.796 1 93.94 332 LEU A O 1
ATOM 2555 N N . PHE A 1 333 ? 6.633 -16.375 1.82 1 96.56 333 PHE A N 1
ATOM 2556 C CA . PHE A 1 333 ? 6.516 -14.992 1.388 1 96.56 333 PHE A CA 1
ATOM 2557 C C . PHE A 1 333 ? 7.32 -14.75 0.116 1 96.56 333 PHE A C 1
ATOM 2559 O O . PHE A 1 333 ? 6.867 -14.055 -0.792 1 96.56 333 PHE A O 1
ATOM 2566 N N . THR A 1 334 ? 8.477 -15.367 -0.013 1 98.12 334 THR A N 1
ATOM 2567 C CA . THR A 1 334 ? 9.438 -14.992 -1.042 1 98.12 334 THR A CA 1
ATOM 2568 C C . THR A 1 334 ? 9.492 -16.047 -2.145 1 98.12 334 THR A C 1
ATOM 2570 O O . THR A 1 334 ? 10.258 -15.906 -3.1 1 98.12 334 THR A O 1
ATOM 2573 N N . SER A 1 335 ? 8.664 -17.031 -2.139 1 98.38 335 SER A N 1
ATOM 2574 C CA . SER A 1 335 ? 8.719 -18.188 -3.025 1 98.38 335 SER A CA 1
ATOM 2575 C C . SER A 1 335 ? 8.641 -17.766 -4.488 1 98.38 335 SER A C 1
ATOM 2577 O O . SER A 1 335 ? 9.188 -18.438 -5.363 1 98.38 335 SER A O 1
ATOM 2579 N N . PRO A 1 336 ? 8.023 -16.578 -4.855 1 98.75 336 PRO A N 1
ATOM 2580 C CA . PRO A 1 336 ? 8.031 -16.172 -6.266 1 98.75 336 PRO A CA 1
ATOM 2581 C C . PRO A 1 336 ? 9.438 -15.891 -6.789 1 98.75 336 PRO A C 1
ATOM 2583 O O . PRO A 1 336 ? 9.633 -15.734 -7.996 1 98.75 336 PRO A O 1
ATOM 2586 N N . GLY A 1 337 ? 10.375 -15.836 -5.879 1 98.69 337 GLY A N 1
ATOM 2587 C CA . GLY A 1 337 ? 11.758 -15.609 -6.285 1 98.69 337 GLY A CA 1
ATOM 2588 C C . GLY A 1 337 ? 12.367 -16.797 -7.004 1 98.69 337 GLY A C 1
ATOM 2589 O O . GLY A 1 337 ? 13.43 -16.672 -7.617 1 98.69 337 GLY A O 1
ATOM 2590 N N . ASP A 1 338 ? 11.766 -17.953 -6.926 1 98.81 338 ASP A N 1
ATOM 2591 C CA . ASP A 1 338 ? 12.148 -19.109 -7.723 1 98.81 338 ASP A CA 1
ATOM 2592 C C . ASP A 1 338 ? 11.383 -19.141 -9.047 1 98.81 338 ASP A C 1
ATOM 2594 O O . ASP A 1 338 ? 10.148 -19.156 -9.055 1 98.81 338 ASP A O 1
ATOM 2598 N N . PRO A 1 339 ? 12.102 -19.266 -10.164 1 98.81 339 PRO A N 1
ATOM 2599 C CA . PRO A 1 339 ? 11.406 -19.359 -11.445 1 98.81 339 PRO A CA 1
ATOM 2600 C C . PRO A 1 339 ? 10.398 -20.516 -11.492 1 98.81 339 PRO A C 1
ATOM 2602 O O . PRO A 1 339 ? 9.398 -20.438 -12.219 1 98.81 339 PRO A O 1
ATOM 2605 N N . GLY A 1 340 ? 10.578 -21.547 -10.672 1 98.88 340 GLY A N 1
ATOM 2606 C CA . GLY A 1 340 ? 9.664 -22.672 -10.602 1 98.88 340 GLY A CA 1
ATOM 2607 C C . GLY A 1 340 ? 8.312 -22.312 -10.031 1 98.88 340 GLY A C 1
ATOM 2608 O O . GLY A 1 340 ? 7.32 -23 -10.266 1 98.88 340 GLY A O 1
ATOM 2609 N N . PHE A 1 341 ? 8.211 -21.219 -9.258 1 98.88 341 PHE A N 1
ATOM 2610 C CA . PHE A 1 341 ? 6.973 -20.734 -8.664 1 98.88 341 PHE A CA 1
ATOM 2611 C C . PHE A 1 341 ? 5.895 -20.562 -9.719 1 98.88 341 PHE A C 1
ATOM 2613 O O . PHE A 1 341 ? 4.738 -20.938 -9.516 1 98.88 341 PHE A O 1
ATOM 2620 N N . TRP A 1 342 ? 6.262 -20.078 -10.828 1 98.94 342 TRP A N 1
ATOM 2621 C CA . TRP A 1 342 ? 5.316 -19.547 -11.797 1 98.94 342 TRP A CA 1
ATOM 2622 C C . TRP A 1 342 ? 4.633 -20.672 -12.57 1 98.94 342 TRP A C 1
ATOM 2624 O O . TRP A 1 342 ? 3.447 -20.578 -12.898 1 98.94 342 TRP A O 1
ATOM 2634 N N . VAL A 1 343 ? 5.348 -21.766 -12.875 1 98.94 343 VAL A N 1
ATOM 2635 C CA . VAL A 1 343 ? 4.707 -22.906 -13.523 1 98.94 343 VAL A CA 1
ATOM 2636 C C . VAL A 1 343 ? 3.828 -23.641 -12.516 1 98.94 343 VAL A C 1
ATOM 2638 O O . VAL A 1 343 ? 2.789 -24.203 -12.875 1 98.94 343 VAL A O 1
ATOM 2641 N N . HIS A 1 344 ? 4.227 -23.625 -11.227 1 98.88 344 HIS A N 1
ATOM 2642 C CA . HIS A 1 344 ? 3.387 -24.156 -10.164 1 98.88 344 HIS A CA 1
ATOM 2643 C C . HIS A 1 344 ? 2.064 -23.406 -10.07 1 98.88 344 HIS A C 1
ATOM 2645 O O . HIS A 1 344 ? 0.994 -24.016 -10.062 1 98.88 344 HIS A O 1
ATOM 2651 N N . HIS A 1 345 ? 2.119 -22.125 -10.117 1 98.94 345 HIS A N 1
ATOM 2652 C CA . HIS A 1 345 ? 0.898 -21.328 -9.992 1 98.94 345 HIS A CA 1
ATOM 2653 C C . HIS A 1 345 ? 0.146 -21.266 -11.32 1 98.94 345 HIS A C 1
ATOM 2655 O O . HIS A 1 345 ? -1.055 -20.984 -11.344 1 98.94 345 HIS A O 1
ATOM 2661 N N . GLY A 1 346 ? 0.845 -21.531 -12.445 1 98.88 346 GLY A N 1
ATOM 2662 C CA . GLY A 1 346 ? 0.11 -21.844 -13.664 1 98.88 346 GLY A CA 1
ATOM 2663 C C . GLY A 1 346 ? -0.806 -23.047 -13.516 1 98.88 346 GLY A C 1
ATOM 2664 O O . GLY A 1 346 ? -1.951 -23.031 -13.969 1 98.88 346 GLY A O 1
ATOM 2665 N N . MET A 1 347 ? -0.296 -24.062 -12.867 1 98.88 347 MET A N 1
ATOM 2666 C CA . MET A 1 347 ? -1.084 -25.266 -12.641 1 98.88 347 MET A CA 1
ATOM 2667 C C . MET A 1 347 ? -2.227 -25 -11.664 1 98.88 347 MET A C 1
ATOM 2669 O O . MET A 1 347 ? -3.328 -25.531 -11.836 1 98.88 347 MET A O 1
ATOM 2673 N N . MET A 1 348 ? -1.956 -24.203 -10.633 1 98.88 348 MET A N 1
ATOM 2674 C CA . MET A 1 348 ? -3.025 -23.797 -9.727 1 98.88 348 MET A CA 1
ATOM 2675 C C . MET A 1 348 ? -4.168 -23.141 -10.492 1 98.88 348 MET A C 1
ATOM 2677 O O . MET A 1 348 ? -5.336 -23.469 -10.273 1 98.88 348 MET A O 1
ATOM 2681 N N . ASP A 1 349 ? -3.816 -22.219 -11.344 1 98.88 349 ASP A N 1
ATOM 2682 C CA . ASP A 1 349 ? -4.828 -21.531 -12.133 1 98.88 349 ASP A CA 1
ATOM 2683 C C . ASP A 1 349 ? -5.523 -22.5 -13.094 1 98.88 349 ASP A C 1
ATOM 2685 O O . ASP A 1 349 ? -6.734 -22.406 -13.32 1 98.88 349 ASP A O 1
ATOM 2689 N N . ARG A 1 350 ? -4.805 -23.438 -13.688 1 98.88 350 ARG A N 1
ATOM 2690 C CA . ARG A 1 350 ? -5.395 -24.453 -14.562 1 98.88 350 ARG A CA 1
ATOM 2691 C C . ARG A 1 350 ? -6.488 -25.234 -13.836 1 98.88 350 ARG A C 1
ATOM 2693 O O . ARG A 1 350 ? -7.598 -25.391 -14.359 1 98.88 350 ARG A O 1
ATOM 2700 N N . MET A 1 351 ? -6.168 -25.672 -12.672 1 98.88 351 MET A N 1
ATOM 2701 C CA . MET A 1 351 ? -7.125 -26.484 -11.93 1 98.88 351 MET A CA 1
ATOM 2702 C C . MET A 1 351 ? -8.375 -25.688 -11.594 1 98.88 351 MET A C 1
ATOM 2704 O O . MET A 1 351 ? -9.492 -26.188 -11.711 1 98.88 351 MET A O 1
ATOM 2708 N N . TRP A 1 352 ? -8.156 -24.422 -11.211 1 98.88 352 TRP A N 1
ATOM 2709 C CA . TRP A 1 352 ? -9.305 -23.594 -10.883 1 98.88 352 TRP A CA 1
ATOM 2710 C C . TRP A 1 352 ? -10.117 -23.266 -12.133 1 98.88 352 TRP A C 1
ATOM 2712 O O . TRP A 1 352 ? -11.352 -23.281 -12.102 1 98.88 352 TRP A O 1
ATOM 2722 N N . THR A 1 353 ? -9.445 -23.016 -13.25 1 98.81 353 THR A N 1
ATOM 2723 C CA . THR A 1 353 ? -10.102 -22.734 -14.523 1 98.81 353 THR A CA 1
ATOM 2724 C C . THR A 1 353 ? -10.969 -23.922 -14.953 1 98.81 353 THR A C 1
ATOM 2726 O O . THR A 1 353 ? -12.125 -23.734 -15.328 1 98.81 353 THR A O 1
ATOM 2729 N N . LEU A 1 354 ? -10.398 -25.109 -14.883 1 98.81 354 LEU A N 1
ATOM 2730 C CA . LEU A 1 354 ? -11.117 -26.312 -15.258 1 98.81 354 LEU A CA 1
ATOM 2731 C C . LEU A 1 354 ? -12.312 -26.562 -14.336 1 98.81 354 LEU A C 1
ATOM 2733 O O . LEU A 1 354 ? -13.406 -26.891 -14.797 1 98.81 354 LEU A O 1
ATOM 2737 N N . TRP A 1 355 ? -12.039 -26.359 -13.039 1 98.81 355 TRP A N 1
ATOM 2738 C CA . TRP A 1 355 ? -13.117 -26.531 -12.07 1 98.81 355 TRP A CA 1
ATOM 2739 C C . TRP A 1 355 ? -14.266 -25.562 -12.359 1 98.81 355 TRP A C 1
ATOM 2741 O O . TRP A 1 355 ? -15.438 -25.953 -12.336 1 98.81 355 TRP A O 1
ATOM 2751 N N . GLN A 1 356 ? -14.008 -24.312 -12.68 1 98.62 356 GLN A N 1
ATOM 2752 C CA . GLN A 1 356 ? -15.016 -23.297 -12.992 1 98.62 356 GLN A CA 1
ATOM 2753 C C . GLN A 1 356 ? -15.766 -23.656 -14.273 1 98.62 356 GLN A C 1
ATOM 2755 O O . GLN A 1 356 ? -16.969 -23.453 -14.367 1 98.62 356 GLN A O 1
ATOM 2760 N N . ALA A 1 357 ? -15.102 -24.219 -15.211 1 98.44 357 ALA A N 1
ATOM 2761 C CA . ALA A 1 357 ? -15.656 -24.484 -16.531 1 98.44 357 ALA A CA 1
ATOM 2762 C C . ALA A 1 357 ? -16.719 -25.594 -16.469 1 98.44 357 ALA A C 1
ATOM 2764 O O . ALA A 1 357 ? -17.547 -25.719 -17.375 1 98.44 357 ALA A O 1
ATOM 2765 N N . ILE A 1 358 ? -16.703 -26.391 -15.438 1 98.06 358 ILE A N 1
ATOM 2766 C CA . ILE A 1 358 ? -17.688 -27.453 -15.273 1 98.06 358 ILE A CA 1
ATOM 2767 C C . ILE A 1 358 ? -19.062 -26.859 -15.008 1 98.06 358 ILE A C 1
ATOM 2769 O O . ILE A 1 358 ? -20.078 -27.406 -15.438 1 98.06 358 ILE A O 1
ATOM 2773 N N . ASP A 1 359 ? -19.125 -25.734 -14.305 1 97.56 359 ASP A N 1
ATOM 2774 C CA . ASP A 1 359 ? -20.344 -25.016 -13.984 1 97.56 359 ASP A CA 1
ATOM 2775 C C . ASP A 1 359 ? -20.109 -23.5 -13.945 1 97.56 359 ASP A C 1
ATOM 2777 O O . ASP A 1 359 ? -20.25 -22.875 -12.898 1 97.56 359 ASP A O 1
ATOM 2781 N N . PRO A 1 360 ? -19.891 -23 -15.195 1 96.81 360 PRO A N 1
ATOM 2782 C CA . PRO A 1 360 ? -19.422 -21.609 -15.242 1 96.81 360 PRO A CA 1
ATOM 2783 C C . PRO A 1 360 ? -20.469 -20.625 -14.695 1 96.81 360 PRO A C 1
ATOM 2785 O O . PRO A 1 360 ? -20.094 -19.609 -14.102 1 96.81 360 PRO A O 1
ATOM 2788 N N . VAL A 1 361 ? -21.75 -20.859 -14.766 1 95.38 361 VAL A N 1
ATOM 2789 C CA . VAL A 1 361 ? -22.797 -19.953 -14.328 1 95.38 361 VAL A CA 1
ATOM 2790 C C . VAL A 1 361 ? -22.719 -19.75 -12.812 1 95.38 361 VAL A C 1
ATOM 2792 O O . VAL A 1 361 ? -22.859 -18.625 -12.328 1 95.38 361 VAL A O 1
ATOM 2795 N N . ASN A 1 362 ? -22.391 -20.797 -12.156 1 97 362 ASN A N 1
ATOM 2796 C CA . ASN A 1 362 ? -22.359 -20.703 -10.695 1 97 362 ASN A CA 1
ATOM 2797 C C . ASN A 1 362 ? -20.953 -20.484 -10.172 1 97 362 ASN A C 1
ATOM 2799 O O . ASN A 1 362 ? -20.75 -19.688 -9.258 1 97 362 ASN A O 1
ATOM 2803 N N . ARG A 1 363 ? -19.969 -21.078 -10.797 1 98.06 363 ARG A N 1
ATOM 2804 C CA . ARG A 1 363 ? -18.641 -21.156 -10.195 1 98.06 363 ARG A CA 1
ATOM 2805 C C . ARG A 1 363 ? -17.812 -19.906 -10.523 1 98.06 363 ARG A C 1
ATOM 2807 O O . ARG A 1 363 ? -16.812 -19.625 -9.859 1 98.06 363 ARG A O 1
ATOM 2814 N N . HIS A 1 364 ? -18.234 -19.094 -11.461 1 97 364 HIS A N 1
ATOM 2815 C CA . HIS A 1 364 ? -17.562 -17.828 -11.719 1 97 364 HIS A CA 1
ATOM 2816 C C . HIS A 1 364 ? -17.938 -16.781 -10.664 1 97 364 HIS A C 1
ATOM 2818 O O . HIS A 1 364 ? -17.281 -15.742 -10.562 1 97 364 HIS A O 1
ATOM 2824 N N . LYS A 1 365 ? -18.922 -17.109 -9.852 1 96.38 365 LYS A N 1
ATOM 2825 C CA . LYS A 1 365 ? -19.328 -16.188 -8.789 1 96.38 365 LYS A CA 1
ATOM 2826 C C . LYS A 1 365 ? -19.094 -16.812 -7.41 1 96.38 365 LYS A C 1
ATOM 2828 O O . LYS A 1 365 ? -19.328 -16.172 -6.387 1 96.38 365 LYS A O 1
ATOM 2833 N N . ASP A 1 366 ? -18.703 -18.062 -7.398 1 95.62 366 ASP A N 1
ATOM 2834 C CA . ASP A 1 366 ? -18.422 -18.797 -6.156 1 95.62 366 ASP A CA 1
ATOM 2835 C C . ASP A 1 366 ? -17.062 -18.422 -5.59 1 95.62 366 ASP A C 1
ATOM 2837 O O . ASP A 1 366 ? -16.031 -18.812 -6.125 1 95.62 366 ASP A O 1
ATOM 2841 N N . LEU A 1 367 ? -17.016 -17.609 -4.5 1 93.62 367 LEU A N 1
ATOM 2842 C CA . LEU A 1 367 ? -15.773 -16.953 -4.102 1 93.62 367 LEU A CA 1
ATOM 2843 C C . LEU A 1 367 ? -15.555 -17.078 -2.596 1 93.62 367 LEU A C 1
ATOM 2845 O O . LEU A 1 367 ? -14.445 -17.375 -2.145 1 93.62 367 LEU A O 1
ATOM 2849 N N . ASN A 1 368 ? -16.594 -16.875 -1.803 1 89.88 368 ASN A N 1
ATOM 2850 C CA . ASN A 1 368 ? -16.359 -16.484 -0.419 1 89.88 368 ASN A CA 1
ATOM 2851 C C . ASN A 1 368 ? -17 -17.453 0.563 1 89.88 368 ASN A C 1
ATOM 2853 O O . ASN A 1 368 ? -17.438 -17.062 1.642 1 89.88 368 ASN A O 1
ATOM 2857 N N . GLY A 1 369 ? -17 -18.719 0.17 1 89.56 369 GLY A N 1
ATOM 2858 C CA . GLY A 1 369 ? -17.547 -19.734 1.056 1 89.56 369 GLY A CA 1
ATOM 2859 C C . GLY A 1 369 ? -16.625 -20.078 2.209 1 89.56 369 GLY A C 1
ATOM 2860 O O . GLY A 1 369 ? -15.406 -20.062 2.059 1 89.56 369 GLY A O 1
ATOM 2861 N N . GLY A 1 370 ? -17.234 -20.391 3.367 1 90.56 370 GLY A N 1
ATOM 2862 C CA . GLY A 1 370 ? -16.469 -20.875 4.504 1 90.56 370 GLY A CA 1
ATOM 2863 C C . GLY A 1 370 ? -15.555 -19.828 5.113 1 90.56 370 GLY A C 1
ATOM 2864 O O . GLY A 1 370 ? -15.656 -18.656 4.785 1 90.56 370 GLY A O 1
ATOM 2865 N N . ASP A 1 371 ? -14.617 -20.203 6.027 1 89.69 371 ASP A N 1
ATOM 2866 C CA . ASP A 1 371 ? -13.688 -19.312 6.707 1 89.69 371 ASP A CA 1
ATOM 2867 C C . ASP A 1 371 ? -12.648 -18.75 5.734 1 89.69 371 ASP A C 1
ATOM 2869 O O . ASP A 1 371 ? -12.203 -17.609 5.887 1 89.69 371 ASP A O 1
ATOM 2873 N N . TYR A 1 372 ? -12.383 -19.516 4.664 1 92.38 372 TYR A N 1
ATOM 2874 C CA . TYR A 1 372 ? -11.414 -19.094 3.654 1 92.38 372 TYR A CA 1
ATOM 2875 C C . TYR A 1 372 ? -12.008 -18.016 2.752 1 92.38 372 TYR A C 1
ATOM 2877 O O . TYR A 1 372 ? -11.305 -17.453 1.912 1 92.38 372 TYR A O 1
ATOM 2885 N N . GLY A 1 373 ? -13.281 -17.75 2.971 1 95.38 373 GLY A N 1
ATOM 2886 C CA . GLY A 1 373 ? -13.961 -16.797 2.115 1 95.38 373 GLY A CA 1
ATOM 2887 C C . GLY A 1 373 ? -13.773 -15.359 2.574 1 95.38 373 GLY A C 1
ATOM 2888 O O . GLY A 1 373 ? -14.281 -14.43 1.94 1 95.38 373 GLY A O 1
ATOM 2889 N N . HIS A 1 374 ? -13 -15.148 3.676 1 94.19 374 HIS A N 1
ATOM 2890 C CA . HIS A 1 374 ? -12.836 -13.828 4.273 1 94.19 374 HIS A CA 1
ATOM 2891 C C . HIS A 1 374 ? -11.562 -13.156 3.77 1 94.19 374 HIS A C 1
ATOM 2893 O O . HIS A 1 374 ? -10.812 -13.742 2.979 1 94.19 374 HIS A O 1
ATOM 2899 N N . LEU A 1 375 ? -11.344 -11.922 4.16 1 92.94 375 LEU A N 1
ATOM 2900 C CA . LEU A 1 375 ? -10.242 -11.094 3.689 1 92.94 375 LEU A CA 1
ATOM 2901 C C . LEU A 1 375 ? -8.953 -11.43 4.426 1 92.94 375 LEU A C 1
ATOM 2903 O O . LEU A 1 375 ? -7.855 -11.156 3.93 1 92.94 375 LEU A O 1
ATOM 2907 N N . THR A 1 376 ? -9.055 -12 5.656 1 89.38 376 THR A N 1
ATOM 2908 C CA . THR A 1 376 ? -7.875 -12.297 6.457 1 89.38 376 THR A CA 1
ATOM 2909 C C . THR A 1 376 ? -7.605 -13.797 6.496 1 89.38 376 THR A C 1
ATOM 2911 O O . THR A 1 376 ? -8.5 -14.602 6.227 1 89.38 376 THR A O 1
ATOM 2914 N N . TRP A 1 377 ? -6.383 -14.18 6.828 1 90.94 377 TRP A N 1
ATOM 2915 C CA . TRP A 1 377 ? -5.91 -15.555 6.926 1 90.94 377 TRP A CA 1
ATOM 2916 C C . TRP A 1 377 ? -6.809 -16.375 7.844 1 90.94 377 TRP A C 1
ATOM 2918 O O . TRP A 1 377 ? -6.773 -16.219 9.062 1 90.94 377 TRP A O 1
ATOM 2928 N N . ALA A 1 378 ? -7.648 -17.297 7.188 1 90.31 378 ALA A N 1
ATOM 2929 C CA . ALA A 1 378 ? -8.562 -18.188 7.902 1 90.31 378 ALA A CA 1
ATOM 2930 C C . ALA A 1 378 ? -9.484 -17.391 8.828 1 90.31 378 ALA A C 1
ATOM 2932 O O . ALA A 1 378 ? -9.859 -17.859 9.898 1 90.31 378 ALA A O 1
ATOM 2933 N N . ASN A 1 379 ? -9.742 -16.156 8.469 1 90.19 379 ASN A N 1
ATOM 2934 C CA . ASN A 1 379 ? -10.625 -15.227 9.172 1 90.19 379 ASN A CA 1
ATOM 2935 C C . ASN A 1 379 ? -10.086 -14.883 10.555 1 90.19 379 ASN A C 1
ATOM 2937 O O . ASN A 1 379 ? -10.852 -14.781 11.516 1 90.19 379 ASN A O 1
ATOM 2941 N N . GLU A 1 380 ? -8.766 -14.922 10.656 1 84.31 380 GLU A N 1
ATOM 2942 C CA . GLU A 1 380 ? -8.062 -14.492 11.867 1 84.31 380 GLU A CA 1
ATOM 2943 C C . GLU A 1 380 ? -7.062 -13.383 11.555 1 84.31 380 GLU A C 1
ATOM 2945 O O . GLU A 1 380 ? -6.027 -13.625 10.938 1 84.31 380 GLU A O 1
ATOM 2950 N N . PRO A 1 381 ? -7.285 -12.133 12.031 1 82.5 381 PRO A N 1
ATOM 2951 C CA . PRO A 1 381 ? -8.445 -11.742 12.836 1 82.5 381 PRO A CA 1
ATOM 2952 C C . PRO A 1 381 ? -9.742 -11.727 12.031 1 82.5 381 PRO A C 1
ATOM 2954 O O . PRO A 1 381 ? -9.711 -11.773 10.797 1 82.5 381 PRO A O 1
ATOM 2957 N N . PRO A 1 382 ? -10.906 -11.719 12.711 1 85.75 382 PRO A N 1
ATOM 2958 C CA . PRO A 1 382 ? -12.188 -11.648 11.992 1 85.75 382 PRO A CA 1
ATOM 2959 C C . PRO A 1 382 ? -12.25 -10.484 11.016 1 85.75 382 PRO A C 1
ATOM 2961 O O . PRO A 1 382 ? -11.75 -9.398 11.305 1 85.75 382 PRO A O 1
ATOM 2964 N N . SER A 1 383 ? -12.781 -10.758 9.82 1 89 383 SER A N 1
ATOM 2965 C CA . SER A 1 383 ? -12.875 -9.758 8.766 1 89 383 SER A CA 1
ATOM 2966 C C . SER A 1 383 ? -14.109 -9.984 7.902 1 89 383 SER A C 1
ATOM 2968 O O . SER A 1 383 ? -14.836 -10.961 8.094 1 89 383 SER A O 1
ATOM 2970 N N . ASN A 1 384 ? -14.391 -9.023 7.027 1 89.31 384 ASN A N 1
ATOM 2971 C CA . ASN A 1 384 ? -15.492 -9.164 6.086 1 89.31 384 ASN A CA 1
ATOM 2972 C C . ASN A 1 384 ? -15.219 -10.258 5.059 1 89.31 384 ASN A C 1
ATOM 2974 O O . ASN A 1 384 ? -14.062 -10.586 4.785 1 89.31 384 ASN A O 1
ATOM 2978 N N . LYS A 1 385 ? -16.281 -10.82 4.52 1 94.81 385 LYS A N 1
ATOM 2979 C CA . LYS A 1 385 ? -16.156 -11.734 3.393 1 94.81 385 LYS A CA 1
ATOM 2980 C C . LYS A 1 385 ? -15.625 -11.016 2.154 1 94.81 385 LYS A C 1
ATOM 2982 O O . LYS A 1 385 ? -15.961 -9.859 1.916 1 94.81 385 LYS A O 1
ATOM 2987 N N . THR A 1 386 ? -14.82 -11.734 1.431 1 96.75 386 THR A N 1
ATOM 2988 C CA . THR A 1 386 ? -14.359 -11.227 0.143 1 96.75 386 THR A CA 1
ATOM 2989 C C . THR A 1 386 ? -15.539 -11.016 -0.806 1 96.75 386 THR A C 1
ATOM 2991 O O . THR A 1 386 ? -16.453 -11.828 -0.851 1 96.75 386 THR A O 1
ATOM 2994 N N . GLN A 1 387 ? -15.5 -9.914 -1.542 1 96.62 387 GLN A N 1
ATOM 2995 C CA . GLN A 1 387 ? -16.547 -9.602 -2.5 1 96.62 387 GLN A CA 1
ATOM 2996 C C . GLN A 1 387 ? -16 -9.539 -3.922 1 96.62 387 GLN A C 1
ATOM 2998 O O . GLN A 1 387 ? -14.82 -9.273 -4.125 1 96.62 387 GLN A O 1
ATOM 3003 N N . LEU A 1 388 ? -16.891 -9.758 -4.859 1 97.56 388 LEU A N 1
ATOM 3004 C CA . LEU A 1 388 ? -16.531 -9.672 -6.27 1 97.56 388 LEU A CA 1
ATOM 3005 C C . LEU A 1 388 ? -16.094 -8.266 -6.633 1 97.56 388 LEU A C 1
ATOM 3007 O O . LEU A 1 388 ? -15.281 -8.078 -7.551 1 97.56 388 LEU A O 1
ATOM 3011 N N . THR A 1 389 ? -16.516 -7.277 -5.867 1 96.25 389 THR A N 1
ATOM 3012 C CA . THR A 1 389 ? -16.203 -5.883 -6.156 1 96.25 389 THR A CA 1
ATOM 3013 C C . THR A 1 389 ? -14.898 -5.473 -5.488 1 96.25 389 THR A C 1
ATOM 3015 O O . THR A 1 389 ? -14.43 -4.348 -5.676 1 96.25 389 THR A O 1
ATOM 3018 N N . ASP A 1 390 ? -14.32 -6.426 -4.688 1 96.81 390 ASP A N 1
ATOM 3019 C CA . ASP A 1 390 ? -13.047 -6.113 -4.043 1 96.81 390 ASP A CA 1
ATOM 3020 C C . ASP A 1 390 ? -11.945 -5.887 -5.078 1 96.81 390 ASP A C 1
ATOM 3022 O O . ASP A 1 390 ? -11.992 -6.461 -6.168 1 96.81 390 ASP A O 1
ATOM 3026 N N . VAL A 1 391 ? -10.961 -5.004 -4.676 1 97.38 391 VAL A N 1
ATOM 3027 C CA . VAL A 1 391 ? -9.859 -4.668 -5.574 1 97.38 391 VAL A CA 1
ATOM 3028 C C . VAL A 1 391 ? -8.641 -5.523 -5.238 1 97.38 391 VAL A C 1
ATOM 3030 O O . VAL A 1 391 ? -8.312 -5.711 -4.062 1 97.38 391 VAL A O 1
ATOM 3033 N N . ILE A 1 392 ? -8.031 -6.074 -6.238 1 97.88 392 ILE A N 1
ATOM 3034 C CA . ILE A 1 392 ? -6.73 -6.723 -6.152 1 97.88 392 ILE A CA 1
ATOM 3035 C C . ILE A 1 392 ? -5.621 -5.691 -6.344 1 97.88 392 ILE A C 1
ATOM 3037 O O . ILE A 1 392 ? -5.496 -5.102 -7.418 1 97.88 392 ILE A O 1
ATOM 3041 N N . ASP A 1 393 ? -4.902 -5.48 -5.301 1 94.5 393 ASP A N 1
ATOM 3042 C CA . ASP A 1 393 ? -3.773 -4.555 -5.355 1 94.5 393 ASP A CA 1
ATOM 3043 C C . ASP A 1 393 ? -2.494 -5.273 -5.785 1 94.5 393 ASP A C 1
ATOM 3045 O O . ASP A 1 393 ? -2.129 -6.297 -5.211 1 94.5 393 ASP A O 1
ATOM 3049 N N . MET A 1 394 ? -1.789 -4.684 -6.773 1 97.69 394 MET A N 1
ATOM 3050 C CA . MET A 1 394 ? -0.589 -5.328 -7.297 1 97.69 394 MET A CA 1
ATOM 3051 C C . MET A 1 394 ? 0.641 -4.457 -7.074 1 97.69 394 MET A C 1
ATOM 3053 O O . MET A 1 394 ? 1.7 -4.707 -7.652 1 97.69 394 MET A O 1
ATOM 3057 N N . GLY A 1 395 ? 0.456 -3.43 -6.223 1 94.56 395 GLY A N 1
ATOM 3058 C CA . GLY A 1 395 ? 1.582 -2.551 -5.949 1 94.56 395 GLY A CA 1
ATOM 3059 C C . GLY A 1 395 ? 2.271 -2.053 -7.207 1 94.56 395 GLY A C 1
ATOM 3060 O O . GLY A 1 395 ? 1.622 -1.508 -8.102 1 94.56 395 GLY A O 1
ATOM 3061 N N . TYR A 1 396 ? 3.594 -2.285 -7.281 1 95.94 396 TYR A N 1
ATOM 3062 C CA . TYR A 1 396 ? 4.387 -1.781 -8.398 1 95.94 396 TYR A CA 1
ATOM 3063 C C . TYR A 1 396 ? 4.559 -2.85 -9.469 1 95.94 396 TYR A C 1
ATOM 3065 O O . TYR A 1 396 ? 5.215 -2.617 -10.484 1 95.94 396 TYR A O 1
ATOM 3073 N N . ALA A 1 397 ? 3.902 -4.039 -9.258 1 98.06 397 ALA A N 1
ATOM 3074 C CA . ALA A 1 397 ? 4.078 -5.141 -10.203 1 98.06 397 ALA A CA 1
ATOM 3075 C C . ALA A 1 397 ? 3.168 -4.973 -11.414 1 98.06 397 ALA A C 1
ATOM 3077 O O . ALA A 1 397 ? 3.449 -5.512 -12.492 1 98.06 397 ALA A O 1
ATOM 3078 N N . GLY A 1 398 ? 2.08 -4.273 -11.266 1 97.69 398 GLY A N 1
ATOM 3079 C CA . GLY A 1 398 ? 1.141 -4.07 -12.352 1 97.69 398 GLY A CA 1
ATOM 3080 C C . GLY A 1 398 ? -0.133 -3.367 -11.922 1 97.69 398 GLY A C 1
ATOM 3081 O O . GLY A 1 398 ? -0.243 -2.916 -10.781 1 97.69 398 GLY A O 1
ATOM 3082 N N . PRO A 1 399 ? -1.109 -3.193 -12.828 1 97.44 399 PRO A N 1
ATOM 3083 C CA . PRO A 1 399 ? -2.348 -2.475 -12.516 1 97.44 399 PRO A CA 1
ATOM 3084 C C . PRO A 1 399 ? -3.266 -3.254 -11.578 1 97.44 399 PRO A C 1
ATOM 3086 O O . PRO A 1 399 ? -3.287 -4.488 -11.617 1 97.44 399 PRO A O 1
ATOM 3089 N N . ASN A 1 400 ? -4.035 -2.496 -10.75 1 96.56 400 ASN A N 1
ATOM 3090 C CA . ASN A 1 400 ? -5.102 -3.072 -9.938 1 96.56 400 ASN A CA 1
ATOM 3091 C C . ASN A 1 400 ? -6.301 -3.479 -10.789 1 96.56 400 ASN A C 1
ATOM 3093 O O . ASN A 1 400 ? -6.445 -3.018 -11.922 1 96.56 400 ASN A O 1
ATOM 3097 N N . ILE A 1 401 ? -7.09 -4.363 -10.234 1 98 401 ILE A N 1
ATOM 3098 C CA . ILE A 1 401 ? -8.289 -4.816 -10.922 1 98 401 ILE A CA 1
ATOM 3099 C C . ILE A 1 401 ? -9.312 -5.328 -9.906 1 98 401 ILE A C 1
ATOM 3101 O O . ILE A 1 401 ? -8.961 -5.629 -8.766 1 98 401 ILE A O 1
ATOM 3105 N N . GLN A 1 402 ? -10.539 -5.363 -10.258 1 97.62 402 GLN A N 1
ATOM 3106 C CA . GLN A 1 402 ? -11.547 -5.945 -9.375 1 97.62 402 GLN A CA 1
ATOM 3107 C C . GLN A 1 402 ? -11.609 -7.461 -9.547 1 97.62 402 GLN A C 1
ATOM 3109 O O . GLN A 1 402 ? -11.352 -7.98 -10.633 1 97.62 402 GLN A O 1
ATOM 3114 N N . ILE A 1 403 ? -12 -8.172 -8.516 1 98.44 403 ILE A N 1
ATOM 3115 C CA . ILE A 1 403 ? -12.039 -9.633 -8.5 1 98.44 403 ILE A CA 1
ATOM 3116 C C . ILE A 1 403 ? -13 -10.125 -9.578 1 98.44 403 ILE A C 1
ATOM 3118 O O . ILE A 1 403 ? -12.695 -11.094 -10.289 1 98.44 403 ILE A O 1
ATOM 3122 N N . GLN A 1 404 ? -14.102 -9.414 -9.805 1 98.06 404 GLN A N 1
ATOM 3123 C CA . GLN A 1 404 ? -15.094 -9.867 -10.781 1 98.06 404 GLN A CA 1
ATOM 3124 C C . GLN A 1 404 ? -14.508 -9.906 -12.188 1 98.06 404 GLN A C 1
ATOM 3126 O O . GLN A 1 404 ? -14.938 -10.711 -13.016 1 98.06 404 GLN A O 1
ATOM 3131 N N . ASP A 1 405 ? -13.469 -9.148 -12.422 1 98.31 405 ASP A N 1
ATOM 3132 C CA . ASP A 1 405 ? -12.906 -9.016 -13.758 1 98.31 405 ASP A CA 1
ATOM 3133 C C . ASP A 1 405 ? -11.867 -10.102 -14.031 1 98.31 405 ASP A C 1
ATOM 3135 O O . ASP A 1 405 ? -11.359 -10.219 -15.148 1 98.31 405 ASP A O 1
ATOM 3139 N N . VAL A 1 406 ? -11.578 -10.984 -12.992 1 98.62 406 VAL A N 1
ATOM 3140 C CA . VAL A 1 406 ? -10.562 -12.008 -13.219 1 98.62 406 VAL A CA 1
ATOM 3141 C C . VAL A 1 406 ? -11.148 -13.391 -12.945 1 98.62 406 VAL A C 1
ATOM 3143 O O . VAL A 1 406 ? -10.414 -14.375 -12.867 1 98.62 406 VAL A O 1
ATOM 3146 N N . MET A 1 407 ? -12.445 -13.516 -12.828 1 98.44 407 MET A N 1
ATOM 3147 C CA . MET A 1 407 ? -13.078 -14.781 -12.453 1 98.44 407 MET A CA 1
ATOM 3148 C C . MET A 1 407 ? -13.211 -15.703 -13.656 1 98.44 407 MET A C 1
ATOM 3150 O O . MET A 1 407 ? -13.297 -16.922 -13.508 1 98.44 407 MET A O 1
ATOM 3154 N N . ASP A 1 408 ? -13.258 -15.117 -14.883 1 98.06 408 ASP A N 1
ATOM 3155 C CA . ASP A 1 408 ? -13.469 -15.859 -16.125 1 98.06 408 ASP A CA 1
ATOM 3156 C C . ASP A 1 408 ? -12.297 -15.664 -17.078 1 98.06 408 ASP A C 1
ATOM 3158 O O . ASP A 1 408 ? -12.078 -14.555 -17.578 1 98.06 408 ASP A O 1
ATOM 3162 N N . THR A 1 409 ? -11.602 -16.766 -17.422 1 98.5 409 THR A N 1
ATOM 3163 C CA . THR A 1 409 ? -10.406 -16.672 -18.25 1 98.5 409 THR A CA 1
ATOM 3164 C C . THR A 1 409 ? -10.781 -16.406 -19.703 1 98.5 409 THR A C 1
ATOM 3166 O O . THR A 1 409 ? -9.906 -16.266 -20.562 1 98.5 409 THR A O 1
ATOM 3169 N N . LEU A 1 410 ? -12.086 -16.344 -20.047 1 97.94 410 LEU A N 1
ATOM 3170 C CA . LEU A 1 410 ? -12.562 -16.172 -21.406 1 97.94 410 LEU A CA 1
ATOM 3171 C C . LEU A 1 410 ? -13.211 -14.805 -21.609 1 97.94 410 LEU A C 1
ATOM 3173 O O . LEU A 1 410 ? -13.945 -14.594 -22.578 1 97.94 410 LEU A O 1
ATOM 3177 N N . SER A 1 411 ? -13.031 -13.891 -20.688 1 95 411 SER A N 1
ATOM 3178 C CA . SER A 1 411 ? -13.633 -12.562 -20.766 1 95 411 SER A CA 1
ATOM 3179 C C . SER A 1 411 ? -12.727 -11.508 -20.141 1 95 411 SER A C 1
ATOM 3181 O O . SER A 1 411 ? -11.719 -11.836 -19.516 1 95 411 SER A O 1
ATOM 3183 N N . GLY A 1 412 ? -13.094 -10.266 -20.281 1 94.94 412 GLY A N 1
ATOM 3184 C CA . GLY A 1 412 ? -12.312 -9.188 -19.703 1 94.94 412 GLY A CA 1
ATOM 3185 C C . GLY A 1 412 ? -10.922 -9.078 -20.281 1 94.94 412 GLY A C 1
ATOM 3186 O O . GLY A 1 412 ? -10.758 -9.047 -21.516 1 94.94 412 GLY A O 1
ATOM 3187 N N . PRO A 1 413 ? -9.953 -9.07 -19.344 1 97.06 413 PRO A N 1
ATOM 3188 C CA . PRO A 1 413 ? -8.578 -8.953 -19.844 1 97.06 413 PRO A CA 1
ATOM 3189 C C . PRO A 1 413 ? -8.031 -10.273 -20.391 1 97.06 413 PRO A C 1
ATOM 3191 O O . PRO A 1 413 ? -6.891 -10.32 -20.859 1 97.06 413 PRO A O 1
ATOM 3194 N N . PHE A 1 414 ? -8.883 -11.281 -20.344 1 98.25 414 PHE A N 1
ATOM 3195 C CA . PHE A 1 414 ? -8.359 -12.609 -20.641 1 98.25 414 PHE A CA 1
ATOM 3196 C C . PHE A 1 414 ? -8.977 -13.164 -21.922 1 98.25 414 PHE A C 1
ATOM 3198 O O . PHE A 1 414 ? -10.047 -12.727 -22.328 1 98.25 414 PHE A O 1
ATOM 3205 N N . CYS A 1 415 ? -8.297 -14.008 -22.578 1 98.38 415 CYS A N 1
ATOM 3206 C CA . CYS A 1 415 ? -8.75 -14.938 -23.609 1 98.38 415 CYS A CA 1
ATOM 3207 C C . CYS A 1 415 ? -7.797 -16.125 -23.719 1 98.38 415 CYS A C 1
ATOM 3209 O O . CYS A 1 415 ? -7.086 -16.266 -24.719 1 98.38 415 CYS A O 1
ATOM 3211 N N . TYR A 1 416 ? -7.844 -16.906 -22.609 1 98.69 416 TYR A N 1
ATOM 3212 C CA . TYR A 1 416 ? -6.973 -18.078 -22.578 1 98.69 416 TYR A CA 1
ATOM 3213 C C . TYR A 1 416 ? -7.656 -19.25 -21.891 1 98.69 416 TYR A C 1
ATOM 3215 O O . TYR A 1 416 ? -8.625 -19.062 -21.141 1 98.69 416 TYR A O 1
ATOM 3223 N N . PHE A 1 417 ? -7.199 -20.406 -22.188 1 98.5 417 PHE A N 1
ATOM 3224 C CA . PHE A 1 417 ? -7.586 -21.656 -21.562 1 98.5 417 PHE A CA 1
ATOM 3225 C C . PHE A 1 417 ? -6.402 -22.625 -21.5 1 98.5 417 PHE A C 1
ATOM 3227 O O . PHE A 1 417 ? -5.266 -22.234 -21.766 1 98.5 417 PHE A O 1
ATOM 3234 N N . TYR A 1 418 ? -6.598 -23.75 -20.922 1 97.56 418 TYR A N 1
ATOM 3235 C CA . TYR A 1 418 ? -5.496 -24.672 -20.719 1 97.56 418 TYR A CA 1
ATOM 3236 C C . TYR A 1 418 ? -5.703 -25.953 -21.516 1 97.56 418 TYR A C 1
ATOM 3238 O O . TYR A 1 418 ? -6.844 -26.375 -21.734 1 97.56 418 TYR A O 1
ATOM 3246 N N . LEU A 1 419 ? -4.605 -26.484 -21.969 1 87.19 419 LEU A N 1
ATOM 3247 C CA . LEU A 1 419 ? -4.629 -27.812 -22.594 1 87.19 419 LEU A CA 1
ATOM 3248 C C . LEU A 1 419 ? -4.484 -28.906 -21.547 1 87.19 419 LEU A C 1
ATOM 3250 O O . LEU A 1 419 ? -3.838 -28.703 -20.516 1 87.19 419 LEU A O 1
ATOM 3254 N N . MET B 1 1 ? 65.25 -46.062 31.734 1 22.08 1 MET B N 1
ATOM 3255 C CA . MET B 1 1 ? 65.188 -46.094 33.188 1 22.08 1 MET B CA 1
ATOM 3256 C C . MET B 1 1 ? 64.875 -44.688 33.75 1 22.08 1 MET B C 1
ATOM 3258 O O . MET B 1 1 ? 65.688 -43.75 33.5 1 22.08 1 MET B O 1
ATOM 3262 N N . LEU B 1 2 ? 63.625 -44.438 33.906 1 21.97 2 LEU B N 1
ATOM 3263 C CA . LEU B 1 2 ? 62.562 -43.438 33.75 1 21.97 2 LEU B CA 1
ATOM 3264 C C . LEU B 1 2 ? 62.531 -42.469 34.938 1 21.97 2 LEU B C 1
ATOM 3266 O O . LEU B 1 2 ? 61.594 -41.688 35.062 1 21.97 2 LEU B O 1
ATOM 3270 N N . HIS B 1 3 ? 63.625 -42.625 35.812 1 19.12 3 HIS B N 1
ATOM 3271 C CA . HIS B 1 3 ? 63.125 -42.375 37.156 1 19.12 3 HIS B CA 1
ATOM 3272 C C . HIS B 1 3 ? 63 -40.875 37.406 1 19.12 3 HIS B C 1
ATOM 3274 O O . HIS B 1 3 ? 62.406 -40.469 38.438 1 19.12 3 HIS B O 1
ATOM 3280 N N . LEU B 1 4 ? 63.875 -40.031 36.719 1 19.94 4 LEU B N 1
ATOM 3281 C CA . LEU B 1 4 ? 64.438 -39 37.562 1 19.94 4 LEU B CA 1
ATOM 3282 C C . LEU B 1 4 ? 63.344 -38.094 38.125 1 19.94 4 LEU B C 1
ATOM 3284 O O . LEU B 1 4 ? 62.25 -38.031 37.562 1 19.94 4 LEU B O 1
ATOM 3288 N N . THR B 1 5 ? 63.719 -36.875 38.656 1 19.81 5 THR B N 1
ATOM 3289 C CA . THR B 1 5 ? 63.812 -36.062 39.875 1 19.81 5 THR B CA 1
ATOM 3290 C C . THR B 1 5 ? 62.75 -34.969 39.875 1 19.81 5 THR B C 1
ATOM 3292 O O . THR B 1 5 ? 62.5 -34.344 38.844 1 19.81 5 THR B O 1
ATOM 3295 N N . ARG B 1 6 ? 61.938 -34.906 40.906 1 21.84 6 ARG B N 1
ATOM 3296 C CA . ARG B 1 6 ? 60.719 -34.312 41.438 1 21.84 6 ARG B CA 1
ATOM 3297 C C . ARG B 1 6 ? 60.875 -32.812 41.625 1 21.84 6 ARG B C 1
ATOM 3299 O O . ARG B 1 6 ? 61.688 -32.375 42.469 1 21.84 6 ARG B O 1
ATOM 3306 N N . ALA B 1 7 ? 61.125 -32.094 40.438 1 23.64 7 ALA B N 1
ATOM 3307 C CA . ALA B 1 7 ? 61.5 -30.672 40.5 1 23.64 7 ALA B CA 1
ATOM 3308 C C . ALA B 1 7 ? 60.656 -29.922 41.531 1 23.64 7 ALA B C 1
ATOM 3310 O O . ALA B 1 7 ? 59.438 -30.156 41.625 1 23.64 7 ALA B O 1
ATOM 3311 N N . ARG B 1 8 ? 61.344 -29.156 42.406 1 20.19 8 ARG B N 1
ATOM 3312 C CA . ARG B 1 8 ? 61.125 -28.5 43.688 1 20.19 8 ARG B CA 1
ATOM 3313 C C . ARG B 1 8 ? 60 -27.469 43.594 1 20.19 8 ARG B C 1
ATOM 3315 O O . ARG B 1 8 ? 59.781 -26.875 42.531 1 20.19 8 ARG B O 1
ATOM 3322 N N . PRO B 1 9 ? 59.281 -27.219 44.719 1 22.02 9 PRO B N 1
ATOM 3323 C CA . PRO B 1 9 ? 58 -26.594 45.062 1 22.02 9 PRO B CA 1
ATOM 3324 C C . PRO B 1 9 ? 58.031 -25.078 45.031 1 22.02 9 PRO B C 1
ATOM 3326 O O . PRO B 1 9 ? 58.812 -24.469 45.812 1 22.02 9 PRO B O 1
ATOM 3329 N N . LEU B 1 10 ? 58.438 -24.484 43.812 1 21.98 10 LEU B N 1
ATOM 3330 C CA . LEU B 1 10 ? 58.781 -23.062 43.844 1 21.98 10 LEU B CA 1
ATOM 3331 C C . LEU B 1 10 ? 57.781 -22.281 44.719 1 21.98 10 LEU B C 1
ATOM 3333 O O . LEU B 1 10 ? 56.594 -22.562 44.719 1 21.98 10 LEU B O 1
ATOM 3337 N N . ARG B 1 11 ? 58.406 -21.594 45.688 1 20.45 11 ARG B N 1
ATOM 3338 C CA . ARG B 1 11 ? 58 -20.781 46.844 1 20.45 11 ARG B CA 1
ATOM 3339 C C . ARG B 1 11 ? 56.969 -19.75 46.406 1 20.45 11 ARG B C 1
ATOM 3341 O O . ARG B 1 11 ? 56.969 -19.266 45.281 1 20.45 11 ARG B O 1
ATOM 3348 N N . GLN B 1 12 ? 55.938 -19.672 47.219 1 20.92 12 GLN B N 1
ATOM 3349 C CA . GLN B 1 12 ? 54.594 -19.062 47.281 1 20.92 12 GLN B CA 1
ATOM 3350 C C . GLN B 1 12 ? 54.688 -17.562 47.469 1 20.92 12 GLN B C 1
ATOM 3352 O O . GLN B 1 12 ? 55.156 -17.078 48.5 1 20.92 12 GLN B O 1
ATOM 3357 N N . PRO B 1 13 ? 55.5 -16.781 46.5 1 25.91 13 PRO B N 1
ATOM 3358 C CA . PRO B 1 13 ? 55.781 -15.445 47.031 1 25.91 13 PRO B CA 1
ATOM 3359 C C . PRO B 1 13 ? 54.531 -14.758 47.594 1 25.91 13 PRO B C 1
ATOM 3361 O O . PRO B 1 13 ? 53.406 -15.102 47.188 1 25.91 13 PRO B O 1
ATOM 3364 N N . PRO B 1 14 ? 54.781 -14.07 48.719 1 22.86 14 PRO B N 1
ATOM 3365 C CA . PRO B 1 14 ? 53.75 -13.477 49.594 1 22.86 14 PRO B CA 1
ATOM 3366 C C . PRO B 1 14 ? 52.812 -12.531 48.875 1 22.86 14 PRO B C 1
ATOM 3368 O O . PRO B 1 14 ? 53.156 -12.031 47.781 1 22.86 14 PRO B O 1
ATOM 3371 N N . THR B 1 15 ? 51.562 -12.539 49.25 1 23.42 15 THR B N 1
ATOM 3372 C CA . THR B 1 15 ? 50.25 -12.008 48.906 1 23.42 15 THR B CA 1
ATOM 3373 C C . THR B 1 15 ? 50.219 -10.492 49.125 1 23.42 15 THR B C 1
ATOM 3375 O O . THR B 1 15 ? 49.125 -9.891 49.125 1 23.42 15 THR B O 1
ATOM 3378 N N . LEU B 1 16 ? 51.312 -9.734 48.719 1 21.66 16 LEU B N 1
ATOM 3379 C CA . LEU B 1 16 ? 51.219 -8.359 49.219 1 21.66 16 LEU B CA 1
ATOM 3380 C C . LEU B 1 16 ? 49.844 -7.77 48.844 1 21.66 16 LEU B C 1
ATOM 3382 O O . LEU B 1 16 ? 49.406 -7.879 47.719 1 21.66 16 LEU B O 1
ATOM 3386 N N . ARG B 1 17 ? 49.094 -7.559 49.906 1 23.62 17 ARG B N 1
ATOM 3387 C CA . ARG B 1 17 ? 47.75 -6.969 49.969 1 23.62 17 ARG B CA 1
ATOM 3388 C C . ARG B 1 17 ? 47.75 -5.539 49.438 1 23.62 17 ARG B C 1
ATOM 3390 O O . ARG B 1 17 ? 48.312 -4.641 50.062 1 23.62 17 ARG B O 1
ATOM 3397 N N . ILE B 1 18 ? 48.125 -5.34 48.125 1 23.03 18 ILE B N 1
ATOM 3398 C CA . ILE B 1 18 ? 48.156 -3.957 47.656 1 23.03 18 ILE B CA 1
ATOM 3399 C C . ILE B 1 18 ? 46.812 -3.301 47.938 1 23.03 18 ILE B C 1
ATOM 3401 O O . ILE B 1 18 ? 45.75 -3.832 47.562 1 23.03 18 ILE B O 1
ATOM 3405 N N . SER B 1 19 ? 46.75 -2.66 49.094 1 22.8 19 SER B N 1
ATOM 3406 C CA . SER B 1 19 ? 45.656 -1.825 49.562 1 22.8 19 SER B CA 1
ATOM 3407 C C . SER B 1 19 ? 45.219 -0.837 48.5 1 22.8 19 SER B C 1
ATOM 3409 O O . SER B 1 19 ? 46.031 -0.033 48.031 1 22.8 19 SER B O 1
ATOM 3411 N N . SER B 1 20 ? 44.438 -1.377 47.531 1 24.17 20 SER B N 1
ATOM 3412 C CA . SER B 1 20 ? 43.938 -0.533 46.438 1 24.17 20 SER B CA 1
ATOM 3413 C C . SER B 1 20 ? 43.219 0.698 46.969 1 24.17 20 SER B C 1
ATOM 3415 O O . SER B 1 20 ? 42.25 0.578 47.75 1 24.17 20 SER B O 1
ATOM 3417 N N . ILE B 1 21 ? 44 1.685 47.469 1 26.17 21 ILE B N 1
ATOM 3418 C CA . ILE B 1 21 ? 43.375 2.965 47.812 1 26.17 21 ILE B CA 1
ATOM 3419 C C . ILE B 1 21 ? 42.469 3.43 46.656 1 26.17 21 ILE B C 1
ATOM 3421 O O . ILE B 1 21 ? 42.938 3.621 45.531 1 26.17 21 ILE B O 1
ATOM 3425 N N . VAL B 1 22 ? 41.281 2.891 46.656 1 27.22 22 VAL B N 1
ATOM 3426 C CA . VAL B 1 22 ? 40.25 3.322 45.719 1 27.22 22 VAL B CA 1
ATOM 3427 C C . VAL B 1 22 ? 40.031 4.828 45.844 1 27.22 22 VAL B C 1
ATOM 3429 O O . VAL B 1 22 ? 39.594 5.324 46.906 1 27.22 22 VAL B O 1
ATOM 3432 N N . SER B 1 23 ? 41.094 5.621 45.469 1 24.38 23 SER B N 1
ATOM 3433 C CA . SER B 1 23 ? 40.781 7.043 45.438 1 24.38 23 SER B CA 1
ATOM 3434 C C . SER B 1 23 ? 39.469 7.309 44.719 1 24.38 23 SER B C 1
ATOM 3436 O O . SER B 1 23 ? 39.281 6.844 43.594 1 24.38 23 SER B O 1
ATOM 3438 N N . THR B 1 24 ? 38.438 7.406 45.469 1 26.62 24 THR B N 1
ATOM 3439 C CA . THR B 1 24 ? 37.125 7.848 45.031 1 26.62 24 THR B CA 1
ATOM 3440 C C . THR B 1 24 ? 37.25 9.141 44.219 1 26.62 24 THR B C 1
ATOM 3442 O O . THR B 1 24 ? 37.656 10.18 44.75 1 26.62 24 THR B O 1
ATOM 3445 N N . ALA B 1 25 ? 37.844 8.969 42.969 1 31.39 25 ALA B N 1
ATOM 3446 C CA . ALA B 1 25 ? 37.781 10.164 42.125 1 31.39 25 ALA B CA 1
ATOM 3447 C C . ALA B 1 25 ? 36.375 10.766 42.156 1 31.39 25 ALA B C 1
ATOM 3449 O O . ALA B 1 25 ? 35.406 10.102 41.812 1 31.39 25 ALA B O 1
ATOM 3450 N N . ILE B 1 26 ? 36.188 11.656 43.125 1 27.64 26 ILE B N 1
ATOM 3451 C CA . ILE B 1 26 ? 35 12.492 43.125 1 27.64 26 ILE B CA 1
ATOM 3452 C C . ILE B 1 26 ? 34.812 13.156 41.75 1 27.64 26 ILE B C 1
ATOM 3454 O O . ILE B 1 26 ? 35.656 13.953 41.344 1 27.64 26 ILE B O 1
ATOM 3458 N N . LEU B 1 27 ? 34.5 12.289 40.812 1 27.05 27 LEU B N 1
ATOM 3459 C CA . LEU B 1 27 ? 34.094 12.945 39.562 1 27.05 27 LEU B CA 1
ATOM 3460 C C . LEU B 1 27 ? 33.094 14.055 39.844 1 27.05 27 LEU B C 1
ATOM 3462 O O . LEU B 1 27 ? 32 13.789 40.344 1 27.05 27 LEU B O 1
ATOM 3466 N N . ALA B 1 28 ? 33.625 15.234 40.25 1 29.19 28 ALA B N 1
ATOM 3467 C CA . ALA B 1 28 ? 32.812 16.438 40.219 1 29.19 28 ALA B CA 1
ATOM 3468 C C . ALA B 1 28 ? 32.094 16.562 38.875 1 29.19 28 ALA B C 1
ATOM 3470 O O . ALA B 1 28 ? 32.719 16.781 37.844 1 29.19 28 ALA B O 1
ATOM 3471 N N . SER B 1 29 ? 31.156 15.688 38.688 1 27.44 29 SER B N 1
ATOM 3472 C CA . SER B 1 29 ? 30.281 15.938 37.562 1 27.44 29 SER B CA 1
ATOM 3473 C C . SER B 1 29 ? 29.922 17.422 37.469 1 27.44 29 SER B C 1
ATOM 3475 O O . SER B 1 29 ? 29.281 17.969 38.375 1 27.44 29 SER B O 1
ATOM 3477 N N . SER B 1 30 ? 30.875 18.25 37.062 1 28.52 30 SER B N 1
ATOM 3478 C CA . SER B 1 30 ? 30.406 19.578 36.688 1 28.52 30 SER B CA 1
ATOM 3479 C C . SER B 1 30 ? 29.141 19.516 35.844 1 28.52 30 SER B C 1
ATOM 3481 O O . SER B 1 30 ? 29.172 18.953 34.719 1 28.52 30 SER B O 1
ATOM 3483 N N . ALA B 1 31 ? 28.031 19.406 36.531 1 32.03 31 ALA B N 1
ATOM 3484 C CA . ALA B 1 31 ? 26.75 19.656 35.875 1 32.03 31 ALA B CA 1
ATOM 3485 C C . ALA B 1 31 ? 26.797 20.922 35.031 1 32.03 31 ALA B C 1
ATOM 3487 O O . ALA B 1 31 ? 26.812 22.031 35.562 1 32.03 31 ALA B O 1
ATOM 3488 N N . TRP B 1 32 ? 27.703 20.938 34.031 1 32.53 32 TRP B N 1
ATOM 3489 C CA . TRP B 1 32 ? 27.391 22.047 33.125 1 32.53 32 TRP B CA 1
ATOM 3490 C C . TRP B 1 32 ? 25.891 22.188 32.938 1 32.53 32 TRP B C 1
ATOM 3492 O O . TRP B 1 32 ? 25.219 21.234 32.5 1 32.53 32 TRP B O 1
ATOM 3502 N N . GLY B 1 33 ? 25.312 22.875 33.875 1 29.14 33 GLY B N 1
ATOM 3503 C CA . GLY B 1 33 ? 23.906 23.234 33.719 1 29.14 33 GLY B CA 1
ATOM 3504 C C . GLY B 1 33 ? 23.547 23.594 32.281 1 29.14 33 GLY B C 1
ATOM 3505 O O . GLY B 1 33 ? 24.266 24.359 31.625 1 29.14 33 GLY B O 1
ATOM 3506 N N . LEU B 1 34 ? 23.062 22.625 31.547 1 31.75 34 LEU B N 1
ATOM 3507 C CA . LEU B 1 34 ? 22.5 23.031 30.25 1 31.75 34 LEU B CA 1
ATOM 3508 C C . LEU B 1 34 ? 21.859 24.406 30.359 1 31.75 34 LEU B C 1
ATOM 3510 O O . LEU B 1 34 ? 21.203 24.719 31.344 1 31.75 34 LEU B O 1
ATOM 3514 N N . PRO B 1 35 ? 22.453 25.469 29.75 1 34.81 35 PRO B N 1
ATOM 3515 C CA . PRO B 1 35 ? 21.797 26.766 29.859 1 34.81 35 PRO B CA 1
ATOM 3516 C C . PRO B 1 35 ? 20.281 26.672 29.766 1 34.81 35 PRO B C 1
ATOM 3518 O O . PRO B 1 35 ? 19.75 25.922 28.953 1 34.81 35 PRO B O 1
ATOM 3521 N N . THR B 1 36 ? 19.625 26.688 30.875 1 33.66 36 THR B N 1
ATOM 3522 C CA . THR B 1 36 ? 18.172 26.922 30.844 1 33.66 36 THR B CA 1
ATOM 3523 C C . THR B 1 36 ? 17.828 27.984 29.812 1 33.66 36 THR B C 1
ATOM 3525 O O . THR B 1 36 ? 18.391 29.078 29.828 1 33.66 36 THR B O 1
ATOM 3528 N N . VAL B 1 37 ? 17.5 27.594 28.547 1 37.75 37 VAL B N 1
ATOM 3529 C CA . VAL B 1 37 ? 16.875 28.578 27.672 1 37.75 37 VAL B CA 1
ATOM 3530 C C . VAL B 1 37 ? 16 29.516 28.5 1 37.75 37 VAL B C 1
ATOM 3532 O O . VAL B 1 37 ? 15.039 29.078 29.141 1 37.75 37 VAL B O 1
ATOM 3535 N N . GLN B 1 38 ? 16.516 30.531 29.062 1 38.41 38 GLN B N 1
ATOM 3536 C CA . GLN B 1 38 ? 15.68 31.547 29.672 1 38.41 38 GLN B CA 1
ATOM 3537 C C . GLN B 1 38 ? 14.5 31.891 28.766 1 38.41 38 GLN B C 1
ATOM 3539 O O . GLN B 1 38 ? 14.672 32.094 27.562 1 38.41 38 GLN B O 1
ATOM 3544 N N . PRO B 1 39 ? 13.281 31.453 29.016 1 43.62 39 PRO B N 1
ATOM 3545 C CA . PRO B 1 39 ? 12.164 31.969 28.234 1 43.62 39 PRO B CA 1
ATOM 3546 C C . PRO B 1 39 ? 12.336 33.438 27.875 1 43.62 39 PRO B C 1
ATOM 3548 O O . PRO B 1 39 ? 12.523 34.281 28.766 1 43.62 39 PRO B O 1
ATOM 3551 N N . ARG B 1 40 ? 13.141 33.781 27.031 1 49.47 40 ARG B N 1
ATOM 3552 C CA . ARG B 1 40 ? 13.023 35.188 26.672 1 49.47 40 ARG B CA 1
ATOM 3553 C C . ARG B 1 40 ? 11.555 35.625 26.562 1 49.47 40 ARG B C 1
ATOM 3555 O O . ARG B 1 40 ? 10.836 35.156 25.672 1 49.47 40 ARG B O 1
ATOM 3562 N N . ASP B 1 41 ? 10.82 35.781 27.625 1 57.97 41 ASP B N 1
ATOM 3563 C CA . ASP B 1 41 ? 9.438 36.094 27.984 1 57.97 41 ASP B CA 1
ATOM 3564 C C . ASP B 1 41 ? 8.969 37.375 27.281 1 57.97 41 ASP B C 1
ATOM 3566 O O . ASP B 1 41 ? 8.141 38.125 27.828 1 57.97 41 ASP B O 1
ATOM 3570 N N . ASP B 1 42 ? 9.688 37.812 26.219 1 84.31 42 ASP B N 1
ATOM 3571 C CA . ASP B 1 42 ? 9.078 39 25.609 1 84.31 42 ASP B CA 1
ATOM 3572 C C . ASP B 1 42 ? 8.375 38.656 24.297 1 84.31 42 ASP B C 1
ATOM 3574 O O . ASP B 1 42 ? 8.93 38.875 23.219 1 84.31 42 ASP B O 1
ATOM 3578 N N . LEU B 1 43 ? 7.156 38.188 24.328 1 88.69 43 LEU B N 1
ATOM 3579 C CA . LEU B 1 43 ? 6.359 37.719 23.203 1 88.69 43 LEU B CA 1
ATOM 3580 C C . LEU B 1 43 ? 6.164 38.844 22.188 1 88.69 43 LEU B C 1
ATOM 3582 O O . LEU B 1 43 ? 6.164 38.594 20.984 1 88.69 43 LEU B O 1
ATOM 3586 N N . ALA B 1 44 ? 6.117 40.031 22.703 1 91.56 44 ALA B N 1
ATOM 3587 C CA . ALA B 1 44 ? 5.922 41.156 21.812 1 91.56 44 ALA B CA 1
ATOM 3588 C C . ALA B 1 44 ? 7.16 41.406 20.953 1 91.56 44 ALA B C 1
ATOM 3590 O O . ALA B 1 44 ? 7.047 41.719 19.75 1 91.56 44 ALA B O 1
ATOM 3591 N N . ALA B 1 45 ? 8.281 41.344 21.531 1 94.5 45 ALA B N 1
ATOM 3592 C CA . ALA B 1 45 ? 9.523 41.5 20.781 1 94.5 45 ALA B CA 1
ATOM 3593 C C . ALA B 1 45 ? 9.703 40.375 19.766 1 94.5 45 ALA B C 1
ATOM 3595 O O . ALA B 1 45 ? 10.156 40.625 18.641 1 94.5 45 ALA B O 1
ATOM 3596 N N . ASP B 1 46 ? 9.367 39.219 20.141 1 96 46 ASP B N 1
ATOM 3597 C CA . ASP B 1 46 ? 9.477 38.062 19.25 1 96 46 ASP B CA 1
ATOM 3598 C C . ASP B 1 46 ? 8.508 38.188 18.078 1 96 46 ASP B C 1
ATOM 3600 O O . ASP B 1 46 ? 8.844 37.844 16.938 1 96 46 ASP B O 1
ATOM 3604 N N . GLU B 1 47 ? 7.328 38.656 18.375 1 96.38 47 GLU B N 1
ATOM 3605 C CA . GLU B 1 47 ? 6.355 38.906 17.312 1 96.38 47 GLU B CA 1
ATOM 3606 C C . GLU B 1 47 ? 6.898 39.875 16.266 1 96.38 47 GLU B C 1
ATOM 3608 O O . GLU B 1 47 ? 6.773 39.625 15.07 1 96.38 47 GLU B O 1
ATOM 3613 N N . ALA B 1 48 ? 7.453 40.969 16.75 1 96.69 48 ALA B N 1
ATOM 3614 C CA . ALA B 1 48 ? 8.008 41.969 15.859 1 96.69 48 ALA B CA 1
ATOM 3615 C C . ALA B 1 48 ? 9.148 41.406 15.023 1 96.69 48 ALA B C 1
ATOM 3617 O O . ALA B 1 48 ? 9.234 41.656 13.82 1 96.69 48 ALA B O 1
ATOM 3618 N N . ARG B 1 49 ? 9.992 40.688 15.672 1 96.88 49 ARG B N 1
ATOM 3619 C CA . ARG B 1 49 ? 11.117 40.062 14.969 1 96.88 49 ARG B CA 1
ATOM 3620 C C . ARG B 1 49 ? 10.633 39.062 13.938 1 96.88 49 ARG B C 1
ATOM 3622 O O . ARG B 1 49 ? 11.156 39 12.82 1 96.88 49 ARG B O 1
ATOM 3629 N N . PHE B 1 50 ? 9.711 38.25 14.336 1 97.5 50 PHE B N 1
ATOM 3630 C CA . PHE B 1 50 ? 9.133 37.281 13.43 1 97.5 50 PHE B CA 1
ATOM 3631 C C . PHE B 1 50 ? 8.523 37.969 12.211 1 97.5 50 PHE B C 1
ATOM 3633 O O . PHE B 1 50 ? 8.758 37.531 11.07 1 97.5 50 PHE B O 1
ATOM 3640 N N . SER B 1 51 ? 7.738 39 12.438 1 96.69 51 SER B N 1
ATOM 3641 C CA . SER B 1 51 ? 7.082 39.719 11.359 1 96.69 51 SER B CA 1
ATOM 3642 C C . SER B 1 51 ? 8.102 40.344 10.414 1 96.69 51 SER B C 1
ATOM 3644 O O . SER B 1 51 ? 7.953 40.281 9.188 1 96.69 51 SER B O 1
ATOM 3646 N N . ASN B 1 52 ? 9.117 40.969 10.953 1 97.12 52 ASN B N 1
ATOM 3647 C CA . ASN B 1 52 ? 10.156 41.594 10.141 1 97.12 52 ASN B CA 1
ATOM 3648 C C . ASN B 1 52 ? 10.914 40.562 9.312 1 97.12 52 ASN B C 1
ATOM 3650 O O . ASN B 1 52 ? 11.188 40.781 8.125 1 97.12 52 ASN B O 1
ATOM 3654 N N . LEU B 1 53 ? 11.219 39.469 10 1 97.75 53 LEU B N 1
ATOM 3655 C CA . LEU B 1 53 ? 11.961 38.438 9.312 1 97.75 53 LEU B CA 1
ATOM 3656 C C . LEU B 1 53 ? 11.141 37.844 8.172 1 97.75 53 LEU B C 1
ATOM 3658 O O . LEU B 1 53 ? 11.664 37.625 7.074 1 97.75 53 LEU B O 1
ATOM 3662 N N . THR B 1 54 ? 9.875 37.562 8.375 1 98.06 54 THR B N 1
ATOM 3663 C CA . THR B 1 54 ? 9.031 36.969 7.352 1 98.06 54 THR B CA 1
ATOM 3664 C C . THR B 1 54 ? 8.828 37.906 6.18 1 98.06 54 THR B C 1
ATOM 3666 O O . THR B 1 54 ? 8.766 37.5 5.027 1 98.06 54 THR B O 1
ATOM 3669 N N . GLU B 1 55 ? 8.766 39.219 6.457 1 96.94 55 GLU B N 1
ATOM 3670 C CA . GLU B 1 55 ? 8.672 40.219 5.391 1 96.94 55 GLU B CA 1
ATOM 3671 C C . GLU B 1 55 ? 9.953 40.25 4.555 1 96.94 55 GLU B C 1
ATOM 3673 O O . GLU B 1 55 ? 9.898 40.375 3.33 1 96.94 55 GLU B O 1
ATOM 3678 N N . SER B 1 56 ? 11.047 40.188 5.254 1 97.81 56 SER B N 1
ATOM 3679 C CA . SER B 1 56 ? 12.328 40.188 4.555 1 97.81 56 SER B CA 1
ATOM 3680 C C . SER B 1 56 ? 12.469 38.938 3.686 1 97.81 56 SER B C 1
ATOM 3682 O O . SER B 1 56 ? 12.953 39.031 2.555 1 97.81 56 SER B O 1
ATOM 3684 N N . ILE B 1 57 ? 12.047 37.812 4.207 1 98.31 57 ILE B N 1
ATOM 3685 C CA . ILE B 1 57 ? 12.102 36.531 3.475 1 98.31 57 ILE B CA 1
ATOM 3686 C C . ILE B 1 57 ? 11.258 36.656 2.209 1 98.31 57 ILE B C 1
ATOM 3688 O O . ILE B 1 57 ? 11.703 36.25 1.124 1 98.31 57 ILE B O 1
ATOM 3692 N N . LYS B 1 58 ? 10.062 37.125 2.354 1 97.5 58 LYS B N 1
ATOM 3693 C CA . LYS B 1 58 ? 9.164 37.281 1.212 1 97.5 58 LYS B CA 1
ATOM 3694 C C . LYS B 1 58 ? 9.797 38.156 0.133 1 97.5 58 LYS B C 1
ATOM 3696 O O . LYS B 1 58 ? 9.742 37.812 -1.053 1 97.5 58 LYS B O 1
ATOM 3701 N N . ALA B 1 59 ? 10.391 39.281 0.533 1 97.25 59 ALA B N 1
ATOM 3702 C CA . ALA B 1 59 ? 11.047 40.188 -0.411 1 97.25 59 ALA B CA 1
ATOM 3703 C C . ALA B 1 59 ? 12.188 39.469 -1.144 1 97.25 59 ALA B C 1
ATOM 3705 O O . ALA B 1 59 ? 12.352 39.656 -2.354 1 97.25 59 ALA B O 1
ATOM 3706 N N . ASP B 1 60 ? 12.93 38.719 -0.428 1 97.44 60 ASP B N 1
ATOM 3707 C CA . ASP B 1 60 ? 14.055 37.969 -1.013 1 97.44 60 ASP B CA 1
ATOM 3708 C C . ASP B 1 60 ? 13.57 36.938 -2.002 1 97.44 60 ASP B C 1
ATOM 3710 O O . ASP B 1 60 ? 14.203 36.688 -3.037 1 97.44 60 ASP B O 1
ATOM 3714 N N . VAL B 1 61 ? 12.477 36.25 -1.688 1 97.75 61 VAL B N 1
ATOM 3715 C CA . VAL B 1 61 ? 11.906 35.219 -2.551 1 97.75 61 VAL B CA 1
ATOM 3716 C C . VAL B 1 61 ? 11.445 35.844 -3.867 1 97.75 61 VAL B C 1
ATOM 3718 O O . VAL B 1 61 ? 11.727 35.312 -4.945 1 97.75 61 VAL B O 1
ATOM 3721 N N . LEU B 1 62 ? 10.805 37 -3.797 1 97.44 62 LEU B N 1
ATOM 3722 C CA . LEU B 1 62 ? 10.336 37.656 -5.004 1 97.44 62 LEU B CA 1
ATOM 3723 C C . LEU B 1 62 ? 11.508 38.125 -5.871 1 97.44 62 LEU B C 1
ATOM 3725 O O . LEU B 1 62 ? 11.477 37.969 -7.094 1 97.44 62 LEU B O 1
ATOM 3729 N N . LYS B 1 63 ? 12.5 38.594 -5.227 1 96.94 63 LYS B N 1
ATOM 3730 C CA . LYS B 1 63 ? 13.711 38.969 -5.953 1 96.94 63 LYS B CA 1
ATOM 3731 C C . LYS B 1 63 ? 14.352 37.781 -6.625 1 96.94 63 LYS B C 1
ATOM 3733 O O . LYS B 1 63 ? 14.773 37.844 -7.781 1 96.94 63 LYS B O 1
ATOM 3738 N N . SER B 1 64 ? 14.414 36.719 -5.875 1 96.12 64 SER B N 1
ATOM 3739 C CA . SER B 1 64 ? 15.023 35.5 -6.41 1 96.12 64 SER B CA 1
ATOM 3740 C C . SER B 1 64 ? 14.242 35 -7.609 1 96.12 64 SER B C 1
ATOM 3742 O O . SER B 1 64 ? 14.836 34.469 -8.555 1 96.12 64 SER B O 1
ATOM 3744 N N . LEU B 1 65 ? 12.93 35.031 -7.609 1 96.94 65 LEU B N 1
ATOM 3745 C CA . LEU B 1 65 ? 12.094 34.594 -8.727 1 96.94 65 LEU B CA 1
ATOM 3746 C C . LEU B 1 65 ? 12.367 35.438 -9.969 1 96.94 65 LEU B C 1
ATOM 3748 O O . LEU B 1 65 ? 12.445 34.906 -11.078 1 96.94 65 LEU B O 1
ATOM 3752 N N . ASP B 1 66 ? 12.523 36.719 -9.758 1 96.56 66 ASP B N 1
ATOM 3753 C CA . ASP B 1 66 ? 12.836 37.594 -10.867 1 96.56 66 ASP B CA 1
ATOM 3754 C C . ASP B 1 66 ? 14.188 37.25 -11.492 1 96.56 66 ASP B C 1
ATOM 3756 O O . ASP B 1 66 ? 14.328 37.219 -12.711 1 96.56 66 ASP B O 1
ATOM 3760 N N . GLU B 1 67 ? 15.109 37.031 -10.648 1 96.06 67 GLU B N 1
ATOM 3761 C CA . GLU B 1 67 ? 16.438 36.656 -11.125 1 96.06 67 GLU B CA 1
ATOM 3762 C C . GLU B 1 67 ? 16.422 35.344 -11.875 1 96.06 67 GLU B C 1
ATOM 3764 O O . GLU B 1 67 ? 17.062 35.188 -12.922 1 96.06 67 GLU B O 1
ATOM 3769 N N . ARG B 1 68 ? 15.695 34.375 -11.32 1 94.94 68 ARG B N 1
ATOM 3770 C CA . ARG B 1 68 ? 15.562 33.062 -11.961 1 94.94 68 ARG B CA 1
ATOM 3771 C C . ARG B 1 68 ? 14.898 33.188 -13.328 1 94.94 68 ARG B C 1
ATOM 3773 O O . ARG B 1 68 ? 15.32 32.531 -14.289 1 94.94 68 ARG B O 1
ATOM 3780 N N . GLU B 1 69 ? 13.914 33.969 -13.391 1 95.31 69 GLU B N 1
ATOM 3781 C CA . GLU B 1 69 ? 13.211 34.188 -14.656 1 95.31 69 GLU B CA 1
ATOM 3782 C C . GLU B 1 69 ? 14.125 34.812 -15.695 1 95.31 69 GLU B C 1
ATOM 3784 O O . GLU B 1 69 ? 14.102 34.406 -16.875 1 95.31 69 GLU B O 1
ATOM 3789 N N . GLU B 1 70 ? 14.859 35.781 -15.297 1 96.25 70 GLU B N 1
ATOM 3790 C CA . GLU B 1 70 ? 15.797 36.438 -16.188 1 96.25 70 GLU B CA 1
ATOM 3791 C C . GLU B 1 70 ? 16.844 35.469 -16.734 1 96.25 70 GLU B C 1
ATOM 3793 O O . GLU B 1 70 ? 17.172 35.5 -17.922 1 96.25 70 GLU B O 1
ATOM 3798 N N . LYS B 1 71 ? 17.344 34.688 -15.875 1 96.06 71 LYS B N 1
ATOM 3799 C CA . LYS B 1 71 ? 18.344 33.688 -16.281 1 96.06 71 LYS B CA 1
ATOM 3800 C C . LYS B 1 71 ? 17.766 32.719 -17.297 1 96.06 71 LYS B C 1
ATOM 3802 O O . LYS B 1 71 ? 18.438 32.344 -18.266 1 96.06 71 LYS B O 1
ATOM 3807 N N . LEU B 1 72 ? 16.594 32.219 -17.016 1 95.56 72 LEU B N 1
ATOM 3808 C CA . LEU B 1 72 ? 15.938 31.312 -17.938 1 95.56 72 LEU B CA 1
ATOM 3809 C C . LEU B 1 72 ? 15.656 31.969 -19.281 1 95.56 72 LEU B C 1
ATOM 3811 O O . LEU B 1 72 ? 15.867 31.359 -20.328 1 95.56 72 LEU B O 1
ATOM 3815 N N . ARG B 1 73 ? 15.234 33.219 -19.234 1 94.75 73 ARG B N 1
ATOM 3816 C CA . ARG B 1 73 ? 14.961 33.969 -20.453 1 94.75 73 ARG B CA 1
ATOM 3817 C C . ARG B 1 73 ? 16.219 34.094 -21.312 1 94.75 73 ARG B C 1
ATOM 3819 O O . ARG B 1 73 ? 16.156 33.969 -22.531 1 94.75 73 ARG B O 1
ATOM 3826 N N . LYS B 1 74 ? 17.266 34.344 -20.672 1 96.25 74 LYS B N 1
ATOM 3827 C CA . LYS B 1 74 ? 18.547 34.469 -21.375 1 96.25 74 LYS B CA 1
ATOM 3828 C C . LYS B 1 74 ? 18.906 33.156 -22.078 1 96.25 74 LYS B C 1
ATOM 3830 O O . LYS B 1 74 ? 19.578 33.156 -23.109 1 96.25 74 LYS B O 1
ATOM 3835 N N . ARG B 1 75 ? 18.453 32.094 -21.594 1 95.75 75 ARG B N 1
ATOM 3836 C CA . ARG B 1 75 ? 18.734 30.781 -22.172 1 95.75 75 ARG B CA 1
ATOM 3837 C C . ARG B 1 75 ? 17.625 30.359 -23.125 1 95.75 75 ARG B C 1
ATOM 3839 O O . ARG B 1 75 ? 17.625 29.25 -23.672 1 95.75 75 ARG B O 1
ATOM 3846 N N . GLY B 1 76 ? 16.609 31.188 -23.25 1 95.62 76 GLY B N 1
ATOM 3847 C CA . GLY B 1 76 ? 15.492 30.906 -24.141 1 95.62 76 GLY B CA 1
ATOM 3848 C C . GLY B 1 76 ? 14.461 29.969 -23.516 1 95.62 76 GLY B C 1
ATOM 3849 O O . GLY B 1 76 ? 13.703 29.312 -24.234 1 95.62 76 GLY B O 1
ATOM 3850 N N . GLU B 1 77 ? 14.5 29.844 -22.125 1 95.88 77 GLU B N 1
ATOM 3851 C CA . GLU B 1 77 ? 13.562 29 -21.391 1 95.88 77 GLU B CA 1
ATOM 3852 C C . GLU B 1 77 ? 12.508 29.844 -20.672 1 95.88 77 GLU B C 1
ATOM 3854 O O . GLU B 1 77 ? 12.75 31.016 -20.359 1 95.88 77 GLU B O 1
ATOM 3859 N N . THR B 1 78 ? 11.359 29.266 -20.562 1 95.06 78 THR B N 1
ATOM 3860 C CA . THR B 1 78 ? 10.281 29.938 -19.844 1 95.06 78 THR B CA 1
ATOM 3861 C C . THR B 1 78 ? 10.141 29.391 -18.438 1 95.06 78 THR B C 1
ATOM 3863 O O . THR B 1 78 ? 10.078 28.172 -18.234 1 95.06 78 THR B O 1
ATOM 3866 N N . ALA B 1 79 ? 10.117 30.297 -17.531 1 94.69 79 ALA B N 1
ATOM 3867 C CA . ALA B 1 79 ? 9.945 29.891 -16.141 1 94.69 79 ALA B CA 1
ATOM 3868 C C . ALA B 1 79 ? 8.516 29.422 -15.891 1 94.69 79 ALA B C 1
ATOM 3870 O O . ALA B 1 79 ? 7.559 30.016 -16.406 1 94.69 79 ALA B O 1
ATOM 3871 N N . THR B 1 80 ? 8.406 28.375 -15.086 1 95 80 THR B N 1
ATOM 3872 C CA . THR B 1 80 ? 7.082 27.844 -14.758 1 95 80 THR B CA 1
ATOM 3873 C C . THR B 1 80 ? 6.504 28.578 -13.547 1 95 80 THR B C 1
ATOM 3875 O O . THR B 1 80 ? 5.285 28.641 -13.383 1 95 80 THR B O 1
ATOM 3878 N N . CYS B 1 81 ? 7.363 29.141 -12.695 1 97.5 81 CYS B N 1
ATOM 3879 C CA . CYS B 1 81 ? 6.965 29.922 -11.523 1 97.5 81 CYS B CA 1
ATOM 3880 C C . CYS B 1 81 ? 7.648 31.281 -11.516 1 97.5 81 CYS B C 1
ATOM 3882 O O . CYS B 1 81 ? 8.875 31.359 -11.547 1 97.5 81 CYS B O 1
ATOM 3884 N N . THR B 1 82 ? 6.848 32.312 -11.516 1 97.06 82 THR B N 1
ATOM 3885 C CA . THR B 1 82 ? 7.312 33.688 -11.531 1 97.06 82 THR B CA 1
ATOM 3886 C C . THR B 1 82 ? 6.598 34.5 -10.461 1 97.06 82 THR B C 1
ATOM 3888 O O . THR B 1 82 ? 5.637 34.031 -9.852 1 97.06 82 THR B O 1
ATOM 3891 N N . ALA B 1 83 ? 7.113 35.719 -10.203 1 95.38 83 ALA B N 1
ATOM 3892 C CA . ALA B 1 83 ? 6.453 36.594 -9.234 1 95.38 83 ALA B CA 1
ATOM 3893 C C . ALA B 1 83 ? 5.027 36.906 -9.672 1 95.38 83 ALA B C 1
ATOM 3895 O O . ALA B 1 83 ? 4.164 37.188 -8.836 1 95.38 83 ALA B O 1
ATOM 3896 N N . ARG B 1 84 ? 4.73 36.844 -10.977 1 94.31 84 ARG B N 1
ATOM 3897 C CA . ARG B 1 84 ? 3.432 37.219 -11.523 1 94.31 84 ARG B CA 1
ATOM 3898 C C . ARG B 1 84 ? 2.404 36.125 -11.305 1 94.31 84 ARG B C 1
ATOM 3900 O O . ARG B 1 84 ? 1.212 36.406 -11.156 1 94.31 84 ARG B O 1
ATOM 3907 N N . ASN B 1 85 ? 2.881 34.906 -11.312 1 96.5 85 ASN B N 1
ATOM 3908 C CA . ASN B 1 85 ? 1.912 33.812 -11.188 1 96.5 85 ASN B CA 1
ATOM 3909 C C . ASN B 1 85 ? 2.031 33.125 -9.836 1 96.5 85 ASN B C 1
ATOM 3911 O O . ASN B 1 85 ? 1.383 32.094 -9.602 1 96.5 85 ASN B O 1
ATOM 3915 N N . LEU B 1 86 ? 2.832 33.656 -8.977 1 97.81 86 LEU B N 1
ATOM 3916 C CA . LEU B 1 86 ? 2.996 33.125 -7.637 1 97.81 86 LEU B CA 1
ATOM 3917 C C . LEU B 1 86 ? 1.71 33.25 -6.832 1 97.81 86 LEU B C 1
ATOM 3919 O O . LEU B 1 86 ? 1.146 34.344 -6.746 1 97.81 86 LEU B O 1
ATOM 3923 N N . VAL B 1 87 ? 1.281 32.125 -6.309 1 97.44 87 VAL B N 1
ATOM 3924 C CA . VAL B 1 87 ? 0.098 32.125 -5.453 1 97.44 87 VAL B CA 1
ATOM 3925 C C . VAL B 1 87 ? 0.515 32.25 -3.992 1 97.44 87 VAL B C 1
ATOM 3927 O O . VAL B 1 87 ? 1.454 31.594 -3.543 1 97.44 87 VAL B O 1
ATOM 3930 N N . PHE B 1 88 ? -0.175 33.094 -3.268 1 97.75 88 PHE B N 1
ATOM 3931 C CA . PHE B 1 88 ? 0.075 33.219 -1.836 1 97.75 88 PHE B CA 1
ATOM 3932 C C . PHE B 1 88 ? -1.021 32.5 -1.037 1 97.75 88 PHE B C 1
ATOM 3934 O O . PHE B 1 88 ? -2.195 32.875 -1.141 1 97.75 88 PHE B O 1
ATOM 3941 N N . ARG B 1 89 ? -0.684 31.5 -0.315 1 98.56 89 ARG B N 1
ATOM 3942 C CA . ARG B 1 89 ? -1.583 30.969 0.701 1 98.56 89 ARG B CA 1
ATOM 3943 C C . ARG B 1 89 ? -1.721 31.938 1.875 1 98.56 89 ARG B C 1
ATOM 3945 O O . ARG B 1 89 ? -0.739 32.531 2.305 1 98.56 89 ARG B O 1
ATOM 3952 N N . ARG B 1 90 ? -2.926 32.125 2.373 1 98.62 90 ARG B N 1
ATOM 3953 C CA . ARG B 1 90 ? -3.203 33.188 3.326 1 98.62 90 ARG B CA 1
ATOM 3954 C C . ARG B 1 90 ? -3.686 32.625 4.66 1 98.62 90 ARG B C 1
ATOM 3956 O O . ARG B 1 90 ? -4.148 31.484 4.723 1 98.62 90 ARG B O 1
ATOM 3963 N N . GLU B 1 91 ? -3.459 33.469 5.66 1 98.62 91 GLU B N 1
ATOM 3964 C CA . GLU B 1 91 ? -3.992 33.156 6.984 1 98.62 91 GLU B CA 1
ATOM 3965 C C . GLU B 1 91 ? -5.516 33.125 6.969 1 98.62 91 GLU B C 1
ATOM 3967 O O . GLU B 1 91 ? -6.168 33.969 6.359 1 98.62 91 GLU B O 1
ATOM 3972 N N . TYR B 1 92 ? -6.094 32.094 7.609 1 98.81 92 TYR B N 1
ATOM 3973 C CA . TYR B 1 92 ? -7.527 31.828 7.531 1 98.81 92 TYR B CA 1
ATOM 3974 C C . TYR B 1 92 ? -8.32 33.062 7.902 1 98.81 92 TYR B C 1
ATOM 3976 O O . TYR B 1 92 ? -9.289 33.406 7.227 1 98.81 92 TYR B O 1
ATOM 3984 N N . GLY B 1 93 ? -7.934 33.781 8.961 1 98.31 93 GLY B N 1
ATOM 3985 C CA . GLY B 1 93 ? -8.648 34.969 9.445 1 98.31 93 GLY B CA 1
ATOM 3986 C C . GLY B 1 93 ? -8.516 36.156 8.531 1 98.31 93 GLY B C 1
ATOM 3987 O O . GLY B 1 93 ? -9.281 37.125 8.648 1 98.31 93 GLY B O 1
ATOM 3988 N N . SER B 1 94 ? -7.562 36.125 7.668 1 98.06 94 SER B N 1
ATOM 3989 C CA . SER B 1 94 ? -7.363 37.25 6.746 1 98.06 94 SER B CA 1
ATOM 3990 C C . SER B 1 94 ? -8.266 37.125 5.523 1 98.06 94 SER B C 1
ATOM 3992 O O . SER B 1 94 ? -8.422 38.062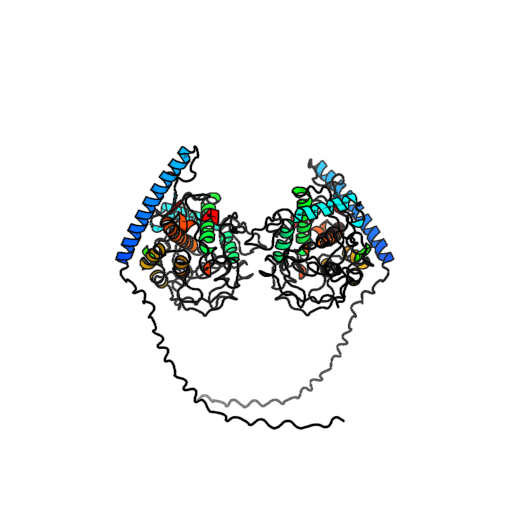 4.762 1 98.06 94 SER B O 1
ATOM 3994 N N . LEU B 1 95 ? -8.852 35.938 5.336 1 98.56 95 LEU B N 1
ATOM 3995 C CA . LEU B 1 95 ? -9.805 35.75 4.246 1 98.56 95 LEU B CA 1
ATOM 3996 C C . LEU B 1 95 ? -11.109 36.5 4.523 1 98.56 95 LEU B C 1
ATOM 3998 O O . LEU B 1 95 ? -11.531 36.594 5.676 1 98.56 95 LEU B O 1
ATOM 4002 N N . SER B 1 96 ? -11.719 36.938 3.455 1 98.44 96 SER B N 1
ATOM 4003 C CA . SER B 1 96 ? -13.055 37.5 3.615 1 98.44 96 SER B CA 1
ATOM 4004 C C . SER B 1 96 ? -14.062 36.406 3.99 1 98.44 96 SER B C 1
ATOM 4006 O O . SER B 1 96 ? -13.789 35.219 3.832 1 98.44 96 SER B O 1
ATOM 4008 N N . GLN B 1 97 ? -15.188 36.844 4.496 1 98 97 GLN B N 1
ATOM 4009 C CA . GLN B 1 97 ? -16.234 35.875 4.82 1 98 97 GLN B CA 1
ATOM 4010 C C . GLN B 1 97 ? -16.641 35.062 3.596 1 98 97 GLN B C 1
ATOM 4012 O O . GLN B 1 97 ? -16.891 33.875 3.695 1 98 97 GLN B O 1
ATOM 4017 N N . LYS B 1 98 ? -16.625 35.781 2.482 1 98.38 98 LYS B N 1
ATOM 4018 C CA . LYS B 1 98 ? -16.969 35.094 1.236 1 98.38 98 LYS B CA 1
ATOM 4019 C C . LYS B 1 98 ? -15.93 34.031 0.888 1 98.38 98 LYS B C 1
ATOM 4021 O O . LYS B 1 98 ? -16.281 32.938 0.465 1 98.38 98 LYS B O 1
ATOM 4026 N N . GLU B 1 99 ? -14.711 34.344 1.031 1 98.69 99 GLU B N 1
ATOM 4027 C CA . GLU B 1 99 ? -13.625 33.406 0.752 1 98.69 99 GLU B CA 1
ATOM 4028 C C . GLU B 1 99 ? -13.656 32.219 1.718 1 98.69 99 GLU B C 1
ATOM 4030 O O . GLU B 1 99 ? -13.438 31.078 1.314 1 98.69 99 GLU B O 1
ATOM 4035 N N . ARG B 1 100 ? -13.938 32.5 2.986 1 98.75 100 ARG B N 1
ATOM 4036 C CA . ARG B 1 100 ? -14.031 31.438 3.979 1 98.75 100 ARG B CA 1
ATOM 4037 C C . ARG B 1 100 ? -15.203 30.516 3.68 1 98.75 100 ARG B C 1
ATOM 4039 O O . ARG B 1 100 ? -15.086 29.281 3.801 1 98.75 100 ARG B O 1
ATOM 4046 N N . LEU B 1 101 ? -16.281 31.094 3.309 1 98.69 101 LEU B N 1
ATOM 4047 C CA . LEU B 1 101 ? -17.453 30.281 2.967 1 98.69 101 LEU B CA 1
ATOM 4048 C C . LEU B 1 101 ? -17.156 29.391 1.771 1 98.69 101 LEU B C 1
ATOM 4050 O O . LEU B 1 101 ? -17.594 28.234 1.733 1 98.69 101 LEU B O 1
ATOM 4054 N N . ALA B 1 102 ? -16.438 29.938 0.787 1 98.81 102 ALA B N 1
ATOM 4055 C CA . ALA B 1 102 ? -16.062 29.141 -0.375 1 98.81 102 ALA B CA 1
ATOM 4056 C C . ALA B 1 102 ? -15.203 27.938 0.037 1 98.81 102 ALA B C 1
ATOM 4058 O O . ALA B 1 102 ? -15.367 26.844 -0.485 1 98.81 102 ALA B O 1
ATOM 4059 N N . TYR B 1 103 ? -14.305 28.125 0.923 1 98.81 103 TYR B N 1
ATOM 4060 C CA . TYR B 1 103 ? -13.461 27.047 1.438 1 98.81 103 TYR B CA 1
ATOM 4061 C C . TYR B 1 103 ? -14.297 26.016 2.178 1 98.81 103 TYR B C 1
ATOM 4063 O O . TYR B 1 103 ? -14.164 24.812 1.928 1 98.81 103 TYR B O 1
ATOM 4071 N N . VAL B 1 104 ? -15.141 26.516 3.051 1 98.81 104 VAL B N 1
ATOM 4072 C CA . VAL B 1 104 ? -16.016 25.641 3.844 1 98.81 104 VAL B CA 1
ATOM 4073 C C . VAL B 1 104 ? -16.875 24.797 2.92 1 98.81 104 VAL B C 1
ATOM 4075 O O . VAL B 1 104 ? -16.984 23.578 3.115 1 98.81 104 VAL B O 1
ATOM 4078 N N . ASN B 1 105 ? -17.438 25.391 1.918 1 98.81 105 ASN B N 1
ATOM 4079 C CA . ASN B 1 105 ? -18.297 24.672 0.982 1 98.81 105 ASN B CA 1
ATOM 4080 C C . ASN B 1 105 ? -17.516 23.625 0.205 1 98.81 105 ASN B C 1
ATOM 4082 O O . ASN B 1 105 ? -18.047 22.547 -0.099 1 98.81 105 ASN B O 1
ATOM 4086 N N . ALA B 1 106 ? -16.312 23.906 -0.117 1 98.88 106 ALA B N 1
ATOM 4087 C CA . ALA B 1 106 ? -15.477 22.938 -0.83 1 98.88 106 ALA B CA 1
ATOM 4088 C C . ALA B 1 106 ? -15.164 21.734 0.051 1 98.88 106 ALA B C 1
ATOM 4090 O O . ALA B 1 106 ? -15.133 20.594 -0.427 1 98.88 106 ALA B O 1
ATOM 4091 N N . VAL B 1 107 ? -14.914 21.969 1.323 1 98.88 107 VAL B N 1
ATOM 4092 C CA . VAL B 1 107 ? -14.656 20.875 2.256 1 98.88 107 VAL B CA 1
ATOM 4093 C C . VAL B 1 107 ? -15.898 19.984 2.373 1 98.88 107 VAL B C 1
ATOM 4095 O O . VAL B 1 107 ? -15.797 18.75 2.314 1 98.88 107 VAL B O 1
ATOM 4098 N N . LYS B 1 108 ? -17.031 20.594 2.504 1 98.69 108 LYS B N 1
ATOM 4099 C CA . LYS B 1 108 ? -18.281 19.844 2.588 1 98.69 108 LYS B CA 1
ATOM 4100 C C . LYS B 1 108 ? -18.531 19.062 1.308 1 98.69 108 LYS B C 1
ATOM 4102 O O . LYS B 1 108 ? -19.031 17.938 1.355 1 98.69 108 LYS B O 1
ATOM 4107 N N . CYS B 1 109 ? -18.172 19.719 0.222 1 98.75 109 CYS B N 1
ATOM 4108 C CA . CYS B 1 109 ? -18.297 19.047 -1.06 1 98.75 109 CYS B CA 1
ATOM 4109 C C . CYS B 1 109 ? -17.453 17.766 -1.083 1 98.75 109 CYS B C 1
ATOM 4111 O O . CYS B 1 109 ? -17.922 16.719 -1.493 1 98.75 109 CYS B O 1
ATOM 4113 N N . LEU B 1 110 ? -16.219 17.844 -0.617 1 98.56 110 LEU B N 1
ATOM 4114 C CA . LEU B 1 110 ? -15.336 16.688 -0.583 1 98.56 110 LEU B CA 1
ATOM 4115 C C . LEU B 1 110 ? -15.906 15.586 0.309 1 98.56 110 LEU B C 1
ATOM 4117 O O . LEU B 1 110 ? -15.711 14.398 0.049 1 98.56 110 LEU B O 1
ATOM 4121 N N . GLN B 1 111 ? -16.625 15.945 1.352 1 98.56 111 GLN B N 1
ATOM 4122 C CA . GLN B 1 111 ? -17.234 15.016 2.297 1 98.56 111 GLN B CA 1
ATOM 4123 C C . GLN B 1 111 ? -18.453 14.336 1.688 1 98.56 111 GLN B C 1
ATOM 4125 O O . GLN B 1 111 ? -18.969 13.352 2.232 1 98.56 111 GLN B O 1
ATOM 4130 N N . GLN B 1 112 ? -18.891 14.836 0.525 1 98.19 112 GLN B N 1
ATOM 4131 C CA . GLN B 1 112 ? -20.078 14.281 -0.114 1 98.19 112 GLN B CA 1
ATOM 4132 C C . GLN B 1 112 ? -19.719 13.438 -1.329 1 98.19 112 GLN B C 1
ATOM 4134 O O . GLN B 1 112 ? -20.484 12.578 -1.758 1 98.19 112 GLN B O 1
ATOM 4139 N N . LEU B 1 113 ? -18.547 13.711 -1.871 1 98.69 113 LEU B N 1
ATOM 4140 C CA . LEU B 1 113 ? -18.109 12.938 -3.029 1 98.69 113 LEU B CA 1
ATOM 4141 C C . LEU B 1 113 ? -17.75 11.508 -2.629 1 98.69 113 LEU B C 1
ATOM 4143 O O . LEU B 1 113 ? -17.266 11.273 -1.521 1 98.69 113 LEU B O 1
ATOM 4147 N N . PRO B 1 114 ? -17.984 10.547 -3.578 1 98.06 114 PRO B N 1
ATOM 4148 C CA . PRO B 1 114 ? -17.641 9.156 -3.26 1 98.06 114 PRO B CA 1
ATOM 4149 C C . PRO B 1 114 ? -16.141 8.953 -3.059 1 98.06 114 PRO B C 1
ATOM 4151 O O . PRO B 1 114 ? -15.336 9.617 -3.711 1 98.06 114 PRO B O 1
ATOM 4154 N N . ALA B 1 115 ? -15.844 8 -2.188 1 98.12 115 ALA B N 1
ATOM 4155 C CA . ALA B 1 115 ? -14.445 7.664 -1.934 1 98.12 115 ALA B CA 1
ATOM 4156 C C . ALA B 1 115 ? -13.805 7.004 -3.152 1 98.12 115 ALA B C 1
ATOM 4158 O O . ALA B 1 115 ? -14.477 6.289 -3.902 1 98.12 115 ALA B O 1
ATOM 4159 N N . HIS B 1 116 ? -12.5 7.301 -3.309 1 97.5 116 HIS B N 1
ATOM 4160 C CA . HIS B 1 116 ? -11.688 6.559 -4.266 1 97.5 116 HIS B CA 1
ATOM 4161 C C . HIS B 1 116 ? -11.18 5.254 -3.662 1 97.5 116 HIS B C 1
ATOM 4163 O O . HIS B 1 116 ? -10.977 4.27 -4.379 1 97.5 116 HIS B O 1
ATOM 4169 N N . THR B 1 117 ? -11 5.16 -2.359 1 97.31 117 THR B N 1
ATOM 4170 C CA . THR B 1 117 ? -10.5 3.98 -1.66 1 97.31 117 THR B CA 1
ATOM 4171 C C . THR B 1 117 ? -11.5 2.832 -1.747 1 97.31 117 THR B C 1
ATOM 4173 O O . THR B 1 117 ? -12.656 2.975 -1.335 1 97.31 117 THR B O 1
ATOM 4176 N N . PRO B 1 118 ? -11.07 1.705 -2.25 1 93.94 118 PRO B N 1
ATOM 4177 C CA . PRO B 1 118 ? -11.977 0.56 -2.295 1 93.94 118 PRO B CA 1
ATOM 4178 C C . PRO B 1 118 ? -12.375 0.067 -0.907 1 93.94 118 PRO B C 1
ATOM 4180 O O . PRO B 1 118 ? -11.602 0.191 0.043 1 93.94 118 PRO B O 1
ATOM 4183 N N . ALA B 1 119 ? -13.523 -0.571 -0.843 1 92 119 ALA B N 1
ATOM 4184 C CA . ALA B 1 119 ? -14.117 -0.976 0.431 1 92 119 ALA B CA 1
ATOM 4185 C C . ALA B 1 119 ? -13.258 -2.029 1.122 1 92 119 ALA B C 1
ATOM 4187 O O . ALA B 1 119 ? -13.188 -2.078 2.354 1 92 119 ALA B O 1
ATOM 4188 N N . ASN B 1 120 ? -12.594 -2.877 0.374 1 91.06 120 ASN B N 1
ATOM 4189 C CA . ASN B 1 120 ? -11.781 -3.918 0.994 1 91.06 120 ASN B CA 1
ATOM 4190 C C . ASN B 1 120 ? -10.461 -3.363 1.514 1 91.06 120 ASN B C 1
ATOM 4192 O O . ASN B 1 120 ? -9.758 -4.027 2.279 1 91.06 120 ASN B O 1
ATOM 4196 N N . VAL B 1 121 ? -10.078 -2.129 1.026 1 92.31 121 VAL B N 1
ATOM 4197 C CA . VAL B 1 121 ? -8.93 -1.428 1.581 1 92.31 121 VAL B CA 1
ATOM 4198 C C . VAL B 1 121 ? -9.328 -0.699 2.861 1 92.31 121 VAL B C 1
ATOM 4200 O O . VAL B 1 121 ? -8.625 -0.766 3.871 1 92.31 121 VAL B O 1
ATOM 4203 N N . SER B 1 122 ? -10.414 -0.064 2.852 1 95.81 122 SER B N 1
ATOM 4204 C CA . SER B 1 122 ? -11.016 0.583 4.012 1 95.81 122 SER B CA 1
ATOM 4205 C C . SER B 1 122 ? -12.523 0.717 3.85 1 95.81 122 SER B C 1
ATOM 4207 O O . SER B 1 122 ? -13 1.555 3.08 1 95.81 122 SER B O 1
ATOM 4209 N N . ALA B 1 123 ? -13.211 -0.026 4.656 1 94.06 123 ALA B N 1
ATOM 4210 C CA . ALA B 1 123 ? -14.672 0.053 4.613 1 94.06 123 ALA B CA 1
ATOM 4211 C C . ALA B 1 123 ? -15.164 1.357 5.23 1 94.06 123 ALA B C 1
ATOM 4213 O O . ALA B 1 123 ? -16.312 1.754 5.016 1 94.06 123 ALA B O 1
ATOM 4214 N N . GLY B 1 124 ? -14.258 2.004 5.953 1 97.44 124 GLY B N 1
ATOM 4215 C CA . GLY B 1 124 ? -14.625 3.252 6.605 1 97.44 124 GLY B CA 1
ATOM 4216 C C . GLY B 1 124 ? -14.555 4.449 5.676 1 97.44 124 GLY B C 1
ATOM 4217 O O . GLY B 1 124 ? -15.078 5.523 6 1 97.44 124 GLY B O 1
ATOM 4218 N N . ALA B 1 125 ? -13.891 4.27 4.566 1 98.12 125 ALA B N 1
ATOM 4219 C CA . ALA B 1 125 ? -13.836 5.363 3.602 1 98.12 125 ALA B CA 1
ATOM 4220 C C . ALA B 1 125 ? -15.188 5.555 2.916 1 98.12 125 ALA B C 1
ATOM 4222 O O . ALA B 1 125 ? -15.523 4.82 1.984 1 98.12 125 ALA B O 1
ATOM 4223 N N . ARG B 1 126 ? -15.883 6.578 3.334 1 98.19 126 ARG B N 1
ATOM 4224 C CA . ARG B 1 126 ? -17.234 6.789 2.84 1 98.19 126 ARG B CA 1
ATOM 4225 C C . ARG B 1 126 ? -17.312 8.023 1.944 1 98.19 126 ARG B C 1
ATOM 4227 O O . ARG B 1 126 ? -18.344 8.289 1.326 1 98.19 126 ARG B O 1
ATOM 4234 N N . SER B 1 127 ? -16.203 8.781 1.814 1 98.62 127 SER B N 1
ATOM 4235 C CA . SER B 1 127 ? -16.188 9.992 0.997 1 98.62 127 SER B CA 1
ATOM 4236 C C . SER B 1 127 ? -14.781 10.266 0.457 1 98.62 127 SER B C 1
ATOM 4238 O O . SER B 1 127 ? -13.812 9.641 0.896 1 98.62 127 SER B O 1
ATOM 4240 N N . ARG B 1 128 ? -14.711 11.188 -0.525 1 98.81 128 ARG B N 1
ATOM 4241 C CA . ARG B 1 128 ? -13.43 11.648 -1.048 1 98.81 128 ARG B CA 1
ATOM 4242 C C . ARG B 1 128 ? -12.57 12.25 0.059 1 98.81 128 ARG B C 1
ATOM 4244 O O . ARG B 1 128 ? -11.344 12.109 0.048 1 98.81 128 ARG B O 1
ATOM 4251 N N . PHE B 1 129 ? -13.234 12.891 1.073 1 98.81 129 PHE B N 1
ATOM 4252 C CA . PHE B 1 129 ? -12.547 13.414 2.25 1 98.81 129 PHE B CA 1
ATOM 4253 C C . PHE B 1 129 ? -11.906 12.289 3.049 1 98.81 129 PHE B C 1
ATOM 4255 O O . PHE B 1 129 ? -10.766 12.422 3.5 1 98.81 129 PHE B O 1
ATOM 4262 N N . ASP B 1 130 ? -12.523 11.156 3.068 1 98.88 130 ASP B N 1
ATOM 4263 C CA . ASP B 1 130 ? -12.062 10.016 3.846 1 98.88 130 ASP B CA 1
ATOM 4264 C C . ASP B 1 130 ? -10.836 9.375 3.203 1 98.88 130 ASP B C 1
ATOM 4266 O O . ASP B 1 130 ? -10.031 8.734 3.885 1 98.88 130 ASP B O 1
ATOM 4270 N N . ASP B 1 131 ? -10.641 9.531 1.898 1 98.88 131 ASP B N 1
ATOM 4271 C CA . ASP B 1 131 ? -9.453 9 1.244 1 98.88 131 ASP B CA 1
ATOM 4272 C C . ASP B 1 131 ? -8.18 9.547 1.892 1 98.88 131 ASP B C 1
ATOM 4274 O O . ASP B 1 131 ? -7.195 8.82 2.043 1 98.88 131 ASP B O 1
ATOM 4278 N N . PHE B 1 132 ? -8.258 10.781 2.227 1 98.94 132 PHE B N 1
ATOM 4279 C CA . PHE B 1 132 ? -7.102 11.422 2.844 1 98.94 132 PHE B CA 1
ATOM 4280 C C . PHE B 1 132 ? -6.883 10.906 4.258 1 98.94 132 PHE B C 1
ATOM 4282 O O . PHE B 1 132 ? -5.742 10.734 4.695 1 98.94 132 PHE B O 1
ATOM 4289 N N . VAL B 1 133 ? -7.965 10.602 4.996 1 98.88 133 VAL B N 1
ATOM 4290 C CA . VAL B 1 133 ? -7.844 10.047 6.34 1 98.88 133 VAL B CA 1
ATOM 4291 C C . VAL B 1 133 ? -7.234 8.648 6.27 1 98.88 133 VAL B C 1
ATOM 4293 O O . VAL B 1 133 ? -6.34 8.312 7.051 1 98.88 133 VAL B O 1
ATOM 4296 N N . VAL B 1 134 ? -7.609 7.875 5.277 1 98.69 134 VAL B N 1
ATOM 4297 C CA . VAL B 1 134 ? -7.164 6.492 5.121 1 98.69 134 VAL B CA 1
ATOM 4298 C C . VAL B 1 134 ? -5.648 6.461 4.922 1 98.69 134 VAL B C 1
ATOM 4300 O O . VAL B 1 134 ? -4.941 5.73 5.621 1 98.69 134 VAL B O 1
ATOM 4303 N N . ILE B 1 135 ? -5.156 7.25 4 1 98.62 135 ILE B N 1
ATOM 4304 C CA . ILE B 1 135 ? -3.736 7.176 3.686 1 98.62 135 ILE B CA 1
ATOM 4305 C C . ILE B 1 135 ? -2.916 7.66 4.879 1 98.62 135 ILE B C 1
ATOM 4307 O O . ILE B 1 135 ? -1.827 7.141 5.141 1 98.62 135 ILE B O 1
ATOM 4311 N N . HIS B 1 136 ? -3.443 8.586 5.645 1 98.75 136 HIS B N 1
ATOM 4312 C CA . HIS B 1 136 ? -2.73 9.016 6.84 1 98.75 136 HIS B CA 1
ATOM 4313 C C . HIS B 1 136 ? -2.684 7.906 7.887 1 98.75 136 HIS B C 1
ATOM 4315 O O . HIS B 1 136 ? -1.643 7.676 8.508 1 98.75 136 HIS B O 1
ATOM 4321 N N . ILE B 1 137 ? -3.801 7.227 8.094 1 97.5 137 ILE B N 1
ATOM 4322 C CA . ILE B 1 137 ? -3.824 6.094 9.016 1 97.5 137 ILE B CA 1
ATOM 4323 C C . ILE B 1 137 ? -2.77 5.07 8.602 1 97.5 137 ILE B C 1
ATOM 4325 O O . ILE B 1 137 ? -1.98 4.613 9.43 1 97.5 137 ILE B O 1
ATOM 4329 N N . GLN B 1 138 ? -2.68 4.809 7.352 1 94.62 138 GLN B N 1
ATOM 4330 C CA . GLN B 1 138 ? -1.816 3.752 6.836 1 94.62 138 GLN B CA 1
ATOM 4331 C C . GLN B 1 138 ? -0.348 4.164 6.887 1 94.62 138 GLN B C 1
ATOM 4333 O O . GLN B 1 138 ? 0.538 3.316 6.992 1 94.62 138 GLN B O 1
ATOM 4338 N N . SER B 1 139 ? -0.094 5.477 6.91 1 96.25 139 SER B N 1
ATOM 4339 C CA . SER B 1 139 ? 1.269 5.969 6.734 1 96.25 139 SER B CA 1
ATOM 4340 C C . SER B 1 139 ? 1.841 6.492 8.047 1 96.25 139 SER B C 1
ATOM 4342 O O . SER B 1 139 ? 3.037 6.777 8.141 1 96.25 139 SER B O 1
ATOM 4344 N N . THR B 1 140 ? 1.098 6.594 9.078 1 94.88 140 THR B N 1
ATOM 4345 C CA . THR B 1 140 ? 1.405 7.355 10.281 1 94.88 140 THR B CA 1
ATOM 4346 C C . THR B 1 140 ? 2.77 6.957 10.836 1 94.88 140 THR B C 1
ATOM 4348 O O . THR B 1 140 ? 3.574 7.82 11.195 1 94.88 140 THR B O 1
ATOM 4351 N N . LEU B 1 141 ? 3.203 5.746 10.836 1 88.25 141 LEU B N 1
ATOM 4352 C CA . LEU B 1 141 ? 4.422 5.27 11.477 1 88.25 141 LEU B CA 1
ATOM 4353 C C . LEU B 1 141 ? 5.645 5.57 10.625 1 88.25 141 LEU B C 1
ATOM 4355 O O . LEU B 1 141 ? 6.781 5.48 11.094 1 88.25 141 LEU B O 1
ATOM 4359 N N . PHE B 1 142 ? 5.375 6.047 9.398 1 92.19 142 PHE B N 1
ATOM 4360 C CA . PHE B 1 142 ? 6.488 6.273 8.484 1 92.19 142 PHE B CA 1
ATOM 4361 C C . PHE B 1 142 ? 6.578 7.746 8.102 1 92.19 142 PHE B C 1
ATOM 4363 O O . PHE B 1 142 ? 7.449 8.133 7.316 1 92.19 142 PHE B O 1
ATOM 4370 N N . ILE B 1 143 ? 5.68 8.5 8.672 1 96.56 143 ILE B N 1
ATOM 4371 C CA . ILE B 1 143 ? 5.648 9.891 8.234 1 96.56 143 ILE B CA 1
ATOM 4372 C C . ILE B 1 143 ? 5.727 10.812 9.445 1 96.56 143 ILE B C 1
ATOM 4374 O O . ILE B 1 143 ? 5.418 12 9.344 1 96.56 143 ILE B O 1
ATOM 4378 N N . HIS B 1 144 ? 6.004 10.297 10.641 1 95.62 144 HIS B N 1
ATOM 4379 C CA . HIS B 1 144 ? 6.258 11.062 11.852 1 95.62 144 HIS B CA 1
ATOM 4380 C C . HIS B 1 144 ? 7.59 10.672 12.484 1 95.62 144 HIS B C 1
ATOM 4382 O O . HIS B 1 144 ? 7.949 9.492 12.508 1 95.62 144 HIS B O 1
ATOM 4388 N N . TYR B 1 145 ? 8.336 11.742 12.914 1 94.62 145 TYR B N 1
ATOM 4389 C CA . TYR B 1 145 ? 9.664 11.531 13.484 1 94.62 145 TYR B CA 1
ATOM 4390 C C . TYR B 1 145 ? 10.57 10.805 12.492 1 94.62 145 TYR B C 1
ATOM 4392 O O . TYR B 1 145 ? 11.32 9.906 12.875 1 94.62 145 TYR B O 1
ATOM 4400 N N . THR B 1 146 ? 10.367 11.078 11.227 1 95.94 146 THR B N 1
ATOM 4401 C CA . THR B 1 146 ? 11.141 10.523 10.125 1 95.94 146 THR B CA 1
ATOM 4402 C C . THR B 1 146 ? 11.586 11.633 9.172 1 95.94 146 THR B C 1
ATOM 4404 O O . THR B 1 146 ? 11.148 12.773 9.289 1 95.94 146 THR B O 1
ATOM 4407 N N . GLY B 1 147 ? 12.5 11.281 8.266 1 97 147 GLY B N 1
ATOM 4408 C CA . GLY B 1 147 ? 12.906 12.219 7.234 1 97 147 GLY B CA 1
ATOM 4409 C C . GLY B 1 147 ? 11.789 12.555 6.262 1 97 147 GLY B C 1
ATOM 4410 O O . GLY B 1 147 ? 11.875 13.539 5.527 1 97 147 GLY B O 1
ATOM 4411 N N . ASN B 1 148 ? 10.711 11.766 6.289 1 97 148 ASN B N 1
ATOM 4412 C CA . ASN B 1 148 ? 9.586 11.945 5.379 1 97 148 ASN B CA 1
ATOM 4413 C C . ASN B 1 148 ? 8.609 13 5.891 1 97 148 ASN B C 1
ATOM 4415 O O . ASN B 1 148 ? 7.754 13.477 5.141 1 97 148 ASN B O 1
ATOM 4419 N N . PHE B 1 149 ? 8.719 13.422 7.098 1 98.12 149 PHE B N 1
ATOM 4420 C CA . PHE B 1 149 ? 7.641 14.148 7.762 1 98.12 149 PHE B CA 1
ATOM 4421 C C . PHE B 1 149 ? 7.27 15.398 6.977 1 98.12 149 PHE B C 1
ATOM 4423 O O . PHE B 1 149 ? 6.121 15.555 6.551 1 98.12 149 PHE B O 1
ATOM 4430 N N . MET B 1 150 ? 8.203 16.234 6.715 1 98.31 150 MET B N 1
ATOM 4431 C CA . MET B 1 150 ? 7.887 17.531 6.113 1 98.31 150 MET B CA 1
ATOM 4432 C C . MET B 1 150 ? 7.473 17.359 4.656 1 98.31 150 MET B C 1
ATOM 4434 O O . MET B 1 150 ? 6.41 17.828 4.25 1 98.31 150 MET B O 1
ATOM 4438 N N . PRO B 1 151 ? 8.312 16.609 3.855 1 98.56 151 PRO B N 1
ATOM 4439 C CA . PRO B 1 151 ? 7.922 16.516 2.447 1 98.56 151 PRO B CA 1
ATOM 4440 C C . PRO B 1 151 ? 6.605 15.773 2.246 1 98.56 151 PRO B C 1
ATOM 4442 O O . PRO B 1 151 ? 5.809 16.156 1.381 1 98.56 151 PRO B O 1
ATOM 4445 N N . TRP B 1 152 ? 6.379 14.734 3.035 1 98.75 152 TRP B N 1
ATOM 4446 C CA . TRP B 1 152 ? 5.137 13.984 2.891 1 98.75 152 TRP B CA 1
ATOM 4447 C C . TRP B 1 152 ? 3.926 14.867 3.176 1 98.75 152 TRP B C 1
ATOM 4449 O O . TRP B 1 152 ? 2.977 14.906 2.391 1 98.75 152 TRP B O 1
ATOM 4459 N N . HIS B 1 153 ? 3.938 15.578 4.281 1 98.88 153 HIS B N 1
ATOM 4460 C CA . HIS B 1 153 ? 2.787 16.375 4.676 1 98.88 153 HIS B CA 1
ATOM 4461 C C . HIS B 1 153 ? 2.6 17.578 3.744 1 98.88 153 HIS B C 1
ATOM 4463 O O . HIS B 1 153 ? 1.47 18 3.494 1 98.88 153 HIS B O 1
ATOM 4469 N N . ARG B 1 154 ? 3.711 18.141 3.186 1 98.81 154 ARG B N 1
ATOM 4470 C CA . ARG B 1 154 ? 3.568 19.188 2.174 1 98.81 154 ARG B CA 1
ATOM 4471 C C . ARG B 1 154 ? 2.789 18.672 0.966 1 98.81 154 ARG B C 1
ATOM 4473 O O . ARG B 1 154 ? 1.856 19.328 0.499 1 98.81 154 ARG B O 1
ATOM 4480 N N . TRP B 1 155 ? 3.197 17.516 0.462 1 98.88 155 TRP B N 1
ATOM 4481 C CA . TRP B 1 155 ? 2.514 16.938 -0.692 1 98.88 155 TRP B CA 1
ATOM 4482 C C . TRP B 1 155 ? 1.068 16.594 -0.351 1 98.88 155 TRP B C 1
ATOM 4484 O O . TRP B 1 155 ? 0.162 16.828 -1.155 1 98.88 155 TRP B O 1
ATOM 4494 N N . PHE B 1 156 ? 0.862 16.078 0.872 1 98.88 156 PHE B N 1
ATOM 4495 C CA . PHE B 1 156 ? -0.446 15.711 1.396 1 98.88 156 PHE B CA 1
ATOM 4496 C C . PHE B 1 156 ? -1.396 16.906 1.392 1 98.88 156 PHE B C 1
ATOM 4498 O O . PHE B 1 156 ? -2.5 16.812 0.85 1 98.88 156 PHE B O 1
ATOM 4505 N N . VAL B 1 157 ? -0.926 18.047 1.898 1 98.94 157 VAL B N 1
ATOM 4506 C CA . VAL B 1 157 ? -1.721 19.266 1.957 1 98.94 157 VAL B CA 1
ATOM 4507 C C . VAL B 1 157 ? -1.959 19.797 0.544 1 98.94 157 VAL B C 1
ATOM 4509 O O . VAL B 1 157 ? -3.051 20.281 0.23 1 98.94 157 VAL B O 1
ATOM 4512 N N . HIS B 1 158 ? -0.979 19.672 -0.298 1 98.88 158 HIS B N 1
ATOM 4513 C CA . HIS B 1 158 ? -1.12 20.125 -1.675 1 98.88 158 HIS B CA 1
ATOM 4514 C C . HIS B 1 158 ? -2.17 19.312 -2.424 1 98.88 158 HIS B C 1
ATOM 4516 O O . HIS B 1 158 ? -3 19.875 -3.143 1 98.88 158 HIS B O 1
ATOM 4522 N N . LEU B 1 159 ? -2.162 18.016 -2.244 1 98.88 159 LEU B N 1
ATOM 4523 C CA . LEU B 1 159 ? -3.131 17.156 -2.918 1 98.88 159 LEU B CA 1
ATOM 4524 C C . LEU B 1 159 ? -4.543 17.438 -2.406 1 98.88 159 LEU B C 1
ATOM 4526 O O . LEU B 1 159 ? -5.508 17.375 -3.174 1 98.88 159 LEU B O 1
ATOM 4530 N N . TYR B 1 160 ? -4.66 17.656 -1.103 1 98.88 160 TYR B N 1
ATOM 4531 C CA . TYR B 1 160 ? -5.949 18.047 -0.536 1 98.88 160 TYR B CA 1
ATOM 4532 C C . TYR B 1 160 ? -6.457 19.344 -1.175 1 98.88 160 TYR B C 1
ATOM 4534 O O . TYR B 1 160 ? -7.609 19.406 -1.608 1 98.88 160 TYR B O 1
ATOM 4542 N N . GLU B 1 161 ? -5.59 20.344 -1.283 1 98.88 161 GLU B N 1
ATOM 4543 C CA . GLU B 1 161 ? -5.91 21.594 -1.969 1 98.88 161 GLU B CA 1
ATOM 4544 C C . GLU B 1 161 ? -6.359 21.344 -3.404 1 98.88 161 GLU B C 1
ATOM 4546 O O . GLU B 1 161 ? -7.363 21.891 -3.855 1 98.88 161 GLU B O 1
ATOM 4551 N N . LYS B 1 162 ? -5.633 20.547 -4.094 1 98.75 162 LYS B N 1
ATOM 4552 C CA . LYS B 1 162 ? -5.945 20.234 -5.484 1 98.75 162 LYS B CA 1
ATOM 4553 C C . LYS B 1 162 ? -7.312 19.562 -5.602 1 98.75 162 LYS B C 1
ATOM 4555 O O . LYS B 1 162 ? -8.078 19.844 -6.523 1 98.75 162 LYS B O 1
ATOM 4560 N N . ALA B 1 163 ? -7.594 18.656 -4.672 1 98.88 163 ALA B N 1
ATOM 4561 C CA . ALA B 1 163 ? -8.898 17.984 -4.688 1 98.88 163 ALA B CA 1
ATOM 4562 C C . ALA B 1 163 ? -10.023 19 -4.496 1 98.88 163 ALA B C 1
ATOM 4564 O O . ALA B 1 163 ? -11.039 18.953 -5.195 1 98.88 163 ALA B O 1
ATOM 4565 N N . LEU B 1 164 ? -9.867 19.969 -3.557 1 98.88 164 LEU B N 1
ATOM 4566 C CA . LEU B 1 164 ? -10.867 21.016 -3.357 1 98.88 164 LEU B CA 1
ATOM 4567 C C . LEU B 1 164 ? -11.086 21.812 -4.641 1 98.88 164 LEU B C 1
ATOM 4569 O O . LEU B 1 164 ? -12.227 22.141 -4.988 1 98.88 164 LEU B O 1
ATOM 4573 N N . ARG B 1 165 ? -10.055 22.047 -5.336 1 98.81 165 ARG B N 1
ATOM 4574 C CA . ARG B 1 165 ? -10.117 22.906 -6.52 1 98.81 165 ARG B CA 1
ATOM 4575 C C . ARG B 1 165 ? -10.648 22.141 -7.723 1 98.81 165 ARG B C 1
ATOM 4577 O O . ARG B 1 165 ? -11.594 22.578 -8.383 1 98.81 165 ARG B O 1
ATOM 4584 N N . ASP B 1 166 ? -10.125 20.969 -7.977 1 98.69 166 ASP B N 1
ATOM 4585 C CA . ASP B 1 166 ? -10.391 20.234 -9.211 1 98.69 166 ASP B CA 1
ATOM 4586 C C . ASP B 1 166 ? -11.719 19.484 -9.117 1 98.69 166 ASP B C 1
ATOM 4588 O O . ASP B 1 166 ? -12.383 19.266 -10.133 1 98.69 166 ASP B O 1
ATOM 4592 N N . GLU B 1 167 ? -12.062 19.109 -7.883 1 98.69 167 GLU B N 1
ATOM 4593 C CA . GLU B 1 167 ? -13.211 18.203 -7.762 1 98.69 167 GLU B CA 1
ATOM 4594 C C . GLU B 1 167 ? -14.414 18.938 -7.168 1 98.69 167 GLU B C 1
ATOM 4596 O O . GLU B 1 167 ? -15.547 18.484 -7.305 1 98.69 167 GLU B O 1
ATOM 4601 N N . CYS B 1 168 ? -14.172 20.125 -6.508 1 98.69 168 CYS B N 1
ATOM 4602 C CA . CYS B 1 168 ? -15.266 20.812 -5.836 1 98.69 168 CYS B CA 1
ATOM 4603 C C . CYS B 1 168 ? -15.383 22.25 -6.309 1 98.69 168 CYS B C 1
ATOM 4605 O O . CYS B 1 168 ? -16.156 23.047 -5.75 1 98.69 168 CYS B O 1
ATOM 4607 N N . GLY B 1 169 ? -14.531 22.656 -7.254 1 98.38 169 GLY B N 1
ATOM 4608 C CA . GLY B 1 169 ? -14.672 23.969 -7.879 1 98.38 169 GLY B CA 1
ATOM 4609 C C . GLY B 1 169 ? -14.141 25.094 -7.016 1 98.38 169 GLY B C 1
ATOM 4610 O O . GLY B 1 169 ? -14.445 26.266 -7.262 1 98.38 169 GLY B O 1
ATOM 4611 N N . TYR B 1 170 ? -13.414 24.828 -5.949 1 98.75 170 TYR B N 1
ATOM 4612 C CA . TYR B 1 170 ? -12.797 25.859 -5.125 1 98.75 170 TYR B CA 1
ATOM 4613 C C . TYR B 1 170 ? -11.773 26.656 -5.922 1 98.75 170 TYR B C 1
ATOM 4615 O O . TYR B 1 170 ? -10.898 26.078 -6.574 1 98.75 170 TYR B O 1
ATOM 4623 N N . THR B 1 171 ? -11.844 27.953 -5.852 1 98.38 171 THR B N 1
ATOM 4624 C CA . THR B 1 171 ? -10.953 28.781 -6.672 1 98.38 171 THR B CA 1
ATOM 4625 C C . THR B 1 171 ? -9.852 29.391 -5.816 1 98.38 171 THR B C 1
ATOM 4627 O O . THR B 1 171 ? -8.93 30.016 -6.344 1 98.38 171 THR B O 1
ATOM 4630 N N . GLY B 1 172 ? -10.016 29.281 -4.488 1 98.19 172 GLY B N 1
ATOM 4631 C CA . GLY B 1 172 ? -8.961 29.75 -3.604 1 98.19 172 GLY B CA 1
ATOM 4632 C C . GLY B 1 172 ? -7.836 28.75 -3.432 1 98.19 172 GLY B C 1
ATOM 4633 O O . GLY B 1 172 ? -7.672 27.844 -4.258 1 98.19 172 GLY B O 1
ATOM 4634 N N . TYR B 1 173 ? -6.992 28.984 -2.438 1 98.44 173 TYR B N 1
ATOM 4635 C CA . TYR B 1 173 ? -5.879 28.109 -2.088 1 98.44 173 TYR B CA 1
ATOM 4636 C C . TYR B 1 173 ? -5.883 27.781 -0.599 1 98.44 173 TYR B C 1
ATOM 4638 O O . TYR B 1 173 ? -6.582 28.438 0.181 1 98.44 173 TYR B O 1
ATOM 4646 N N . GLN B 1 174 ? -5.223 26.703 -0.21 1 98.75 174 GLN B N 1
ATOM 4647 C CA . GLN B 1 174 ? -5.254 26.203 1.16 1 98.75 174 GLN B CA 1
ATOM 4648 C C . GLN B 1 174 ? -4.824 27.281 2.15 1 98.75 174 GLN B C 1
ATOM 4650 O O . GLN B 1 174 ? -3.707 27.797 2.072 1 98.75 174 GLN B O 1
ATOM 4655 N N . PRO B 1 175 ? -5.738 27.703 3.09 1 98.81 175 PRO B N 1
ATOM 4656 C CA . PRO B 1 175 ? -5.344 28.641 4.141 1 98.81 175 PRO B CA 1
ATOM 4657 C C . PRO B 1 175 ? -4.555 27.969 5.262 1 98.81 175 PRO B C 1
ATOM 4659 O O . PRO B 1 175 ? -4.387 26.75 5.262 1 98.81 175 PRO B O 1
ATOM 4662 N N . TYR B 1 176 ? -4.023 28.812 6.152 1 98.88 176 TYR B N 1
ATOM 4663 C CA . TYR B 1 176 ? -3.268 28.281 7.277 1 98.88 176 TYR B CA 1
ATOM 4664 C C . TYR B 1 176 ? -3.699 28.922 8.586 1 98.88 176 TYR B C 1
ATOM 4666 O O . TYR B 1 176 ? -4.34 29.984 8.586 1 98.88 176 TYR B O 1
ATOM 4674 N N . TRP B 1 177 ? -3.457 28.234 9.68 1 98.88 177 TRP B N 1
ATOM 4675 C CA . TRP B 1 177 ? -3.688 28.688 11.047 1 98.88 177 TRP B CA 1
ATOM 4676 C C . TRP B 1 177 ? -2.447 29.359 11.617 1 98.88 177 TRP B C 1
ATOM 4678 O O . TRP B 1 177 ? -1.503 28.688 12.039 1 98.88 177 TRP B O 1
ATOM 4688 N N . ASP B 1 178 ? -2.439 30.766 11.586 1 98.62 178 ASP B N 1
ATOM 4689 C CA . ASP B 1 178 ? -1.355 31.484 12.258 1 98.62 178 ASP B CA 1
ATOM 4690 C C . ASP B 1 178 ? -1.384 31.234 13.766 1 98.62 178 ASP B C 1
ATOM 4692 O O . ASP B 1 178 ? -1.988 32 14.516 1 98.62 178 ASP B O 1
ATOM 4696 N N . TRP B 1 179 ? -0.633 30.234 14.242 1 98.62 179 TRP B N 1
ATOM 4697 C CA . TRP B 1 179 ? -0.709 29.688 15.594 1 98.62 179 TRP B CA 1
ATOM 4698 C C . TRP B 1 179 ? -0.598 30.797 16.641 1 98.62 179 TRP B C 1
ATOM 4700 O O . TRP B 1 179 ? -1.478 30.953 17.484 1 98.62 179 TRP B O 1
ATOM 4710 N N . PRO B 1 180 ? 0.436 31.594 16.578 1 98.38 180 PRO B N 1
ATOM 4711 C CA . PRO B 1 180 ? 0.645 32.531 17.688 1 98.38 180 PRO B CA 1
ATOM 4712 C C . PRO B 1 180 ? -0.398 33.625 17.719 1 98.38 180 PRO B C 1
ATOM 4714 O O . PRO B 1 180 ? -0.708 34.156 18.797 1 98.38 180 PRO B O 1
ATOM 4717 N N . LYS B 1 181 ? -0.948 33.969 16.578 1 97.88 181 LYS B N 1
ATOM 4718 C CA . LYS B 1 181 ? -1.918 35.062 16.484 1 97.88 181 LYS B CA 1
ATOM 4719 C C . LYS B 1 181 ? -3.127 34.781 17.375 1 97.88 181 LYS B C 1
ATOM 4721 O O . LYS B 1 181 ? -3.719 35.719 17.906 1 97.88 181 LYS B O 1
ATOM 4726 N N . TYR B 1 182 ? -3.498 33.531 17.516 1 98.19 182 TYR B N 1
ATOM 4727 C CA . TYR B 1 182 ? -4.723 33.219 18.234 1 98.19 182 TYR B CA 1
ATOM 4728 C C . TYR B 1 182 ? -4.418 32.438 19.516 1 98.19 182 TYR B C 1
ATOM 4730 O O . TYR B 1 182 ? -5.309 31.797 20.094 1 98.19 182 TYR B O 1
ATOM 4738 N N . ALA B 1 183 ? -3.18 32.406 20 1 98.19 183 ALA B N 1
ATOM 4739 C CA . ALA B 1 183 ? -2.693 31.5 21.031 1 98.19 183 ALA B CA 1
ATOM 4740 C C . ALA B 1 183 ? -3.445 31.703 22.344 1 98.19 183 ALA B C 1
ATOM 4742 O O . ALA B 1 183 ? -3.684 30.75 23.078 1 98.19 183 ALA B O 1
ATOM 4743 N N . SER B 1 184 ? -3.885 32.938 22.625 1 97.06 184 SER B N 1
ATOM 4744 C CA . SER B 1 184 ? -4.488 33.219 23.922 1 97.06 184 SER B CA 1
ATOM 4745 C C . SER B 1 184 ? -5.926 32.719 24 1 97.06 184 SER B C 1
ATOM 4747 O O . SER B 1 184 ? -6.453 32.469 25.078 1 97.06 184 SER B O 1
ATOM 4749 N N . ALA B 1 185 ? -6.566 32.594 22.797 1 98.5 185 ALA B N 1
ATOM 4750 C CA . ALA B 1 185 ? -7.941 32.125 22.75 1 98.5 185 ALA B CA 1
ATOM 4751 C C . ALA B 1 185 ? -8.266 31.547 21.375 1 98.5 185 ALA B C 1
ATOM 4753 O O . ALA B 1 185 ? -9.148 32.062 20.672 1 98.5 185 ALA B O 1
ATOM 4754 N N . PRO B 1 186 ? -7.645 30.375 21.094 1 98.75 186 PRO B N 1
ATOM 4755 C CA . PRO B 1 186 ? -7.883 29.812 19.766 1 98.75 186 PRO B CA 1
ATOM 4756 C C . PRO B 1 186 ? -9.344 29.422 19.547 1 98.75 186 PRO B C 1
ATOM 4758 O O . PRO B 1 186 ? -9.828 29.453 18.406 1 98.75 186 PRO B O 1
ATOM 4761 N N . GLU B 1 187 ? -10.125 29.094 20.594 1 98.62 187 GLU B N 1
ATOM 4762 C CA . GLU B 1 187 ? -11.531 28.719 20.484 1 98.62 187 GLU B CA 1
ATOM 4763 C C . GLU B 1 187 ? -12.391 29.875 20 1 98.62 187 GLU B C 1
ATOM 4765 O O . GLU B 1 187 ? -13.516 29.688 19.547 1 98.62 187 GLU B O 1
ATOM 4770 N N . LYS B 1 188 ? -11.812 31.125 20.125 1 98.44 188 LYS B N 1
ATOM 4771 C CA . LYS B 1 188 ? -12.547 32.312 19.703 1 98.44 188 LYS B CA 1
ATOM 4772 C C . LYS B 1 188 ? -12.062 32.812 18.344 1 98.44 188 LYS B C 1
ATOM 4774 O O . LYS B 1 188 ? -12.609 33.781 17.797 1 98.44 188 LYS B O 1
ATOM 4779 N N . SER B 1 189 ? -11.078 32.156 17.766 1 98.69 189 SER B N 1
ATOM 4780 C CA . SER B 1 189 ? -10.523 32.562 16.484 1 98.69 189 SER B CA 1
ATOM 4781 C C . SER B 1 189 ? -11.547 32.375 15.359 1 98.69 189 SER B C 1
ATOM 4783 O O . SER B 1 189 ? -12.523 31.641 15.523 1 98.69 189 SER B O 1
ATOM 4785 N N . PRO B 1 190 ? -11.305 33.031 14.234 1 98.56 190 PRO B N 1
ATOM 4786 C CA . PRO B 1 190 ? -12.188 32.812 13.086 1 98.56 190 PRO B CA 1
ATOM 4787 C C . PRO B 1 190 ? -12.211 31.344 12.625 1 98.56 190 PRO B C 1
ATOM 4789 O O . PRO B 1 190 ? -13.102 30.953 11.867 1 98.56 190 PRO B O 1
ATOM 4792 N N . ILE B 1 191 ? -11.312 30.531 13.055 1 98.81 191 ILE B N 1
ATOM 4793 C CA . ILE B 1 191 ? -11.219 29.125 12.656 1 98.81 191 ILE B CA 1
ATOM 4794 C C . ILE B 1 191 ? -12.219 28.297 13.453 1 98.81 191 ILE B C 1
ATOM 4796 O O . ILE B 1 191 ? -12.859 27.391 12.914 1 98.81 191 ILE B O 1
ATOM 4800 N N . PHE B 1 192 ? -12.438 28.688 14.797 1 98.88 192 PHE B N 1
ATOM 4801 C CA . PHE B 1 192 ? -13.141 27.766 15.68 1 98.88 192 PHE B CA 1
ATOM 4802 C C . PHE B 1 192 ? -14.273 28.484 16.422 1 98.88 192 PHE B C 1
ATOM 4804 O O . PHE B 1 192 ? -14.828 27.938 17.375 1 98.88 192 PHE B O 1
ATOM 4811 N N . ASN B 1 193 ? -14.695 29.703 15.992 1 98.44 193 ASN B N 1
ATOM 4812 C CA . ASN B 1 193 ? -15.648 30.484 16.766 1 98.44 193 ASN B CA 1
ATOM 4813 C C . ASN B 1 193 ? -17.078 30.031 16.516 1 98.44 193 ASN B C 1
ATOM 4815 O O . ASN B 1 193 ? -18.016 30.562 17.109 1 98.44 193 ASN B O 1
ATOM 4819 N N . GLY B 1 194 ? -17.344 29.172 15.586 1 98.56 194 GLY B N 1
ATOM 4820 C CA . GLY B 1 194 ? -18.641 28.547 15.422 1 98.56 194 GLY B CA 1
ATOM 4821 C C . GLY B 1 194 ? -19.578 29.344 14.516 1 98.56 194 GLY B C 1
ATOM 4822 O O . GLY B 1 194 ? -20.75 29.016 14.383 1 98.56 194 GLY B O 1
ATOM 4823 N N . ASP B 1 195 ? -19.094 30.375 13.906 1 98.25 195 ASP B N 1
ATOM 4824 C CA . ASP B 1 195 ? -19.906 31.062 12.906 1 98.25 195 ASP B CA 1
ATOM 4825 C C . ASP B 1 195 ? -19.969 30.266 11.609 1 98.25 195 ASP B C 1
ATOM 4827 O O . ASP B 1 195 ? -19.312 29.234 11.477 1 98.25 195 ASP B O 1
ATOM 4831 N N . PRO B 1 196 ? -20.781 30.703 10.602 1 97.31 196 PRO B N 1
ATOM 4832 C CA . PRO B 1 196 ? -21 29.922 9.383 1 97.31 196 PRO B CA 1
ATOM 4833 C C . PRO B 1 196 ? -19.75 29.875 8.492 1 97.31 196 PRO B C 1
ATOM 4835 O O . PRO B 1 196 ? -19.688 29.078 7.555 1 97.31 196 PRO B O 1
ATOM 4838 N N . TYR B 1 197 ? -18.781 30.719 8.805 1 97.81 197 TYR B N 1
ATOM 4839 C CA . TYR B 1 197 ? -17.594 30.828 7.98 1 97.81 197 TYR B CA 1
ATOM 4840 C C . TYR B 1 197 ? -16.391 30.188 8.664 1 97.81 197 TYR B C 1
ATOM 4842 O O . TYR B 1 197 ? -15.266 30.234 8.148 1 97.81 197 TYR B O 1
ATOM 4850 N N . SER B 1 198 ? -16.625 29.547 9.828 1 98.69 198 SER B N 1
ATOM 4851 C CA . SER B 1 198 ? -15.578 28.844 10.578 1 98.69 198 SER B CA 1
ATOM 4852 C C . SER B 1 198 ? -15.5 27.375 10.18 1 98.69 198 SER B C 1
ATOM 4854 O O . SER B 1 198 ? -16.297 26.906 9.367 1 98.69 198 SER B O 1
ATOM 4856 N N . LEU B 1 199 ? -14.516 26.688 10.672 1 98.81 199 LEU B N 1
ATOM 4857 C CA . LEU B 1 199 ? -14.375 25.25 10.461 1 98.81 199 LEU B CA 1
ATOM 4858 C C . LEU B 1 199 ? -15.078 24.469 11.562 1 98.81 199 LEU B C 1
ATOM 4860 O O . LEU B 1 199 ? -14.609 23.406 11.969 1 98.81 199 LEU B O 1
ATOM 4864 N N . GLY B 1 200 ? -16.172 25.062 12.039 1 98.5 200 GLY B N 1
ATOM 4865 C CA . GLY B 1 200 ? -16.875 24.516 13.18 1 98.5 200 GLY B CA 1
ATOM 4866 C C . GLY B 1 200 ? -16.438 25.109 14.508 1 98.5 200 GLY B C 1
ATOM 4867 O O . GLY B 1 200 ? -15.289 25.531 14.648 1 98.5 200 GLY B O 1
ATOM 4868 N N . GLY B 1 201 ? -17.344 25.109 15.438 1 98.5 201 GLY B N 1
ATOM 4869 C CA . GLY B 1 201 ? -17.016 25.609 16.766 1 98.5 201 GLY B CA 1
ATOM 4870 C C . GLY B 1 201 ? -16.219 24.625 17.594 1 98.5 201 GLY B C 1
ATOM 4871 O O . GLY B 1 201 ? -15.75 23.609 17.078 1 98.5 201 GLY B O 1
ATOM 4872 N N . ASN B 1 202 ? -15.875 25.094 18.781 1 98.56 202 ASN B N 1
ATOM 4873 C CA . ASN B 1 202 ? -15.359 24.172 19.781 1 98.56 202 ASN B CA 1
ATOM 4874 C C . ASN B 1 202 ? -16.406 23.125 20.188 1 98.56 202 ASN B C 1
ATOM 4876 O O . ASN B 1 202 ? -17.578 23.25 19.797 1 98.56 202 ASN B O 1
ATOM 4880 N N . GLY B 1 203 ? -15.969 22.094 20.812 1 98.69 203 GLY B N 1
ATOM 4881 C CA . GLY B 1 203 ? -16.922 21.172 21.406 1 98.69 203 GLY B CA 1
ATOM 4882 C C . GLY B 1 203 ? -17.688 21.766 22.578 1 98.69 203 GLY B C 1
ATOM 4883 O O . GLY B 1 203 ? -17.172 22.609 23.297 1 98.69 203 GLY B O 1
ATOM 4884 N N . ASP B 1 204 ? -18.969 21.312 22.703 1 98.31 204 ASP B N 1
ATOM 4885 C CA . ASP B 1 204 ? -19.672 21.656 23.938 1 98.31 204 ASP B CA 1
ATOM 4886 C C . ASP B 1 204 ? -18.828 21.312 25.156 1 98.31 204 ASP B C 1
ATOM 4888 O O . ASP B 1 204 ? -18.172 20.266 25.188 1 98.31 204 ASP B O 1
ATOM 4892 N N . TYR B 1 205 ? -18.891 22.25 26.172 1 98 205 TYR B N 1
ATOM 4893 C CA . TYR B 1 205 ? -18.031 22.062 27.328 1 98 205 TYR B CA 1
ATOM 4894 C C . TYR B 1 205 ? -18.453 20.844 28.125 1 98 205 TYR B C 1
ATOM 4896 O O . TYR B 1 205 ? -19.641 20.688 28.469 1 98 205 TYR B O 1
ATOM 4904 N N . VAL B 1 206 ? -17.562 19.938 28.375 1 97.69 206 VAL B N 1
ATOM 4905 C CA . VAL B 1 206 ? -17.672 18.812 29.297 1 97.69 206 VAL B CA 1
ATOM 4906 C C . VAL B 1 206 ? -16.484 18.812 30.266 1 97.69 206 VAL B C 1
ATOM 4908 O O . VAL B 1 206 ? -15.328 18.922 29.844 1 97.69 206 VAL B O 1
ATOM 4911 N N . PRO B 1 207 ? -16.781 18.766 31.625 1 96.75 207 PRO B N 1
ATOM 4912 C CA . PRO B 1 207 ? -15.664 18.672 32.562 1 96.75 207 PRO B CA 1
ATOM 4913 C C . PRO B 1 207 ? -14.773 17.453 32.312 1 96.75 207 PRO B C 1
ATOM 4915 O O . PRO B 1 207 ? -15.281 16.344 32.156 1 96.75 207 PRO B O 1
ATOM 4918 N N . HIS B 1 208 ? -13.523 17.641 32.156 1 95.81 208 HIS B N 1
ATOM 4919 C CA . HIS B 1 208 ? -12.562 16.578 31.922 1 95.81 208 HIS B CA 1
ATOM 4920 C C . HIS B 1 208 ? -11.148 17.016 32.25 1 95.81 208 HIS B C 1
ATOM 4922 O O . HIS B 1 208 ? -10.891 18.219 32.469 1 95.81 208 HIS B O 1
ATOM 4928 N N . ASP B 1 209 ? -10.148 16.125 32.406 1 94.75 209 ASP B N 1
ATOM 4929 C CA . ASP B 1 209 ? -8.789 16.438 32.812 1 94.75 209 ASP B CA 1
ATOM 4930 C C . ASP B 1 209 ? -7.875 16.672 31.609 1 94.75 209 ASP B C 1
ATOM 4932 O O . ASP B 1 209 ? -6.742 17.125 31.766 1 94.75 209 ASP B O 1
ATOM 4936 N N . GLY B 1 210 ? -8.352 16.422 30.438 1 95.06 210 GLY B N 1
ATOM 4937 C CA . GLY B 1 210 ? -7.523 16.438 29.234 1 95.06 210 GLY B CA 1
ATOM 4938 C C . GLY B 1 210 ? -7.094 15.062 28.781 1 95.06 210 GLY B C 1
ATOM 4939 O O . GLY B 1 210 ? -7.301 14.07 29.484 1 95.06 210 GLY B O 1
ATOM 4940 N N . PRO B 1 211 ? -6.516 15 27.625 1 94 211 PRO B N 1
ATOM 4941 C CA . PRO B 1 211 ? -6.145 13.68 27.109 1 94 211 PRO B CA 1
ATOM 4942 C C . PRO B 1 211 ? -4.832 13.164 27.703 1 94 211 PRO B C 1
ATOM 4944 O O . PRO B 1 211 ? -3.971 13.961 28.078 1 94 211 PRO B O 1
ATOM 4947 N N . VAL B 1 212 ? -4.773 11.898 27.859 1 94.06 212 VAL B N 1
ATOM 4948 C CA . VAL B 1 212 ? -3.527 11.203 28.172 1 94.06 212 VAL B CA 1
ATOM 4949 C C . VAL B 1 212 ? -2.982 10.531 26.922 1 94.06 212 VAL B C 1
ATOM 4951 O O . VAL B 1 212 ? -3.621 9.641 26.359 1 94.06 212 VAL B O 1
ATOM 4954 N N . ILE B 1 213 ? -1.83 10.977 26.438 1 91.69 213 ILE B N 1
ATOM 4955 C CA . ILE B 1 213 ? -1.287 10.422 25.203 1 91.69 213 ILE B CA 1
ATOM 4956 C C . ILE B 1 213 ? -0.355 9.258 25.516 1 91.69 213 ILE B C 1
ATOM 4958 O O . ILE B 1 213 ? 0.37 9.289 26.516 1 91.69 213 ILE B O 1
ATOM 4962 N N . THR B 1 214 ? -0.417 8.227 24.734 1 88.81 214 THR B N 1
ATOM 4963 C CA . THR B 1 214 ? 0.366 7.004 24.859 1 88.81 214 THR B CA 1
ATOM 4964 C C . THR B 1 214 ? 1.137 6.715 23.578 1 88.81 214 THR B C 1
ATOM 4966 O O . THR B 1 214 ? 0.675 7.043 22.484 1 88.81 214 THR B O 1
ATOM 4969 N N . PRO B 1 215 ? 2.334 6.121 23.75 1 80.44 215 PRO B N 1
ATOM 4970 C CA . PRO B 1 215 ? 3.051 5.73 22.531 1 80.44 215 PRO B CA 1
ATOM 4971 C C . PRO B 1 215 ? 2.303 4.676 21.719 1 80.44 215 PRO B C 1
ATOM 4973 O O . PRO B 1 215 ? 1.517 3.904 22.281 1 80.44 215 PRO B O 1
ATOM 4976 N N . PRO B 1 216 ? 2.57 4.711 20.391 1 74.94 216 PRO B N 1
ATOM 4977 C CA . PRO B 1 216 ? 2.006 3.613 19.594 1 74.94 216 PRO B CA 1
ATOM 4978 C C . PRO B 1 216 ? 2.549 2.248 20.016 1 74.94 216 PRO B C 1
ATOM 4980 O O . PRO B 1 216 ? 3.598 2.168 20.656 1 74.94 216 PRO B O 1
ATOM 4983 N N . ASP B 1 217 ? 1.805 1.199 19.656 1 67.44 217 ASP B N 1
ATOM 4984 C CA . ASP B 1 217 ? 2.271 -0.156 19.938 1 67.44 217 ASP B CA 1
ATOM 4985 C C . ASP B 1 217 ? 3.65 -0.397 19.328 1 67.44 217 ASP B C 1
ATOM 4987 O O . ASP B 1 217 ? 3.898 -0.033 18.172 1 67.44 217 ASP B O 1
ATOM 4991 N N . GLY B 1 218 ? 4.551 -0.909 20.109 1 63.06 218 GLY B N 1
ATOM 4992 C CA . GLY B 1 218 ? 5.891 -1.223 19.641 1 63.06 218 GLY B CA 1
ATOM 4993 C C . GLY B 1 218 ? 6.875 -0.083 19.828 1 63.06 218 GLY B C 1
ATOM 4994 O O . GLY B 1 218 ? 8.07 -0.238 19.562 1 63.06 218 GLY B O 1
ATOM 4995 N N . VAL B 1 219 ? 6.293 1.12 20.219 1 67.25 219 VAL B N 1
ATOM 4996 C CA . VAL B 1 219 ? 7.148 2.275 20.469 1 67.25 219 VAL B CA 1
ATOM 4997 C C . VAL B 1 219 ? 7.301 2.488 21.984 1 67.25 219 VAL B C 1
ATOM 4999 O O . VAL B 1 219 ? 6.332 2.371 22.734 1 67.25 219 VAL B O 1
ATOM 5002 N N . GLY B 1 220 ? 8.406 2.613 22.531 1 64.44 220 GLY B N 1
ATOM 5003 C CA . GLY B 1 220 ? 8.695 2.787 23.953 1 64.44 220 GLY B CA 1
ATOM 5004 C C . GLY B 1 220 ? 8.305 4.156 24.469 1 64.44 220 GLY B C 1
ATOM 5005 O O . GLY B 1 220 ? 7.992 5.059 23.688 1 64.44 220 GLY B O 1
ATOM 5006 N N . GLY B 1 221 ? 8.156 4.344 25.75 1 72.06 221 GLY B N 1
ATOM 5007 C CA . GLY B 1 221 ? 7.836 5.594 26.422 1 72.06 221 GLY B CA 1
ATOM 5008 C C . GLY B 1 221 ? 6.648 5.48 27.359 1 72.06 221 GLY B C 1
ATOM 5009 O O . GLY B 1 221 ? 5.949 4.465 27.359 1 72.06 221 GLY B O 1
ATOM 5010 N N . GLY B 1 222 ? 6.473 6.531 28.188 1 80.62 222 GLY B N 1
ATOM 5011 C CA . GLY B 1 222 ? 5.379 6.539 29.141 1 80.62 222 GLY B CA 1
ATOM 5012 C C . GLY B 1 222 ? 4.219 7.418 28.719 1 80.62 222 GLY B C 1
ATOM 5013 O O . GLY B 1 222 ? 4.312 8.133 27.719 1 80.62 222 GLY B O 1
ATOM 5014 N N . ASN B 1 223 ? 3.129 7.277 29.391 1 90.06 223 ASN B N 1
ATOM 5015 C CA . ASN B 1 223 ? 1.953 8.109 29.156 1 90.06 223 ASN B CA 1
ATOM 5016 C C . ASN B 1 223 ? 2.193 9.555 29.594 1 90.06 223 ASN B C 1
ATOM 5018 O O . ASN B 1 223 ? 2.936 9.797 30.547 1 90.06 223 ASN B O 1
ATOM 5022 N N . ILE B 1 224 ? 1.587 10.484 28.906 1 91.5 224 ILE B N 1
ATOM 5023 C CA . ILE B 1 224 ? 1.723 11.906 29.219 1 91.5 224 ILE B CA 1
ATOM 5024 C C . ILE B 1 224 ? 0.34 12.547 29.328 1 91.5 224 ILE B C 1
ATOM 5026 O O . ILE B 1 224 ? -0.442 12.508 28.375 1 91.5 224 ILE B O 1
ATOM 5030 N N . GLN B 1 225 ? 0.048 13.125 30.5 1 94.31 225 GLN B N 1
ATOM 5031 C CA . GLN B 1 225 ? -1.176 13.898 30.703 1 94.31 225 GLN B CA 1
ATOM 5032 C C . GLN B 1 225 ? -1.045 15.305 30.125 1 94.31 225 GLN B C 1
ATOM 5034 O O . GLN B 1 225 ? -0.132 16.047 30.484 1 94.31 225 GLN B O 1
ATOM 5039 N N . LEU B 1 226 ? -1.916 15.664 29.219 1 96.19 226 LEU B N 1
ATOM 5040 C CA . LEU B 1 226 ? -1.966 17.016 28.672 1 96.19 226 LEU B CA 1
ATOM 5041 C C . LEU B 1 226 ? -3.107 17.812 29.297 1 96.19 226 LEU B C 1
ATOM 5043 O O . LEU B 1 226 ? -4.09 17.234 29.766 1 96.19 226 LEU B O 1
ATOM 5047 N N . PRO B 1 227 ? -2.939 19.094 29.375 1 96 227 PRO B N 1
ATOM 5048 C CA . PRO B 1 227 ? -4.023 19.906 29.953 1 96 227 PRO B CA 1
ATOM 5049 C C . PRO B 1 227 ? -5.285 19.891 29.094 1 96 227 PRO B C 1
ATOM 5051 O O . PRO B 1 227 ? -5.203 19.719 27.875 1 96 227 PRO B O 1
ATOM 5054 N N . ALA B 1 228 ? -6.422 20.109 29.719 1 97.5 228 ALA B N 1
ATOM 5055 C CA . ALA B 1 228 ? -7.707 20.203 29.031 1 97.5 228 ALA B CA 1
ATOM 5056 C C . ALA B 1 228 ? -7.852 21.562 28.328 1 97.5 228 ALA B C 1
ATOM 5058 O O . ALA B 1 228 ? -7.258 22.547 28.75 1 97.5 228 ALA B O 1
ATOM 5059 N N . GLY B 1 229 ? -8.594 21.531 27.234 1 98.06 229 GLY B N 1
ATOM 5060 C CA . GLY B 1 229 ? -9.094 22.766 26.656 1 98.06 229 GLY B CA 1
ATOM 5061 C C . GLY B 1 229 ? -10.391 23.234 27.297 1 98.06 229 GLY B C 1
ATOM 5062 O O . GLY B 1 229 ? -10.602 23.047 28.5 1 98.06 229 GLY B O 1
ATOM 5063 N N . VAL B 1 230 ? -11.18 23.984 26.516 1 98.44 230 VAL B N 1
ATOM 5064 C CA . VAL B 1 230 ? -12.398 24.562 27.094 1 98.44 230 VAL B CA 1
ATOM 5065 C C . VAL B 1 230 ? -13.617 24 26.359 1 98.44 230 VAL B C 1
ATOM 5067 O O . VAL B 1 230 ? -14.664 24.656 26.297 1 98.44 230 VAL B O 1
ATOM 5070 N N . GLY B 1 231 ? -13.492 22.828 25.734 1 98.5 231 GLY B N 1
ATOM 5071 C CA . GLY B 1 231 ? -14.578 22.078 25.125 1 98.5 231 GLY B CA 1
ATOM 5072 C C . GLY B 1 231 ? -14.734 20.688 25.703 1 98.5 231 GLY B C 1
ATOM 5073 O O . GLY B 1 231 ? -14.961 20.531 26.906 1 98.5 231 GLY B O 1
ATOM 5074 N N . GLY B 1 232 ? -14.508 19.75 24.828 1 97.94 232 GLY B N 1
ATOM 5075 C CA . GLY B 1 232 ? -14.5 18.359 25.281 1 97.94 232 GLY B CA 1
ATOM 5076 C C . GLY B 1 232 ? -15.672 17.562 24.75 1 97.94 232 GLY B C 1
ATOM 5077 O O . GLY B 1 232 ? -15.656 16.328 24.812 1 97.94 232 GLY B O 1
ATOM 5078 N N . GLY B 1 233 ? -16.656 18.219 24.234 1 98.31 233 GLY B N 1
ATOM 5079 C CA . GLY B 1 233 ? -17.844 17.547 23.734 1 98.31 233 GLY B CA 1
ATOM 5080 C C . GLY B 1 233 ? -17.984 17.656 22.219 1 98.31 233 GLY B C 1
ATOM 5081 O O . GLY B 1 233 ? -17 17.844 21.516 1 98.31 233 GLY B O 1
ATOM 5082 N N . PHE B 1 234 ? -19.203 17.422 21.75 1 98.69 234 PHE B N 1
ATOM 5083 C CA . PHE B 1 234 ? -19.516 17.438 20.312 1 98.69 234 PHE B CA 1
ATOM 5084 C C . PHE B 1 234 ? -19.516 18.875 19.781 1 98.69 234 PHE B C 1
ATOM 5086 O O . PHE B 1 234 ? -19.859 19.812 20.516 1 98.69 234 PHE B O 1
ATOM 5093 N N . VAL B 1 235 ? -19.094 19.062 18.562 1 98.88 235 VAL B N 1
ATOM 5094 C CA . VAL B 1 235 ? -19.203 20.344 17.875 1 98.88 235 VAL B CA 1
ATOM 5095 C C . VAL B 1 235 ? -20.641 20.562 17.422 1 98.88 235 VAL B C 1
ATOM 5097 O O . VAL B 1 235 ? -21.156 19.859 16.562 1 98.88 235 VAL B O 1
ATOM 5100 N N . THR B 1 236 ? -21.297 21.547 17.969 1 98.62 236 THR B N 1
ATOM 5101 C CA . THR B 1 236 ? -22.719 21.75 17.719 1 98.62 236 THR B CA 1
ATOM 5102 C C . THR B 1 236 ? -22.938 23.109 17.062 1 98.62 236 THR B C 1
ATOM 5104 O O . THR B 1 236 ? -24.094 23.516 16.828 1 98.62 236 THR B O 1
ATOM 5107 N N . THR B 1 237 ? -21.859 23.859 16.766 1 98.62 237 THR B N 1
ATOM 5108 C CA . THR B 1 237 ? -22 25.172 16.141 1 98.62 237 THR B CA 1
ATOM 5109 C C . THR B 1 237 ? -21.078 25.281 14.922 1 98.62 237 THR B C 1
ATOM 5111 O O . THR B 1 237 ? -20.109 24.547 14.797 1 98.62 237 THR B O 1
ATOM 5114 N N . GLY B 1 238 ? -21.531 26.234 14 1 98.38 238 GLY B N 1
ATOM 5115 C CA . GLY B 1 238 ? -20.719 26.516 12.828 1 98.38 238 GLY B CA 1
ATOM 5116 C C . GLY B 1 238 ? -20.984 25.578 11.672 1 98.38 238 GLY B C 1
ATOM 5117 O O . GLY B 1 238 ? -21.922 24.797 11.703 1 98.38 238 GLY B O 1
ATOM 5118 N N . ALA B 1 239 ? -20.156 25.656 10.672 1 98 239 ALA B N 1
ATOM 5119 C CA . ALA B 1 239 ? -20.406 25.031 9.375 1 98 239 ALA B CA 1
ATOM 5120 C C . ALA B 1 239 ? -20.297 23.516 9.484 1 98 239 ALA B C 1
ATOM 5122 O O . ALA B 1 239 ? -20.906 22.781 8.688 1 98 239 ALA B O 1
ATOM 5123 N N . PHE B 1 240 ? -19.609 23.016 10.492 1 98.56 240 PHE B N 1
ATOM 5124 C CA . PHE B 1 240 ? -19.406 21.578 10.609 1 98.56 240 PHE B CA 1
ATOM 5125 C C . PHE B 1 240 ? -20.047 21.047 11.883 1 98.56 240 PHE B C 1
ATOM 5127 O O . PHE B 1 240 ? -19.562 20.078 12.477 1 98.56 240 PHE B O 1
ATOM 5134 N N . ALA B 1 241 ? -21.031 21.781 12.281 1 97.88 241 ALA B N 1
ATOM 5135 C CA . ALA B 1 241 ? -21.859 21.281 13.367 1 97.88 241 ALA B CA 1
ATOM 5136 C C . ALA B 1 241 ? -22.438 19.906 13.023 1 97.88 241 ALA B C 1
ATOM 5138 O O . ALA B 1 241 ? -22.922 19.688 11.914 1 97.88 241 ALA B O 1
ATOM 5139 N N . ASN B 1 242 ? -22.281 18.953 13.93 1 94.25 242 ASN B N 1
ATOM 5140 C CA . ASN B 1 242 ? -22.859 17.609 13.836 1 94.25 242 ASN B CA 1
ATOM 5141 C C . ASN B 1 242 ? -22.234 16.812 12.688 1 94.25 242 ASN B C 1
ATOM 5143 O O . ASN B 1 242 ? -22.875 15.93 12.117 1 94.25 242 ASN B O 1
ATOM 5147 N N . MET B 1 243 ? -21.016 17.219 12.336 1 97.62 243 MET B N 1
ATOM 5148 C CA . MET B 1 243 ? -20.266 16.469 11.328 1 97.62 243 MET B CA 1
ATOM 5149 C C . MET B 1 243 ? -20.016 15.039 11.797 1 97.62 243 MET B C 1
ATOM 5151 O O . MET B 1 243 ? -19.75 14.805 12.977 1 97.62 243 MET B O 1
ATOM 5155 N N . THR B 1 244 ? -20.172 14.102 10.828 1 97.94 244 THR B N 1
ATOM 5156 C CA . THR B 1 244 ? -19.875 12.695 11.094 1 97.94 244 THR B CA 1
ATOM 5157 C C . THR B 1 244 ? -18.438 12.367 10.719 1 97.94 244 THR B C 1
ATOM 5159 O O . THR B 1 244 ? -17.969 12.727 9.633 1 97.94 244 THR B O 1
ATOM 5162 N N . VAL B 1 245 ? -17.734 11.766 11.68 1 98.12 245 VAL B N 1
ATOM 5163 C CA . VAL B 1 245 ? -16.422 11.164 11.438 1 98.12 245 VAL B CA 1
ATOM 5164 C C . VAL B 1 245 ? -16.578 9.664 11.211 1 98.12 245 VAL B C 1
ATOM 5166 O O . VAL B 1 245 ? -17.156 8.953 12.047 1 98.12 245 VAL B O 1
ATOM 5169 N N . ASN B 1 246 ? -15.953 9.109 10.086 1 98.44 246 ASN B N 1
ATOM 5170 C CA . ASN B 1 246 ? -16.281 7.746 9.672 1 98.44 246 ASN B CA 1
ATOM 5171 C C . ASN B 1 246 ? -15.172 6.766 10.055 1 98.44 246 ASN B C 1
ATOM 5173 O O . ASN B 1 246 ? -15.43 5.57 10.203 1 98.44 246 ASN B O 1
ATOM 5177 N N . LEU B 1 247 ? -14 7.27 10.234 1 98.56 247 LEU B N 1
ATOM 5178 C CA . LEU B 1 247 ? -12.844 6.41 10.461 1 98.56 247 LEU B CA 1
ATOM 5179 C C . LEU B 1 247 ? -12.281 6.609 11.867 1 98.56 247 LEU B C 1
ATOM 5181 O O . LEU B 1 247 ? -12.445 7.68 12.453 1 98.56 247 LEU B O 1
ATOM 5185 N N . GLY B 1 248 ? -11.5 5.594 12.281 1 96.69 248 GLY B N 1
ATOM 5186 C CA . GLY B 1 248 ? -10.883 5.672 13.602 1 96.69 248 GLY B CA 1
ATOM 5187 C C . GLY B 1 248 ? -11.812 5.246 14.719 1 96.69 248 GLY B C 1
ATOM 5188 O O . GLY B 1 248 ? -12.914 4.742 14.461 1 96.69 248 GLY B O 1
ATOM 5189 N N . PRO B 1 249 ? -11.43 5.445 15.938 1 96.75 249 PRO B N 1
ATOM 5190 C CA . PRO B 1 249 ? -10.062 5.781 16.359 1 96.75 249 PRO B CA 1
ATOM 5191 C C . PRO B 1 249 ? -9.062 4.676 16.031 1 96.75 249 PRO B C 1
ATOM 5193 O O . PRO B 1 249 ? -9.445 3.605 15.562 1 96.75 249 PRO B O 1
ATOM 5196 N N . VAL B 1 250 ? -7.75 4.969 16.078 1 93.88 250 VAL B N 1
ATOM 5197 C CA . VAL B 1 250 ? -6.699 3.975 15.883 1 93.88 250 VAL B CA 1
ATOM 5198 C C . VAL B 1 250 ? -5.852 3.867 17.141 1 93.88 250 VAL B C 1
ATOM 5200 O O . VAL B 1 250 ? -5.609 2.766 17.656 1 93.88 250 VAL B O 1
ATOM 5203 N N . GLY B 1 251 ? -5.348 5.016 17.594 1 87.12 251 GLY B N 1
ATOM 5204 C CA . GLY B 1 251 ? -4.504 4.941 18.766 1 87.12 251 GLY B CA 1
ATOM 5205 C C . GLY B 1 251 ? -3.891 6.273 19.156 1 87.12 251 GLY B C 1
ATOM 5206 O O . GLY B 1 251 ? -4.18 7.297 18.531 1 87.12 251 GLY B O 1
ATOM 5207 N N . GLY B 1 252 ? -3.131 6.199 20.297 1 85.5 252 GLY B N 1
ATOM 5208 C CA . GLY B 1 252 ? -2.4 7.352 20.797 1 85.5 252 GLY B CA 1
ATOM 5209 C C . GLY B 1 252 ? -3.039 7.969 22.031 1 85.5 252 GLY B C 1
ATOM 5210 O O . GLY B 1 252 ? -2.498 8.914 22.609 1 85.5 252 GLY B O 1
ATOM 5211 N N . LEU B 1 253 ? -4.16 7.5 22.375 1 90.62 253 LEU B N 1
ATOM 5212 C CA . LEU B 1 253 ? -4.887 8.023 23.531 1 90.62 253 LEU B CA 1
ATOM 5213 C C . LEU B 1 253 ? -5.242 6.906 24.5 1 90.62 253 LEU B C 1
ATOM 5215 O O . LEU B 1 253 ? -5.82 5.891 24.109 1 90.62 253 LEU B O 1
ATOM 5219 N N . GLU B 1 254 ? -4.895 7.176 25.688 1 89.94 254 GLU B N 1
ATOM 5220 C CA . GLU B 1 254 ? -5.234 6.203 26.719 1 89.94 254 GLU B CA 1
ATOM 5221 C C . GLU B 1 254 ? -6.742 6.012 26.828 1 89.94 254 GLU B C 1
ATOM 5223 O O . GLU B 1 254 ? -7.504 6.98 26.766 1 89.94 254 GLU B O 1
ATOM 5228 N N . GLY B 1 255 ? -7.102 4.738 26.938 1 89.19 255 GLY B N 1
ATOM 5229 C CA . GLY B 1 255 ? -8.5 4.434 27.188 1 89.19 255 GLY B CA 1
ATOM 5230 C C . GLY B 1 255 ? -9.352 4.445 25.938 1 89.19 255 GLY B C 1
ATOM 5231 O O . GLY B 1 255 ? -10.57 4.305 26 1 89.19 255 GLY B O 1
ATOM 5232 N N . THR B 1 256 ? -8.781 4.688 24.844 1 90.94 256 THR B N 1
ATOM 5233 C CA . THR B 1 256 ? -9.492 4.68 23.578 1 90.94 256 THR B CA 1
ATOM 5234 C C . THR B 1 256 ? -9.117 3.451 22.75 1 90.94 256 THR B C 1
ATOM 5236 O O . THR B 1 256 ? -7.965 3.314 22.328 1 90.94 256 THR B O 1
ATOM 5239 N N . ALA B 1 257 ? -10.055 2.535 22.609 1 91.75 257 ALA B N 1
ATOM 5240 C CA . ALA B 1 257 ? -9.828 1.342 21.797 1 91.75 257 ALA B CA 1
ATOM 5241 C C . ALA B 1 257 ? -9.922 1.663 20.312 1 91.75 257 ALA B C 1
ATOM 5243 O O . ALA B 1 257 ? -10.656 2.568 19.906 1 91.75 257 ALA B O 1
ATOM 5244 N N . ALA B 1 258 ? -9.133 0.958 19.531 1 93.88 258 ALA B N 1
ATOM 5245 C CA . ALA B 1 258 ? -9.234 1.124 18.078 1 93.88 258 ALA B CA 1
ATOM 5246 C C . ALA B 1 258 ? -10.625 0.747 17.578 1 93.88 258 ALA B C 1
ATOM 5248 O O . ALA B 1 258 ? -11.266 -0.154 18.125 1 93.88 258 ALA B O 1
ATOM 5249 N N . GLY B 1 259 ? -11.062 1.468 16.547 1 94.88 259 GLY B N 1
ATOM 5250 C CA . GLY B 1 259 ? -12.305 1.117 15.883 1 94.88 259 GLY B CA 1
ATOM 5251 C C . GLY B 1 259 ? -12.195 -0.14 15.039 1 94.88 259 GLY B C 1
ATOM 5252 O O . GLY B 1 259 ? -11.164 -0.816 15.055 1 94.88 259 GLY B O 1
ATOM 5253 N N . PRO B 1 260 ? -13.352 -0.427 14.344 1 92.56 260 PRO B N 1
ATOM 5254 C CA . PRO B 1 260 ? -13.352 -1.623 13.5 1 92.56 260 PRO B CA 1
ATOM 5255 C C . PRO B 1 260 ? -12.203 -1.632 12.492 1 92.56 260 PRO B C 1
ATOM 5257 O O . PRO B 1 260 ? -11.844 -0.584 11.945 1 92.56 260 PRO B O 1
ATOM 5260 N N . ASP B 1 261 ? -11.633 -2.869 12.336 1 89.12 261 ASP B N 1
ATOM 5261 C CA . ASP B 1 261 ? -10.555 -3.082 11.375 1 89.12 261 ASP B CA 1
ATOM 5262 C C . ASP B 1 261 ? -9.383 -2.15 11.656 1 89.12 261 ASP B C 1
ATOM 5264 O O . ASP B 1 261 ? -8.828 -1.547 10.734 1 89.12 261 ASP B O 1
ATOM 5268 N N . GLY B 1 262 ? -9.141 -1.945 12.992 1 90 262 GLY B N 1
ATOM 5269 C CA . GLY B 1 262 ? -8.008 -1.135 13.406 1 90 262 GLY B CA 1
ATOM 5270 C C . GLY B 1 262 ? -8.18 0.34 13.102 1 90 262 GLY B C 1
ATOM 5271 O O . GLY B 1 262 ? -7.203 1.062 12.914 1 90 262 GLY B O 1
ATOM 5272 N N . GLY B 1 263 ? -9.352 0.766 12.93 1 96 263 GLY B N 1
ATOM 5273 C CA . GLY B 1 263 ? -9.641 2.162 12.648 1 96 263 GLY B CA 1
ATOM 5274 C C . GLY B 1 263 ? -9.922 2.43 11.18 1 96 263 GLY B C 1
ATOM 5275 O O . GLY B 1 263 ? -10.289 3.545 10.805 1 96 263 GLY B O 1
ATOM 5276 N N . LEU B 1 264 ? -9.773 1.358 10.344 1 96.38 264 LEU B N 1
ATOM 5277 C CA . LEU B 1 264 ? -10.016 1.513 8.914 1 96.38 264 LEU B CA 1
ATOM 5278 C C . LEU B 1 264 ? -11.445 1.106 8.555 1 96.38 264 LEU B C 1
ATOM 5280 O O . LEU B 1 264 ? -11.891 1.338 7.43 1 96.38 264 LEU B O 1
ATOM 5284 N N . GLY B 1 265 ? -12.148 0.495 9.477 1 94.81 265 GLY B N 1
ATOM 5285 C CA . GLY B 1 265 ? -13.531 0.117 9.266 1 94.81 265 GLY B CA 1
ATOM 5286 C C . GLY B 1 265 ? -14.5 1.268 9.469 1 94.81 265 GLY B C 1
ATOM 5287 O O . GLY B 1 265 ? -14.109 2.342 9.93 1 94.81 265 GLY B O 1
ATOM 5288 N N . TYR B 1 266 ? -15.758 1.049 9.07 1 96.69 266 TYR B N 1
ATOM 5289 C CA . TYR B 1 266 ? -16.797 2.062 9.18 1 96.69 266 TYR B CA 1
ATOM 5290 C C . TYR B 1 266 ? -17.234 2.24 10.633 1 96.69 266 TYR B C 1
ATOM 5292 O O . TYR B 1 266 ? -17.734 1.301 11.25 1 96.69 266 TYR B O 1
ATOM 5300 N N . ASN B 1 267 ? -17 3.439 11.188 1 97.81 267 ASN B N 1
ATOM 5301 C CA . ASN B 1 267 ? -17.312 3.756 12.57 1 97.81 267 ASN B CA 1
ATOM 5302 C C . ASN B 1 267 ? -17.844 5.18 12.719 1 97.81 267 ASN B C 1
ATOM 5304 O O . ASN B 1 267 ? -17.203 6.027 13.328 1 97.81 267 ASN B O 1
ATOM 5308 N N . PRO B 1 268 ? -19.078 5.445 12.18 1 98.25 268 PRO B N 1
ATOM 5309 C CA . PRO B 1 268 ? -19.625 6.809 12.203 1 98.25 268 PRO B CA 1
ATOM 5310 C C . PRO B 1 268 ? -19.891 7.312 13.617 1 98.25 268 PRO B C 1
ATOM 5312 O O . PRO B 1 268 ? -20.453 6.586 14.438 1 98.25 268 PRO B O 1
ATOM 5315 N N . ARG B 1 269 ? -19.438 8.492 13.906 1 97.94 269 ARG B N 1
ATOM 5316 C CA . ARG B 1 269 ? -19.641 9.172 15.188 1 97.94 269 ARG B CA 1
ATOM 5317 C C . ARG B 1 269 ? -19.5 10.68 15.031 1 97.94 269 ARG B C 1
ATOM 5319 O O . ARG B 1 269 ? -19.062 11.164 13.984 1 97.94 269 ARG B O 1
ATOM 5326 N N . GLY B 1 270 ? -19.828 11.43 16.016 1 98.25 270 GLY B N 1
ATOM 5327 C CA . GLY B 1 270 ? -19.797 12.883 15.914 1 98.25 270 GLY B CA 1
ATOM 5328 C C . GLY B 1 270 ? -18.406 13.461 16.109 1 98.25 270 GLY B C 1
ATOM 5329 O O . GLY B 1 270 ? -17.594 12.914 16.859 1 98.25 270 GLY B O 1
ATOM 5330 N N . LEU B 1 271 ? -18.219 14.586 15.492 1 98.69 271 LEU B N 1
ATOM 5331 C CA . LEU B 1 271 ? -17 15.367 15.672 1 98.69 271 LEU B CA 1
ATOM 5332 C C . LEU B 1 271 ? -16.953 15.984 17.062 1 98.69 271 LEU B C 1
ATOM 5334 O O . LEU B 1 271 ? -17.906 16.609 17.5 1 98.69 271 LEU B O 1
ATOM 5338 N N . LYS B 1 272 ? -15.852 15.773 17.781 1 98.5 272 LYS B N 1
ATOM 5339 C CA . LYS B 1 272 ? -15.609 16.391 19.078 1 98.5 272 LYS B CA 1
ATOM 5340 C C . LYS B 1 272 ? -14.344 17.25 19.047 1 98.5 272 LYS B C 1
ATOM 5342 O O . LYS B 1 272 ? -13.391 16.922 18.344 1 98.5 272 LYS B O 1
ATOM 5347 N N . ARG B 1 273 ? -14.367 18.312 19.859 1 98.75 273 ARG B N 1
ATOM 5348 C CA . ARG B 1 273 ? -13.195 19.172 19.984 1 98.75 273 ARG B CA 1
ATOM 5349 C C . ARG B 1 273 ? -13.023 19.656 21.422 1 98.75 273 ARG B C 1
ATOM 5351 O O . ARG B 1 273 ? -13.984 19.672 22.188 1 98.75 273 ARG B O 1
ATOM 5358 N N . ASP B 1 274 ? -11.852 19.984 21.766 1 98.75 274 ASP B N 1
ATOM 5359 C CA . ASP B 1 274 ? -11.492 20.562 23.062 1 98.75 274 ASP B CA 1
ATOM 5360 C C . ASP B 1 274 ? -10.516 21.734 22.875 1 98.75 274 ASP B C 1
ATOM 5362 O O . ASP B 1 274 ? -9.453 21.75 23.5 1 98.75 274 ASP B O 1
ATOM 5366 N N . VAL B 1 275 ? -10.852 22.625 22.016 1 98.81 275 VAL B N 1
ATOM 5367 C CA . VAL B 1 275 ? -9.977 23.75 21.656 1 98.81 275 VAL B CA 1
ATOM 5368 C C . VAL B 1 275 ? -9.773 24.656 22.875 1 98.81 275 VAL B C 1
ATOM 5370 O O . VAL B 1 275 ? -10.742 25.062 23.516 1 98.81 275 VAL B O 1
ATOM 5373 N N . GLY B 1 276 ? -8.57 24.969 23.188 1 97.56 276 GLY B N 1
ATOM 5374 C CA . GLY B 1 276 ? -8.242 25.859 24.297 1 97.56 276 GLY B CA 1
ATOM 5375 C C . GLY B 1 276 ? -6.844 26.438 24.203 1 97.56 276 GLY B C 1
ATOM 5376 O O . GLY B 1 276 ? -6.059 26.047 23.344 1 97.56 276 GLY B O 1
ATOM 5377 N N . PRO B 1 277 ? -6.523 27.375 25.031 1 97.69 277 PRO B N 1
ATOM 5378 C CA . PRO B 1 277 ? -5.293 28.141 24.891 1 97.69 277 PRO B CA 1
ATOM 5379 C C . PRO B 1 277 ? -4.062 27.422 25.438 1 97.69 277 PRO B C 1
ATOM 5381 O O . PRO B 1 277 ? -2.938 27.719 25.031 1 97.69 277 PRO B O 1
ATOM 5384 N N . ALA B 1 278 ? -4.207 26.438 26.344 1 97.25 278 ALA B N 1
ATOM 5385 C CA . ALA B 1 278 ? -3.078 25.875 27.094 1 97.25 278 ALA B CA 1
ATOM 5386 C C . ALA B 1 278 ? -2.018 25.312 26.156 1 97.25 278 ALA B C 1
ATOM 5388 O O . ALA B 1 278 ? -0.844 25.688 26.234 1 97.25 278 ALA B O 1
ATOM 5389 N N . MET B 1 279 ? -2.428 24.422 25.266 1 97.81 279 MET B N 1
ATOM 5390 C CA . MET B 1 279 ? -1.491 23.781 24.359 1 97.81 279 MET B CA 1
ATOM 5391 C C . MET B 1 279 ? -0.887 24.797 23.391 1 97.81 279 MET B C 1
ATOM 5393 O O . MET B 1 279 ? 0.319 24.781 23.141 1 97.81 279 MET B O 1
ATOM 5397 N N . ASN B 1 280 ? -1.702 25.719 22.828 1 98.38 280 ASN B N 1
ATOM 5398 C CA . ASN B 1 280 ? -1.264 26.719 21.859 1 98.38 280 ASN B CA 1
ATOM 5399 C C . ASN B 1 280 ? -0.251 27.688 22.469 1 98.38 280 ASN B C 1
ATOM 5401 O O . ASN B 1 280 ? 0.78 27.969 21.859 1 98.38 280 ASN B O 1
ATOM 5405 N N . GLN B 1 281 ? -0.482 28.125 23.656 1 97.38 281 GLN B N 1
ATOM 5406 C CA . GLN B 1 281 ? 0.407 29.078 24.328 1 97.38 281 GLN B CA 1
ATOM 5407 C C . GLN B 1 281 ? 1.753 28.438 24.656 1 97.38 281 GLN B C 1
ATOM 5409 O O . GLN B 1 281 ? 2.791 29.109 24.594 1 97.38 281 GLN B O 1
ATOM 5414 N N . ARG B 1 282 ? 1.682 27.203 24.906 1 96.38 282 ARG B N 1
ATOM 5415 C CA . ARG B 1 282 ? 2.922 26.516 25.281 1 96.38 282 ARG B CA 1
ATOM 5416 C C . ARG B 1 282 ? 3.75 26.188 24.047 1 96.38 282 ARG B C 1
ATOM 5418 O O . ARG B 1 282 ? 4.965 26.406 24.031 1 96.38 282 ARG B O 1
ATOM 5425 N N . TYR B 1 283 ? 3.115 25.688 23.016 1 97.94 283 TYR B N 1
ATOM 5426 C CA . TYR B 1 283 ? 3.885 25 21.984 1 97.94 283 TYR B CA 1
ATOM 5427 C C . TYR B 1 283 ? 3.98 25.828 20.719 1 97.94 283 TYR B C 1
ATOM 5429 O O . TYR B 1 283 ? 4.832 25.578 19.859 1 97.94 283 TYR B O 1
ATOM 5437 N N . ALA B 1 284 ? 3.092 26.797 20.516 1 98.25 284 ALA B N 1
ATOM 5438 C CA . ALA B 1 284 ? 3.025 27.469 19.234 1 98.25 284 ALA B CA 1
ATOM 5439 C C . ALA B 1 284 ? 2.762 28.953 19.391 1 98.25 284 ALA B C 1
ATOM 5441 O O . ALA B 1 284 ? 1.773 29.484 18.875 1 98.25 284 ALA B O 1
ATOM 5442 N N . ASN B 1 285 ? 3.629 29.625 20.109 1 97.88 285 ASN B N 1
ATOM 5443 C CA . ASN B 1 285 ? 3.629 31.078 20.297 1 97.88 285 ASN B CA 1
ATOM 5444 C C . ASN B 1 285 ? 4.684 31.766 19.438 1 97.88 285 ASN B C 1
ATOM 5446 O O . ASN B 1 285 ? 5.324 31.109 18.609 1 97.88 285 ASN B O 1
ATOM 5450 N N . TYR B 1 286 ? 4.871 33.094 19.578 1 97.62 286 TYR B N 1
ATOM 5451 C CA . TYR B 1 286 ? 5.762 33.812 18.703 1 97.62 286 TYR B CA 1
ATOM 5452 C C . TYR B 1 286 ? 7.215 33.469 18.953 1 97.62 286 TYR B C 1
ATOM 5454 O O . TYR B 1 286 ? 8.047 33.5 18.047 1 97.62 286 TYR B O 1
ATOM 5462 N N . THR B 1 287 ? 7.555 33.062 20.188 1 97.62 287 THR B N 1
ATOM 5463 C CA . THR B 1 287 ? 8.898 32.594 20.484 1 97.62 287 THR B CA 1
ATOM 5464 C C . THR B 1 287 ? 9.188 31.312 19.719 1 97.62 287 THR B C 1
ATOM 5466 O O . THR B 1 287 ? 10.258 31.156 19.109 1 97.62 287 THR B O 1
ATOM 5469 N N . THR B 1 288 ? 8.195 30.391 19.734 1 98.25 288 THR B N 1
ATOM 5470 C CA . THR B 1 288 ? 8.359 29.109 19.078 1 98.25 288 THR B CA 1
ATOM 5471 C C . THR B 1 288 ? 8.562 29.297 17.578 1 98.25 288 THR B C 1
ATOM 5473 O O . THR B 1 288 ? 9.5 28.734 16.984 1 98.25 288 THR B O 1
ATOM 5476 N N . VAL B 1 289 ? 7.719 30.078 16.906 1 98.5 289 VAL B N 1
ATOM 5477 C CA . VAL B 1 289 ? 7.789 30.188 15.445 1 98.5 289 VAL B CA 1
ATOM 5478 C C . VAL B 1 289 ? 9.062 30.938 15.047 1 98.5 289 VAL B C 1
ATOM 5480 O O . VAL B 1 289 ? 9.68 30.625 14.031 1 98.5 289 VAL B O 1
ATOM 5483 N N . LEU B 1 290 ? 9.5 31.969 15.875 1 98.38 290 LEU B N 1
ATOM 5484 C CA . LEU B 1 290 ? 10.766 32.656 15.609 1 98.38 290 LEU B CA 1
ATOM 5485 C C . LEU B 1 290 ? 11.938 31.672 15.727 1 98.38 290 LEU B C 1
ATOM 5487 O O . LEU B 1 290 ? 12.812 31.641 14.867 1 98.38 290 LEU B O 1
ATOM 5491 N N . ASN B 1 291 ? 11.914 30.859 16.766 1 98.31 291 ASN B N 1
ATOM 5492 C CA . ASN B 1 291 ? 12.984 29.891 17 1 98.31 291 ASN B CA 1
ATOM 5493 C C . ASN B 1 291 ? 13.062 28.859 15.875 1 98.31 291 ASN B C 1
ATOM 5495 O O . ASN B 1 291 ? 14.148 28.406 15.508 1 98.31 291 ASN B O 1
ATOM 5499 N N . LEU B 1 292 ? 11.93 28.453 15.352 1 98.62 292 LEU B N 1
ATOM 5500 C CA . LEU B 1 292 ? 11.93 27.562 14.203 1 98.62 292 LEU B CA 1
ATOM 5501 C C . LEU B 1 292 ? 12.727 28.141 13.047 1 98.62 292 LEU B C 1
ATOM 5503 O O . LEU B 1 292 ? 13.578 27.469 12.469 1 98.62 292 LEU B O 1
ATOM 5507 N N . LEU B 1 293 ? 12.508 29.406 12.742 1 98.5 293 LEU B N 1
ATOM 5508 C CA . LEU B 1 293 ? 13.164 30.062 11.609 1 98.5 293 LEU B CA 1
ATOM 5509 C C . LEU B 1 293 ? 14.664 30.188 11.852 1 98.5 293 LEU B C 1
ATOM 5511 O O . LEU B 1 293 ? 15.453 30.188 10.906 1 98.5 293 LEU B O 1
ATOM 5515 N N . LEU B 1 294 ? 15.047 30.219 13.102 1 98.19 294 LEU B N 1
ATOM 5516 C CA . LEU B 1 294 ? 16.438 30.5 13.445 1 98.19 294 LEU B CA 1
ATOM 5517 C C . LEU B 1 294 ? 17.25 29.219 13.57 1 98.19 294 LEU B C 1
ATOM 5519 O O . LEU B 1 294 ? 18.469 29.266 13.758 1 98.19 294 LEU B O 1
ATOM 5523 N N . LYS B 1 295 ? 16.609 28.078 13.492 1 98.25 295 LYS B N 1
ATOM 5524 C CA . LYS B 1 295 ? 17.359 26.828 13.57 1 98.25 295 LYS B CA 1
ATOM 5525 C C . LYS B 1 295 ? 18.312 26.688 12.383 1 98.25 295 LYS B C 1
ATOM 5527 O O . LYS B 1 295 ? 17.953 27.016 11.25 1 98.25 295 LYS B O 1
ATOM 5532 N N . PRO B 1 296 ? 19.516 26.141 12.586 1 97.25 296 PRO B N 1
ATOM 5533 C CA . PRO B 1 296 ? 20.547 26.188 11.547 1 97.25 296 PRO B CA 1
ATOM 5534 C C . PRO B 1 296 ? 20.453 25.031 10.555 1 97.25 296 PRO B C 1
ATOM 5536 O O . PRO B 1 296 ? 21.016 25.109 9.461 1 97.25 296 PRO B O 1
ATOM 5539 N N . ASN B 1 297 ? 19.828 23.953 10.992 1 97.31 297 ASN B N 1
ATOM 5540 C CA . ASN B 1 297 ? 19.734 22.766 10.148 1 97.31 297 ASN B CA 1
ATOM 5541 C C . ASN B 1 297 ? 18.453 21.984 10.422 1 97.31 297 ASN B C 1
ATOM 5543 O O . ASN B 1 297 ? 17.734 22.266 11.383 1 97.31 297 ASN B O 1
ATOM 5547 N N . ILE B 1 298 ? 18.172 21.031 9.586 1 97.94 298 ILE B N 1
ATOM 5548 C CA . ILE B 1 298 ? 16.891 20.344 9.602 1 97.94 298 ILE B CA 1
ATOM 5549 C C . ILE B 1 298 ? 16.781 19.5 10.867 1 97.94 298 ILE B C 1
ATOM 5551 O O . ILE B 1 298 ? 15.688 19.328 11.414 1 97.94 298 ILE B O 1
ATOM 5555 N N . SER B 1 299 ? 17.891 19 11.375 1 96.62 299 SER B N 1
ATOM 5556 C CA . SER B 1 299 ? 17.875 18.188 12.594 1 96.62 299 SER B CA 1
ATOM 5557 C C . SER B 1 299 ? 17.344 19 13.773 1 96.62 299 SER B C 1
ATOM 5559 O O . SER B 1 299 ? 16.453 18.562 14.484 1 96.62 299 SER B O 1
ATOM 5561 N N . GLU B 1 300 ? 17.891 20.172 13.938 1 97 300 GLU B N 1
ATOM 5562 C CA . GLU B 1 300 ? 17.469 21.047 15.023 1 97 300 GLU B CA 1
ATOM 5563 C C . GLU B 1 300 ? 16.062 21.594 14.773 1 97 300 GLU B C 1
ATOM 5565 O O . GLU B 1 300 ? 15.281 21.766 15.711 1 97 300 GLU B O 1
ATOM 5570 N N . TYR B 1 301 ? 15.781 21.906 13.531 1 97.81 301 TYR B N 1
ATOM 5571 C CA . TYR B 1 301 ? 14.445 22.359 13.18 1 97.81 301 TYR B CA 1
ATOM 5572 C C . TYR B 1 301 ? 13.391 21.328 13.578 1 97.81 301 TYR B C 1
ATOM 5574 O O . TYR B 1 301 ? 12.406 21.672 14.234 1 97.81 301 TYR B O 1
ATOM 5582 N N . ARG B 1 302 ? 13.609 20.078 13.273 1 96.75 302 ARG B N 1
ATOM 5583 C CA . ARG B 1 302 ? 12.625 19.016 13.508 1 96.75 302 ARG B CA 1
ATOM 5584 C C . ARG B 1 302 ? 12.516 18.703 15 1 96.75 302 ARG B C 1
ATOM 5586 O O . ARG B 1 302 ? 11.43 18.359 15.484 1 96.75 302 ARG B O 1
ATOM 5593 N N . LEU B 1 303 ? 13.609 18.781 15.695 1 95.19 303 LEU B N 1
ATOM 5594 C CA . LEU B 1 303 ? 13.562 18.547 17.141 1 95.19 303 LEU B CA 1
ATOM 5595 C C . LEU B 1 303 ? 12.609 19.531 17.812 1 95.19 303 LEU B C 1
ATOM 5597 O O . LEU B 1 303 ? 11.93 19.172 18.781 1 95.19 303 LEU B O 1
ATOM 5601 N N . LEU B 1 304 ? 12.633 20.734 17.312 1 97.31 304 LEU B N 1
ATOM 5602 C CA . LEU B 1 304 ? 11.703 21.719 17.859 1 97.31 304 LEU B CA 1
ATOM 5603 C C . LEU B 1 304 ? 10.297 21.516 17.297 1 97.31 304 LEU B C 1
ATOM 5605 O O . LEU B 1 304 ? 9.32 21.5 18.047 1 97.31 304 LEU B O 1
ATOM 5609 N N . SER B 1 305 ? 10.148 21.359 15.961 1 97.88 305 SER B N 1
ATOM 5610 C CA . SER B 1 305 ? 8.867 21.328 15.258 1 97.88 305 SER B CA 1
ATOM 5611 C C . SER B 1 305 ? 8.055 20.109 15.641 1 97.88 305 SER B C 1
ATOM 5613 O O . SER B 1 305 ? 6.855 20.203 15.914 1 97.88 305 SER B O 1
ATOM 5615 N N . GLU B 1 306 ? 8.703 18.906 15.68 1 96.31 306 GLU B N 1
ATOM 5616 C CA . GLU B 1 306 ? 8.031 17.641 15.961 1 96.31 306 GLU B CA 1
ATOM 5617 C C . GLU B 1 306 ? 8.164 17.266 17.438 1 96.31 306 GLU B C 1
ATOM 5619 O O . GLU B 1 306 ? 7.367 16.469 17.953 1 96.31 306 GLU B O 1
ATOM 5624 N N . GLY B 1 307 ? 9.211 17.828 18.062 1 94.5 307 GLY B N 1
ATOM 5625 C CA . GLY B 1 307 ? 9.438 17.516 19.453 1 94.5 307 GLY B CA 1
ATOM 5626 C C . GLY B 1 307 ? 10.297 16.281 19.672 1 94.5 307 GLY B C 1
ATOM 5627 O O . GLY B 1 307 ? 10.969 15.828 18.734 1 94.5 307 GLY B O 1
ATOM 5628 N N . VAL B 1 308 ? 10.445 15.938 20.891 1 89.38 308 VAL B N 1
ATOM 5629 C CA . VAL B 1 308 ? 11.227 14.773 21.312 1 89.38 308 VAL B CA 1
ATOM 5630 C C . VAL B 1 308 ? 10.289 13.617 21.656 1 89.38 308 VAL B C 1
ATOM 5632 O O . VAL B 1 308 ? 9.453 13.734 22.547 1 89.38 308 VAL B O 1
ATOM 5635 N N . PRO B 1 309 ? 10.445 12.5 20.875 1 81.81 309 PRO B N 1
ATOM 5636 C CA . PRO B 1 309 ? 9.516 11.398 21.109 1 81.81 309 PRO B CA 1
ATOM 5637 C C . PRO B 1 309 ? 9.469 10.969 22.578 1 81.81 309 PRO B C 1
ATOM 5639 O O . PRO B 1 309 ? 10.508 10.93 23.25 1 81.81 309 PRO B O 1
ATOM 5642 N N . TYR B 1 310 ? 8.234 10.805 23.109 1 78.38 310 TYR B N 1
ATOM 5643 C CA . TYR B 1 310 ? 7.922 10.203 24.391 1 78.38 310 TYR B CA 1
ATOM 5644 C C . TYR B 1 310 ? 8.211 11.172 25.531 1 78.38 310 TYR B C 1
ATOM 5646 O O . TYR B 1 310 ? 8.461 10.75 26.672 1 78.38 310 TYR B O 1
ATOM 5654 N N . THR B 1 311 ? 8.359 12.367 25.234 1 85.94 311 THR B N 1
ATOM 5655 C CA . THR B 1 311 ? 8.445 13.406 26.266 1 85.94 311 THR B CA 1
ATOM 5656 C C . THR B 1 311 ? 7.316 14.422 26.094 1 85.94 311 THR B C 1
ATOM 5658 O O . THR B 1 311 ? 6.578 14.383 25.109 1 85.94 311 THR B O 1
ATOM 5661 N N . ILE B 1 312 ? 7.25 15.289 27.016 1 90.94 312 ILE B N 1
ATOM 5662 C CA . ILE B 1 312 ? 6.211 16.312 27 1 90.94 312 ILE B CA 1
ATOM 5663 C C . ILE B 1 312 ? 6.543 17.375 25.953 1 90.94 312 ILE B C 1
ATOM 5665 O O . ILE B 1 312 ? 5.699 18.203 25.609 1 90.94 312 ILE B O 1
ATOM 5669 N N . GLU B 1 313 ? 7.777 17.359 25.438 1 93.31 313 GLU B N 1
ATOM 5670 C CA . GLU B 1 313 ? 8.148 18.281 24.375 1 93.31 313 GLU B CA 1
ATOM 5671 C C . GLU B 1 313 ? 7.68 17.766 23.016 1 93.31 313 GLU B C 1
ATOM 5673 O O . GLU B 1 313 ? 8.461 17.172 22.266 1 93.31 313 GLU B O 1
ATOM 5678 N N . ILE B 1 314 ? 6.441 18.094 22.672 1 94.19 314 ILE B N 1
ATOM 5679 C CA . ILE B 1 314 ? 5.82 17.516 21.5 1 94.19 314 ILE B CA 1
ATOM 5680 C C . ILE B 1 314 ? 5.793 18.531 20.359 1 94.19 314 ILE B C 1
ATOM 5682 O O . ILE B 1 314 ? 5.219 18.281 19.297 1 94.19 314 ILE B O 1
ATOM 5686 N N . GLY B 1 315 ? 6.418 19.734 20.594 1 96.94 315 GLY B N 1
ATOM 5687 C CA . GLY B 1 315 ? 6.547 20.75 19.562 1 96.94 315 GLY B CA 1
ATOM 5688 C C . GLY B 1 315 ? 5.215 21.312 19.109 1 96.94 315 GLY B C 1
ATOM 5689 O O . GLY B 1 315 ? 4.164 20.906 19.609 1 96.94 315 GLY B O 1
ATOM 5690 N N . PRO B 1 316 ? 5.32 22.312 18.234 1 98.5 316 PRO B N 1
ATOM 5691 C CA . PRO B 1 316 ? 4.066 22.859 17.703 1 98.5 316 PRO B CA 1
ATOM 5692 C C . PRO B 1 316 ? 3.283 21.828 16.891 1 98.5 316 PRO B C 1
ATOM 5694 O O . PRO B 1 316 ? 2.053 21.906 16.812 1 98.5 316 PRO B O 1
ATOM 5697 N N . HIS B 1 317 ? 3.951 20.844 16.25 1 98.5 317 HIS B N 1
ATOM 5698 C CA . HIS B 1 317 ? 3.225 19.828 15.492 1 98.5 317 HIS B CA 1
ATOM 5699 C C . HIS B 1 317 ? 2.24 19.078 16.391 1 98.5 317 HIS B C 1
ATOM 5701 O O . HIS B 1 317 ? 1.024 19.188 16.219 1 98.5 317 HIS B O 1
ATOM 5707 N N . GLY B 1 318 ? 2.787 18.438 17.406 1 96.94 318 GLY B N 1
ATOM 5708 C CA . GLY B 1 318 ? 1.919 17.734 18.344 1 96.94 318 GLY B CA 1
ATOM 5709 C C . GLY B 1 318 ? 1.041 18.672 19.156 1 96.94 318 GLY B C 1
ATOM 5710 O O . GLY B 1 318 ? -0.15 18.406 19.328 1 96.94 318 GLY B O 1
ATOM 5711 N N . GLY B 1 319 ? 1.609 19.734 19.641 1 97.75 319 GLY B N 1
ATOM 5712 C CA . GLY B 1 319 ? 0.902 20.688 20.484 1 97.75 319 GLY B CA 1
ATOM 5713 C C . GLY B 1 319 ? -0.387 21.188 19.859 1 97.75 319 GLY B C 1
ATOM 5714 O O . GLY B 1 319 ? -1.421 21.25 20.531 1 97.75 319 GLY B O 1
ATOM 5715 N N . MET B 1 320 ? -0.325 21.469 18.609 1 98.62 320 MET B N 1
ATOM 5716 C CA . MET B 1 320 ? -1.489 22.094 17.984 1 98.62 320 MET B CA 1
ATOM 5717 C C . MET B 1 320 ? -2.512 21.031 17.578 1 98.62 320 MET B C 1
ATOM 5719 O O . MET B 1 320 ? -3.701 21.328 17.438 1 98.62 320 MET B O 1
ATOM 5723 N N . HIS B 1 321 ? -2.115 19.766 17.344 1 98.31 321 HIS B N 1
ATOM 5724 C CA . HIS B 1 321 ? -3.107 18.703 17.281 1 98.31 321 HIS B CA 1
ATOM 5725 C C . HIS B 1 321 ? -3.908 18.625 18.578 1 98.31 321 HIS B C 1
ATOM 5727 O O . HIS B 1 321 ? -5.137 18.531 18.547 1 98.31 321 HIS B O 1
ATOM 5733 N N . TYR B 1 322 ? -3.217 18.766 19.641 1 97.75 322 TYR B N 1
ATOM 5734 C CA . TYR B 1 322 ? -3.867 18.625 20.938 1 97.75 322 TYR B CA 1
ATOM 5735 C C . TYR B 1 322 ? -4.492 19.938 21.375 1 97.75 322 TYR B C 1
ATOM 5737 O O . TYR B 1 322 ? -5.25 19.984 22.359 1 97.75 322 TYR B O 1
ATOM 5745 N N . ALA B 1 323 ? -4.164 21.047 20.656 1 98.62 323 ALA B N 1
ATOM 5746 C CA . ALA B 1 323 ? -4.953 22.281 20.828 1 98.62 323 ALA B CA 1
ATOM 5747 C C . ALA B 1 323 ? -6.363 22.094 20.281 1 98.62 323 ALA B C 1
ATOM 5749 O O . ALA B 1 323 ? -7.32 22.672 20.797 1 98.62 323 ALA B O 1
ATOM 5750 N N . ILE B 1 324 ? -6.461 21.328 19.172 1 98.69 324 ILE B N 1
ATOM 5751 C CA . ILE B 1 324 ? -7.766 20.953 18.625 1 98.69 324 ILE B CA 1
ATOM 5752 C C . ILE B 1 324 ? -8.383 19.859 19.5 1 98.69 324 ILE B C 1
ATOM 5754 O O . ILE B 1 324 ? -9.531 20 19.938 1 98.69 324 ILE B O 1
ATOM 5758 N N . SER B 1 325 ? -7.617 18.859 19.781 1 97.88 325 SER B N 1
ATOM 5759 C CA . SER B 1 325 ? -7.938 17.703 20.625 1 97.88 325 SER B CA 1
ATOM 5760 C C . SER B 1 325 ? -9.227 17.031 20.172 1 97.88 325 SER B C 1
ATOM 5762 O O . SER B 1 325 ? -9.555 17.047 18.984 1 97.88 325 SER B O 1
ATOM 5764 N N . GLY B 1 326 ? -9.93 16.375 21.078 1 97.31 326 GLY B N 1
ATOM 5765 C CA . GLY B 1 326 ? -11.18 15.719 20.734 1 97.31 326 GLY B CA 1
ATOM 5766 C C . GLY B 1 326 ? -10.992 14.539 19.812 1 97.31 326 GLY B C 1
ATOM 5767 O O . GLY B 1 326 ? -9.938 13.898 19.797 1 97.31 326 GLY B O 1
ATOM 5768 N N . ASP B 1 327 ? -12.008 14.234 19.156 1 97.25 327 ASP B N 1
ATOM 5769 C CA . ASP B 1 327 ? -12.102 13.133 18.203 1 97.25 327 ASP B CA 1
ATOM 5770 C C . ASP B 1 327 ? -12.594 13.617 16.844 1 97.25 327 ASP B C 1
ATOM 5772 O O . ASP B 1 327 ? -13.742 14.031 16.703 1 97.25 327 ASP B O 1
ATOM 5776 N N . PRO B 1 328 ? -11.703 13.555 15.844 1 97.88 328 PRO B N 1
ATOM 5777 C CA . PRO B 1 328 ? -10.484 12.75 15.766 1 97.88 328 PRO B CA 1
ATOM 5778 C C . PRO B 1 328 ? -9.219 13.57 15.984 1 97.88 328 PRO B C 1
ATOM 5780 O O . PRO B 1 328 ? -8.109 13.055 15.82 1 97.88 328 PRO B O 1
ATOM 5783 N N . GLY B 1 329 ? -9.32 14.773 16.406 1 97.69 329 GLY B N 1
ATOM 5784 C CA . GLY B 1 329 ? -8.203 15.711 16.391 1 97.69 329 GLY B CA 1
ATOM 5785 C C . GLY B 1 329 ? -7.043 15.273 17.25 1 97.69 329 GLY B C 1
ATOM 5786 O O . GLY B 1 329 ? -5.887 15.578 16.969 1 97.69 329 GLY B O 1
ATOM 5787 N N . ALA B 1 330 ? -7.332 14.484 18.297 1 96.38 330 ALA B N 1
ATOM 5788 C CA . ALA B 1 330 ? -6.312 14.062 19.25 1 96.38 330 ALA B CA 1
ATOM 5789 C C . ALA B 1 330 ? -5.746 12.695 18.891 1 96.38 330 ALA B C 1
ATOM 5791 O O . ALA B 1 330 ? -4.82 12.203 19.531 1 96.38 330 ALA B O 1
ATOM 5792 N N . ASP B 1 331 ? -6.309 12.055 17.906 1 96.12 331 ASP B N 1
ATOM 5793 C CA . ASP B 1 331 ? -5.855 10.734 17.453 1 96.12 331 ASP B CA 1
ATOM 5794 C C . ASP B 1 331 ? -4.711 10.852 16.453 1 96.12 331 ASP B C 1
ATOM 5796 O O . ASP B 1 331 ? -4.871 11.445 15.391 1 96.12 331 ASP B O 1
ATOM 5800 N N . LEU B 1 332 ? -3.615 10.289 16.766 1 93.88 332 LEU B N 1
ATOM 5801 C CA . LEU B 1 332 ? -2.385 10.406 15.984 1 93.88 332 LEU B CA 1
ATOM 5802 C C . LEU B 1 332 ? -2.607 9.961 14.547 1 93.88 332 LEU B C 1
ATOM 5804 O O . LEU B 1 332 ? -1.962 10.477 13.625 1 93.88 332 LEU B O 1
ATOM 5808 N N . PHE B 1 333 ? -3.504 9.086 14.32 1 96.56 333 PHE B N 1
ATOM 5809 C CA . PHE B 1 333 ? -3.668 8.438 13.023 1 96.56 333 PHE B CA 1
ATOM 5810 C C . PHE B 1 333 ? -4.812 9.078 12.242 1 96.56 333 PHE B C 1
ATOM 5812 O O . PHE B 1 333 ? -4.699 9.289 11.031 1 96.56 333 PHE B O 1
ATOM 5819 N N . THR B 1 334 ? -5.883 9.461 12.906 1 98.12 334 THR B N 1
ATOM 5820 C CA . THR B 1 334 ? -7.125 9.812 12.227 1 98.12 334 THR B CA 1
ATOM 5821 C C . THR B 1 334 ? -7.355 11.32 12.266 1 98.12 334 THR B C 1
ATOM 5823 O O . THR B 1 334 ? -8.359 11.812 11.742 1 98.12 334 THR B O 1
ATOM 5826 N N . SER B 1 335 ? -6.449 12.102 12.734 1 98.38 335 SER B N 1
ATOM 5827 C CA . SER B 1 335 ? -6.613 13.523 12.992 1 98.38 335 SER B CA 1
ATOM 5828 C C . SER B 1 335 ? -6.984 14.273 11.719 1 98.38 335 SER B C 1
ATOM 5830 O O . SER B 1 335 ? -7.668 15.305 11.766 1 98.38 335 SER B O 1
ATOM 5832 N N . PRO B 1 336 ? -6.621 13.773 10.461 1 98.75 336 PRO B N 1
ATOM 5833 C CA . PRO B 1 336 ? -7.055 14.492 9.266 1 98.75 336 PRO B CA 1
ATOM 5834 C C . PRO B 1 336 ? -8.57 14.5 9.094 1 98.75 336 PRO B C 1
ATOM 5836 O O . PRO B 1 336 ? -9.102 15.227 8.25 1 98.75 336 PRO B O 1
ATOM 5839 N N . GLY B 1 337 ? -9.234 13.727 9.906 1 98.69 337 GLY B N 1
ATOM 5840 C CA . GLY B 1 337 ? -10.688 13.695 9.852 1 98.69 337 GLY B CA 1
ATOM 5841 C C . GLY B 1 337 ? -11.336 14.953 10.391 1 98.69 337 GLY B C 1
ATOM 5842 O O . GLY B 1 337 ? -12.531 15.18 10.195 1 98.69 337 GLY B O 1
ATOM 5843 N N . ASP B 1 338 ? -10.602 15.773 11.086 1 98.81 338 ASP B N 1
ATOM 5844 C CA . ASP B 1 338 ? -11.055 17.109 11.484 1 98.81 338 ASP B CA 1
ATOM 5845 C C . ASP B 1 338 ? -10.672 18.141 10.438 1 98.81 338 ASP B C 1
ATOM 5847 O O . ASP B 1 338 ? -9.5 18.297 10.109 1 98.81 338 ASP B O 1
ATOM 5851 N N . PRO B 1 339 ? -11.656 18.953 9.984 1 98.81 339 PRO B N 1
ATOM 5852 C CA . PRO B 1 339 ? -11.328 20 9.016 1 98.81 339 PRO B CA 1
ATOM 5853 C C . PRO B 1 339 ? -10.242 20.953 9.531 1 98.81 339 PRO B C 1
ATOM 5855 O O . PRO B 1 339 ? -9.492 21.516 8.734 1 98.81 339 PRO B O 1
ATOM 5858 N N . GLY B 1 340 ? -10.07 21.078 10.844 1 98.88 340 GLY B N 1
ATOM 5859 C CA . GLY B 1 340 ? -9.047 21.922 11.445 1 98.88 340 GLY B CA 1
ATOM 5860 C C . GLY B 1 340 ? -7.637 21.422 11.195 1 98.88 340 GLY B C 1
ATOM 5861 O O . GLY B 1 340 ? -6.676 22.188 11.266 1 98.88 340 GLY B O 1
ATOM 5862 N N . PHE B 1 341 ? -7.465 20.125 10.906 1 98.88 341 PHE B N 1
ATOM 5863 C CA . PHE B 1 341 ? -6.176 19.5 10.617 1 98.88 341 PHE B CA 1
ATOM 5864 C C . PHE B 1 341 ? -5.453 20.25 9.5 1 98.88 341 PHE B C 1
ATOM 5866 O O . PHE B 1 341 ? -4.25 20.5 9.594 1 98.88 341 PHE B O 1
ATOM 5873 N N . TRP B 1 342 ? -6.16 20.641 8.547 1 98.94 342 TRP B N 1
ATOM 5874 C CA . TRP B 1 342 ? -5.578 21.062 7.273 1 98.94 342 TRP B CA 1
ATOM 5875 C C . TRP B 1 342 ? -5.004 22.484 7.379 1 98.94 342 TRP B C 1
ATOM 5877 O O . TRP B 1 342 ? -3.975 22.781 6.777 1 98.94 342 TRP B O 1
ATOM 5887 N N . VAL B 1 343 ? -5.641 23.391 8.141 1 98.94 343 VAL B N 1
ATOM 5888 C CA . VAL B 1 343 ? -5.074 24.719 8.352 1 98.94 343 VAL B CA 1
ATOM 5889 C C . VAL B 1 343 ? -3.875 24.625 9.297 1 98.94 343 VAL B C 1
ATOM 5891 O O . VAL B 1 343 ? -2.916 25.391 9.164 1 98.94 343 VAL B O 1
ATOM 5894 N N . HIS B 1 344 ? -3.902 23.641 10.234 1 98.88 344 HIS B N 1
ATOM 5895 C CA . HIS B 1 344 ? -2.75 23.359 11.078 1 98.88 344 HIS B CA 1
ATOM 5896 C C . HIS B 1 344 ? -1.549 22.922 10.25 1 98.88 344 HIS B C 1
ATOM 5898 O O . HIS B 1 344 ? -0.453 23.469 10.398 1 98.88 344 HIS B O 1
ATOM 5904 N N . HIS B 1 345 ? -1.769 22.047 9.328 1 98.94 345 HIS B N 1
ATOM 5905 C CA . HIS B 1 345 ? -0.658 21.547 8.523 1 98.94 345 HIS B CA 1
ATOM 5906 C C . HIS B 1 345 ? -0.305 22.531 7.41 1 98.94 345 HIS B C 1
ATOM 5908 O O . HIS B 1 345 ? 0.803 22.484 6.867 1 98.94 345 HIS B O 1
ATOM 5914 N N . GLY B 1 346 ? -1.248 23.438 7.043 1 98.88 346 GLY B N 1
ATOM 5915 C CA . GLY B 1 346 ? -0.839 24.594 6.27 1 98.88 346 GLY B CA 1
ATOM 5916 C C . GLY B 1 346 ? 0.213 25.438 6.965 1 98.88 346 GLY B C 1
ATOM 5917 O O . GLY B 1 346 ? 1.181 25.875 6.336 1 98.88 346 GLY B O 1
ATOM 5918 N N . MET B 1 347 ? 0.025 25.641 8.242 1 98.88 347 MET B N 1
ATOM 5919 C CA . MET B 1 347 ? 0.978 26.406 9.031 1 98.88 347 MET B CA 1
ATOM 5920 C C . MET B 1 347 ? 2.303 25.672 9.164 1 98.88 347 MET B C 1
ATOM 5922 O O . MET B 1 347 ? 3.371 26.281 9.133 1 98.88 347 MET B O 1
ATOM 5926 N N . MET B 1 348 ? 2.23 24.344 9.352 1 98.88 348 MET B N 1
ATOM 5927 C CA . MET B 1 348 ? 3.453 23.547 9.375 1 98.88 348 MET B CA 1
ATOM 5928 C C . MET B 1 348 ? 4.262 23.766 8.102 1 98.88 348 MET B C 1
ATOM 5930 O O . MET B 1 348 ? 5.477 23.969 8.156 1 98.88 348 MET B O 1
ATOM 5934 N N . ASP B 1 349 ? 3.59 23.688 6.996 1 98.88 349 ASP B N 1
ATOM 5935 C CA . ASP B 1 349 ? 4.266 23.875 5.719 1 98.88 349 ASP B CA 1
ATOM 5936 C C . ASP B 1 349 ? 4.781 25.312 5.586 1 98.88 349 ASP B C 1
ATOM 5938 O O . ASP B 1 349 ? 5.867 25.531 5.043 1 98.88 349 ASP B O 1
ATOM 5942 N N . ARG B 1 350 ? 4.043 26.312 6.059 1 98.88 350 ARG B N 1
ATOM 5943 C CA . ARG B 1 350 ? 4.488 27.703 6.035 1 98.88 350 ARG B CA 1
ATOM 5944 C C . ARG B 1 350 ? 5.816 27.859 6.762 1 98.88 350 ARG B C 1
ATOM 5946 O O . ARG B 1 350 ? 6.75 28.469 6.234 1 98.88 350 ARG B O 1
ATOM 5953 N N . MET B 1 351 ? 5.883 27.297 7.926 1 98.88 351 MET B N 1
ATOM 5954 C CA . MET B 1 351 ? 7.094 27.453 8.727 1 98.88 351 MET B CA 1
ATOM 5955 C C . MET B 1 351 ? 8.289 26.797 8.039 1 98.88 351 MET B C 1
ATOM 5957 O O . MET B 1 351 ? 9.383 27.359 8.023 1 98.88 351 MET B O 1
ATOM 5961 N N . TRP B 1 352 ? 8.039 25.609 7.465 1 98.88 352 TRP B N 1
ATOM 5962 C CA . TRP B 1 352 ? 9.125 24.938 6.777 1 98.88 352 TRP B CA 1
ATOM 5963 C C . TRP B 1 352 ? 9.531 25.688 5.516 1 98.88 352 TRP B C 1
ATOM 5965 O O . TRP B 1 352 ? 10.719 25.812 5.207 1 98.88 352 TRP B O 1
ATOM 5975 N N . THR B 1 353 ? 8.555 26.219 4.793 1 98.81 353 THR B N 1
ATOM 5976 C CA . THR B 1 353 ? 8.805 27.016 3.586 1 98.81 353 THR B CA 1
ATOM 5977 C C . THR B 1 353 ? 9.648 28.234 3.904 1 98.81 353 THR B C 1
ATOM 5979 O O . THR B 1 353 ? 10.641 28.516 3.221 1 98.81 353 THR B O 1
ATOM 5982 N N . LEU B 1 354 ? 9.266 28.953 4.945 1 98.81 354 LEU B N 1
ATOM 5983 C CA . LEU B 1 354 ? 9.992 30.156 5.359 1 98.81 354 LEU B CA 1
ATOM 5984 C C . LEU B 1 354 ? 11.406 29.797 5.805 1 98.81 354 LEU B C 1
ATOM 5986 O O . LEU B 1 354 ? 12.367 30.484 5.441 1 98.81 354 LEU B O 1
ATOM 5990 N N . TRP B 1 355 ? 11.484 28.719 6.586 1 98.81 355 TRP B N 1
ATOM 5991 C CA . TRP B 1 355 ? 12.797 28.266 7.047 1 98.81 355 TRP B CA 1
ATOM 5992 C C . TRP B 1 355 ? 13.703 27.938 5.863 1 98.81 355 TRP B C 1
ATOM 5994 O O . TRP B 1 355 ? 14.867 28.328 5.844 1 98.81 355 TRP B O 1
ATOM 6004 N N . GLN B 1 356 ? 13.211 27.25 4.836 1 98.62 356 GLN B N 1
ATOM 6005 C CA . GLN B 1 356 ? 13.969 26.891 3.646 1 98.62 356 GLN B CA 1
ATOM 6006 C C . GLN B 1 356 ? 14.383 28.125 2.854 1 98.62 356 GLN B C 1
ATOM 6008 O O . GLN B 1 356 ? 15.492 28.188 2.32 1 98.62 356 GLN B O 1
ATOM 6013 N N . ALA B 1 357 ? 13.57 29.109 2.83 1 98.44 357 ALA B N 1
ATOM 6014 C CA . ALA B 1 357 ? 13.773 30.297 1.998 1 98.44 357 ALA B CA 1
ATOM 6015 C C . ALA B 1 357 ? 14.922 31.141 2.529 1 98.44 357 ALA B C 1
ATOM 6017 O O . ALA B 1 357 ? 15.477 31.969 1.804 1 98.44 357 ALA B O 1
ATOM 6018 N N . ILE B 1 358 ? 15.281 30.969 3.773 1 98.06 358 ILE B N 1
ATOM 6019 C CA . ILE B 1 358 ? 16.391 31.703 4.371 1 98.06 358 ILE B CA 1
ATOM 6020 C C . ILE B 1 358 ? 17.703 31.266 3.748 1 98.06 358 ILE B C 1
ATOM 6022 O O . ILE B 1 358 ? 18.625 32.062 3.574 1 98.06 358 ILE B O 1
ATOM 6026 N N . ASP B 1 359 ? 17.828 29.984 3.4 1 97.56 359 ASP B N 1
ATOM 6027 C CA . ASP B 1 359 ? 19.016 29.406 2.77 1 97.56 359 ASP B CA 1
ATOM 6028 C C . ASP B 1 359 ? 18.625 28.297 1.794 1 97.56 359 ASP B C 1
ATOM 6030 O O . ASP B 1 359 ? 18.953 27.125 2.002 1 97.56 359 ASP B O 1
ATOM 6034 N N . PRO B 1 360 ? 18 28.781 0.682 1 96.81 360 PRO B N 1
ATOM 6035 C CA . PRO B 1 360 ? 17.391 27.797 -0.202 1 96.81 360 PRO B CA 1
ATOM 6036 C C . PRO B 1 360 ? 18.406 26.844 -0.82 1 96.81 360 PRO B C 1
ATOM 6038 O O . PRO B 1 360 ? 18.109 25.672 -1.05 1 96.81 360 PRO B O 1
ATOM 6041 N N . VAL B 1 361 ? 19.656 27.203 -1.044 1 95.5 361 VAL B N 1
ATOM 6042 C CA . VAL B 1 361 ? 20.672 26.391 -1.678 1 95.5 361 VAL B CA 1
ATOM 6043 C C . VAL B 1 361 ? 20.969 25.172 -0.81 1 95.5 361 VAL B C 1
ATOM 6045 O O . VAL B 1 361 ? 21.109 24.062 -1.32 1 95.5 361 VAL B O 1
ATOM 6048 N N . ASN B 1 362 ? 20.953 25.391 0.438 1 97 362 ASN B N 1
ATOM 6049 C CA . ASN B 1 362 ? 21.328 24.312 1.343 1 97 362 ASN B CA 1
ATOM 6050 C C . ASN B 1 362 ? 20.078 23.609 1.904 1 97 362 ASN B C 1
ATOM 6052 O O . ASN B 1 362 ? 20.047 22.391 2.006 1 97 362 ASN B O 1
ATOM 6056 N N . ARG B 1 363 ? 19.047 24.344 2.189 1 98 363 ARG B N 1
ATOM 6057 C CA . ARG B 1 363 ? 17.953 23.828 2.992 1 98 363 ARG B CA 1
ATOM 6058 C C . ARG B 1 363 ? 16.938 23.094 2.119 1 98 363 ARG B C 1
ATOM 6060 O O . ARG B 1 363 ? 16.125 22.312 2.625 1 98 363 ARG B O 1
ATOM 6067 N N . HIS B 1 364 ? 17 23.234 0.811 1 96.94 364 HIS B N 1
ATOM 6068 C CA . HIS B 1 364 ? 16.141 22.453 -0.067 1 96.94 364 HIS B CA 1
ATOM 6069 C C . HIS B 1 364 ? 16.656 21.016 -0.21 1 96.94 364 HIS B C 1
ATOM 6071 O O . HIS B 1 364 ? 15.938 20.141 -0.706 1 96.94 364 HIS B O 1
ATOM 6077 N N . LYS B 1 365 ? 17.859 20.781 0.275 1 96.38 365 LYS B N 1
ATOM 6078 C CA . LYS B 1 365 ? 18.406 19.438 0.219 1 96.38 365 LYS B CA 1
ATOM 6079 C C . LYS B 1 365 ? 18.641 18.875 1.62 1 96.38 365 LYS B C 1
ATOM 6081 O O . LYS B 1 365 ? 19.062 17.734 1.774 1 96.38 365 LYS B O 1
ATOM 6086 N N . ASP B 1 366 ? 18.422 19.688 2.623 1 95.56 366 ASP B N 1
ATOM 6087 C CA . ASP B 1 366 ? 18.578 19.297 4.02 1 95.56 366 ASP B CA 1
ATOM 6088 C C . ASP B 1 366 ? 17.375 18.469 4.496 1 95.56 366 ASP B C 1
ATOM 6090 O O . ASP B 1 366 ? 16.297 19.016 4.711 1 95.56 366 ASP B O 1
ATOM 6094 N N . LEU B 1 367 ? 17.531 17.125 4.668 1 93.5 367 LEU B N 1
ATOM 6095 C CA . LEU B 1 367 ? 16.375 16.25 4.805 1 93.5 367 LEU B CA 1
ATOM 6096 C C . LEU B 1 367 ? 16.594 15.242 5.93 1 93.5 367 LEU B C 1
ATOM 6098 O O . LEU B 1 367 ? 15.695 15.008 6.738 1 93.5 367 LEU B O 1
ATOM 6102 N N . ASN B 1 368 ? 17.781 14.672 6.039 1 90.06 368 ASN B N 1
ATOM 6103 C CA . ASN B 1 368 ? 17.875 13.391 6.727 1 90.06 368 ASN B CA 1
ATOM 6104 C C . ASN B 1 368 ? 18.875 13.445 7.887 1 90.06 368 ASN B C 1
ATOM 6106 O O . ASN B 1 368 ? 19.547 12.461 8.18 1 90.06 368 ASN B O 1
ATOM 6110 N N . GLY B 1 369 ? 18.906 14.609 8.523 1 90 369 GLY B N 1
ATOM 6111 C CA . GLY B 1 369 ? 19.781 14.758 9.672 1 90 369 GLY B CA 1
ATOM 6112 C C . GLY B 1 369 ? 19.25 14.086 10.922 1 90 369 GLY B C 1
ATOM 6113 O O . GLY B 1 369 ? 18.047 14.039 11.141 1 90 369 GLY B O 1
ATOM 6114 N N . GLY B 1 370 ? 20.188 13.539 11.734 1 90.75 370 GLY B N 1
ATOM 6115 C CA . GLY B 1 370 ? 19.812 13 13.031 1 90.75 370 GLY B CA 1
ATOM 6116 C C . GLY B 1 370 ? 18.984 11.734 12.938 1 90.75 370 GLY B C 1
ATOM 6117 O O . GLY B 1 370 ? 18.844 11.156 11.859 1 90.75 370 GLY B O 1
ATOM 6118 N N . ASP B 1 371 ? 18.375 11.25 14.039 1 89.81 371 ASP B N 1
ATOM 6119 C CA . ASP B 1 371 ? 17.562 10.031 14.109 1 89.81 371 ASP B CA 1
ATOM 6120 C C . ASP B 1 371 ? 16.25 10.203 13.359 1 89.81 371 ASP B C 1
ATOM 6122 O O . ASP B 1 371 ? 15.727 9.25 12.781 1 89.81 371 ASP B O 1
ATOM 6126 N N . TYR B 1 372 ? 15.797 11.453 13.273 1 92.44 372 TYR B N 1
ATOM 6127 C CA . TYR B 1 372 ? 14.547 11.758 12.578 1 92.44 372 TYR B CA 1
ATOM 6128 C C . TYR B 1 372 ? 14.742 11.711 11.07 1 92.44 372 TYR B C 1
ATOM 6130 O O . TYR B 1 372 ? 13.781 11.82 10.305 1 92.44 372 TYR B O 1
ATOM 6138 N N . GLY B 1 373 ? 16 11.531 10.68 1 95.56 373 GLY B N 1
ATOM 6139 C CA . GLY B 1 373 ? 16.297 11.539 9.258 1 95.56 373 GLY B CA 1
ATOM 6140 C C . GLY B 1 373 ? 16.078 10.195 8.586 1 95.56 373 GLY B C 1
ATOM 6141 O O . GLY B 1 373 ? 16.281 10.047 7.383 1 95.56 373 GLY B O 1
ATOM 6142 N N . HIS B 1 374 ? 15.617 9.188 9.367 1 94.38 374 HIS B N 1
ATOM 6143 C CA . HIS B 1 374 ? 15.469 7.824 8.875 1 94.38 374 HIS B CA 1
ATOM 6144 C C . HIS B 1 374 ? 14.039 7.562 8.406 1 94.38 374 HIS B C 1
ATOM 6146 O O . HIS B 1 374 ? 13.18 8.438 8.508 1 94.38 374 HIS B O 1
ATOM 6152 N N . LEU B 1 375 ? 13.805 6.395 7.848 1 93.12 375 LEU B N 1
ATOM 6153 C CA . LEU B 1 375 ? 12.523 6.016 7.254 1 93.12 375 LEU B CA 1
ATOM 6154 C C . LEU B 1 375 ? 11.531 5.586 8.328 1 93.12 375 LEU B C 1
ATOM 6156 O O . LEU B 1 375 ? 10.32 5.629 8.109 1 93.12 375 LEU B O 1
ATOM 6160 N N . THR B 1 376 ? 12.031 5.129 9.508 1 89.56 376 THR B N 1
ATOM 6161 C CA . THR B 1 376 ? 11.156 4.629 10.562 1 89.56 376 THR B CA 1
ATOM 6162 C C . THR B 1 376 ? 11.078 5.621 11.719 1 89.56 376 THR B C 1
ATOM 6164 O O . THR B 1 376 ? 11.945 6.48 11.859 1 89.56 376 THR B O 1
ATOM 6167 N N . TRP B 1 377 ? 10.031 5.516 12.539 1 90.94 377 TRP B N 1
ATOM 6168 C CA . TRP B 1 377 ? 9.758 6.348 13.703 1 90.94 377 TRP B CA 1
ATOM 6169 C C . TRP B 1 377 ? 10.969 6.383 14.641 1 90.94 377 TRP B C 1
ATOM 6171 O O . TRP B 1 377 ? 11.25 5.398 15.328 1 90.94 377 TRP B O 1
ATOM 6181 N N . ALA B 1 378 ? 11.703 7.586 14.633 1 90.31 378 ALA B N 1
ATOM 6182 C CA . ALA B 1 378 ? 12.875 7.805 15.477 1 90.31 378 ALA B CA 1
ATOM 6183 C C . ALA B 1 378 ? 13.914 6.703 15.273 1 90.31 378 ALA B C 1
ATOM 6185 O O . ALA B 1 378 ? 14.617 6.324 16.203 1 90.31 378 ALA B O 1
ATOM 6186 N N . ASN B 1 379 ? 13.93 6.129 14.094 1 90.31 379 ASN B N 1
ATOM 6187 C CA . ASN B 1 379 ? 14.852 5.086 13.656 1 90.31 379 ASN B CA 1
ATOM 6188 C C . ASN B 1 379 ? 14.672 3.805 14.469 1 90.31 379 ASN B C 1
ATOM 6190 O O . ASN B 1 379 ? 15.648 3.143 14.82 1 90.31 379 ASN B O 1
ATOM 6194 N N . GLU B 1 380 ? 13.438 3.619 14.922 1 84.44 380 GLU B N 1
ATOM 6195 C CA . GLU B 1 380 ? 13.047 2.387 15.594 1 84.44 380 GLU B CA 1
ATOM 6196 C C . GLU B 1 380 ? 11.883 1.711 14.883 1 84.44 380 GLU B C 1
ATOM 6198 O O . GLU B 1 380 ? 10.75 2.199 14.922 1 84.44 380 GLU B O 1
ATOM 6203 N N . PRO B 1 381 ? 12.086 0.52 14.242 1 82.81 381 PRO B N 1
ATOM 6204 C CA . PRO B 1 381 ? 13.359 -0.191 14.18 1 82.81 381 PRO B CA 1
ATOM 6205 C C . PRO B 1 381 ? 14.383 0.517 13.289 1 82.81 381 PRO B C 1
ATOM 6207 O O . PRO B 1 381 ? 14.023 1.41 12.523 1 82.81 381 PRO B O 1
ATOM 6210 N N . PRO B 1 382 ? 15.695 0.177 13.43 1 85.94 382 PRO B N 1
ATOM 6211 C CA . PRO B 1 382 ? 16.719 0.784 12.57 1 85.94 382 PRO B CA 1
ATOM 6212 C C . PRO B 1 382 ? 16.375 0.669 11.086 1 85.94 382 PRO B C 1
ATOM 6214 O O . PRO B 1 382 ? 15.859 -0.359 10.641 1 85.94 382 PRO B O 1
ATOM 6217 N N . SER B 1 383 ? 16.578 1.756 10.359 1 89.25 383 SER B N 1
ATOM 6218 C CA . SER B 1 383 ? 16.266 1.813 8.93 1 89.25 383 SER B CA 1
ATOM 6219 C C . SER B 1 383 ? 17.234 2.727 8.195 1 89.25 383 SER B C 1
ATOM 6221 O O . SER B 1 383 ? 18.094 3.361 8.812 1 89.25 383 SER B O 1
ATOM 6223 N N . ASN B 1 384 ? 17.172 2.699 6.863 1 89.69 384 ASN B N 1
ATOM 6224 C CA . ASN B 1 384 ? 17.984 3.59 6.047 1 89.69 384 ASN B CA 1
ATOM 6225 C C . ASN B 1 384 ? 17.562 5.047 6.219 1 89.69 384 ASN B C 1
ATOM 6227 O O . ASN B 1 384 ? 16.422 5.336 6.586 1 89.69 384 ASN B O 1
ATOM 6231 N N . LYS B 1 385 ? 18.5 5.941 5.977 1 95 385 LYS B N 1
ATOM 6232 C CA . LYS B 1 385 ? 18.172 7.363 5.926 1 95 385 LYS B CA 1
ATOM 6233 C C . LYS B 1 385 ? 17.25 7.676 4.75 1 95 385 LYS B C 1
ATOM 6235 O O . LYS B 1 385 ? 17.375 7.074 3.684 1 95 385 LYS B O 1
ATOM 6240 N N . THR B 1 386 ? 16.375 8.586 5 1 96.81 386 THR B N 1
ATOM 6241 C CA . THR B 1 386 ? 15.523 9.086 3.924 1 96.81 386 THR B CA 1
ATOM 6242 C C . THR B 1 386 ? 16.359 9.75 2.836 1 96.81 386 THR B C 1
ATOM 6244 O O . THR B 1 386 ? 17.328 10.461 3.133 1 96.81 386 THR B O 1
ATOM 6247 N N . GLN B 1 387 ? 16 9.508 1.594 1 96.75 387 GLN B N 1
ATOM 6248 C CA . GLN B 1 387 ? 16.719 10.086 0.459 1 96.75 387 GLN B CA 1
ATOM 6249 C C . GLN B 1 387 ? 15.797 10.977 -0.37 1 96.75 387 GLN B C 1
ATOM 6251 O O . GLN B 1 387 ? 14.578 10.797 -0.366 1 96.75 387 GLN B O 1
ATOM 6256 N N . LEU B 1 388 ? 16.422 11.883 -1.072 1 97.62 388 LEU B N 1
ATOM 6257 C CA . LEU B 1 388 ? 15.68 12.773 -1.961 1 97.62 388 LEU B CA 1
ATOM 6258 C C . LEU B 1 388 ? 14.992 11.992 -3.074 1 97.62 388 LEU B C 1
ATOM 6260 O O . LEU B 1 388 ? 13.953 12.414 -3.586 1 97.62 388 LEU B O 1
ATOM 6264 N N . THR B 1 389 ? 15.492 10.812 -3.383 1 96.25 389 THR B N 1
ATOM 6265 C CA . THR B 1 389 ? 14.953 10.008 -4.473 1 96.25 389 THR B CA 1
ATOM 6266 C C . THR B 1 389 ? 13.836 9.094 -3.965 1 96.25 389 THR B C 1
ATOM 6268 O O . THR B 1 389 ? 13.203 8.391 -4.75 1 96.25 389 THR B O 1
ATOM 6271 N N . ASP B 1 390 ? 13.609 9.125 -2.625 1 96.94 390 ASP B N 1
ATOM 6272 C CA . ASP B 1 390 ? 12.531 8.305 -2.078 1 96.94 390 ASP B CA 1
ATOM 6273 C C . ASP B 1 390 ? 11.18 8.758 -2.617 1 96.94 390 ASP B C 1
ATOM 6275 O O . ASP B 1 390 ? 10.992 9.93 -2.943 1 96.94 390 ASP B O 1
ATOM 6279 N N . VAL B 1 391 ? 10.242 7.75 -2.697 1 97.38 391 VAL B N 1
ATOM 6280 C CA . VAL B 1 391 ? 8.914 8.023 -3.23 1 97.38 391 VAL B CA 1
ATOM 6281 C C . VAL B 1 391 ? 7.934 8.242 -2.08 1 97.38 391 VAL B C 1
ATOM 6283 O O . VAL B 1 391 ? 7.945 7.496 -1.097 1 97.38 391 VAL B O 1
ATOM 6286 N N . ILE B 1 392 ? 7.148 9.266 -2.188 1 97.94 392 ILE B N 1
ATOM 6287 C CA . ILE B 1 392 ? 6 9.508 -1.32 1 97.94 392 ILE B CA 1
ATOM 6288 C C . ILE B 1 392 ? 4.77 8.797 -1.877 1 97.94 392 ILE B C 1
ATOM 6290 O O . ILE B 1 392 ? 4.293 9.133 -2.965 1 97.94 392 ILE B O 1
ATOM 6294 N N . ASP B 1 393 ? 4.336 7.844 -1.153 1 94.75 393 ASP B N 1
ATOM 6295 C CA . ASP B 1 393 ? 3.135 7.102 -1.536 1 94.75 393 ASP B CA 1
ATOM 6296 C C . ASP B 1 393 ? 1.881 7.762 -0.967 1 94.75 393 ASP B C 1
ATOM 6298 O O . ASP B 1 393 ? 1.808 8.039 0.232 1 94.75 393 ASP B O 1
ATOM 6302 N N . MET B 1 394 ? 0.867 7.957 -1.846 1 97.69 394 MET B N 1
ATOM 6303 C CA . MET B 1 394 ? -0.346 8.641 -1.406 1 97.69 394 MET B CA 1
ATOM 6304 C C . MET B 1 394 ? -1.562 7.73 -1.546 1 97.69 394 MET B C 1
ATOM 6306 O O . MET B 1 394 ? -2.701 8.195 -1.465 1 97.69 394 MET B O 1
ATOM 6310 N N . GLY B 1 395 ? -1.274 6.43 -1.761 1 94.69 395 GLY B N 1
ATOM 6311 C CA . GLY B 1 395 ? -2.379 5.492 -1.896 1 94.69 395 GLY B CA 1
ATOM 6312 C C . GLY B 1 395 ? -3.436 5.953 -2.883 1 94.69 395 GLY B C 1
ATOM 6313 O O . GLY B 1 395 ? -3.121 6.281 -4.027 1 94.69 395 GLY B O 1
ATOM 6314 N N . TYR B 1 396 ? -4.691 6.02 -2.408 1 95.94 396 TYR B N 1
ATOM 6315 C CA . TYR B 1 396 ? -5.809 6.363 -3.281 1 95.94 396 TYR B CA 1
ATOM 6316 C C . TYR B 1 396 ? -6.137 7.848 -3.184 1 95.94 396 TYR B C 1
ATOM 6318 O O . TYR B 1 396 ? -7.07 8.328 -3.834 1 95.94 396 TYR B O 1
ATOM 6326 N N . ALA B 1 397 ? -5.316 8.609 -2.393 1 98.06 397 ALA B N 1
ATOM 6327 C CA . ALA B 1 397 ? -5.613 10.031 -2.189 1 98.06 397 ALA B CA 1
ATOM 6328 C C . ALA B 1 397 ? -5.09 10.875 -3.35 1 98.06 397 ALA B C 1
ATOM 6330 O O . ALA B 1 397 ? -5.586 11.969 -3.598 1 98.06 397 ALA B O 1
ATOM 6331 N N . GLY B 1 398 ? -4.086 10.391 -4.031 1 97.69 398 GLY B N 1
ATOM 6332 C CA . GLY B 1 398 ? -3.51 11.133 -5.145 1 97.69 398 GLY B CA 1
ATOM 6333 C C . GLY B 1 398 ? -2.256 10.477 -5.703 1 97.69 398 GLY B C 1
ATOM 6334 O O . GLY B 1 398 ? -1.895 9.375 -5.305 1 97.69 398 GLY B O 1
ATOM 6335 N N . PRO B 1 399 ? -1.581 11.102 -6.676 1 97.38 399 PRO B N 1
ATOM 6336 C CA . PRO B 1 399 ? -0.397 10.531 -7.32 1 97.38 399 PRO B CA 1
ATOM 6337 C C . PRO B 1 399 ? 0.824 10.516 -6.402 1 97.38 399 PRO B C 1
ATOM 6339 O O . PRO B 1 399 ? 0.976 11.406 -5.559 1 97.38 399 PRO B O 1
ATOM 6342 N N . ASN B 1 400 ? 1.71 9.492 -6.602 1 96.56 400 ASN B N 1
ATOM 6343 C CA . ASN B 1 400 ? 3.014 9.445 -5.945 1 96.56 400 ASN B CA 1
ATOM 6344 C C . ASN B 1 400 ? 3.977 10.469 -6.539 1 96.56 400 ASN B C 1
ATOM 6346 O O . ASN B 1 400 ? 3.756 10.969 -7.645 1 96.56 400 ASN B O 1
ATOM 6350 N N . ILE B 1 401 ? 4.98 10.789 -5.77 1 98 401 ILE B N 1
ATOM 6351 C CA . ILE B 1 401 ? 5.992 11.734 -6.223 1 98 401 ILE B CA 1
ATOM 6352 C C . ILE B 1 401 ? 7.301 11.492 -5.473 1 98 401 ILE B C 1
ATOM 6354 O O . ILE B 1 401 ? 7.305 10.859 -4.414 1 98 401 ILE B O 1
ATOM 6358 N N . GLN B 1 402 ? 8.391 11.906 -6 1 97.62 402 GLN B N 1
ATOM 6359 C CA . GLN B 1 402 ? 9.656 11.805 -5.277 1 97.62 402 GLN B CA 1
ATOM 6360 C C . GLN B 1 402 ? 9.844 12.992 -4.336 1 97.62 402 GLN B C 1
ATOM 6362 O O . GLN B 1 402 ? 9.359 14.094 -4.613 1 97.62 402 GLN B O 1
ATOM 6367 N N . ILE B 1 403 ? 10.57 12.805 -3.266 1 98.44 403 ILE B N 1
ATOM 6368 C CA . ILE B 1 403 ? 10.781 13.82 -2.24 1 98.44 403 ILE B CA 1
ATOM 6369 C C . ILE B 1 403 ? 11.461 15.039 -2.855 1 98.44 403 ILE B C 1
ATOM 6371 O O . ILE B 1 403 ? 11.086 16.188 -2.562 1 98.44 403 ILE B O 1
ATOM 6375 N N . GLN B 1 404 ? 12.375 14.828 -3.811 1 98.06 404 GLN B N 1
ATOM 6376 C CA . GLN B 1 404 ? 13.109 15.945 -4.395 1 98.06 404 GLN B CA 1
ATOM 6377 C C . GLN B 1 404 ? 12.172 16.906 -5.125 1 98.06 404 GLN B C 1
ATOM 6379 O O . GLN B 1 404 ? 12.453 18.094 -5.223 1 98.06 404 GLN B O 1
ATOM 6384 N N . ASP B 1 405 ? 11.031 16.422 -5.527 1 98.31 405 ASP B N 1
ATOM 6385 C CA . ASP B 1 405 ? 10.117 17.203 -6.348 1 98.31 405 ASP B CA 1
ATOM 6386 C C . ASP B 1 405 ? 9.172 18.031 -5.477 1 98.31 405 ASP B C 1
ATOM 6388 O O . ASP B 1 405 ? 8.398 18.844 -5.988 1 98.31 405 ASP B O 1
ATOM 6392 N N . VAL B 1 406 ? 9.273 17.891 -4.105 1 98.62 406 VAL B N 1
ATOM 6393 C CA . VAL B 1 406 ? 8.359 18.641 -3.256 1 98.62 406 VAL B CA 1
ATOM 6394 C C . VAL B 1 406 ? 9.148 19.484 -2.256 1 98.62 406 VAL B C 1
ATOM 6396 O O . VAL B 1 406 ? 8.586 20.031 -1.306 1 98.62 406 VAL B O 1
ATOM 6399 N N . MET B 1 407 ? 10.438 19.641 -2.441 1 98.5 407 MET B N 1
ATOM 6400 C CA . MET B 1 407 ? 11.297 20.328 -1.478 1 98.5 407 MET B CA 1
ATOM 6401 C C . MET B 1 407 ? 11.203 21.844 -1.651 1 98.5 407 MET B C 1
ATOM 6403 O O . MET B 1 407 ? 11.469 22.594 -0.713 1 98.5 407 MET B O 1
ATOM 6407 N N . ASP B 1 408 ? 10.859 22.297 -2.873 1 98.06 408 ASP B N 1
ATOM 6408 C CA . ASP B 1 408 ? 10.805 23.719 -3.213 1 98.06 408 ASP B CA 1
ATOM 6409 C C . ASP B 1 408 ? 9.406 24.125 -3.664 1 98.06 408 ASP B C 1
ATOM 6411 O O . ASP B 1 408 ? 8.93 23.672 -4.707 1 98.06 408 ASP B O 1
ATOM 6415 N N . THR B 1 409 ? 8.758 25.047 -2.934 1 98.5 409 THR B N 1
ATOM 6416 C CA . THR B 1 409 ? 7.383 25.438 -3.221 1 98.5 409 THR B CA 1
ATOM 6417 C C . THR B 1 409 ? 7.316 26.328 -4.457 1 98.5 409 THR B C 1
ATOM 6419 O O . THR B 1 409 ? 6.234 26.734 -4.883 1 98.5 409 THR B O 1
ATOM 6422 N N . LEU B 1 410 ? 8.477 26.672 -5.074 1 97.94 410 LEU B N 1
ATOM 6423 C CA . LEU B 1 410 ? 8.547 27.578 -6.215 1 97.94 410 LEU B CA 1
ATOM 6424 C C . LEU B 1 410 ? 8.953 26.828 -7.48 1 97.94 410 LEU B C 1
ATOM 6426 O O . LEU B 1 410 ? 9.383 27.438 -8.453 1 97.94 410 LEU B O 1
ATOM 6430 N N . SER B 1 411 ? 8.914 25.516 -7.488 1 95.06 411 SER B N 1
ATOM 6431 C CA . SER B 1 411 ? 9.32 24.703 -8.633 1 95.06 411 SER B CA 1
ATOM 6432 C C . SER B 1 411 ? 8.492 23.422 -8.727 1 95.06 411 SER B C 1
ATOM 6434 O O . SER B 1 411 ? 7.73 23.094 -7.812 1 95.06 411 SER B O 1
ATOM 6436 N N . GLY B 1 412 ? 8.664 22.703 -9.797 1 95 412 GLY B N 1
ATOM 6437 C CA . GLY B 1 412 ? 7.945 21.453 -9.977 1 95 412 GLY B CA 1
ATOM 6438 C C . GLY B 1 412 ? 6.441 21.625 -10.055 1 95 412 GLY B C 1
ATOM 6439 O O . GLY B 1 412 ? 5.949 22.453 -10.828 1 95 412 GLY B O 1
ATOM 6440 N N . PRO B 1 413 ? 5.777 20.844 -9.18 1 97 413 PRO B N 1
ATOM 6441 C CA . PRO B 1 413 ? 4.316 20.953 -9.219 1 97 413 PRO B CA 1
ATOM 6442 C C . PRO B 1 413 ? 3.795 22.188 -8.492 1 97 413 PRO B C 1
ATOM 6444 O O . PRO B 1 413 ? 2.586 22.422 -8.453 1 97 413 PRO B O 1
ATOM 6447 N N . PHE B 1 414 ? 4.734 22.969 -7.973 1 98.25 414 PHE B N 1
ATOM 6448 C CA . PHE B 1 414 ? 4.312 24.047 -7.09 1 98.25 414 PHE B CA 1
ATOM 6449 C C . PHE B 1 414 ? 4.617 25.406 -7.707 1 98.25 414 PHE B C 1
ATOM 6451 O O . PHE B 1 414 ? 5.48 25.516 -8.578 1 98.25 414 PHE B O 1
ATOM 6458 N N . CYS B 1 415 ? 3.91 26.375 -7.352 1 98.38 415 CYS B N 1
ATOM 6459 C CA . CYS B 1 415 ? 4.168 27.812 -7.496 1 98.38 415 CYS B CA 1
ATOM 6460 C C . CYS B 1 415 ? 3.363 28.609 -6.48 1 98.38 415 CYS B C 1
ATOM 6462 O O . CYS B 1 415 ? 2.434 29.328 -6.852 1 98.38 415 CYS B O 1
ATOM 6464 N N . TYR B 1 416 ? 3.789 28.375 -5.219 1 98.69 416 TYR B N 1
ATOM 6465 C CA . TYR B 1 416 ? 3.098 29.078 -4.137 1 98.69 416 TYR B CA 1
ATOM 6466 C C . TYR B 1 416 ? 4.074 29.484 -3.039 1 98.69 416 TYR B C 1
ATOM 6468 O O . TYR B 1 416 ? 5.176 28.938 -2.945 1 98.69 416 TYR B O 1
ATOM 6476 N N . PHE B 1 417 ? 3.688 30.453 -2.303 1 98.44 417 PHE B N 1
ATOM 6477 C CA . PHE B 1 417 ? 4.371 30.938 -1.108 1 98.44 417 PHE B CA 1
ATOM 6478 C C . PHE B 1 417 ? 3.371 31.422 -0.066 1 98.44 417 PHE B C 1
ATOM 6480 O O . PHE B 1 417 ? 2.164 31.219 -0.218 1 98.44 417 PHE B O 1
ATOM 6487 N N . TYR B 1 418 ? 3.836 31.812 1.052 1 97.5 418 TYR B N 1
ATOM 6488 C CA . TYR B 1 418 ? 2.943 32.188 2.143 1 97.5 418 TYR B CA 1
ATOM 6489 C C . TYR B 1 418 ? 3.078 33.688 2.475 1 97.5 418 TYR B C 1
ATOM 6491 O O . TYR B 1 418 ? 4.156 34.25 2.328 1 97.5 418 TYR B O 1
ATOM 6499 N N . LEU B 1 419 ? 1.963 34.25 2.834 1 87.19 419 LEU B N 1
ATOM 6500 C CA . LEU B 1 419 ? 1.968 35.625 3.354 1 87.19 419 LEU B CA 1
ATOM 6501 C C . LEU B 1 419 ? 2.223 35.625 4.855 1 87.19 419 LEU B C 1
ATOM 6503 O O . LEU B 1 419 ? 1.847 34.688 5.559 1 87.19 419 LEU B O 1
#

Nearest PDB structures (foldseek):
  6z1s-assembly1_A  TM=9.580E-01  e=2.204E-56  Thermothelomyces thermophilus ATCC 42464
  4j3r-assembly1_A  TM=9.451E-01  e=3.367E-38  Aspergillus oryzae
  4j3q-assembly1_B  TM=9.429E-01  e=1.210E-37  Aspergillus oryzae
  6z1s-assembly1_A  TM=9.580E-01  e=9.584E-57  Thermothelomyces thermophilus ATCC 42464
  4j3r-assembly1_A  TM=9.451E-01  e=4.032E-38  Aspergillus oryzae

InterPro domains:
  IPR002227 Tyrosinase copper-binding domain [PF00264] (126-357)
  IPR002227 Tyrosinase copper-binding domain [PR00092] (144-161)
  IPR002227 Tyrosinase copper-binding domain [PR00092] (174-179)
  IPR002227 Tyrosinase copper-binding domain [PR00092] (316-327)
  IPR002227 Tyrosinase copper-binding domain [PR00092] (337-355)
  IPR002227 Tyrosinase copper-binding domain [PS00497] (144-161)
  IPR002227 Tyrosinase copper-binding domain [PS00498] (338-349)
  IPR008922 Di-copper centre-containing domain superfamily [G3DSA:1.10.1280.10] (38-419)
  IPR008922 Di-copper centre-containing domain superfamily [SSF48056] (78-418)
  IPR050316 Tyrosinase and Hemocyanin [PTHR11474] (69-410)

Secondary structure (DSSP, 8-state):
------------------------------------------HHHHHHHHHHHHHHHHHHHHHHHHHHHHHHHHTT---SS-TTT-EEE-BGGGS-HHHHHHHHHHHHHHTTSPPSS-TTT-TT--SHHHHHHHHHHHHGGGSSSSTTHHHHHHHHHHHHHHHHHHHH---S---B--GGGGTT-GGGSTTTS-STTSS--PEEE------EE-PPTT-----EEPPP-S-EEEE-SSTTTTPEE-S---SSBTT----GGGGTS---EE-B----HHHHHHHSSHHHHHHHHH-SSHHHHHHHHT--TTSS--HHHHHHHHHH-SBBTT-TTTGGGSTHHHHHHHHHHHHHHHHHHHSHHHHTS----SGGGBSSGGGSS--PBP-TT-EE--TTTS--EEGGGGS-TTSTT--EEE-/------------------------------------------HHHHHHHHHHHHHHHHHHHHHHHHHHHHHHHHTT---SS-TTTPEEE-BGGGS-HHHHHHHHHHHHHHTTSPPSS-TTT-TT--SHHHHHHHHHHHHGGGSSSSTTHHHHHHHHHHHHHHHHHHHH---S---B--GGGGTT-GGGSTTTS-STTSS--PEEE------EE-PPTT-----EEPPP-S-EEEE-SSTTTTPEE-S---SSBTT----GGGGTS---EE-B----HHHHHHHSSHHHHHHHHH-SSHHHHHHHHT--TTSS--HHHHHHHHHH-SBBTT-TTTGGGSTHHHHHHHHHHHHHHHHHHHSHHHHTS----SGGGBSSGGGSS--PBP-TT-EE--TTTS--EEGGGGS-TTSTT--EEE-

Foldseek 3Di:
DDPPPDDDPPDDPDPPPPPPPPPVPPPPPPPPPPPPPPPPPPLVVLLVVLVVLLVVLVVLVLVVQVVVQVVCVVVVHGAPFHPVPAAAAAALQVDDLVLLLLVLQLLVVQVPAAPLDDCVLFVLRGGLLVLLLSLLLVCLQQQALALNPQLLLLVSLVLVQVCSCVVVVRPHGFHAHLLAVCLQWVQCGQQAVQAQSHLFGAAAADDDQAWWFDDDPLDDADIDGDGFARHAHFGCGYNCHFPWQFWWDQHGTPPGDIDPPNGRYGDIDGFHWGAHNRLSVPAPHSVLLSVLLVDPAPVRNCCQCCHDPRDPRRHLLLSVLSNGPTPPSNRSRRNSSRVNNSNHSVVVNQSLQSSCSVPVVPHLQGRQPALSQFRGNSCVPPGHGDHQQDWRDSDSSDDIDGSSQRSHQCDHPHRYHYD/DPDDDDPDDPDDPDPPPPPPPPPPPPPPPPCPPPPPPPPPPPLVVLLVVLVVLLVVLVVLVLVVQVVVQVVCVVVVHGAPFHPVPAAAAAALQVDDLVLLLLVLQLLVVQVPAAPLDDCVLFVLRGGLLVLLLSLLLVCLQQQALALNPQLLLLVSLVLVQVCSCVVVVRPHGQHAHLLAVCLQWVQCGQQAVQAQSHLFGAAAADDDQAWWFDDDPLDDADIDGDGFARHFHFGCGYNCHFPWQFWWDQHGTPPGDIDPPNGRYGDIDGFHWGAHNRLSVPAPHSVLLSVLLVDDAPVRNCCQCCHDPRDPRRHLLLSVLSNGPTPPSNRSRRNSSRVNNSNHSVVVNQSLQSSCSVPVVPHLQGRQPALSQFRGNSCVPPGHGDHQQDWRDSDSSDDIDGSSQRSHQRDHPHRYHYD

Organism: Colletotrichum gloeosporioides (NCBI:txid474922)

pLDDT: mean 89.38, std 20.9, range [19.12, 98.94]

Radius of gyration: 34.43 Å; Cα contacts (8 Å, |Δi|>4): 1682; chains: 2; bounding box: 119×89×105 Å

=== Feature glossary ===
Annotated list of the representations used here:

Nearest PDB structures. The Foldseek neighbor list gives the closest experimentally determined structures in the PDB, ranked by structural alignment. TM-score near 1 means near-identical fold; near 0.3 means only rough topology match. This is how one finds what a novel AlphaFold prediction most resembles in the solved-structure universe.

Foldseek 3Di. Foldseek's 3Di representation compresses backbone geometry into a per-residue letter drawn from a learned twenty-state alphabet. It captures the tertiary interaction pattern around each residue — which residues are packed against it in space, regardless of where they are in sequence.

Radius of gyration, Cα contacts, bounding box. Radius of gyration (Rg) is the root-mean-square distance of Cα atoms from their centroid — a single number for overall size and compactness. A globular domain of N residues has Rg ≈ 2.2·N^0.38 Å; an extended or disordered chain has a much larger Rg. The Cα contact count is the number of residue pairs whose Cα atoms are within 8 Å and are more than four positions apart in sequence — a standard proxy for tertiary packing density. The bounding box is the smallest axis-aligned box enclosing all Cα atoms.

InterPro / GO / CATH / organism. The annotation block draws on four external resources. InterPro: which protein families and domains the sequence belongs to. GO: standardized terms for what the protein does, what process it participates in, and where in the cell it acts. CATH: which structural fold it has in the CATH hierarchy. Organism: the species of origin.

mmCIF coordinates. The mmCIF block holds the 3D Cartesian coordinates of each backbone atom (N, Cα, C, O) in ångströms. mmCIF is the PDB's canonical archive format — a tagged-loop text representation of the atomic model.

pLDDT. pLDDT is the predicted lDDT-Cα score: AlphaFold's confidence that the local environment of each residue (all inter-atomic distances within 15 Å) is correctly placed. It is a per-residue number between 0 and 100, with higher meaning more reliable.

Backbone torsions (φ/ψ). φ (phi) and ψ (psi) are the two rotatable backbone dihedrals per residue: φ is the C(i-1)–N–Cα–C torsion, ψ is the N–Cα–C–N(i+1) torsion, both in degrees on (−180°, 180°]. α-helical residues cluster near (−60°, −45°); β-strand residues near (−120°, +130°). A Ramachandran plot is simply a scatter of (φ, ψ) for every residue.

B-factor. For experimental (PDB) structures, the B-factor (temperature factor) quantifies the positional spread of each atom in the crystal — a combination of thermal vibration and static disorder — in units of Å². High B-factors mark flexible loops or poorly resolved regions; low B-factors mark the rigid, well-ordered core.

Secondary structure (3-state, P-SEA). SS3 is a coarse helix/strand/coil call (letters a/b/c) made by the P-SEA algorithm from inter-Cα distances and dihedrals. It is less detailed than DSSP but needs only Cα positions.

Predicted aligned error. Predicted aligned error is AlphaFold's pairwise confidence. Unlike pLDDT (per-residue), PAE is per-residue-pair and captures whether two parts of the structure are correctly placed relative to each other. Units are ångströms of expected positional error.

Solvent-accessible surface area. Solvent-accessible surface area (SASA) is the area in Å² traced out by the centre of a 1.4 Å probe sphere (a water molecule) rolled over the protein's van der Waals surface (Shrake–Rupley / Lee–Richards construction). Buried residues have near-zero SASA; fully exposed residues can exceed 200 Å². The total SASA scales roughly with the number of surface residues.

Secondary structure (8-state, DSSP). The SS8 string is DSSP's per-residue secondary-structure call. α-helix (H) means an i→i+4 H-bond ladder; β-strand (E) means the residue participates in a β-sheet; 3₁₀ (G) and π (I) are tighter and wider helices; T/S are turns/bends; '-' is loop.

Rendered structure images. Structure images are PyMOL renders from six orthogonal camera directions. Cartoon representation draws helices as coils and strands as arrows; sticks shows the backbone as bonds; surface shows the solvent-excluded envelope. Rainbow coloring maps sequence position to hue (blue→red, N→C); chain coloring assigns a distinct color per polypeptide.

Sequence. The amino-acid sequence is the protein's primary structure: the linear order of residues from the N-terminus to the C-terminus, written in one-letter code. Everything else here — the 3D coordinates, the secondary structure, the domain annotations — is ultimately a consequence of this string.

Contact-map, Ramachandran, and PAE plots. Three diagnostic plots accompany the record. The Cα contact map visualizes the tertiary structure as a 2D adjacency matrix (8 Å cutoff, sequence-local contacts suppressed). The Ramachandran plot shows the distribution of backbone (φ, ψ) torsions, with points in the α and β basins reflecting secondary structure content. The PAE plot shows AlphaFold's inter-residue confidence as a color matrix.